Protein 4HES (pdb70)

Sequence (1292 aa):
SNAEKLIVGKSSLEHQLDTVIKELAPAGNISYAVLQFDDEEEPTLIAARGENTVHSSSASLIKVLIEYVFHLARTEQLDINDTVPLSRTPRVEGGGALQELVGKHSSFTYLELCRLVLSDNIATNLLITVLGENINARAEKLGVDEELNRDFNALAEGRDNHIITASLARLYKHIFECRDRRDVYGREWNILGRQQFRDILPFYWGEGIRFHHKTGSLDRVEHDGGVIETFRGHFCFILLSDIDNDRGKELGAQVGRIKEFVEEALPSNAEKLIVGKSSLEHQLDTVVIKELAPAGNISYAVLQFDDEEEPTLIAARGENTVHSSSASLIKVLIEYVFHLARTEQLDINDTVPLSRTPRVEGGGALQELVGKHSFTYLELCRLVLSDNIATNLLITVVLGENINARAEKLGVDEELNRDFNALAEGRDNHITASLARLYKHIFECRDRRDVYGREWNILGRQQFRDIILPFYWGEEGIRFHHKTGSLDRVEHDGGVIETFRGHFCFILLSDIDNDDRGKELGAQVGRIKEFVEEALPIVGKSLEHQLDTVVIKEELAPAGNISYAVLQFDDEEEPTLIAARGENTVHSSSASLIKVLIEYVFHLARTEQLDINDTVPLSRTPRVEGGGALQELVGKHSFTYLELCRLVLSDNIATNLLITVLGENINARAEKLGVDEELNRDFNALAEGRDNHITASLARLYKHIFECRDRDVYGREWNILGRQQFRDILPFYWGEGIRFHHKTGSLDRVEHDGGVIETFRGHFCFILLSDIDNDRGKELGAQVGRIKEFVEEALPIVGKSLEHQLDTVVIKELAPAGNISYAVLQFDDEEEPTLIAARGENTVHSSASLIKVLIEYVFHLARTEQLDINDTVPLSRTPRVEGGGALQELVGKHSSFTYLELCRLVLSDNIATNLLITVLGENINARAEKLGVDEELNRDFNALAEGRDNHITASLARLYKHIFECRDRDVYGREWNILGRQQFRDILPFYWGEEGIRFHHKTGSSLDRVEHDGGVIETFRGHFCFILLSDIDNDRGKELGAQVGRIKEFVEEALPIVGKSLEHQLDTVIKELAPAGNISYAVLQQFDDEEEPTLIAARGENTVHSSSASLIKVLIEYVFHLARTEQLDINDTVPLSRTPRVEGGGALQELVGKHSFTYLELCRLVLSDNIATNLLITVLGENINARAEKLGVDEELNRDFNALAEGRDNHITASLARLYKHIFECRDRRDVYGREWNILGRQQFRDILPFYWGEGIRFHHKTGSSLDRVEHDGGVIETFRGHFCFILLSDIDNDRGKELGAQVGRIKEFVEEALP

CATH classification: 3.40.710.10

Secondary structure (DSSP, 8-state):
----HHHHHHHHHHHHHHHHHHH-TTS---EEEEEE-TTS--EEEEEESTT--EE-GGGGGGT--HHHHHHHTTSS-TT-EEEGGGS----SS-SGGG--S--EEEHHHHHH-----HHHHHHHHHHH--HHHHHHHHTT--------HHHHHTT---EE---HHHHHHHHHHHTTTSHHHH--HHHHT----SSTTTTT-TT---EEEEEEETTEEEEEEEEEETTEEEEEEE---S-HHHHHHHHHHHHH--HIIIII--/----HHHHHHHHHHHHHHHHHHH-TTS---EEEEEE-TTS--EEEEEESTT--EE-GGGGGGT--HHHHHHHTTSS-TT-EEEGGGS----SS-SGGG--S--EEEHHHHHH-----HHHHHHHHHHH--HHHHHHHHHT--------HHHHHTT---EE---HHHHHHHHHHHTTTSHHHH--HHHHT----SSTTTTT-TT---EEEEEEETTEEEEEEEEEETTEEEEEEE---S-HHHHHHHHHHHHH--HIIIII--/-THHHHHHHHHHHHHHH-TTS---EEEEEE-TTSPPEEEEEESTT--EE-GGGGGGT--HHHHHHHTTSS-TT-EEEGGGS----SS-SGGG--S--EEEHHHHHH-----HHHHHHHHHHH--HHHHHHHHHT--------HHHHHTT---EE---HHHHHHHHHHHTTTSHHHH--HHHHT----SSTTTTT-TTS-EEEEEEEETTEEEEEEEEEETTEEEEEEE---S-HHHHHHHHHHHHH--HIIIII--/-THHHHHHHHHHHHHHH-TTS---EEEEEE-TTSPPEEEEEESTT--EE-GGGGGGT--HHHHHHHTTSS-TT-EEEGGGS----SS-SGGG--S--EEEHHHHHH-----HHHHHHHHHHH--HHHHHHHHTT--------HHHHHTT---EE---HHHHHHHHHHHTTTSHHHH--HHHHT----SSTTTTT-TTS-EEEEEEEETTEEEEEEEEEETTEEEEEEE---S-HHHHHHHHHHHHH--HHHHHT--/-THHHHHHHHHHHHHHH-TTS---EEEEEE-TTSPPEEEEEESTT--EE-GGGGGGT--HHHHHHHTTSS-TT-EEEGGGS----SS-SGGG--S--EEEHHHHHH-----HHHHHHHHHHH--HHHHHHHHHT--------HHHHHTT---EE---HHHHHHHHHHHTTTSHHHH--HHHHT----SSTTTTT-TT--EEEEEEEETTEEEEEEEEEETTEEEEEEE---S-HHHHHHHHHHHHH--HIIIII--

Structure (mmCIF, N/CA/C/O backbone):
data_4HES
#
_entry.id   4HES
#
_cell.length_a   117.398
_cell.length_b   163.106
_cell.length_c   113.009
_cell.angle_alpha   90.000
_cell.angle_beta   90.380
_cell.angle_gamma   90.000
#
_symmetry.space_group_name_H-M   'C 1 2 1'
#
loop_
_entity.id
_entity.type
_entity.pdbx_description
1 polymer 'Beta-lactamase class A-like protein'
2 non-polymer GLYCEROL
3 non-polymer 'SODIUM ION'
4 non-polymer 'FORMIC ACID'
5 water water
#
loop_
_atom_site.group_PDB
_atom_site.id
_atom_site.type_symbol
_atom_site.label_atom_id
_atom_site.label_alt_id
_atom_site.label_comp_id
_atom_site.label_asym_id
_atom_site.label_entity_id
_atom_site.label_seq_id
_atom_site.pdbx_PDB_ins_code
_atom_site.Cartn_x
_atom_site.Cartn_y
_atom_site.Cartn_z
_atom_site.occupancy
_atom_site.B_iso_or_equiv
_atom_site.auth_seq_id
_atom_site.auth_comp_id
_atom_site.auth_asym_id
_atom_site.auth_atom_id
_atom_site.pdbx_PDB_model_num
ATOM 1 N N . SER A 1 1 ? 35.359 111.498 34.933 1.00 50.57 -2 SER A N 1
ATOM 2 C CA . SER A 1 1 ? 36.442 112.255 34.218 1.00 50.38 -2 SER A CA 1
ATOM 3 C C . SER A 1 1 ? 35.933 113.523 33.480 1.00 46.65 -2 SER A C 1
ATOM 4 O O . SER A 1 1 ? 36.484 114.592 33.721 1.00 45.05 -2 SER A O 1
ATOM 7 N N . ASN A 1 2 ? 34.899 113.456 32.631 1.00 42.41 -1 ASN A N 1
ATOM 8 C CA . ASN A 1 2 ? 34.345 114.723 32.109 1.00 39.59 -1 ASN A CA 1
ATOM 9 C C . ASN A 1 2 ? 33.331 115.355 33.094 1.00 37.92 -1 ASN A C 1
ATOM 10 O O . ASN A 1 2 ? 32.955 114.726 34.106 1.00 35.01 -1 ASN A O 1
ATOM 15 N N . ALA A 1 3 ? 32.915 116.587 32.795 1.00 34.16 0 ALA A N 1
ATOM 16 C CA . ALA A 1 3 ? 32.056 117.355 33.695 1.00 33.86 0 ALA A CA 1
ATOM 17 C C . ALA A 1 3 ? 30.682 116.719 33.885 1.00 32.37 0 ALA A C 1
ATOM 18 O O . ALA A 1 3 ? 30.083 116.804 34.964 1.00 31.06 0 ALA A O 1
ATOM 28 N N . GLU A 1 5 ? 29.977 113.491 33.688 1.00 30.35 2 GLU A N 1
ATOM 29 C CA . GLU A 1 5 ? 30.166 112.299 34.512 1.00 31.12 2 GLU A CA 1
ATOM 30 C C . GLU A 1 5 ? 30.331 112.642 35.983 1.00 27.97 2 GLU A C 1
ATOM 31 O O . GLU A 1 5 ? 29.734 111.989 36.847 1.00 25.80 2 GLU A O 1
ATOM 37 N N . LYS A 1 6 ? 31.107 113.690 36.255 1.00 26.74 3 LYS A N 1
ATOM 38 C CA . LYS A 1 6 ? 31.284 114.198 37.615 1.00 25.87 3 LYS A CA 1
ATOM 39 C C . LYS A 1 6 ? 29.981 114.686 38.222 1.00 24.76 3 LYS A C 1
ATOM 40 O O . LYS A 1 6 ? 29.714 114.429 39.384 1.00 24.06 3 LYS A O 1
ATOM 46 N N . LEU A 1 7 ? 29.159 115.367 37.427 1.00 23.60 4 LEU A N 1
ATOM 47 C CA . LEU A 1 7 ? 27.881 115.836 37.893 1.00 24.05 4 LEU A CA 1
ATOM 48 C C . LEU A 1 7 ? 26.959 114.656 38.227 1.00 22.10 4 LEU A C 1
ATOM 49 O O . LEU A 1 7 ? 26.202 114.675 39.217 1.00 21.01 4 LEU A O 1
ATOM 54 N N . ILE A 1 8 ? 26.976 113.650 37.373 1.00 20.64 5 ILE A N 1
ATOM 55 C CA . ILE A 1 8 ? 26.084 112.537 37.613 1.00 20.81 5 ILE A CA 1
ATOM 56 C C . ILE A 1 8 ? 26.496 111.818 38.904 1.00 20.08 5 ILE A C 1
ATOM 57 O O . ILE A 1 8 ? 25.645 111.504 39.750 1.00 19.85 5 ILE A O 1
ATOM 62 N N . VAL A 1 9 ? 27.792 111.567 39.059 1.00 19.23 6 VAL A N 1
ATOM 63 C CA . VAL A 1 9 ? 28.282 110.887 40.265 1.00 19.09 6 VAL A CA 1
ATOM 64 C C . VAL A 1 9 ? 27.942 111.764 41.483 1.00 18.39 6 VAL A C 1
ATOM 65 O O . VAL A 1 9 ? 27.510 111.270 42.527 1.00 18.23 6 VAL A O 1
ATOM 69 N N . GLY A 1 10 ? 28.073 113.073 41.298 1.00 17.94 7 GLY A N 1
ATOM 70 C CA . GLY A 1 10 ? 27.758 114.053 42.323 1.00 17.66 7 GLY A CA 1
ATOM 71 C C . GLY A 1 10 ? 26.361 114.004 42.898 1.00 18.57 7 GLY A C 1
ATOM 72 O O . GLY A 1 10 ? 26.162 114.443 44.027 1.00 17.73 7 GLY A O 1
ATOM 73 N N . LYS A 1 11 ? 25.388 113.434 42.160 1.00 20.14 8 LYS A N 1
ATOM 74 C CA . LYS A 1 11 ? 24.038 113.269 42.709 1.00 21.40 8 LYS A CA 1
ATOM 75 C C . LYS A 1 11 ? 24.023 112.436 43.978 1.00 20.85 8 LYS A C 1
ATOM 76 O O . LYS A 1 11 ? 23.156 112.615 44.834 1.00 20.73 8 LYS A O 1
ATOM 82 N N A SER A 1 12 ? 24.966 111.505 44.094 0.50 20.31 9 SER A N 1
ATOM 83 N N B SER A 1 12 ? 24.971 111.515 44.099 0.50 20.64 9 SER A N 1
ATOM 84 C CA A SER A 1 12 ? 25.074 110.686 45.298 0.50 20.20 9 SER A CA 1
ATOM 85 C CA B SER A 1 12 ? 25.056 110.672 45.287 0.50 20.79 9 SER A CA 1
ATOM 86 C C A SER A 1 12 ? 25.434 111.580 46.482 0.50 19.27 9 SER A C 1
ATOM 87 C C B SER A 1 12 ? 25.509 111.504 46.496 0.50 19.61 9 SER A C 1
ATOM 88 O O A SER A 1 12 ? 24.862 111.457 47.580 0.50 19.16 9 SER A O 1
ATOM 89 O O B SER A 1 12 ? 25.070 111.256 47.630 0.50 19.61 9 SER A O 1
ATOM 94 N N . LEU A 1 13 ? 26.379 112.486 46.254 1.00 18.50 10 LEU A N 1
ATOM 95 C CA . LEU A 1 13 ? 26.791 113.421 47.297 1.00 17.91 10 LEU A CA 1
ATOM 96 C C . LEU A 1 13 ? 25.606 114.305 47.712 1.00 18.20 10 LEU A C 1
ATOM 97 O O . LEU A 1 13 ? 25.372 114.471 48.909 1.00 17.95 10 LEU A O 1
ATOM 102 N N . GLU A 1 14 ? 24.841 114.833 46.744 1.00 18.77 11 GLU A N 1
ATOM 103 C CA . GLU A 1 14 ? 23.619 115.587 47.062 1.00 19.81 11 GLU A CA 1
ATOM 104 C C . GLU A 1 14 ? 22.696 114.757 47.931 1.00 20.71 11 GLU A C 1
ATOM 105 O O . GLU A 1 14 ? 22.183 115.237 48.935 1.00 19.43 11 GLU A O 1
ATOM 111 N N . HIS A 1 15 ? 22.474 113.505 47.552 1.00 22.18 12 HIS A N 1
ATOM 112 C CA . HIS A 1 15 ? 21.561 112.683 48.350 1.00 24.74 12 HIS A CA 1
ATOM 113 C C . HIS A 1 15 ? 22.081 112.521 49.801 1.00 22.83 12 HIS A C 1
ATOM 114 O O . HIS A 1 15 ? 21.319 112.589 50.760 1.00 21.84 12 HIS A O 1
ATOM 121 N N . GLN A 1 16 ? 23.379 112.277 49.964 1.00 21.65 13 GLN A N 1
ATOM 122 C CA . GLN A 1 16 ? 23.947 112.092 51.299 1.00 21.99 13 GLN A CA 1
ATOM 123 C C . GLN A 1 16 ? 23.829 113.369 52.134 1.00 21.03 13 GLN A C 1
ATOM 124 O O . GLN A 1 16 ? 23.501 113.307 53.314 1.00 21.20 13 GLN A O 1
ATOM 130 N N . LEU A 1 17 ? 24.094 114.520 51.519 1.00 19.23 14 LEU A N 1
ATOM 131 C CA . LEU A 1 17 ? 24.022 115.792 52.240 1.00 19.08 14 LEU A CA 1
ATOM 132 C C . LEU A 1 17 ? 22.563 116.187 52.529 1.00 19.39 14 LEU A C 1
ATOM 133 O O . LEU A 1 17 ? 22.244 116.623 53.605 1.00 19.29 14 LEU A O 1
ATOM 138 N N . ASP A 1 18 ? 21.669 115.984 51.573 1.00 19.34 15 ASP A N 1
ATOM 139 C CA . ASP A 1 18 ? 20.269 116.290 51.817 1.00 20.66 15 ASP A CA 1
ATOM 140 C C . ASP A 1 18 ? 19.688 115.399 52.921 1.00 21.11 15 ASP A C 1
ATOM 141 O O . ASP A 1 18 ? 18.857 115.846 53.693 1.00 21.29 15 ASP A O 1
ATOM 146 N N . THR A 1 19 ? 20.148 114.155 53.007 1.00 21.63 16 THR A N 1
ATOM 147 C CA . THR A 1 19 ? 19.698 113.236 54.056 1.00 22.70 16 THR A CA 1
ATOM 148 C C . THR A 1 19 ? 20.087 113.749 55.445 1.00 22.38 16 THR A C 1
ATOM 149 O O . THR A 1 19 ? 19.232 113.810 56.360 1.00 22.33 16 THR A O 1
ATOM 153 N N . VAL A 1 20 ? 21.349 114.132 55.608 1.00 21.55 17 VAL A N 1
ATOM 154 C CA . VAL A 1 20 ? 21.791 114.624 56.901 1.00 21.82 17 VAL A CA 1
ATOM 155 C C . VAL A 1 20 ? 21.154 115.972 57.257 1.00 21.14 17 VAL A C 1
ATOM 156 O O . VAL A 1 20 ? 20.778 116.209 58.425 1.00 21.15 17 VAL A O 1
ATOM 160 N N . ILE A 1 21 ? 20.990 116.838 56.263 1.00 19.85 18 ILE A N 1
ATOM 161 C CA . ILE A 1 21 ? 20.286 118.101 56.485 1.00 20.09 18 ILE A CA 1
ATOM 162 C C . ILE A 1 21 ? 18.838 117.860 56.952 1.00 21.31 18 ILE A C 1
ATOM 163 O O . ILE A 1 21 ? 18.381 118.493 57.897 1.00 21.15 18 ILE A O 1
ATOM 168 N N . LYS A 1 22 ? 18.142 116.919 56.325 1.00 22.43 19 LYS A N 1
ATOM 169 C CA . LYS A 1 22 ? 16.772 116.625 56.751 1.00 24.78 19 LYS A CA 1
ATOM 170 C C . LYS A 1 22 ? 16.740 116.084 58.179 1.00 25.39 19 LYS A C 1
ATOM 171 O O . LYS A 1 22 ? 15.848 116.405 58.911 1.00 25.31 19 LYS A O 1
ATOM 177 N N . GLU A 1 23 ? 17.732 115.284 58.568 1.00 25.71 20 GLU A N 1
ATOM 178 C CA . GLU A 1 23 ? 17.780 114.693 59.890 1.00 27.27 20 GLU A CA 1
ATOM 179 C C . GLU A 1 23 ? 18.051 115.784 60.920 1.00 25.79 20 GLU A C 1
ATOM 180 O O . GLU A 1 23 ? 17.357 115.858 61.925 1.00 25.40 20 GLU A O 1
ATOM 186 N N . LEU A 1 24 ? 19.002 116.676 60.646 1.00 23.97 21 LEU A N 1
ATOM 187 C CA . LEU A 1 24 ? 19.500 117.588 61.703 1.00 23.82 21 LEU A CA 1
ATOM 188 C C . LEU A 1 24 ? 18.869 118.973 61.699 1.00 23.66 21 LEU A C 1
ATOM 189 O O . LEU A 1 24 ? 18.868 119.657 62.747 1.00 24.19 21 LEU A O 1
ATOM 194 N N . ALA A 1 25 ? 18.424 119.437 60.530 1.00 23.12 22 ALA A N 1
ATOM 195 C CA . ALA A 1 25 ? 17.845 120.778 60.399 1.00 23.63 22 ALA A CA 1
ATOM 196 C C . ALA A 1 25 ? 16.766 120.861 59.327 1.00 24.09 22 ALA A C 1
ATOM 197 O O . ALA A 1 25 ? 16.922 121.617 58.364 1.00 23.10 22 ALA A O 1
ATOM 199 N N . PRO A 1 26 ? 15.664 120.121 59.506 1.00 25.33 23 PRO A N 1
ATOM 200 C CA . PRO A 1 26 ? 14.600 120.067 58.517 1.00 26.22 23 PRO A CA 1
ATOM 201 C C . PRO A 1 26 ? 13.871 121.386 58.305 1.00 26.94 23 PRO A C 1
ATOM 202 O O . PRO A 1 26 ? 13.254 121.556 57.256 1.00 27.45 23 PRO A O 1
ATOM 206 N N . ALA A 1 27 ? 13.908 122.290 59.284 1.00 26.76 24 ALA A N 1
ATOM 207 C CA . ALA A 1 27 ? 13.290 123.613 59.122 1.00 27.19 24 ALA A CA 1
ATOM 208 C C . ALA A 1 27 ? 14.317 124.700 58.806 1.00 26.29 24 ALA A C 1
ATOM 209 O O . ALA A 1 27 ? 13.972 125.871 58.741 1.00 26.37 24 ALA A O 1
ATOM 211 N N . GLY A 1 28 ? 15.585 124.319 58.629 1.00 25.12 25 GLY A N 1
ATOM 212 C CA . GLY A 1 28 ? 16.646 125.295 58.394 1.00 23.85 25 GLY A CA 1
ATOM 213 C C . GLY A 1 28 ? 16.652 125.741 56.940 1.00 23.78 25 GLY A C 1
ATOM 214 O O . GLY A 1 28 ? 16.005 125.124 56.095 1.00 24.05 25 GLY A O 1
ATOM 215 N N . ASN A 1 29 ? 17.361 126.819 56.649 1.00 21.71 26 ASN A N 1
ATOM 216 C CA . ASN A 1 29 ? 17.543 127.285 55.293 1.00 21.38 26 ASN A CA 1
ATOM 217 C C . ASN A 1 29 ? 19.011 127.053 54.934 1.00 19.73 26 ASN A C 1
ATOM 218 O O . ASN A 1 29 ? 19.882 127.858 55.291 1.00 18.54 26 ASN A O 1
ATOM 223 N N . ILE A 1 30 ? 19.275 125.902 54.315 1.00 18.59 27 ILE A N 1
ATOM 224 C CA . ILE A 1 30 ? 20.629 125.407 54.121 1.00 17.95 27 ILE A CA 1
ATOM 225 C C . ILE A 1 30 ? 20.943 125.364 52.653 1.00 17.32 27 ILE A C 1
ATOM 226 O O . ILE A 1 30 ? 20.186 124.727 51.858 1.00 17.37 27 ILE A O 1
ATOM 231 N N . SER A 1 31 ? 22.030 126.021 52.278 1.00 16.08 28 SER A N 1
ATOM 232 C CA . SER A 1 31 ? 22.563 125.981 50.921 1.00 15.87 28 SER A CA 1
ATOM 233 C C . SER A 1 31 ? 23.974 125.425 50.901 1.00 15.46 28 SER A C 1
ATOM 234 O O . SER A 1 31 ? 24.777 125.632 51.844 1.00 15.23 28 SER A O 1
ATOM 237 N N . TYR A 1 32 ? 24.308 124.751 49.816 1.00 15.37 29 TYR A N 1
ATOM 238 C CA . TYR A 1 32 ? 25.684 124.322 49.614 1.00 14.82 29 TYR A CA 1
ATOM 239 C C . TYR A 1 32 ? 26.050 124.260 48.142 1.00 14.90 29 TYR A C 1
ATOM 240 O O . TYR A 1 32 ? 25.178 124.205 47.236 1.00 15.45 29 TYR A O 1
ATOM 249 N N . ALA A 1 33 ? 27.353 124.260 47.897 1.00 14.45 30 ALA A N 1
ATOM 250 C CA . ALA A 1 33 ? 27.896 123.994 46.583 1.00 14.97 30 ALA A CA 1
ATOM 251 C C . ALA A 1 33 ? 29.232 123.302 46.743 1.00 15.10 30 ALA A C 1
ATOM 252 O O . ALA A 1 33 ? 30.010 123.664 47.628 1.00 15.32 30 ALA A O 1
ATOM 254 N N . VAL A 1 34 ? 29.474 122.295 45.899 1.00 15.45 31 VAL A N 1
ATOM 255 C CA . VAL A 1 34 ? 30.702 121.575 45.849 1.00 15.66 31 VAL A CA 1
ATOM 256 C C . VAL A 1 34 ? 31.158 121.646 44.413 1.00 16.11 31 VAL A C 1
ATOM 257 O O . VAL A 1 34 ? 30.422 121.218 43.499 1.00 16.06 31 VAL A O 1
ATOM 261 N N . LEU A 1 35 ? 32.379 122.142 44.208 1.00 15.76 32 LEU A N 1
ATOM 262 C CA . LEU A 1 35 ? 32.916 122.280 42.874 1.00 16.76 32 LEU A CA 1
ATOM 263 C C . LEU A 1 35 ? 34.352 121.822 42.804 1.00 16.43 32 LEU A C 1
ATOM 264 O O . LEU A 1 35 ? 35.077 121.892 43.777 1.00 16.00 32 LEU A O 1
ATOM 269 N N . GLN A 1 36 ? 34.765 121.372 41.625 1.00 16.54 33 GLN A N 1
ATOM 270 C CA . GLN A 1 36 ? 36.149 121.033 41.374 1.00 16.26 33 GLN A CA 1
ATOM 271 C C . GLN A 1 36 ? 36.820 122.221 40.678 1.00 15.96 33 GLN A C 1
ATOM 272 O O . GLN A 1 36 ? 36.269 122.771 39.703 1.00 15.41 33 GLN A O 1
ATOM 278 N N . PHE A 1 37 ? 37.976 122.646 41.212 1.00 15.17 34 PHE A N 1
ATOM 279 C CA . PHE A 1 37 ? 38.744 123.748 40.629 1.00 15.57 34 PHE A CA 1
ATOM 280 C C . PHE A 1 37 ? 40.028 123.235 39.963 1.00 17.04 34 PHE A C 1
ATOM 281 O O . PHE A 1 37 ? 40.829 122.502 40.583 1.00 17.70 34 PHE A O 1
ATOM 289 N N . ASP A 1 38 ? 40.236 123.690 38.735 1.00 18.25 35 ASP A N 1
ATOM 290 C CA . ASP A 1 38 ? 41.381 123.387 37.899 1.00 19.65 35 ASP A CA 1
ATOM 291 C C . ASP A 1 38 ? 41.876 124.697 37.276 1.00 19.85 35 ASP A C 1
ATOM 292 O O . ASP A 1 38 ? 41.076 125.549 36.828 1.00 18.54 35 ASP A O 1
ATOM 297 N N . ASP A 1 39 ? 43.185 124.837 37.229 1.00 20.19 36 ASP A N 1
ATOM 298 C CA . ASP A 1 39 ? 43.791 126.074 36.705 1.00 22.02 36 ASP A CA 1
ATOM 299 C C . ASP A 1 39 ? 43.287 126.394 35.293 1.00 22.31 36 ASP A C 1
ATOM 300 O O . ASP A 1 39 ? 43.291 125.533 34.427 1.00 22.92 36 ASP A O 1
ATOM 305 N N . GLU A 1 40 ? 42.823 127.622 35.111 1.00 22.98 37 GLU A N 1
ATOM 306 C CA . GLU A 1 40 ? 42.386 128.153 33.841 1.00 24.59 37 GLU A CA 1
ATOM 307 C C . GLU A 1 40 ? 41.154 127.470 33.241 1.00 25.30 37 GLU A C 1
ATOM 308 O O . GLU A 1 40 ? 40.910 127.612 32.074 1.00 26.80 37 GLU A O 1
ATOM 314 N N . GLU A 1 41 ? 40.372 126.757 34.033 1.00 24.82 38 GLU A N 1
ATOM 315 C CA . GLU A 1 41 ? 39.179 126.079 33.512 1.00 26.82 38 GLU A CA 1
ATOM 316 C C . GLU A 1 41 ? 38.015 126.514 34.349 1.00 24.24 38 GLU A C 1
ATOM 317 O O . GLU A 1 41 ? 38.174 126.759 35.526 1.00 21.81 38 GLU A O 1
ATOM 323 N N . GLU A 1 42 ? 36.842 126.559 33.739 1.00 24.92 39 GLU A N 1
ATOM 324 C CA . GLU A 1 42 ? 35.598 126.846 34.451 1.00 25.85 39 GLU A CA 1
ATOM 325 C C . GLU A 1 42 ? 35.380 125.822 35.554 1.00 22.71 39 GLU A C 1
ATOM 326 O O . GLU A 1 42 ? 35.623 124.645 35.363 1.00 21.81 39 GLU A O 1
ATOM 332 N N . PRO A 1 43 ? 34.932 126.278 36.715 1.00 21.00 40 PRO A N 1
ATOM 333 C CA . PRO A 1 43 ? 34.675 125.336 37.792 1.00 21.01 40 PRO A CA 1
ATOM 334 C C . PRO A 1 43 ? 33.698 124.250 37.378 1.00 21.52 40 PRO A C 1
ATOM 335 O O . PRO A 1 43 ? 32.735 124.513 36.656 1.00 21.67 40 PRO A O 1
ATOM 339 N N . THR A 1 44 ? 33.939 123.034 37.841 1.00 20.99 41 THR A N 1
ATOM 340 C CA . THR A 1 44 ? 33.067 121.911 37.530 1.00 20.97 41 THR A CA 1
ATOM 341 C C . THR A 1 44 ? 32.152 121.677 38.732 1.00 20.21 41 THR A C 1
ATOM 342 O O . THR A 1 44 ? 32.623 121.326 39.816 1.00 18.88 41 THR A O 1
ATOM 346 N N . LEU A 1 45 ? 30.858 121.879 38.547 1.00 19.83 42 LEU A N 1
ATOM 347 C CA . LEU A 1 45 ? 29.908 121.651 39.617 1.00 20.58 42 LEU A CA 1
ATOM 348 C C . LEU A 1 45 ? 29.761 120.153 39.914 1.00 20.18 42 LEU A C 1
ATOM 349 O O . LEU A 1 45 ? 29.603 119.319 38.992 1.00 20.20 42 LEU A O 1
ATOM 354 N N . ILE A 1 46 ? 29.807 119.821 41.195 1.00 18.61 43 ILE A N 1
ATOM 355 C CA . ILE A 1 46 ? 29.665 118.448 41.644 1.00 18.57 43 ILE A CA 1
ATOM 356 C C . ILE A 1 46 ? 28.294 118.261 42.293 1.00 18.54 43 ILE A C 1
ATOM 357 O O . ILE A 1 46 ? 27.576 117.279 42.008 1.00 18.76 43 ILE A O 1
ATOM 362 N N . ALA A 1 47 ? 27.926 119.196 43.150 1.00 17.20 44 ALA A N 1
ATOM 363 C CA . ALA A 1 47 ? 26.717 119.060 43.953 1.00 17.22 44 ALA A CA 1
ATOM 364 C C . ALA A 1 47 ? 26.283 120.433 44.401 1.00 17.09 44 ALA A C 1
ATOM 365 O O . ALA A 1 47 ? 27.146 121.287 44.697 1.00 16.60 44 ALA A O 1
ATOM 367 N N . ALA A 1 48 ? 24.979 120.665 44.463 1.00 17.38 45 ALA A N 1
ATOM 368 C CA . ALA A 1 48 ? 24.484 121.971 44.886 1.00 17.57 45 ALA A CA 1
ATOM 369 C C . ALA A 1 48 ? 23.101 121.878 45.479 1.00 18.56 45 ALA A C 1
ATOM 370 O O . ALA A 1 48 ? 22.332 120.975 45.147 1.00 19.56 45 ALA A O 1
ATOM 372 N N . ARG A 1 49 ? 22.793 122.815 46.357 1.00 17.85 46 ARG A N 1
ATOM 373 C CA . ARG A 1 49 ? 21.463 122.938 46.957 1.00 18.59 46 ARG A CA 1
ATOM 374 C C . ARG A 1 49 ? 21.238 124.419 47.218 1.00 18.21 46 ARG A C 1
ATOM 375 O O . ARG A 1 49 ? 22.053 125.055 47.915 1.00 16.74 46 ARG A O 1
ATOM 383 N N . GLY A 1 50 ? 20.182 125.001 46.658 1.00 18.73 47 GLY A N 1
ATOM 384 C CA . GLY A 1 50 ? 19.877 126.414 46.926 1.00 19.30 47 GLY A CA 1
ATOM 385 C C . GLY A 1 50 ? 21.080 127.334 46.748 1.00 18.82 47 GLY A C 1
ATOM 386 O O . GLY A 1 50 ? 21.292 128.288 47.531 1.00 18.34 47 GLY A O 1
ATOM 387 N N . GLU A 1 51 ? 21.842 127.084 45.684 1.00 19.05 48 GLU A N 1
ATOM 388 C CA . GLU A 1 51 ? 23.156 127.690 45.510 1.00 18.83 48 GLU A CA 1
ATOM 389 C C . GLU A 1 51 ? 23.086 129.148 45.064 1.00 19.47 48 GLU A C 1
ATOM 390 O O . GLU A 1 51 ? 24.105 129.863 45.091 1.00 17.94 48 GLU A O 1
ATOM 396 N N . ASN A 1 52 ? 21.891 129.607 44.668 1.00 19.43 49 ASN A N 1
ATOM 397 C CA . ASN A 1 52 ? 21.701 131.027 44.378 1.00 20.31 49 ASN A CA 1
ATOM 398 C C . ASN A 1 52 ? 20.811 131.764 45.382 1.00 20.47 49 ASN A C 1
ATOM 399 O O . ASN A 1 52 ? 20.538 132.929 45.211 1.00 21.10 49 ASN A O 1
ATOM 404 N N . THR A 1 53 ? 20.436 131.111 46.470 1.00 20.36 50 THR A N 1
ATOM 405 C CA . THR A 1 53 ? 19.659 131.738 47.531 1.00 21.55 50 THR A CA 1
ATOM 406 C C . THR A 1 53 ? 20.481 132.780 48.214 1.00 19.81 50 THR A C 1
ATOM 407 O O . THR A 1 53 ? 21.658 132.545 48.493 1.00 17.66 50 THR A O 1
ATOM 411 N N . VAL A 1 54 ? 19.874 133.918 48.505 1.00 19.30 51 VAL A N 1
ATOM 412 C CA . VAL A 1 54 ? 20.578 134.957 49.227 1.00 19.22 51 VAL A CA 1
ATOM 413 C C . VAL A 1 54 ? 20.567 134.670 50.742 1.00 18.67 51 VAL A C 1
ATOM 414 O O . VAL A 1 54 ? 19.518 134.458 51.339 1.00 18.62 51 VAL A O 1
ATOM 418 N N . HIS A 1 55 ? 21.731 134.676 51.378 1.00 17.28 52 HIS A N 1
ATOM 419 C CA . HIS A 1 55 ? 21.845 134.586 52.818 1.00 17.65 52 HIS A CA 1
ATOM 420 C C . HIS A 1 55 ? 22.516 135.841 53.365 1.00 17.82 52 HIS A C 1
ATOM 421 O O . HIS A 1 55 ? 23.254 136.525 52.655 1.00 16.94 52 HIS A O 1
ATOM 428 N N A SER A 1 56 ? 22.272 136.128 54.637 0.50 18.20 53 SER A N 1
ATOM 429 N N B SER A 1 56 ? 22.287 136.109 54.641 0.50 18.38 53 SER A N 1
ATOM 430 C CA A SER A 1 56 ? 23.104 137.076 55.350 0.50 18.33 53 SER A CA 1
ATOM 431 C CA B SER A 1 56 ? 23.084 137.067 55.385 0.50 18.71 53 SER A CA 1
ATOM 432 C C A SER A 1 56 ? 24.547 136.580 55.218 0.50 18.12 53 SER A C 1
ATOM 433 C C B SER A 1 56 ? 24.550 136.607 55.389 0.50 18.42 53 SER A C 1
ATOM 434 O O A SER A 1 56 ? 24.835 135.379 55.206 0.50 17.42 53 SER A O 1
ATOM 435 O O B SER A 1 56 ? 24.856 135.463 55.719 0.50 18.01 53 SER A O 1
ATOM 440 N N . SER A 1 57 ? 25.455 137.508 55.053 1.00 16.26 54 SER A N 1
ATOM 441 C CA . SER A 1 57 ? 26.826 137.126 54.774 1.00 17.03 54 SER A CA 1
ATOM 442 C C . SER A 1 57 ? 27.548 136.712 56.054 1.00 16.72 54 SER A C 1
ATOM 443 O O . SER A 1 57 ? 28.468 135.885 56.032 1.00 15.24 54 SER A O 1
ATOM 446 N N . ALA A 1 58 ? 27.092 137.300 57.137 1.00 17.07 55 ALA A N 1
ATOM 447 C CA . ALA A 1 58 ? 27.795 137.293 58.332 1.00 19.93 55 ALA A CA 1
ATOM 448 C C . ALA A 1 58 ? 29.244 137.664 57.846 1.00 21.26 55 ALA A C 1
ATOM 449 O O . ALA A 1 58 ? 29.484 138.458 56.887 1.00 26.38 55 ALA A O 1
ATOM 451 N N . SER A 1 59 ? 30.217 137.113 58.425 1.00 20.68 56 SER A N 1
ATOM 452 C CA . SER A 1 59 ? 31.554 137.583 58.100 1.00 17.51 56 SER A CA 1
ATOM 453 C C . SER A 1 59 ? 32.155 137.160 56.726 1.00 16.67 56 SER A C 1
ATOM 454 O O . SER A 1 59 ? 33.283 137.495 56.416 1.00 13.91 56 SER A O 1
ATOM 457 N N . LEU A 1 60 ? 31.424 136.415 55.903 1.00 16.06 57 LEU A N 1
ATOM 458 C CA . LEU A 1 60 ? 32.005 135.939 54.650 1.00 16.51 57 LEU A CA 1
ATOM 459 C C . LEU A 1 60 ? 32.336 137.036 53.677 1.00 15.64 57 LEU A C 1
ATOM 460 O O . LEU A 1 60 ? 33.212 136.855 52.837 1.00 13.82 57 LEU A O 1
ATOM 465 N N . ILE A 1 61 ? 31.663 138.182 53.800 1.00 14.99 58 ILE A N 1
ATOM 466 C CA . ILE A 1 61 ? 31.930 139.334 52.953 1.00 15.08 58 ILE A CA 1
ATOM 467 C C 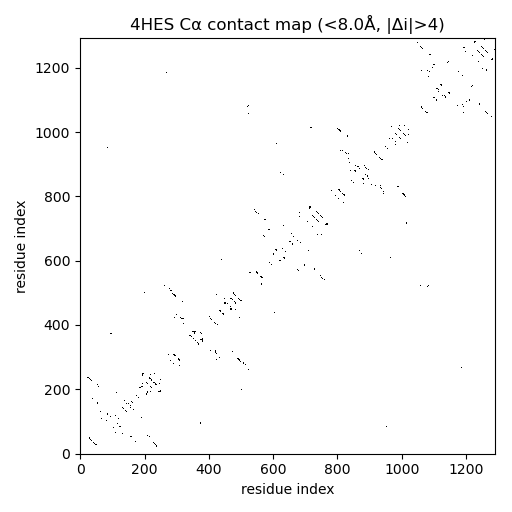. ILE A 1 61 ? 33.369 139.826 53.137 1.00 14.67 58 ILE A C 1
ATOM 468 O O . ILE A 1 61 ? 33.923 140.489 52.264 1.00 13.37 58 ILE A O 1
ATOM 473 N N . LYS A 1 62 ? 33.999 139.455 54.253 1.00 13.71 59 LYS A N 1
ATOM 474 C CA . LYS A 1 62 ? 35.403 139.824 54.481 1.00 13.30 59 LYS A CA 1
ATOM 475 C C . LYS A 1 62 ? 36.355 139.295 53.376 1.00 13.15 59 LYS A C 1
ATOM 476 O O . LYS A 1 62 ? 37.403 139.889 53.119 1.00 13.15 59 LYS A O 1
ATOM 482 N N . VAL A 1 63 ? 35.979 138.183 52.718 1.00 12.60 60 VAL A N 1
ATOM 483 C CA . VAL A 1 63 ? 36.811 137.631 51.643 1.00 12.37 60 VAL A CA 1
ATOM 484 C C . VAL A 1 63 ? 36.927 138.642 50.493 1.00 12.78 60 VAL A C 1
ATOM 485 O O . VAL A 1 63 ? 37.993 138.805 49.870 1.00 12.53 60 VAL A O 1
ATOM 489 N N . LEU A 1 64 ? 35.801 139.275 50.160 1.00 13.21 61 LEU A N 1
ATOM 490 C CA . LEU A 1 64 ? 35.778 140.301 49.089 1.00 14.04 61 LEU A CA 1
ATOM 491 C C . LEU A 1 64 ? 36.635 141.510 49.474 1.00 13.09 61 LEU A C 1
ATOM 492 O O . LEU A 1 64 ? 37.377 142.057 48.658 1.00 12.93 61 LEU A O 1
ATOM 497 N N . ILE A 1 65 ? 36.502 141.922 50.724 1.00 13.30 62 ILE A N 1
ATOM 498 C CA . ILE A 1 65 ? 37.294 143.060 51.242 1.00 13.45 62 ILE A CA 1
ATOM 499 C C . ILE A 1 65 ? 38.790 142.746 51.060 1.00 13.56 62 ILE A C 1
ATOM 500 O O . ILE A 1 65 ? 39.538 143.607 50.607 1.00 13.61 62 ILE A O 1
ATOM 513 N N . GLU A 1 67 ? 40.221 140.622 48.915 1.00 14.00 64 GLU A N 1
ATOM 514 C CA . GLU A 1 67 ? 40.544 140.613 47.503 1.00 14.06 64 GLU A CA 1
ATOM 515 C C . GLU A 1 67 ? 40.756 142.042 46.988 1.00 13.65 64 GLU A C 1
ATOM 516 O O . GLU A 1 67 ? 41.719 142.312 46.233 1.00 13.41 64 GLU A O 1
ATOM 522 N N . TYR A 1 68 ? 39.896 142.956 47.415 1.00 13.33 65 TYR A N 1
ATOM 523 C CA . TYR A 1 68 ? 39.995 144.365 46.961 1.00 13.88 65 TYR A CA 1
ATOM 524 C C . TYR A 1 68 ? 41.302 145.011 47.437 1.00 14.17 65 TYR A C 1
ATOM 525 O O . TYR A 1 68 ? 41.950 145.698 46.658 1.00 14.80 65 TYR A O 1
ATOM 534 N N . VAL A 1 69 ? 41.700 144.735 48.670 1.00 13.60 66 VAL A N 1
ATOM 535 C CA . VAL A 1 69 ? 42.982 145.288 49.205 1.00 14.43 66 VAL A CA 1
ATOM 536 C C . VAL A 1 69 ? 44.141 144.838 48.337 1.00 13.78 66 VAL A C 1
ATOM 537 O O . VAL A 1 69 ? 44.950 145.656 47.919 1.00 13.69 66 VAL A O 1
ATOM 541 N N . PHE A 1 70 ? 44.215 143.532 48.059 1.00 13.56 67 PHE A N 1
ATOM 542 C CA . PHE A 1 70 ? 45.313 142.990 47.278 1.00 14.02 67 PHE A CA 1
ATOM 543 C C . PHE A 1 70 ? 45.257 143.433 45.805 1.00 14.93 67 PHE A C 1
ATOM 544 O O . PHE A 1 70 ? 46.281 143.585 45.134 1.00 16.00 67 PHE A O 1
ATOM 552 N N . HIS A 1 71 ? 44.062 143.676 45.300 1.00 15.12 68 HIS A N 1
ATOM 553 C CA . HIS A 1 71 ? 43.918 144.220 43.975 1.00 15.46 68 HIS A CA 1
ATOM 554 C C . HIS A 1 71 ? 44.538 145.631 43.906 1.00 15.58 68 HIS A C 1
ATOM 555 O O . HIS A 1 71 ? 45.245 145.940 42.956 1.00 15.31 68 HIS A O 1
ATOM 562 N N . LEU A 1 72 ? 44.217 146.476 44.895 1.00 15.46 69 LEU A N 1
ATOM 563 C CA . LEU A 1 72 ? 44.782 147.814 44.999 1.00 15.94 69 LEU A CA 1
ATOM 564 C C . LEU A 1 72 ? 46.290 147.767 45.105 1.00 16.68 69 LEU A C 1
ATOM 565 O O . LEU A 1 72 ? 46.986 148.570 44.471 1.00 16.68 69 LEU A O 1
ATOM 570 N N . ALA A 1 73 ? 46.803 146.799 45.874 1.00 16.20 70 ALA A N 1
ATOM 571 C CA . ALA A 1 73 ? 48.264 146.601 45.977 1.00 17.03 70 ALA A CA 1
ATOM 572 C C . ALA A 1 73 ? 48.910 146.224 44.647 1.00 17.39 70 ALA A C 1
ATOM 573 O O . ALA A 1 73 ? 49.890 146.844 44.200 1.00 18.42 70 ALA A O 1
ATOM 575 N N . ARG A 1 74 ? 48.330 145.236 43.977 1.00 17.77 71 ARG A N 1
ATOM 576 C CA . ARG A 1 74 ? 48.844 144.750 42.732 1.00 19.97 71 ARG A CA 1
ATOM 577 C C . ARG A 1 74 ? 48.842 145.843 41.656 1.00 19.66 71 ARG A C 1
ATOM 578 O O . ARG A 1 74 ? 49.725 145.891 40.800 1.00 18.67 71 ARG A O 1
ATOM 586 N N . THR A 1 75 ? 47.827 146.704 41.671 1.00 18.96 72 THR A N 1
ATOM 587 C CA . THR A 1 75 ? 47.753 147.776 40.667 1.00 19.46 72 THR A CA 1
ATOM 588 C C . THR A 1 75 ? 48.417 149.044 41.161 1.00 20.99 72 THR A C 1
ATOM 589 O O . THR A 1 75 ? 48.233 150.085 40.592 1.00 21.11 72 THR A O 1
ATOM 593 N N . GLU A 1 76 ? 49.160 148.965 42.262 1.00 22.43 73 GLU A N 1
ATOM 594 C CA . GLU A 1 76 ? 49.929 150.075 42.797 1.00 25.00 73 GLU A CA 1
ATOM 595 C C . GLU A 1 76 ? 49.115 151.286 43.183 1.00 25.66 73 GLU A C 1
ATOM 596 O O . GLU A 1 76 ? 49.606 152.403 43.143 1.00 25.76 73 GLU A O 1
ATOM 602 N N . GLN A 1 77 ? 47.883 151.071 43.606 1.00 23.88 74 GLN A N 1
ATOM 603 C CA . GLN A 1 77 ? 47.072 152.124 44.171 1.00 24.15 74 GLN A CA 1
ATOM 604 C C . GLN A 1 77 ? 47.236 152.241 45.686 1.00 24.43 74 GLN A C 1
ATOM 605 O O . GLN A 1 77 ? 46.803 153.203 46.277 1.00 23.46 74 GLN A O 1
ATOM 611 N N . LEU A 1 78 ? 47.835 151.243 46.332 1.00 23.91 75 LEU A N 1
ATOM 612 C CA . LEU A 1 78 ? 48.258 151.368 47.714 1.00 24.65 75 LEU A CA 1
ATOM 613 C C . LEU A 1 78 ? 49.428 150.479 47.936 1.00 22.96 75 LEU A C 1
ATOM 614 O O . LEU A 1 78 ? 49.691 149.568 47.139 1.00 20.91 75 LEU A O 1
ATOM 619 N N . ASP A 1 79 ? 50.158 150.777 49.003 1.00 22.21 76 ASP A N 1
ATOM 620 C CA . ASP A 1 79 ? 51.290 149.979 49.449 1.00 20.94 76 ASP A CA 1
ATOM 621 C C . ASP A 1 79 ? 50.792 149.136 50.623 1.00 19.33 76 ASP A C 1
ATOM 622 O O . ASP A 1 79 ? 50.332 149.679 51.616 1.00 17.71 76 ASP A O 1
ATOM 627 N N . ILE A 1 80 ? 50.859 147.812 50.495 1.00 18.06 77 ILE A N 1
ATOM 628 C CA . ILE A 1 80 ? 50.237 146.903 51.454 1.00 18.59 77 ILE A CA 1
ATOM 629 C C . ILE A 1 80 ? 50.948 147.013 52.815 1.00 17.45 77 ILE A C 1
ATOM 630 O O . ILE A 1 80 ? 50.377 146.650 53.829 1.00 14.76 77 ILE A O 1
ATOM 635 N N . ASN A 1 81 ? 52.146 147.633 52.839 1.00 16.53 78 ASN A N 1
ATOM 636 C CA . ASN A 1 81 ? 52.825 147.845 54.094 1.00 17.46 78 ASN A CA 1
ATOM 637 C C . ASN A 1 81 ? 52.620 149.231 54.704 1.00 17.27 78 ASN A C 1
ATOM 638 O O . ASN A 1 81 ? 53.198 149.534 55.729 1.00 15.58 78 ASN A O 1
ATOM 643 N N . ASP A 1 82 ? 51.809 150.077 54.083 1.00 17.09 79 ASP A N 1
ATOM 644 C CA . ASP A 1 82 ? 51.443 151.348 54.733 1.00 18.47 79 ASP A CA 1
ATOM 645 C C . ASP A 1 82 ? 50.510 151.045 55.899 1.00 17.00 79 ASP A C 1
ATOM 646 O O . ASP A 1 82 ? 49.836 150.013 55.905 1.00 15.44 79 ASP A O 1
ATOM 651 N N . THR A 1 83 ? 50.483 151.936 56.887 1.00 17.73 80 THR A N 1
ATOM 652 C CA . THR A 1 83 ? 49.743 151.669 58.125 1.00 17.68 80 THR A CA 1
ATOM 653 C C . THR A 1 83 ? 48.472 152.485 58.261 1.00 17.64 80 THR A C 1
ATOM 654 O O . THR A 1 83 ? 48.320 153.542 57.666 1.00 17.21 80 THR A O 1
ATOM 658 N N . VAL A 1 84 ? 47.581 151.962 59.085 1.00 16.28 81 VAL A N 1
ATOM 659 C CA . VAL A 1 84 ? 46.318 152.576 59.448 1.00 16.07 81 VAL A CA 1
ATOM 660 C C . VAL A 1 84 ? 46.243 152.573 60.976 1.00 15.54 81 VAL A C 1
ATOM 661 O O . VAL A 1 84 ? 46.441 151.536 61.591 1.00 15.85 81 VAL A O 1
ATOM 665 N N . PRO A 1 85 ? 45.998 153.729 61.591 1.00 16.23 82 PRO A N 1
ATOM 666 C CA . PRO A 1 85 ? 45.881 153.772 63.045 1.00 15.94 82 PRO A CA 1
ATOM 667 C C . PRO A 1 85 ? 44.639 153.003 63.520 1.00 14.45 82 PRO A C 1
ATOM 668 O O . PRO A 1 85 ? 43.575 153.067 62.869 1.00 13.98 82 PRO A O 1
ATOM 672 N N . LEU A 1 86 ? 44.782 152.280 64.634 1.00 13.55 83 LEU A N 1
ATOM 673 C CA . LEU A 1 86 ? 43.658 151.609 65.313 1.00 13.38 83 LEU A CA 1
ATOM 674 C C . LEU A 1 86 ? 42.512 152.571 65.644 1.00 13.60 83 LEU A C 1
ATOM 675 O O . LEU A 1 86 ? 41.330 152.184 65.629 1.00 13.66 83 LEU A O 1
ATOM 680 N N . SER A 1 87 ? 42.868 153.826 65.915 1.00 14.04 84 SER A N 1
ATOM 681 C CA . SER A 1 87 ? 41.910 154.893 66.222 1.00 15.68 84 SER A CA 1
ATOM 682 C C . SER A 1 87 ? 40.917 155.243 65.090 1.00 16.11 84 SER A C 1
ATOM 683 O O . SER A 1 87 ? 39.906 155.899 65.349 1.00 16.36 84 SER A O 1
ATOM 686 N N . ARG A 1 88 ? 41.175 154.770 63.860 1.00 16.57 85 ARG A N 1
ATOM 687 C CA . ARG A 1 88 ? 40.429 155.241 62.695 1.00 17.79 85 ARG A CA 1
ATOM 688 C C . ARG A 1 88 ? 39.010 154.754 62.562 1.00 16.32 85 ARG A C 1
ATOM 689 O O . ARG A 1 88 ? 38.317 155.200 61.641 1.00 15.77 85 ARG A O 1
ATOM 697 N N . THR A 1 89 ? 38.559 153.850 63.435 1.00 14.72 86 THR A N 1
ATOM 698 C CA . THR A 1 89 ? 37.162 153.461 63.439 1.00 14.35 86 THR A CA 1
ATOM 699 C C . THR A 1 89 ? 36.748 153.219 64.904 1.00 13.83 86 THR A C 1
ATOM 700 O O . THR A 1 89 ? 37.612 152.857 65.725 1.00 13.67 86 THR A O 1
ATOM 704 N N . PRO A 1 90 ? 35.443 153.388 65.234 1.00 13.56 87 PRO A N 1
ATOM 705 C CA . PRO A 1 90 ? 35.082 153.110 66.604 1.00 13.83 87 PRO A CA 1
ATOM 706 C C . PRO A 1 90 ? 35.329 151.655 66.980 1.00 13.57 87 PRO A C 1
ATOM 707 O O . PRO A 1 90 ? 35.228 150.751 66.117 1.00 12.52 87 PRO A O 1
ATOM 711 N N . ARG A 1 91 ? 35.719 151.441 68.225 1.00 13.61 88 ARG A N 1
ATOM 712 C CA . ARG A 1 91 ? 35.836 150.074 68.756 1.00 13.89 88 ARG A CA 1
ATOM 713 C C . ARG A 1 91 ? 34.473 149.360 68.648 1.00 13.90 88 ARG A C 1
ATOM 714 O O . ARG A 1 91 ? 33.449 149.944 68.975 1.00 13.91 88 ARG A O 1
ATOM 722 N N . VAL A 1 92 ? 34.478 148.143 68.125 1.00 13.21 89 VAL A N 1
ATOM 723 C CA . VAL A 1 92 ? 33.325 147.233 68.118 1.00 13.89 89 VAL A CA 1
ATOM 724 C C . VAL A 1 92 ? 33.796 145.883 68.649 1.00 13.98 89 VAL A C 1
ATOM 725 O O . VAL A 1 92 ? 34.984 145.576 68.595 1.00 14.14 89 VAL A O 1
ATOM 729 N N . GLU A 1 93 ? 32.870 145.072 69.127 1.00 15.01 90 GLU A N 1
ATOM 730 C CA . GLU A 1 93 ? 33.177 143.771 69.669 1.00 16.26 90 GLU A CA 1
ATOM 731 C C . GLU A 1 93 ? 32.766 142.687 68.652 1.00 16.03 90 GLU A C 1
ATOM 732 O O . GLU A 1 93 ? 32.891 142.904 67.461 1.00 14.99 90 GLU A O 1
ATOM 738 N N . GLY A 1 94 ? 32.287 141.539 69.129 1.00 16.02 91 GLY A N 1
ATOM 739 C CA . GLY A 1 94 ? 31.852 140.439 68.301 1.00 16.53 91 GLY A CA 1
ATOM 740 C C . GLY A 1 94 ? 33.013 139.548 67.828 1.00 17.20 91 GLY A C 1
ATOM 741 O O . GLY A 1 94 ? 32.826 138.674 66.976 1.00 17.65 91 GLY A O 1
ATOM 742 N N . GLY A 1 95 ? 34.208 139.780 68.349 1.00 16.79 92 GLY A N 1
ATOM 743 C CA . GLY A 1 95 ? 35.325 138.903 68.101 1.00 17.23 92 GLY A CA 1
ATOM 744 C C . GLY A 1 95 ? 36.516 139.539 67.423 1.00 16.49 92 GLY A C 1
ATOM 745 O O . GLY A 1 95 ? 36.394 140.469 66.601 1.00 15.50 92 GLY A O 1
ATOM 746 N N . GLY A 1 96 ? 37.668 138.972 67.726 1.00 15.57 93 GLY A N 1
ATOM 747 C CA . GLY A 1 96 ? 38.926 139.494 67.230 1.00 14.66 93 GLY A CA 1
ATOM 748 C C . GLY A 1 96 ? 39.899 139.850 68.354 1.00 14.32 93 GLY A C 1
ATOM 749 O O . GLY A 1 96 ? 39.579 139.767 69.542 1.00 15.55 93 GLY A O 1
ATOM 750 N N . ALA A 1 97 ? 41.077 140.279 67.959 1.00 13.39 94 ALA A N 1
ATOM 751 C CA . ALA A 1 97 ? 42.131 140.701 68.876 1.00 13.03 94 ALA A CA 1
ATOM 752 C C . ALA A 1 97 ? 42.139 142.182 69.125 1.00 12.68 94 ALA A C 1
ATOM 753 O O . ALA A 1 97 ? 42.462 142.613 70.241 1.00 13.12 94 ALA A O 1
ATOM 755 N N . LEU A 1 98 ? 41.829 142.999 68.108 1.00 12.16 95 LEU A N 1
ATOM 756 C CA . LEU A 1 98 ? 41.978 144.450 68.247 1.00 12.66 95 LEU A CA 1
ATOM 757 C C . LEU A 1 98 ? 41.024 145.032 69.316 1.00 12.32 95 LEU A C 1
ATOM 758 O O . LEU A 1 98 ? 41.334 146.004 69.971 1.00 11.66 95 LEU A O 1
ATOM 763 N N . GLN A 1 99 ? 39.909 144.357 69.548 1.00 12.47 96 GLN A N 1
ATOM 764 C CA . GLN A 1 99 ? 38.969 144.794 70.578 1.00 13.13 96 GLN A CA 1
ATOM 765 C C . GLN A 1 99 ? 39.548 144.764 71.996 1.00 13.24 96 GLN A C 1
ATOM 766 O O . GLN A 1 99 ? 39.014 145.443 72.895 1.00 12.80 96 GLN A O 1
ATOM 772 N N . GLU A 1 100 ? 40.613 143.981 72.205 1.00 13.12 97 GLU A N 1
ATOM 773 C CA . GLU A 1 100 ? 41.273 143.905 73.517 1.00 13.92 97 GLU A CA 1
ATOM 774 C C . GLU A 1 100 ? 42.363 144.976 73.715 1.00 13.88 97 GLU A C 1
ATOM 775 O O . GLU A 1 100 ? 42.910 145.107 74.821 1.00 14.05 97 GLU A O 1
ATOM 781 N N . LEU A 1 101 ? 42.723 145.688 72.640 1.00 13.85 98 LEU A N 1
ATOM 782 C CA . LEU A 1 101 ? 43.811 146.639 72.690 1.00 14.12 98 LEU A CA 1
ATOM 783 C C . LEU A 1 101 ? 43.359 147.962 73.206 1.00 15.96 98 LEU A C 1
ATOM 784 O O . LEU A 1 101 ? 42.219 148.374 72.981 1.00 14.35 98 LEU A O 1
ATOM 789 N N . VAL A 1 102 ? 44.258 148.628 73.920 1.00 17.32 99 VAL A N 1
ATOM 790 C CA . VAL A 1 102 ? 43.954 149.927 74.489 1.00 20.30 99 VAL A CA 1
ATOM 791 C C . VAL A 1 102 ? 44.962 151.005 74.134 1.00 21.55 99 VAL A C 1
ATOM 792 O O . VAL A 1 102 ? 44.614 152.173 74.185 1.00 22.76 99 VAL A O 1
ATOM 796 N N . GLY A 1 103 ? 46.195 150.667 73.758 1.00 19.30 100 GLY A N 1
ATOM 797 C CA . GLY A 1 103 ? 47.151 151.711 73.508 1.00 22.48 100 GLY A CA 1
ATOM 798 C C . GLY A 1 103 ? 47.049 152.297 72.111 1.00 23.00 100 GLY A C 1
ATOM 799 O O . GLY A 1 103 ? 46.149 152.003 71.348 1.00 23.41 100 GLY A O 1
ATOM 800 N N . LYS A 1 104 ? 48.010 153.131 71.782 1.00 23.52 101 LYS A N 1
ATOM 801 C CA . LYS A 1 104 ? 48.158 153.672 70.456 1.00 23.60 101 LYS A CA 1
ATOM 802 C C . LYS A 1 104 ? 48.788 152.535 69.642 1.00 20.72 101 LYS A C 1
ATOM 803 O O . LYS A 1 104 ? 49.826 151.999 70.059 1.00 23.41 101 LYS A O 1
ATOM 809 N N . HIS A 1 105 ? 48.121 152.074 68.593 1.00 17.00 102 HIS A N 1
ATOM 810 C CA . HIS A 1 105 ? 48.643 151.064 67.687 1.00 15.84 102 HIS A CA 1
ATOM 811 C C . HIS A 1 105 ? 48.315 151.452 66.262 1.00 16.27 102 HIS A C 1
ATOM 812 O O . HIS A 1 105 ? 47.320 152.164 66.006 1.00 15.36 102 HIS A O 1
ATOM 819 N N A SER A 1 106 ? 49.156 150.973 65.354 0.50 15.58 103 SER A N 1
ATOM 820 N N B SER A 1 106 ? 49.171 151.025 65.339 0.50 16.35 103 SER A N 1
ATOM 821 C CA A SER A 1 106 ? 48.935 151.079 63.933 0.50 15.44 103 SER A CA 1
ATOM 822 C CA B SER A 1 106 ? 48.860 151.082 63.927 0.50 16.68 103 SER A CA 1
ATOM 823 C C A SER A 1 106 ? 49.186 149.714 63.337 0.50 15.21 103 SER A C 1
ATOM 824 C C B SER A 1 106 ? 49.238 149.768 63.284 0.50 15.98 103 SER A C 1
ATOM 825 O O A SER A 1 106 ? 49.971 148.942 63.868 0.50 14.83 103 SER A O 1
ATOM 826 O O B SER A 1 106 ? 50.181 149.108 63.704 0.50 15.78 103 SER A O 1
ATOM 831 N N . PHE A 1 107 ? 48.485 149.420 62.247 1.00 14.84 104 PHE A N 1
ATOM 832 C CA . PHE A 1 107 ? 48.599 148.168 61.546 1.00 14.06 104 PHE A CA 1
ATOM 833 C C . PHE A 1 107 ? 48.700 148.385 60.050 1.00 14.22 104 PHE A C 1
ATOM 834 O O . PHE A 1 107 ? 47.998 149.258 59.469 1.00 14.30 104 PHE A O 1
ATOM 842 N N . THR A 1 108 ? 49.485 147.538 59.389 1.00 13.60 105 THR A N 1
ATOM 843 C CA . THR A 1 108 ? 49.576 147.651 57.947 1.00 13.29 105 THR A CA 1
ATOM 844 C C . THR A 1 108 ? 48.311 147.048 57.320 1.00 12.58 105 THR A C 1
ATOM 845 O O . THR A 1 108 ? 47.576 146.257 57.958 1.00 11.77 105 THR A O 1
ATOM 849 N N . TYR A 1 109 ? 48.031 147.406 56.078 1.00 13.19 106 TYR A N 1
ATOM 850 C CA . TYR A 1 109 ? 46.918 146.762 55.356 1.00 13.98 106 TYR A CA 1
ATOM 851 C C . TYR A 1 109 ? 47.068 145.251 55.362 1.00 13.10 106 TYR A C 1
ATOM 852 O O . TYR A 1 109 ? 46.078 144.531 55.521 1.00 13.66 106 TYR A O 1
ATOM 861 N N . LEU A 1 110 ? 48.293 144.774 55.193 1.00 13.00 107 LEU A N 1
ATOM 862 C CA . LEU A 1 110 ? 48.598 143.351 55.303 1.00 13.72 107 LEU A CA 1
ATOM 863 C C . LEU A 1 110 ? 48.174 142.751 56.644 1.00 12.78 107 LEU A C 1
ATOM 864 O O . LEU A 1 110 ? 47.491 141.742 56.691 1.00 12.26 107 LEU A O 1
ATOM 869 N N . GLU A 1 111 ? 48.581 143.378 57.742 1.00 11.88 108 GLU A N 1
ATOM 870 C CA . GLU A 1 111 ? 48.239 142.888 59.069 1.00 11.41 108 GLU A CA 1
ATOM 871 C C . GLU A 1 111 ? 46.729 142.898 59.290 1.00 11.15 108 GLU A C 1
ATOM 872 O O . GLU A 1 111 ? 46.171 141.982 59.894 1.00 10.11 108 GLU A O 1
ATOM 878 N N . LEU A 1 112 ? 46.052 143.931 58.779 1.00 11.12 109 LEU A N 1
ATOM 879 C CA . LEU A 1 112 ? 44.641 144.057 59.016 1.00 11.72 109 LEU A CA 1
ATOM 880 C C . LEU A 1 112 ? 43.886 142.992 58.212 1.00 11.19 109 LEU A C 1
ATOM 881 O O . LEU A 1 112 ? 42.910 142.434 58.692 1.00 11.78 109 LEU A O 1
ATOM 886 N N . CYS A 1 113 ? 44.315 142.731 56.989 1.00 11.64 110 CYS A N 1
ATOM 887 C CA . CYS A 1 113 ? 43.700 141.654 56.189 1.00 12.23 110 CYS A CA 1
ATOM 888 C C . CYS A 1 113 ? 43.873 140.317 56.873 1.00 11.61 110 CYS A C 1
ATOM 889 O O . CYS A 1 113 ? 42.968 139.471 56.908 1.00 10.54 110 CYS A O 1
ATOM 892 N N . ARG A 1 114 ? 45.080 140.075 57.399 1.00 11.39 111 ARG A N 1
ATOM 893 C CA . ARG A 1 114 ? 45.336 138.838 58.102 1.00 10.83 111 ARG A CA 1
ATOM 894 C C . ARG A 1 114 ? 44.422 138.646 59.303 1.00 11.42 111 ARG A C 1
ATOM 895 O O . ARG A 1 114 ? 43.814 137.581 59.465 1.00 12.18 111 ARG A O 1
ATOM 903 N N . LEU A 1 115 ? 44.314 139.661 60.161 1.00 11.59 112 LEU A N 1
ATOM 904 C CA . LEU A 1 115 ? 43.464 139.595 61.338 1.00 11.78 112 LEU A CA 1
ATOM 905 C C . LEU A 1 115 ? 41.975 139.460 60.991 1.00 11.35 112 LEU A C 1
ATOM 906 O O . LEU A 1 115 ? 41.251 138.661 61.644 1.00 12.10 112 LEU A O 1
ATOM 927 N N . VAL A 1 118 ? 41.834 135.567 59.524 1.00 11.74 115 VAL A N 1
ATOM 928 C CA . VAL A 1 118 ? 42.121 134.370 60.290 1.00 11.90 115 VAL A CA 1
ATOM 929 C C . VAL A 1 118 ? 41.416 134.298 61.638 1.00 12.12 115 VAL A C 1
ATOM 930 O O . VAL A 1 118 ? 41.245 133.229 62.147 1.00 12.76 115 VAL A O 1
ATOM 934 N N . LEU A 1 119 ? 41.048 135.447 62.213 1.00 12.29 116 LEU A N 1
ATOM 935 C CA . LEU A 1 119 ? 40.334 135.519 63.468 1.00 12.99 116 LEU A CA 1
ATOM 936 C C . LEU A 1 119 ? 39.017 136.294 63.344 1.00 12.58 116 LEU A C 1
ATOM 937 O O . LEU A 1 119 ? 38.405 136.645 64.349 1.00 13.33 116 LEU A O 1
ATOM 942 N N . SER A 1 120 ? 38.623 136.603 62.131 1.00 12.33 117 SER A N 1
ATOM 943 C CA . SER A 1 120 ? 37.366 137.317 61.883 1.00 12.54 117 SER A CA 1
ATOM 944 C C . SER A 1 120 ? 37.301 138.617 62.677 1.00 12.92 117 SER A C 1
ATOM 945 O O . SER A 1 120 ? 36.247 138.984 63.218 1.00 15.26 117 SER A O 1
ATOM 948 N N . ASP A 1 121 ? 38.409 139.343 62.710 1.00 12.03 118 ASP A N 1
ATOM 949 C CA . ASP A 1 121 ? 38.509 140.555 63.558 1.00 12.24 118 ASP A CA 1
ATOM 950 C C . ASP A 1 121 ? 37.627 141.659 62.987 1.00 11.93 118 ASP A C 1
ATOM 951 O O . ASP A 1 121 ? 37.850 142.164 61.867 1.00 11.95 118 ASP A O 1
ATOM 956 N N . ASN A 1 122 ? 36.618 142.054 63.765 1.00 11.39 119 ASN A N 1
ATOM 957 C CA . ASN A 1 122 ? 35.627 143.052 63.289 1.00 11.36 119 ASN A CA 1
ATOM 958 C C . ASN A 1 122 ? 36.172 144.464 63.209 1.00 11.30 119 ASN A C 1
ATOM 959 O O . ASN A 1 122 ? 35.813 145.222 62.319 1.00 11.35 119 ASN A O 1
ATOM 964 N N . ILE A 1 123 ? 37.089 144.832 64.101 1.00 11.26 120 ILE A N 1
ATOM 965 C CA . ILE A 1 123 ? 37.661 146.166 64.012 1.00 11.45 120 ILE A CA 1
ATOM 966 C C . ILE A 1 123 ? 38.606 146.248 62.804 1.00 11.41 120 ILE A C 1
ATOM 967 O O . ILE A 1 123 ? 38.624 147.227 62.069 1.00 11.58 120 ILE A O 1
ATOM 972 N N . ALA A 1 124 ? 39.389 145.207 62.588 1.00 11.66 121 ALA A N 1
ATOM 973 C CA . ALA A 1 124 ? 40.260 145.175 61.397 1.00 12.02 121 ALA A CA 1
ATOM 974 C C . ALA A 1 124 ? 39.432 145.358 60.112 1.00 11.95 121 ALA A C 1
ATOM 975 O O . ALA A 1 124 ? 39.761 146.155 59.209 1.00 11.91 121 ALA A O 1
ATOM 977 N N . THR A 1 125 ? 38.336 144.659 60.072 1.00 11.79 122 THR A N 1
ATOM 978 C CA . THR A 1 125 ? 37.373 144.804 58.958 1.00 12.05 122 THR A CA 1
ATOM 979 C C . THR A 1 125 ? 36.869 146.231 58.797 1.00 12.32 122 THR A C 1
ATOM 980 O O . THR A 1 125 ? 36.918 146.799 57.713 1.00 12.53 122 THR A O 1
ATOM 984 N N . ASN A 1 126 ? 36.403 146.836 59.888 1.00 12.48 123 ASN A N 1
ATOM 985 C CA . ASN A 1 126 ? 35.890 148.199 59.829 1.00 12.82 123 ASN A CA 1
ATOM 986 C C . ASN A 1 126 ? 36.923 149.266 59.527 1.00 12.70 123 ASN A C 1
ATOM 987 O O . ASN A 1 126 ? 36.630 150.237 58.861 1.00 11.70 123 ASN A O 1
ATOM 992 N N . LEU A 1 127 ? 38.146 149.031 59.953 1.00 12.67 124 LEU A N 1
ATOM 993 C CA . LEU A 1 127 ? 39.250 149.900 59.559 1.00 13.05 124 LEU A CA 1
ATOM 994 C C . LEU A 1 127 ? 39.446 149.880 58.052 1.00 13.25 124 LEU A C 1
ATOM 995 O O . LEU A 1 127 ? 39.542 150.938 57.423 1.00 13.72 124 LEU A O 1
ATOM 1000 N N . LEU A 1 128 ? 39.476 148.675 57.464 1.00 13.82 125 LEU A N 1
ATOM 1001 C CA . LEU A 1 128 ? 39.625 148.539 56.020 1.00 13.73 125 LEU A CA 1
ATOM 1002 C C . LEU A 1 128 ? 38.435 149.181 55.286 1.00 14.25 125 LEU A C 1
ATOM 1003 O O . LEU A 1 128 ? 38.632 149.910 54.320 1.00 15.04 125 LEU A O 1
ATOM 1008 N N . ILE A 1 129 ? 37.223 148.953 55.756 1.00 14.83 126 ILE A N 1
ATOM 1009 C CA . ILE A 1 129 ? 36.045 149.531 55.082 1.00 14.98 126 ILE A CA 1
ATOM 1010 C C . ILE A 1 129 ? 36.092 151.056 55.123 1.00 16.30 126 ILE A C 1
ATOM 1011 O O . ILE A 1 129 ? 35.853 151.740 54.100 1.00 15.70 126 ILE A O 1
ATOM 1016 N N . THR A 1 130 ? 36.485 151.582 56.280 1.00 16.38 127 THR A N 1
ATOM 1017 C CA . THR A 1 130 ? 36.584 153.037 56.490 1.00 18.09 127 THR A CA 1
ATOM 1018 C C . THR A 1 130 ? 37.545 153.657 55.495 1.00 18.09 127 THR A C 1
ATOM 1019 O O . THR A 1 130 ? 37.232 154.678 54.880 1.00 16.59 127 THR A O 1
ATOM 1023 N N . VAL A 1 131 ? 38.721 153.070 55.355 1.00 17.21 128 VAL A N 1
ATOM 1024 C CA . VAL A 1 131 ? 39.726 153.626 54.481 1.00 19.12 128 VAL A CA 1
ATOM 1025 C C . VAL A 1 131 ? 39.535 153.326 53.006 1.00 20.23 128 VAL A C 1
ATOM 1026 O O . VAL A 1 131 ? 39.888 154.131 52.202 1.00 22.45 128 VAL A O 1
ATOM 1030 N N . LEU A 1 132 ? 38.930 152.216 52.638 1.00 18.83 129 LEU A N 1
ATOM 1031 C CA . LEU A 1 132 ? 38.794 151.852 51.239 1.00 20.57 129 LEU A CA 1
ATOM 1032 C C . LEU A 1 132 ? 37.505 152.360 50.621 1.00 19.60 129 LEU A C 1
ATOM 1033 O O . LEU A 1 132 ? 37.460 152.652 49.434 1.00 20.62 129 LEU A O 1
ATOM 1038 N N . GLY A 1 133 ? 36.440 152.379 51.406 1.00 18.89 130 GLY A N 1
ATOM 1039 C CA . GLY A 1 133 ? 35.154 152.857 50.964 1.00 18.68 130 GLY A CA 1
ATOM 1040 C C . GLY A 1 133 ? 34.233 151.702 50.554 1.00 18.69 130 GLY A C 1
ATOM 1041 O O . GLY A 1 133 ? 34.568 150.858 49.717 1.00 17.45 130 GLY A O 1
ATOM 1050 N N . GLU A 1 135 ? 31.389 151.743 48.800 1.00 21.73 132 GLU A N 1
ATOM 1051 C CA . GLU A 1 135 ? 31.009 151.788 47.408 1.00 24.19 132 GLU A CA 1
ATOM 1052 C C . GLU A 1 135 ? 32.109 151.226 46.518 1.00 21.46 132 GLU A C 1
ATOM 1053 O O . GLU A 1 135 ? 31.822 150.493 45.592 1.00 18.89 132 GLU A O 1
ATOM 1059 N N . ASN A 1 136 ? 33.359 151.502 46.847 1.00 19.51 133 ASN A N 1
ATOM 1060 C CA . ASN A 1 136 ? 34.466 150.954 46.062 1.00 19.06 133 ASN A CA 1
ATOM 1061 C C . ASN A 1 136 ? 34.563 149.433 46.149 1.00 17.76 133 ASN A C 1
ATOM 1062 O O . ASN A 1 136 ? 34.889 148.763 45.191 1.00 17.69 133 ASN A O 1
ATOM 1067 N N . ILE A 1 137 ? 34.274 148.897 47.315 1.00 17.70 134 ILE A N 1
ATOM 1068 C CA . ILE A 1 137 ? 34.331 147.454 47.530 1.00 17.30 134 ILE A CA 1
ATOM 1069 C C . ILE A 1 137 ? 33.223 146.745 46.757 1.00 17.62 134 ILE A C 1
ATOM 1070 O O . ILE A 1 137 ? 33.498 145.737 46.141 1.00 15.92 134 ILE A O 1
ATOM 1075 N N . ASN A 1 138 ? 32.010 147.311 46.729 1.00 18.37 135 ASN A N 1
ATOM 1076 C CA . ASN A 1 138 ? 30.951 146.794 45.892 1.00 19.02 135 ASN A CA 1
ATOM 1077 C C . ASN A 1 138 ? 31.221 146.922 44.403 1.00 19.82 135 ASN A C 1
ATOM 1078 O O . ASN A 1 138 ? 30.860 146.029 43.617 1.00 20.03 135 ASN A O 1
ATOM 1083 N N . ALA A 1 139 ? 31.833 148.020 43.982 1.00 18.93 136 ALA A N 1
ATOM 1084 C CA . ALA A 1 139 ? 32.220 148.127 42.599 1.00 19.21 136 ALA A CA 1
ATOM 1085 C C . ALA A 1 139 ? 33.216 147.011 42.211 1.00 18.40 136 ALA A C 1
ATOM 1086 O O . ALA A 1 139 ? 33.165 146.479 41.081 1.00 17.19 136 ALA A O 1
ATOM 1088 N N . ARG A 1 140 ? 34.140 146.643 43.131 1.00 17.28 137 ARG A N 1
ATOM 1089 C CA . ARG A 1 140 ? 34.994 145.502 42.865 1.00 17.06 137 ARG A CA 1
ATOM 1090 C C . ARG A 1 140 ? 34.217 144.202 42.658 1.00 17.17 137 ARG A C 1
ATOM 1091 O O . ARG A 1 140 ? 34.525 143.396 41.756 1.00 17.56 137 ARG A O 1
ATOM 1099 N N . ALA A 1 141 ? 33.227 143.977 43.487 1.00 17.08 138 ALA A N 1
ATOM 1100 C CA . ALA A 1 141 ? 32.370 142.791 43.313 1.00 17.80 138 ALA A CA 1
ATOM 1101 C C . ALA A 1 141 ? 31.718 142.739 41.936 1.00 19.39 138 ALA A C 1
ATOM 1102 O O . ALA A 1 141 ? 31.667 141.667 41.304 1.00 19.14 138 ALA A O 1
ATOM 1104 N N . GLU A 1 142 ? 31.252 143.886 41.451 1.00 20.61 139 GLU A N 1
ATOM 1105 C CA . GLU A 1 142 ? 30.612 143.933 40.121 1.00 23.58 139 GLU A CA 1
ATOM 1106 C C . GLU A 1 142 ? 31.624 143.611 39.031 1.00 22.94 139 GLU A C 1
ATOM 1107 O O . GLU A 1 142 ? 31.375 142.823 38.115 1.00 21.20 139 GLU A O 1
ATOM 1113 N N . LYS A 1 143 ? 32.806 144.187 39.146 1.00 21.84 140 LYS A N 1
ATOM 1114 C CA . LYS A 1 143 ? 33.862 143.919 38.193 1.00 22.86 140 LYS A CA 1
ATOM 1115 C C . LYS A 1 143 ? 34.240 142.438 38.146 1.00 21.85 140 LYS A C 1
ATOM 1116 O O . LYS A 1 143 ? 34.555 141.918 37.072 1.00 20.53 140 LYS A O 1
ATOM 1122 N N . LEU A 1 144 ? 34.241 141.763 39.307 1.00 20.60 141 LEU A N 1
ATOM 1123 C CA . LEU A 1 144 ? 34.600 140.363 39.383 1.00 20.01 141 LEU A CA 1
ATOM 1124 C C . LEU A 1 144 ? 33.415 139.452 38.999 1.00 20.31 141 LEU A C 1
ATOM 1125 O O . LEU A 1 144 ? 33.569 138.265 38.965 1.00 19.84 141 LEU A O 1
ATOM 1130 N N . GLY A 1 145 ? 32.222 139.997 38.796 1.00 21.10 142 GLY A N 1
ATOM 1131 C CA . GLY A 1 145 ? 31.058 139.174 38.453 1.00 21.17 142 GLY A CA 1
ATOM 1132 C C . GLY A 1 145 ? 30.467 138.430 39.652 1.00 21.02 142 GLY A C 1
ATOM 1133 O O . GLY A 1 145 ? 29.853 137.368 39.481 1.00 19.86 142 GLY A O 1
ATOM 1134 N N . VAL A 1 146 ? 30.666 138.978 40.853 1.00 19.56 143 VAL A N 1
ATOM 1135 C CA . VAL A 1 146 ? 30.179 138.351 42.067 1.00 19.35 143 VAL A CA 1
ATOM 1136 C C . VAL A 1 146 ? 29.333 139.338 42.847 1.00 20.06 143 VAL A C 1
ATOM 1137 O O . VAL A 1 146 ? 29.257 139.272 44.042 1.00 19.28 143 VAL A O 1
ATOM 1141 N N . ASP A 1 147 ? 28.594 140.191 42.149 1.00 21.38 144 ASP A N 1
ATOM 1142 C CA . ASP A 1 147 ? 27.901 141.239 42.860 1.00 24.14 144 ASP A CA 1
ATOM 1143 C C . ASP A 1 147 ? 26.570 140.809 43.472 1.00 23.27 144 ASP A C 1
ATOM 1144 O O . ASP A 1 147 ? 25.872 141.630 44.052 1.00 22.14 144 ASP A O 1
ATOM 1149 N N . GLU A 1 148 ? 26.273 139.515 43.457 1.00 23.56 145 GLU A N 1
ATOM 1150 C CA . GLU A 1 148 ? 25.261 138.995 44.380 1.00 25.65 145 GLU A CA 1
ATOM 1151 C C . GLU A 1 148 ? 25.707 139.141 45.814 1.00 24.82 145 GLU A C 1
ATOM 1152 O O . GLU A 1 148 ? 24.865 139.132 46.712 1.00 27.22 145 GLU A O 1
ATOM 1174 N N . GLU A 1 150 ? 27.075 141.556 48.621 1.00 20.69 147 GLU A N 1
ATOM 1175 C CA . GLU A 1 150 ? 26.940 142.987 48.822 1.00 21.12 147 GLU A CA 1
ATOM 1176 C C . GLU A 1 150 ? 27.403 143.379 50.183 1.00 20.35 147 GLU A C 1
ATOM 1177 O O . GLU A 1 150 ? 27.024 142.742 51.181 1.00 19.67 147 GLU A O 1
ATOM 1183 N N . LEU A 1 151 ? 28.182 144.462 50.224 1.00 19.21 148 LEU A N 1
ATOM 1184 C CA . LEU A 1 151 ? 28.563 145.093 51.456 1.00 18.60 148 LEU A CA 1
ATOM 1185 C C . LEU A 1 151 ? 27.710 146.341 51.659 1.00 19.17 148 LEU A C 1
ATOM 1186 O O . LEU A 1 151 ? 27.914 147.354 50.996 1.00 19.61 148 LEU A O 1
ATOM 1191 N N . ASN A 1 152 ? 26.750 146.276 52.579 1.00 18.81 149 ASN A N 1
ATOM 1192 C CA . ASN A 1 152 ? 25.857 147.430 52.873 1.00 19.61 149 ASN A CA 1
ATOM 1193 C C . ASN A 1 152 ? 26.023 148.018 54.282 1.00 19.54 149 ASN A C 1
ATOM 1194 O O . ASN A 1 152 ? 25.438 149.037 54.590 1.00 19.28 149 ASN A O 1
ATOM 1199 N N . ARG A 1 153 ? 26.757 147.339 55.169 1.00 18.19 150 ARG A N 1
ATOM 1200 C CA . ARG A 1 153 ? 26.908 147.824 56.531 1.00 18.61 150 ARG A CA 1
ATOM 1201 C C . ARG A 1 153 ? 28.262 147.400 57.083 1.00 17.69 150 ARG A C 1
ATOM 1202 O O . ARG A 1 153 ? 28.819 146.352 56.699 1.00 16.84 150 ARG A O 1
ATOM 1234 N N . ASP A 1 157 ? 27.080 146.855 63.149 1.00 20.45 154 ASP A N 1
ATOM 1235 C CA . ASP A 1 157 ? 26.165 148.004 63.035 1.00 22.67 154 ASP A CA 1
ATOM 1236 C C . ASP A 1 157 ? 24.730 147.480 63.249 1.00 25.75 154 ASP A C 1
ATOM 1237 O O . ASP A 1 157 ? 24.091 146.945 62.330 1.00 28.49 154 ASP A O 1
ATOM 1242 N N . PHE A 1 158 ? 24.297 147.598 64.486 1.00 32.62 155 PHE A N 1
ATOM 1243 C CA . PHE A 1 158 ? 23.004 147.121 64.991 1.00 38.45 155 PHE A CA 1
ATOM 1244 C C . PHE A 1 158 ? 21.862 147.846 64.285 1.00 38.83 155 PHE A C 1
ATOM 1245 O O . PHE A 1 158 ? 20.940 147.208 63.779 1.00 41.73 155 PHE A O 1
ATOM 1247 N N . ASN A 1 159 ? 21.966 149.173 64.250 1.00 40.81 156 ASN A N 1
ATOM 1248 C CA . ASN A 1 159 ? 21.002 150.018 63.566 1.00 42.62 156 ASN A CA 1
ATOM 1249 C C . ASN A 1 159 ? 20.757 149.608 62.145 1.00 42.88 156 ASN A C 1
ATOM 1250 O O . ASN A 1 159 ? 19.615 149.599 61.705 1.00 38.49 156 ASN A O 1
ATOM 1255 N N . ALA A 1 160 ? 21.837 149.306 61.415 1.00 42.10 157 ALA A N 1
ATOM 1256 C CA . ALA A 1 160 ? 21.724 149.020 59.987 1.00 41.55 157 ALA A CA 1
ATOM 1257 C C . ALA A 1 160 ? 20.884 147.797 59.796 1.00 45.50 157 ALA A C 1
ATOM 1258 O O . ALA A 1 160 ? 20.013 147.765 58.943 1.00 46.93 157 ALA A O 1
ATOM 1260 N N . LEU A 1 161 ? 21.161 146.787 60.601 1.00 52.36 158 LEU A N 1
ATOM 1261 C CA . LEU A 1 161 ? 20.451 145.529 60.527 1.00 59.48 158 LEU A CA 1
ATOM 1262 C C . LEU A 1 161 ? 18.959 145.785 60.723 1.00 63.09 158 LEU A C 1
ATOM 1263 O O . LEU A 1 161 ? 18.141 145.252 59.992 1.00 68.44 158 LEU A O 1
ATOM 1268 N N . ALA A 1 162 ? 18.619 146.626 61.694 1.00 64.92 159 ALA A N 1
ATOM 1269 C CA . ALA A 1 162 ? 17.231 147.044 61.903 1.00 64.68 159 ALA A CA 1
ATOM 1270 C C . ALA A 1 162 ? 16.680 147.799 60.694 1.00 63.70 159 ALA A C 1
ATOM 1271 O O . ALA A 1 162 ? 15.603 147.497 60.224 1.00 73.39 159 ALA A O 1
ATOM 1273 N N . GLU A 1 163 ? 17.428 148.763 60.172 1.00 59.30 160 GLU A N 1
ATOM 1274 C CA . GLU A 1 163 ? 16.963 149.576 59.040 1.00 56.24 160 GLU A CA 1
ATOM 1275 C C . GLU A 1 163 ? 17.001 148.848 57.678 1.00 53.64 160 GLU A C 1
ATOM 1276 O O . GLU A 1 163 ? 17.051 149.491 56.627 1.00 55.55 160 GLU A O 1
ATOM 1282 N N . GLY A 1 164 ? 16.975 147.518 57.689 1.00 51.23 161 GLY A N 1
ATOM 1283 C CA . GLY A 1 164 ? 17.048 146.722 56.461 1.00 50.04 161 GLY A CA 1
ATOM 1284 C C . GLY A 1 164 ? 18.353 146.658 55.653 1.00 46.56 161 GLY A C 1
ATOM 1285 O O . GLY A 1 164 ? 18.329 146.155 54.517 1.00 47.01 161 GLY A O 1
ATOM 1286 N N . ARG A 1 165 ? 19.478 147.137 56.206 1.00 38.91 162 ARG A N 1
ATOM 1287 C CA . ARG A 1 165 ? 20.770 147.133 55.500 1.00 36.70 162 ARG A CA 1
ATOM 1288 C C . ARG A 1 165 ? 21.571 145.968 56.071 1.00 35.59 162 ARG A C 1
ATOM 1289 O O . ARG A 1 165 ? 21.941 146.009 57.256 1.00 35.42 162 ARG A O 1
ATOM 1297 N N . ASP A 1 166 ? 21.755 144.918 55.291 1.00 30.45 163 ASP A N 1
ATOM 1298 C CA . ASP A 1 166 ? 22.571 143.802 55.715 1.00 28.22 163 ASP A CA 1
ATOM 1299 C C . ASP A 1 166 ? 23.518 143.442 54.573 1.00 23.81 163 ASP A C 1
ATOM 1300 O O . ASP A 1 166 ? 23.286 143.790 53.426 1.00 24.19 163 ASP A O 1
ATOM 1305 N N . ASN A 1 167 ? 24.589 142.775 54.926 1.00 20.91 164 ASN A N 1
ATOM 1306 C CA . ASN A 1 167 ? 25.535 142.202 53.971 1.00 18.50 164 ASN A CA 1
ATOM 1307 C C . ASN A 1 167 ? 24.975 140.837 53.528 1.00 18.24 164 ASN A C 1
ATOM 1308 O O . ASN A 1 167 ? 24.396 140.106 54.350 1.00 16.95 164 ASN A O 1
ATOM 1313 N N . HIS A 1 168 ? 25.093 140.557 52.241 1.00 18.27 165 HIS A N 1
ATOM 1314 C CA . HIS A 1 168 ? 24.468 139.374 51.608 1.00 19.03 165 HIS A CA 1
ATOM 1315 C C . HIS A 1 168 ? 25.477 138.606 50.811 1.00 17.59 165 HIS A C 1
ATOM 1316 O O . HIS A 1 168 ? 26.457 139.189 50.334 1.00 16.48 165 HIS A O 1
ATOM 1323 N N A ILE A 1 169 ? 25.197 137.321 50.615 0.50 16.50 166 ILE A N 1
ATOM 1324 N N B ILE A 1 169 ? 25.261 137.297 50.678 0.50 16.94 166 ILE A N 1
ATOM 1325 C CA A ILE A 1 169 ? 26.050 136.453 49.837 0.50 15.56 166 ILE A CA 1
ATOM 1326 C CA B ILE A 1 169 ? 26.067 136.449 49.812 0.50 16.27 166 ILE A CA 1
ATOM 1327 C C A ILE A 1 169 ? 25.170 135.339 49.262 0.50 15.61 166 ILE A C 1
ATOM 1328 C C B ILE A 1 169 ? 25.152 135.376 49.226 0.50 16.02 166 ILE A C 1
ATOM 1329 O O A ILE A 1 169 ? 24.043 135.127 49.727 0.50 15.50 166 ILE A O 1
ATOM 1330 O O B ILE A 1 169 ? 24.007 135.214 49.663 0.50 15.87 166 ILE A O 1
ATOM 1339 N N . THR A 1 170 ? 25.674 134.665 48.230 1.00 15.63 167 THR A N 1
ATOM 1340 C CA . THR A 1 170 ? 25.089 133.416 47.733 1.00 15.90 167 THR A CA 1
ATOM 1341 C C . THR A 1 170 ? 26.221 132.407 47.657 1.00 15.32 167 THR A C 1
ATOM 1342 O O . THR A 1 170 ? 27.424 132.795 47.639 1.00 16.25 167 THR A O 1
ATOM 1346 N N . ALA A 1 171 ? 25.879 131.133 47.633 1.00 15.31 168 ALA A N 1
ATOM 1347 C CA . ALA A 1 171 ? 26.916 130.090 47.538 1.00 15.36 168 ALA A CA 1
ATOM 1348 C C . ALA A 1 171 ? 27.717 130.225 46.226 1.00 15.80 168 ALA A C 1
ATOM 1349 O O . ALA A 1 171 ? 28.931 130.142 46.258 1.00 15.12 168 ALA A O 1
ATOM 1359 N N . SER A 1 173 ? 28.164 132.858 44.228 1.00 16.85 170 SER A N 1
ATOM 1360 C CA . SER A 1 173 ? 28.958 134.067 44.119 1.00 16.99 170 SER A CA 1
ATOM 1361 C C . SER A 1 173 ? 30.232 133.907 44.926 1.00 16.09 170 SER A C 1
ATOM 1362 O O . SER A 1 173 ? 31.297 134.328 44.478 1.00 16.08 170 SER A O 1
ATOM 1365 N N . LEU A 1 174 ? 30.127 133.305 46.102 1.00 15.34 171 LEU A N 1
ATOM 1366 C CA . LEU A 1 174 ? 31.319 133.073 46.931 1.00 15.27 171 LEU A CA 1
ATOM 1367 C C . LEU A 1 174 ? 32.248 132.069 46.234 1.00 14.83 171 LEU A C 1
ATOM 1368 O O . LEU A 1 174 ? 33.472 132.225 46.247 1.00 13.97 171 LEU A O 1
ATOM 1373 N N . ALA A 1 175 ? 31.654 131.026 45.638 1.00 15.40 172 ALA A N 1
ATOM 1374 C CA . ALA A 1 175 ? 32.437 130.069 44.868 1.00 15.16 172 ALA A CA 1
ATOM 1375 C C . ALA A 1 175 ? 33.202 130.738 43.734 1.00 15.07 172 ALA A C 1
ATOM 1376 O O . ALA A 1 175 ? 34.366 130.415 43.511 1.00 14.74 172 ALA A O 1
ATOM 1378 N N . ARG A 1 176 ? 32.567 131.664 43.031 1.00 15.45 173 ARG A N 1
ATOM 1379 C CA . ARG A 1 176 ? 33.253 132.370 41.940 1.00 16.23 173 ARG A CA 1
ATOM 1380 C C . ARG A 1 176 ? 34.374 133.296 42.461 1.00 14.64 173 ARG A C 1
ATOM 1381 O O . ARG A 1 176 ? 35.427 133.423 41.838 1.00 13.91 173 ARG A O 1
ATOM 1389 N N . LEU A 1 177 ? 34.160 133.911 43.607 1.00 14.40 174 LEU A N 1
ATOM 1390 C CA . LEU A 1 177 ? 35.222 134.697 44.232 1.00 14.33 174 LEU A CA 1
ATOM 1391 C C . LEU A 1 177 ? 36.411 133.817 44.631 1.00 14.10 174 LEU A C 1
ATOM 1392 O O . LEU A 1 177 ? 37.565 134.168 44.391 1.00 13.80 174 LEU A O 1
ATOM 1397 N N . TYR A 1 178 ? 36.143 132.649 45.231 1.00 13.78 175 TYR A N 1
ATOM 1398 C CA . TYR A 1 178 ? 37.207 131.715 45.518 1.00 13.84 175 TYR A CA 1
ATOM 1399 C C . TYR A 1 178 ? 37.905 131.216 44.277 1.00 13.96 175 TYR A C 1
ATOM 1400 O O . TYR A 1 178 ? 39.103 131.047 44.305 1.00 14.22 175 TYR A O 1
ATOM 1409 N N . LYS A 1 179 ? 37.179 131.030 43.159 1.00 14.55 176 LYS A N 1
ATOM 1410 C CA . LYS A 1 179 ? 37.847 130.618 41.920 1.00 14.80 176 LYS A CA 1
ATOM 1411 C C . LYS A 1 179 ? 38.798 131.708 41.453 1.00 14.86 176 LYS A C 1
ATOM 1412 O O . LYS A 1 179 ? 39.920 131.427 41.012 1.00 15.08 176 LYS A O 1
ATOM 1418 N N . HIS A 1 180 ? 38.364 132.948 41.527 1.00 15.22 177 HIS A N 1
ATOM 1419 C CA . HIS A 1 180 ? 39.241 134.055 41.174 1.00 16.06 177 HIS A CA 1
ATOM 1420 C C . HIS A 1 180 ? 40.527 134.067 42.040 1.00 15.34 177 HIS A C 1
ATOM 1421 O O . HIS A 1 180 ? 41.658 134.190 41.533 1.00 14.66 177 HIS A O 1
ATOM 1428 N N . ILE A 1 181 ? 40.347 133.928 43.351 1.00 14.99 178 ILE A N 1
ATOM 1429 C CA . ILE A 1 181 ? 41.500 133.864 44.260 1.00 15.38 178 ILE A CA 1
ATOM 1430 C C . ILE A 1 181 ? 42.423 132.701 43.955 1.00 14.53 178 ILE A C 1
ATOM 1431 O O . ILE A 1 181 ? 43.664 132.831 43.911 1.00 13.64 178 ILE A O 1
ATOM 1436 N N . PHE A 1 182 ? 41.814 131.547 43.715 1.00 14.04 179 PHE A N 1
ATOM 1437 C CA . PHE A 1 182 ? 42.534 130.344 43.291 1.00 13.96 179 PHE A CA 1
ATOM 1438 C C . PHE A 1 182 ? 43.387 130.622 42.043 1.00 14.22 179 PHE A C 1
ATOM 1439 O O . PHE A 1 182 ? 44.558 130.222 41.985 1.00 13.82 179 PHE A O 1
ATOM 1447 N N . GLU A 1 183 ? 42.796 131.293 41.046 1.00 14.48 180 GLU A N 1
ATOM 1448 C CA . GLU A 1 183 ? 43.525 131.604 39.822 1.00 15.27 180 GLU A CA 1
ATOM 1449 C C . GLU A 1 183 ? 44.731 132.538 40.079 1.00 15.65 180 GLU A C 1
ATOM 1450 O O . GLU A 1 183 ? 45.670 132.491 39.311 1.00 15.98 180 GLU A O 1
ATOM 1456 N N . CYS A 1 184 ? 44.685 133.373 41.118 1.00 15.65 181 CYS A N 1
ATOM 1457 C CA . CYS A 1 184 ? 45.781 134.313 41.459 1.00 16.71 181 CYS A CA 1
ATOM 1458 C C . CYS A 1 184 ? 46.895 133.697 42.351 1.00 15.48 181 CYS A C 1
ATOM 1459 O O . CYS A 1 184 ? 47.923 134.340 42.560 1.00 14.50 181 CYS A O 1
ATOM 1462 N N . ARG A 1 185 ? 46.668 132.516 42.897 1.00 14.17 182 ARG A N 1
ATOM 1463 C CA . ARG A 1 185 ? 47.485 131.975 43.980 1.00 13.79 182 ARG A CA 1
ATOM 1464 C C . ARG A 1 185 ? 48.960 131.813 43.665 1.00 14.09 182 ARG A C 1
ATOM 1465 O O . ARG A 1 185 ? 49.804 131.919 44.583 1.00 13.44 182 ARG A O 1
ATOM 1473 N N . ASP A 1 186 ? 49.269 131.551 42.393 1.00 14.69 183 ASP A N 1
ATOM 1474 C CA . ASP A 1 186 ? 50.638 131.369 41.926 1.00 15.51 183 ASP A CA 1
ATOM 1475 C C . ASP A 1 186 ? 51.133 132.487 41.005 1.00 15.90 183 ASP A C 1
ATOM 1476 O O . ASP A 1 186 ? 52.235 132.381 40.459 1.00 16.21 183 ASP A O 1
ATOM 1481 N N A ARG A 1 187 ? 50.337 133.551 40.850 0.50 15.46 184 ARG A N 1
ATOM 1482 N N B ARG A 1 187 ? 50.349 133.549 40.832 0.50 15.76 184 ARG A N 1
ATOM 1483 C CA A ARG A 1 187 ? 50.634 134.620 39.882 0.50 16.36 184 ARG A CA 1
ATOM 1484 C CA B ARG A 1 187 ? 50.683 134.580 39.844 0.50 16.75 184 ARG A CA 1
ATOM 1485 C C A ARG A 1 187 ? 51.702 135.588 40.391 0.50 15.73 184 ARG A C 1
ATOM 1486 C C B ARG A 1 187 ? 51.699 135.604 40.380 0.50 15.93 184 ARG A C 1
ATOM 1487 O O A ARG A 1 187 ? 52.611 135.959 39.652 0.50 15.42 184 ARG A O 1
ATOM 1488 O O B ARG A 1 187 ? 52.585 136.028 39.640 0.50 15.57 184 ARG A O 1
ATOM 1503 N N . ASP A 1 188 ? 51.570 135.984 41.656 1.00 14.78 185 ASP A N 1
ATOM 1504 C CA . ASP A 1 188 ? 52.413 137.018 42.223 1.00 15.00 185 ASP A CA 1
ATOM 1505 C C . ASP A 1 188 ? 52.372 136.971 43.725 1.00 13.89 185 ASP A C 1
ATOM 1506 O O . ASP A 1 188 ? 51.691 136.107 44.293 1.00 12.85 185 ASP A O 1
ATOM 1511 N N . VAL A 1 189 ? 53.119 137.845 44.403 1.00 13.70 186 VAL A N 1
ATOM 1512 C CA . VAL A 1 189 ? 53.192 137.719 45.864 1.00 13.55 186 VAL A CA 1
ATOM 1513 C C . VAL A 1 189 ? 51.861 138.042 46.538 1.00 13.09 186 VAL A C 1
ATOM 1514 O O . VAL A 1 189 ? 51.603 137.571 47.638 1.00 12.92 186 VAL A O 1
ATOM 1518 N N . TYR A 1 190 ? 51.037 138.864 45.895 1.00 13.19 187 TYR A N 1
ATOM 1519 C CA . TYR A 1 190 ? 49.739 139.261 46.445 1.00 13.06 187 TYR A CA 1
ATOM 1520 C C . TYR A 1 190 ? 48.721 138.104 46.389 1.00 12.61 187 TYR A C 1
ATOM 1521 O O . TYR A 1 190 ? 48.061 137.785 47.393 1.00 11.63 187 TYR A O 1
ATOM 1530 N N . GLY A 1 191 ? 48.592 137.479 45.208 1.00 12.71 188 GLY A N 1
ATOM 1531 C CA . GLY A 1 191 ? 47.791 136.267 45.062 1.00 12.34 188 GLY A CA 1
ATOM 1532 C C . GLY A 1 191 ? 48.227 135.157 46.033 1.00 12.39 188 GLY A C 1
ATOM 1533 O O . GLY A 1 191 ? 47.406 134.506 46.709 1.00 12.27 188 GLY A O 1
ATOM 1534 N N . ARG A 1 192 ? 49.523 134.966 46.153 1.00 12.50 189 ARG A N 1
ATOM 1535 C CA . ARG A 1 192 ? 50.048 133.915 47.019 1.00 12.76 189 ARG A CA 1
ATOM 1536 C C . ARG A 1 192 ? 49.693 134.211 48.478 1.00 12.94 189 ARG A C 1
ATOM 1537 O O . ARG A 1 192 ? 49.274 133.312 49.206 1.00 12.75 189 ARG A O 1
ATOM 1545 N N . GLU A 1 193 ? 49.859 135.467 48.905 1.00 13.52 190 GLU A N 1
ATOM 1546 C CA . GLU A 1 193 ? 49.540 135.820 50.282 1.00 13.76 190 GLU A CA 1
ATOM 1547 C C . GLU A 1 193 ? 48.058 135.636 50.592 1.00 13.29 190 GLU A C 1
ATOM 1548 O O . GLU A 1 193 ? 47.708 135.125 51.654 1.00 12.51 190 GLU A O 1
ATOM 1562 N N . TRP A 1 195 ? 46.111 133.428 49.297 1.00 12.75 192 TRP A N 1
ATOM 1563 C CA . TRP A 1 195 ? 45.912 131.998 49.384 1.00 12.76 192 TRP A CA 1
ATOM 1564 C C . TRP A 1 195 ? 46.440 131.515 50.733 1.00 12.52 192 TRP A C 1
ATOM 1565 O O . TRP A 1 195 ? 45.798 130.708 51.423 1.00 12.29 192 TRP A O 1
ATOM 1576 N N . ASN A 1 196 ? 47.598 132.026 51.127 1.00 12.56 193 ASN A N 1
ATOM 1577 C CA . ASN A 1 196 ? 48.206 131.598 52.382 1.00 12.58 193 ASN A CA 1
ATOM 1578 C C . ASN A 1 196 ? 47.342 132.041 53.587 1.00 11.94 193 ASN A C 1
ATOM 1579 O O . ASN A 1 196 ? 47.156 131.276 54.514 1.00 11.61 193 ASN A O 1
ATOM 1584 N N . ILE A 1 197 ? 46.826 133.277 53.558 1.00 12.18 194 ILE A N 1
ATOM 1585 C CA . ILE A 1 197 ? 45.921 133.798 54.608 1.00 12.11 194 ILE A CA 1
ATOM 1586 C C . ILE A 1 197 ? 44.696 132.891 54.726 1.00 11.67 194 ILE A C 1
ATOM 1587 O O . ILE A 1 197 ? 44.316 132.502 55.844 1.00 11.56 194 ILE A O 1
ATOM 1592 N N . LEU A 1 198 ? 44.077 132.545 53.594 1.00 11.84 195 LEU A N 1
ATOM 1593 C CA . LEU A 1 198 ? 42.905 131.659 53.646 1.00 11.70 195 LEU A CA 1
ATOM 1594 C C . LEU A 1 198 ? 43.245 130.356 54.377 1.00 11.46 195 LEU A C 1
ATOM 1595 O O . LEU A 1 198 ? 42.464 129.835 55.193 1.00 11.09 195 LEU A O 1
ATOM 1600 N N . GLY A 1 199 ? 44.428 129.843 54.100 1.00 11.60 196 GLY A N 1
ATOM 1601 C CA . GLY A 1 199 ? 44.881 128.610 54.705 1.00 11.79 196 GLY A CA 1
ATOM 1602 C C . GLY A 1 199 ? 45.310 128.652 56.147 1.00 12.14 196 GLY A C 1
ATOM 1603 O O . GLY A 1 199 ? 45.530 127.577 56.737 1.00 11.91 196 GLY A O 1
ATOM 1604 N N . ARG A 1 200 ? 45.445 129.864 56.727 1.00 11.70 197 ARG A N 1
ATOM 1605 C CA . ARG A 1 200 ? 45.803 129.995 58.130 1.00 12.12 197 ARG A CA 1
ATOM 1606 C C . ARG A 1 200 ? 44.552 130.336 58.971 1.00 12.08 197 ARG A C 1
ATOM 1607 O O . ARG A 1 200 ? 44.670 130.763 60.103 1.00 12.23 197 ARG A O 1
ATOM 1615 N N . GLN A 1 201 ? 43.364 130.112 58.420 1.00 11.97 198 GLN A N 1
ATOM 1616 C CA . GLN A 1 201 ? 42.107 130.278 59.179 1.00 12.28 198 GLN A CA 1
ATOM 1617 C C . GLN A 1 201 ? 42.185 129.550 60.516 1.00 12.88 198 GLN A C 1
ATOM 1618 O O . GLN A 1 201 ? 42.535 128.373 60.535 1.00 12.79 198 GLN A O 1
ATOM 1624 N N . GLN A 1 202 ? 41.836 130.235 61.620 1.00 13.05 199 GLN A N 1
ATOM 1625 C CA . GLN A 1 202 ? 41.929 129.650 62.943 1.00 13.55 199 GLN A CA 1
ATOM 1626 C C . GLN A 1 202 ? 40.651 128.969 63.406 1.00 14.58 199 GLN A C 1
ATOM 1627 O O . GLN A 1 202 ? 40.731 128.135 64.291 1.00 14.84 199 GLN A O 1
ATOM 1633 N N . PHE A 1 203 ? 39.496 129.283 62.811 1.00 14.25 200 PHE A N 1
ATOM 1634 C CA . PHE A 1 203 ? 38.235 128.704 63.280 1.00 15.16 200 PHE A CA 1
ATOM 1635 C C . PHE A 1 203 ? 37.875 127.463 62.468 1.00 14.55 200 PHE A C 1
ATOM 1636 O O . PHE A 1 203 ? 37.486 127.564 61.297 1.00 14.02 200 PHE A O 1
ATOM 1644 N N . ARG A 1 204 ? 38.040 126.297 63.113 1.00 13.78 201 ARG A N 1
ATOM 1645 C CA . ARG A 1 204 ? 37.886 125.016 62.495 1.00 14.16 201 ARG A CA 1
ATOM 1646 C C . ARG A 1 204 ? 36.735 124.227 63.108 1.00 14.81 201 ARG A C 1
ATOM 1647 O O . ARG A 1 204 ? 36.763 122.986 63.108 1.00 15.51 201 ARG A O 1
ATOM 1655 N N . ASP A 1 205 ? 35.684 124.928 63.510 1.00 14.27 202 ASP A N 1
ATOM 1656 C CA . ASP A 1 205 ? 34.594 124.333 64.197 1.00 15.37 202 ASP A CA 1
ATOM 1657 C C . ASP A 1 205 ? 33.461 123.879 63.250 1.00 16.07 202 ASP A C 1
ATOM 1658 O O . ASP A 1 205 ? 32.510 123.253 63.734 1.00 16.88 202 ASP A O 1
ATOM 1663 N N . ILE A 1 206 ? 33.579 124.150 61.950 1.00 14.56 203 ILE A N 1
ATOM 1664 C CA . ILE A 1 206 ? 32.515 123.781 61.009 1.00 14.88 203 ILE A CA 1
ATOM 1665 C C . ILE A 1 206 ? 32.999 122.669 60.083 1.00 13.83 203 ILE A C 1
ATOM 1666 O O . ILE A 1 206 ? 33.195 121.533 60.539 1.00 13.96 203 ILE A O 1
ATOM 1671 N N . LEU A 1 207 ? 33.291 122.985 58.821 1.00 13.28 204 LEU A N 1
ATOM 1672 C CA . LEU A 1 207 ? 33.606 121.966 57.839 1.00 12.99 204 LEU A CA 1
ATOM 1673 C C . LEU A 1 207 ? 34.798 121.091 58.184 1.00 12.94 204 LEU A C 1
ATOM 1674 O O . LEU A 1 207 ? 34.740 119.907 57.957 1.00 13.50 204 LEU A O 1
ATOM 1679 N N . PRO A 1 208 ? 35.878 121.647 58.750 1.00 12.80 205 PRO A N 1
ATOM 1680 C CA . PRO A 1 208 ? 37.023 120.738 59.037 1.00 12.89 205 PRO A CA 1
ATOM 1681 C C . PRO A 1 208 ? 37.045 120.097 60.404 1.00 12.94 205 PRO A C 1
ATOM 1682 O O . PRO A 1 208 ? 38.093 119.510 60.808 1.00 12.83 205 PRO A O 1
ATOM 1686 N N . PHE A 1 209 ? 35.928 120.164 61.138 1.00 12.84 206 PHE A N 1
ATOM 1687 C CA . PHE A 1 209 ? 35.875 119.641 62.490 1.00 13.57 206 PHE A CA 1
ATOM 1688 C C . PHE A 1 209 ? 36.457 118.233 62.643 1.00 14.03 206 PHE A C 1
ATOM 1689 O O . PHE A 1 209 ? 37.213 117.967 63.597 1.00 13.93 206 PHE A O 1
ATOM 1697 N N . TYR A 1 210 ? 36.074 117.328 61.729 1.00 14.32 207 TYR A N 1
ATOM 1698 C CA . TYR A 1 210 ? 36.545 115.944 61.798 1.00 14.82 207 TYR A CA 1
ATOM 1699 C C . TYR A 1 210 ? 37.829 115.674 61.010 1.00 15.21 207 TYR A C 1
ATOM 1700 O O . TYR A 1 210 ? 38.333 114.536 60.996 1.00 15.32 207 TYR A O 1
ATOM 1709 N N . TRP A 1 211 ? 38.388 116.665 60.345 1.00 15.24 208 TRP A N 1
ATOM 1710 C CA . TRP A 1 211 ? 39.460 116.375 59.388 1.00 15.56 208 TRP A CA 1
ATOM 1711 C C . TRP A 1 211 ? 40.820 116.113 60.072 1.00 17.25 208 TRP A C 1
ATOM 1712 O O . TRP A 1 211 ? 41.673 115.433 59.523 1.00 17.36 208 TRP A O 1
ATOM 1723 N N . GLY A 1 212 ? 41.018 116.689 61.226 1.00 18.30 209 GLY A N 1
ATOM 1724 C CA . GLY A 1 212 ? 42.331 116.628 61.869 1.00 20.85 209 GLY A CA 1
ATOM 1725 C C . GLY A 1 212 ? 43.133 117.886 61.576 1.00 21.25 209 GLY A C 1
ATOM 1726 O O . GLY A 1 212 ? 43.006 118.514 60.520 1.00 19.91 209 GLY A O 1
ATOM 1727 N N . GLU A 1 213 ? 43.970 118.243 62.531 1.00 23.71 210 GLU A N 1
ATOM 1728 C CA . GLU A 1 213 ? 44.744 119.463 62.457 1.00 28.48 210 GLU A CA 1
ATOM 1729 C C . GLU A 1 213 ? 45.717 119.511 61.279 1.00 24.73 210 GLU A C 1
ATOM 1730 O O . GLU A 1 213 ? 46.019 120.568 60.771 1.00 26.88 210 GLU A O 1
ATOM 1736 N N . GLY A 1 214 ? 46.174 118.382 60.812 1.00 24.48 211 GLY A N 1
ATOM 1737 C CA . GLY A 1 214 ? 47.087 118.387 59.653 1.00 25.70 211 GLY A CA 1
ATOM 1738 C C . GLY A 1 214 ? 46.488 118.723 58.291 1.00 24.93 211 GLY A C 1
ATOM 1739 O O . GLY A 1 214 ? 47.204 118.788 57.289 1.00 25.30 211 GLY A O 1
ATOM 1740 N N . ILE A 1 215 ? 45.171 118.899 58.207 1.00 20.76 212 ILE A N 1
ATOM 1741 C CA . ILE A 1 215 ? 44.573 119.071 56.911 1.00 18.66 212 ILE A CA 1
ATOM 1742 C C . ILE A 1 215 ? 44.300 120.537 56.703 1.00 17.17 212 ILE A C 1
ATOM 1743 O O . ILE A 1 215 ? 43.387 121.101 57.315 1.00 15.77 212 ILE A O 1
ATOM 1748 N N . ARG A 1 216 ? 45.066 121.150 55.821 1.00 16.13 213 ARG A N 1
ATOM 1749 C CA . ARG A 1 216 ? 44.915 122.595 55.579 1.00 16.15 213 ARG A CA 1
ATOM 1750 C C . ARG A 1 216 ? 43.645 122.835 54.756 1.00 14.77 213 ARG A C 1
ATOM 1751 O O . ARG A 1 216 ? 43.305 122.071 53.842 1.00 14.08 213 ARG A O 1
ATOM 1759 N N . PHE A 1 217 ? 42.936 123.900 55.079 1.00 13.91 214 PHE A N 1
ATOM 1760 C CA . PHE A 1 217 ? 41.743 124.280 54.304 1.00 13.10 214 PHE A CA 1
ATOM 1761 C C . PHE A 1 217 ? 41.904 125.807 54.116 1.00 12.45 214 PHE A C 1
ATOM 1762 O O . PHE A 1 217 ? 42.315 126.543 55.050 1.00 11.43 214 PHE A O 1
ATOM 1770 N N . HIS A 1 218 ? 41.580 126.263 52.927 1.00 12.34 215 HIS A N 1
ATOM 1771 C CA . HIS A 1 218 ? 41.693 127.677 52.543 1.00 12.08 215 HIS A CA 1
ATOM 1772 C C . HIS A 1 218 ? 40.326 128.292 52.610 1.00 11.86 215 HIS A C 1
ATOM 1773 O O . HIS A 1 218 ? 39.531 128.161 51.645 1.00 12.40 215 HIS A O 1
ATOM 1780 N N . HIS A 1 219 ? 39.990 128.883 53.770 1.00 11.31 216 HIS A N 1
ATOM 1781 C CA . HIS A 1 219 ? 38.585 129.138 54.060 1.00 11.48 216 HIS A CA 1
ATOM 1782 C C . HIS A 1 219 ? 38.344 130.266 55.010 1.00 11.56 216 HIS A C 1
ATOM 1783 O O . HIS A 1 219 ? 39.286 130.814 55.608 1.00 11.63 216 HIS A O 1
ATOM 1790 N N . LYS A 1 220 ? 37.059 130.541 55.190 1.00 11.94 217 LYS A N 1
ATOM 1791 C CA . LYS A 1 220 ? 36.559 131.587 56.056 1.00 12.37 217 LYS A CA 1
ATOM 1792 C C . LYS A 1 220 ? 35.213 131.170 56.589 1.00 12.94 217 LYS A C 1
ATOM 1793 O O . LYS A 1 220 ? 34.385 130.641 55.835 1.00 12.56 217 LYS A O 1
ATOM 1799 N N . THR A 1 221 ? 35.003 131.391 57.879 1.00 13.08 218 THR A N 1
ATOM 1800 C CA . THR A 1 221 ? 33.733 131.075 58.498 1.00 14.02 218 THR A CA 1
ATOM 1801 C C . THR A 1 221 ? 32.939 132.357 58.768 1.00 14.63 218 THR A C 1
ATOM 1802 O O . THR A 1 221 ? 33.467 133.487 58.744 1.00 14.32 218 THR A O 1
ATOM 1806 N N . GLY A 1 222 ? 31.658 132.174 59.054 1.00 15.19 219 GLY A N 1
ATOM 1807 C CA . GLY A 1 222 ? 30.839 133.284 59.467 1.00 16.21 219 GLY A CA 1
ATOM 1808 C C . GLY A 1 222 ? 29.776 132.841 60.440 1.00 17.58 219 GLY A C 1
ATOM 1809 O O . GLY A 1 222 ? 29.296 131.718 60.353 1.00 18.60 219 GLY A O 1
ATOM 1810 N N . SER A 1 223 ? 29.434 133.716 61.371 1.00 17.56 220 SER A N 1
ATOM 1811 C CA . SER A 1 223 ? 28.460 133.378 62.368 1.00 19.68 220 SER A CA 1
ATOM 1812 C C . SER A 1 223 ? 27.728 134.643 62.779 1.00 20.27 220 SER A C 1
ATOM 1813 O O . SER A 1 223 ? 28.357 135.713 62.953 1.00 19.68 220 SER A O 1
ATOM 1816 N N . LEU A 1 224 ? 26.415 134.543 62.916 1.00 18.88 221 LEU A N 1
ATOM 1817 C CA . LEU A 1 224 ? 25.597 135.560 63.572 1.00 19.85 221 LEU A CA 1
ATOM 1818 C C . LEU A 1 224 ? 24.500 134.790 64.295 1.00 18.91 221 LEU A C 1
ATOM 1819 O O . LEU A 1 224 ? 24.430 133.575 64.177 1.00 18.30 221 LEU A O 1
ATOM 1824 N N . ASP A 1 225 ? 23.636 135.473 65.027 1.00 19.15 222 ASP A N 1
ATOM 1825 C CA . ASP A 1 225 ? 22.498 134.772 65.632 1.00 20.06 222 ASP A CA 1
ATOM 1826 C C . ASP A 1 225 ? 21.747 133.954 64.579 1.00 19.81 222 ASP A C 1
ATOM 1827 O O . ASP A 1 225 ? 21.261 134.509 63.572 1.00 19.48 222 ASP A O 1
ATOM 1832 N N . ARG A 1 226 ? 21.700 132.635 64.790 1.00 19.46 223 ARG A N 1
ATOM 1833 C CA . ARG A 1 226 ? 21.002 131.697 63.892 1.00 19.71 223 ARG A CA 1
ATOM 1834 C C . ARG A 1 226 ? 21.538 131.596 62.451 1.00 18.76 223 ARG A C 1
ATOM 1835 O O . ARG A 1 226 ? 20.822 131.177 61.519 1.00 19.57 223 ARG A O 1
ATOM 1843 N N . VAL A 1 227 ? 22.819 131.913 62.281 1.00 17.48 224 VAL A N 1
ATOM 1844 C CA . VAL A 1 227 ? 23.489 131.802 61.011 1.00 16.85 224 VAL A CA 1
ATOM 1845 C C . VAL A 1 227 ? 24.896 131.237 61.245 1.00 16.15 224 VAL A C 1
ATOM 1846 O O . VAL A 1 227 ? 25.652 131.776 62.077 1.00 15.38 224 VAL A O 1
ATOM 1850 N N . GLU A 1 228 ? 25.244 130.170 60.539 1.00 15.16 225 GLU A N 1
ATOM 1851 C CA . GLU A 1 228 ? 26.581 129.590 60.592 1.00 14.82 225 GLU A CA 1
ATOM 1852 C C . GLU A 1 228 ? 26.984 129.198 59.173 1.00 14.34 225 GLU A C 1
ATOM 1853 O O . GLU A 1 228 ? 26.253 128.430 58.495 1.00 15.20 225 GLU A O 1
ATOM 1859 N N . HIS A 1 229 ? 28.108 129.713 58.712 1.00 13.51 226 HIS A N 1
ATOM 1860 C CA . HIS A 1 229 ? 28.585 129.448 57.371 1.00 13.06 226 HIS A CA 1
ATOM 1861 C C . HIS A 1 229 ? 30.046 129.025 57.412 1.00 12.65 226 HIS A C 1
ATOM 1862 O O . HIS A 1 229 ? 30.825 129.473 58.296 1.00 11.50 226 HIS A O 1
ATOM 1869 N N . ASP A 1 230 ? 30.452 128.296 56.380 1.00 12.25 227 ASP A N 1
ATOM 1870 C CA . ASP A 1 230 ? 31.871 128.011 56.147 1.00 12.41 227 ASP A CA 1
ATOM 1871 C C . ASP A 1 230 ? 32.045 127.753 54.667 1.00 12.78 227 ASP A C 1
ATOM 1872 O O . ASP A 1 230 ? 31.240 127.054 54.039 1.00 12.85 227 ASP A O 1
ATOM 1877 N N . GLY A 1 231 ? 33.108 128.302 54.091 1.00 12.54 228 GLY A N 1
ATOM 1878 C CA . GLY A 1 231 ? 33.381 128.034 52.707 1.00 13.23 228 GLY A CA 1
ATOM 1879 C C . GLY A 1 231 ? 34.828 128.234 52.366 1.00 12.90 228 GLY A C 1
ATOM 1880 O O . GLY A 1 231 ? 35.512 129.100 52.942 1.00 12.19 228 GLY A O 1
ATOM 1881 N N . GLY A 1 232 ? 35.315 127.379 51.487 1.00 13.68 229 GLY A N 1
ATOM 1882 C CA . GLY A 1 232 ? 36.707 127.465 51.066 1.00 13.58 229 GLY A CA 1
ATOM 1883 C C . GLY A 1 232 ? 37.124 126.356 50.177 1.00 13.90 229 GLY A C 1
ATOM 1884 O O . GLY A 1 232 ? 36.277 125.665 49.590 1.00 14.53 229 GLY A O 1
ATOM 1885 N N . VAL A 1 233 ? 38.420 126.243 49.998 1.00 13.52 230 VAL A N 1
ATOM 1886 C CA . VAL A 1 233 ? 39.002 125.317 49.026 1.00 13.72 230 VAL A CA 1
ATOM 1887 C C . VAL A 1 233 ? 39.943 124.369 49.727 1.00 13.47 230 VAL A C 1
ATOM 1888 O O . VAL A 1 233 ? 40.831 124.780 50.516 1.00 13.10 230 VAL A O 1
ATOM 1892 N N . ILE A 1 234 ? 39.773 123.084 49.444 1.00 13.53 231 ILE A N 1
ATOM 1893 C CA . ILE A 1 234 ? 40.679 122.064 49.952 1.00 13.71 231 ILE A CA 1
ATOM 1894 C C . ILE A 1 234 ? 41.554 121.505 48.812 1.00 14.81 231 ILE A C 1
ATOM 1895 O O . ILE A 1 234 ? 41.086 121.234 47.701 1.00 14.13 231 ILE A O 1
ATOM 1900 N N . GLU A 1 235 ? 42.829 121.354 49.076 1.00 15.41 232 GLU A N 1
ATOM 1901 C CA . GLU A 1 235 ? 43.750 120.672 48.156 1.00 17.86 232 GLU A CA 1
ATOM 1902 C C . GLU A 1 235 ? 43.883 119.180 48.549 1.00 19.06 232 GLU A C 1
ATOM 1903 O O . GLU A 1 235 ? 44.273 118.864 49.659 1.00 18.82 232 GLU A O 1
ATOM 1909 N N . THR A 1 236 ? 43.535 118.275 47.639 1.00 19.40 233 THR A N 1
ATOM 1910 C CA . THR A 1 236 ? 43.517 116.843 47.903 1.00 21.30 233 THR A CA 1
ATOM 1911 C C . THR A 1 236 ? 44.382 116.171 46.833 1.00 22.70 233 THR A C 1
ATOM 1912 O O . THR A 1 236 ? 44.697 116.786 45.797 1.00 21.32 233 THR A O 1
ATOM 1916 N N . PHE A 1 237 ? 44.665 114.887 47.021 1.00 23.33 234 PHE A N 1
ATOM 1917 C CA . PHE A 1 237 ? 45.367 114.122 46.001 1.00 26.49 234 PHE A CA 1
ATOM 1918 C C . PHE A 1 237 ? 44.626 114.082 44.641 1.00 25.66 234 PHE A C 1
ATOM 1919 O O . PHE A 1 237 ? 45.242 113.965 43.593 1.00 25.76 234 PHE A O 1
ATOM 1927 N N . ARG A 1 238 ? 43.307 114.175 44.644 1.00 22.09 235 ARG A N 1
ATOM 1928 C CA . ARG A 1 238 ? 42.540 114.170 43.401 1.00 22.25 235 ARG A CA 1
ATOM 1929 C C . ARG A 1 238 ? 42.261 115.560 42.836 1.00 21.03 235 ARG A C 1
ATOM 1930 O O . ARG A 1 238 ? 41.504 115.706 41.860 1.00 21.42 235 ARG A O 1
ATOM 1938 N N . GLY A 1 239 ? 42.810 116.598 43.462 1.00 19.45 236 GLY A N 1
ATOM 1939 C CA . GLY A 1 239 ? 42.599 117.941 42.946 1.00 18.73 236 GLY A CA 1
ATOM 1940 C C . GLY A 1 239 ? 42.154 118.916 44.006 1.00 17.41 236 GLY A C 1
ATOM 1941 O O . GLY A 1 239 ? 42.075 118.562 45.184 1.00 17.42 236 GLY A O 1
ATOM 1942 N N . HIS A 1 240 ? 41.846 120.130 43.570 1.00 15.51 237 HIS A N 1
ATOM 1943 C CA . HIS A 1 240 ? 41.301 121.137 44.455 1.00 15.26 237 HIS A CA 1
ATOM 1944 C C . HIS A 1 240 ? 39.801 121.122 44.378 1.00 14.87 237 HIS A C 1
ATOM 1945 O O . HIS A 1 240 ? 39.271 121.070 43.288 1.00 15.34 237 HIS A O 1
ATOM 1952 N N . PHE A 1 241 ? 39.138 121.235 45.520 1.00 14.46 238 PHE A N 1
ATOM 1953 C CA . PHE A 1 241 ? 37.689 121.316 45.577 1.00 14.45 238 PHE A CA 1
ATOM 1954 C C . PHE A 1 241 ? 37.244 122.460 46.446 1.00 14.25 238 PHE A C 1
ATOM 1955 O O . PHE A 1 241 ? 37.866 122.740 47.479 1.00 15.08 238 PHE A O 1
ATOM 1963 N N . CYS A 1 242 ? 36.210 123.147 45.980 1.00 14.25 239 CYS A N 1
ATOM 1964 C CA . CYS A 1 242 ? 35.583 124.239 46.713 1.00 14.27 239 CYS A CA 1
ATOM 1965 C C . CYS A 1 242 ? 34.347 123.719 47.418 1.00 14.13 239 CYS A C 1
ATOM 1966 O O . CYS A 1 242 ? 33.488 123.075 46.775 1.00 14.09 239 CYS A O 1
ATOM 1969 N N . PHE A 1 243 ? 34.271 123.951 48.714 1.00 13.39 240 PHE A N 1
ATOM 1970 C CA . PHE A 1 243 ? 33.165 123.496 49.575 1.00 13.21 240 PHE A CA 1
ATOM 1971 C C . PHE A 1 243 ? 32.551 124.757 50.168 1.00 13.56 240 PHE A C 1
ATOM 1972 O O . PHE A 1 243 ? 33.253 125.526 50.898 1.00 12.56 240 PHE A O 1
ATOM 1980 N N . ILE A 1 244 ? 31.278 124.999 49.892 1.00 13.63 241 ILE A N 1
ATOM 1981 C CA . ILE A 1 244 ? 30.568 126.139 50.482 1.00 13.97 241 ILE A CA 1
ATOM 1982 C C . ILE A 1 244 ? 29.345 125.596 51.194 1.00 14.18 241 ILE A C 1
ATOM 1983 O O . ILE A 1 244 ? 28.606 124.842 50.598 1.00 14.38 241 ILE A O 1
ATOM 1988 N N . LEU A 1 245 ? 29.150 125.993 52.445 1.00 13.72 242 LEU A N 1
ATOM 1989 C CA . LEU A 1 245 ? 28.001 125.629 53.250 1.00 13.50 242 LEU A CA 1
ATOM 1990 C C . LEU A 1 245 ? 27.468 126.882 53.941 1.00 13.72 242 LEU A C 1
ATOM 1991 O O . LEU A 1 245 ? 28.188 127.508 54.766 1.00 13.52 242 LEU A O 1
ATOM 1996 N N . LEU A 1 246 ? 26.251 127.280 53.546 1.00 14.08 243 LEU A N 1
ATOM 1997 C CA . LEU A 1 246 ? 25.539 128.412 54.113 1.00 14.08 243 LEU A CA 1
ATOM 1998 C C . LEU A 1 246 ? 24.323 127.934 54.892 1.00 15.00 243 LEU A C 1
ATOM 1999 O O . LEU A 1 246 ? 23.441 127.242 54.318 1.00 16.50 243 LEU A O 1
ATOM 2012 N N . SER A 1 248 ? 21.242 129.202 57.405 1.00 16.38 245 SER A N 1
ATOM 2013 C CA . SER A 1 248 ? 20.433 130.240 58.053 1.00 17.40 245 SER A CA 1
ATOM 2014 C C . SER A 1 248 ? 19.213 129.608 58.724 1.00 18.70 245 SER A C 1
ATOM 2015 O O . SER A 1 248 ? 18.838 128.449 58.414 1.00 19.07 245 SER A O 1
ATOM 2018 N N . ASP A 1 249 ? 18.610 130.361 59.641 1.00 20.11 246 ASP A N 1
ATOM 2019 C CA . ASP A 1 249 ? 17.423 129.954 60.391 1.00 22.75 246 ASP A CA 1
ATOM 2020 C C . ASP A 1 249 ? 17.669 128.598 61.053 1.00 22.46 246 ASP A C 1
ATOM 2021 O O . ASP A 1 249 ? 16.911 127.655 60.895 1.00 21.69 246 ASP A O 1
ATOM 2026 N N . ILE A 1 250 ? 18.795 128.523 61.763 1.00 20.63 247 ILE A N 1
ATOM 2027 C CA . ILE A 1 250 ? 19.193 127.329 62.455 1.00 21.49 247 ILE A CA 1
ATOM 2028 C C . ILE A 1 250 ? 19.748 127.699 63.830 1.00 21.54 247 ILE A C 1
ATOM 2029 O O . ILE A 1 250 ? 20.390 128.729 63.979 1.00 20.95 247 ILE A O 1
ATOM 2034 N N . ASP A 1 251 ? 19.505 126.886 64.844 1.00 21.89 248 ASP A N 1
ATOM 2035 C CA . ASP A 1 251 ? 20.173 127.131 66.124 1.00 21.68 248 ASP A CA 1
ATOM 2036 C C . ASP A 1 251 ? 21.669 127.065 65.892 1.00 19.63 248 ASP A C 1
ATOM 2037 O O . ASP A 1 251 ? 22.129 126.190 65.175 1.00 18.83 248 ASP A O 1
ATOM 2042 N N . ASN A 1 252 ? 22.440 127.954 66.498 1.00 18.00 249 ASN A N 1
ATOM 2043 C CA . ASN A 1 252 ? 23.866 128.012 66.173 1.00 17.16 249 ASN A CA 1
ATOM 2044 C C . ASN A 1 252 ? 24.597 126.722 66.480 1.00 16.70 249 ASN A C 1
ATOM 2045 O O . ASN A 1 252 ? 25.472 126.310 65.701 1.00 15.67 249 ASN A O 1
ATOM 2050 N N . ASP A 1 253 ? 24.301 126.139 67.633 1.00 17.20 250 ASP A N 1
ATOM 2051 C CA . ASP A 1 253 ? 24.991 124.889 68.018 1.00 18.04 250 ASP A CA 1
ATOM 2052 C C . ASP A 1 253 ? 24.696 123.749 67.035 1.00 17.74 250 ASP A C 1
ATOM 2053 O O . ASP A 1 253 ? 25.597 123.046 66.601 1.00 17.12 250 ASP A O 1
ATOM 2058 N N . ARG A 1 254 ? 23.436 123.627 66.661 1.00 18.02 251 ARG A N 1
ATOM 2059 C CA . ARG A 1 254 ? 23.014 122.631 65.665 1.00 18.97 251 ARG A CA 1
ATOM 2060 C C . ARG A 1 254 ? 23.677 122.872 64.309 1.00 18.15 251 ARG A C 1
ATOM 2061 O O . ARG A 1 254 ? 24.089 121.937 63.641 1.00 17.98 251 ARG A O 1
ATOM 2069 N N . GLY A 1 255 ? 23.777 124.126 63.897 1.00 17.73 252 GLY A N 1
ATOM 2070 C CA . GLY A 1 255 ? 24.504 124.480 62.681 1.00 17.47 252 GLY A CA 1
ATOM 2071 C C . GLY A 1 255 ? 25.965 124.043 62.685 1.00 16.73 252 GLY A C 1
ATOM 2072 O O . GLY A 1 255 ? 26.466 123.489 61.697 1.00 16.65 252 GLY A O 1
ATOM 2073 N N . LYS A 1 256 ? 26.664 124.268 63.790 1.00 16.87 253 LYS A N 1
ATOM 2074 C CA . LYS A 1 256 ? 28.038 123.797 63.860 1.00 15.99 253 LYS A CA 1
ATOM 2075 C C . LYS A 1 256 ? 28.114 122.268 63.750 1.00 15.81 253 LYS A C 1
ATOM 2076 O O . LYS A 1 256 ? 28.974 121.729 63.047 1.00 14.85 253 LYS A O 1
ATOM 2082 N N . GLU A 1 257 ? 27.184 121.580 64.412 1.00 16.08 254 GLU A N 1
ATOM 2083 C CA . GLU A 1 257 ? 27.140 120.132 64.350 1.00 16.39 254 GLU A CA 1
ATOM 2084 C C . GLU A 1 257 ? 26.843 119.626 62.940 1.00 15.99 254 GLU A C 1
ATOM 2085 O O . GLU A 1 257 ? 27.526 118.699 62.457 1.00 15.17 254 GLU A O 1
ATOM 2091 N N . LEU A 1 258 ? 25.873 120.253 62.268 1.00 15.63 255 LEU A N 1
ATOM 2092 C CA . LEU A 1 258 ? 25.519 119.877 60.889 1.00 15.44 255 LEU A CA 1
ATOM 2093 C C . LEU A 1 258 ? 26.720 120.112 59.956 1.00 14.97 255 LEU A C 1
ATOM 2094 O O . LEU A 1 258 ? 27.093 119.262 59.124 1.00 14.61 255 LEU A O 1
ATOM 2099 N N . GLY A 1 259 ? 27.387 121.241 60.151 1.00 14.22 256 GLY A N 1
ATOM 2100 C CA . GLY A 1 259 ? 28.511 121.591 59.297 1.00 13.62 256 GLY A CA 1
ATOM 2101 C C . GLY A 1 259 ? 29.651 120.617 59.459 1.00 13.35 256 GLY A C 1
ATOM 2102 O O . GLY A 1 259 ? 30.315 120.281 58.489 1.00 13.26 256 GLY A O 1
ATOM 2103 N N . ALA A 1 260 ? 29.890 120.166 60.682 1.00 13.98 257 ALA A N 1
ATOM 2104 C CA . ALA A 1 260 ? 30.932 119.154 60.932 1.00 14.05 257 ALA A CA 1
ATOM 2105 C C . ALA A 1 260 ? 30.583 117.856 60.141 1.00 14.84 257 ALA A C 1
ATOM 2106 O O . ALA A 1 260 ? 31.455 117.240 59.470 1.00 14.41 257 ALA A O 1
ATOM 2108 N N . GLN A 1 261 ? 29.312 117.449 60.193 1.00 15.57 258 GLN A N 1
ATOM 2109 C CA . GLN A 1 261 ? 28.901 116.234 59.453 1.00 16.09 258 GLN A CA 1
ATOM 2110 C C . GLN A 1 261 ? 29.084 116.464 57.946 1.00 15.62 258 GLN A C 1
ATOM 2111 O O . GLN A 1 261 ? 29.623 115.616 57.238 1.00 15.17 258 GLN A O 1
ATOM 2117 N N . VAL A 1 262 ? 28.647 117.622 57.462 1.00 14.98 259 VAL A N 1
ATOM 2118 C CA . VAL A 1 262 ? 28.705 117.913 56.034 1.00 14.89 259 VAL A CA 1
ATOM 2119 C C . VAL A 1 262 ? 30.149 117.927 55.531 1.00 14.53 259 VAL A C 1
ATOM 2120 O O . VAL A 1 262 ? 30.471 117.342 54.491 1.00 14.32 259 VAL A O 1
ATOM 2124 N N . GLY A 1 263 ? 31.051 118.598 56.264 1.00 13.90 260 GLY A N 1
ATOM 2125 C CA . GLY A 1 263 ? 32.416 118.690 55.773 1.00 13.88 260 GLY A CA 1
ATOM 2126 C C . GLY A 1 263 ? 33.081 117.326 55.707 1.00 14.19 260 GLY A C 1
ATOM 2127 O O . GLY A 1 263 ? 33.921 117.079 54.828 1.00 14.14 260 GLY A O 1
ATOM 2128 N N . ARG A 1 264 ? 32.717 116.437 56.622 1.00 14.56 261 ARG A N 1
ATOM 2129 C CA . ARG A 1 264 ? 33.273 115.084 56.602 1.00 15.64 261 ARG A CA 1
ATOM 2130 C C . ARG A 1 264 ? 32.755 114.335 55.369 1.00 15.36 261 ARG A C 1
ATOM 2131 O O . ARG A 1 264 ? 33.525 113.683 54.674 1.00 15.14 261 ARG A O 1
ATOM 2139 N N . ILE A 1 265 ? 31.471 114.457 55.092 1.00 15.38 262 ILE A N 1
ATOM 2140 C CA . ILE A 1 265 ? 30.877 113.778 53.914 1.00 16.25 262 ILE A CA 1
ATOM 2141 C C . ILE A 1 265 ? 31.498 114.316 52.602 1.00 15.59 262 ILE A C 1
ATOM 2142 O O . ILE A 1 265 ? 31.859 113.539 51.715 1.00 14.98 262 ILE A O 1
ATOM 2155 N N . LYS A 1 267 ? 34.442 115.846 52.097 1.00 15.54 264 LYS A N 1
ATOM 2156 C CA . LYS A 1 267 ? 35.839 115.495 51.957 1.00 15.72 264 LYS A CA 1
ATOM 2157 C C . LYS A 1 267 ? 36.032 114.036 51.552 1.00 16.01 264 LYS A C 1
ATOM 2158 O O . LYS A 1 267 ? 36.790 113.731 50.628 1.00 15.03 264 LYS A O 1
ATOM 2164 N N . GLU A 1 268 ? 35.345 113.129 52.222 1.00 16.98 265 GLU A N 1
ATOM 2165 C CA . GLU A 1 268 ? 35.437 111.729 51.873 1.00 18.51 265 GLU A CA 1
ATOM 2166 C C . GLU A 1 268 ? 34.964 111.491 50.448 1.00 17.65 265 GLU A C 1
ATOM 2167 O O . GLU A 1 268 ? 35.577 110.708 49.701 1.00 17.12 265 GLU A O 1
ATOM 2173 N N . PHE A 1 269 ? 33.891 112.165 50.052 1.00 16.78 266 PHE A N 1
ATOM 2174 C CA . PHE A 1 269 ? 33.359 111.949 48.707 1.00 16.64 266 PHE A CA 1
ATOM 2175 C C . PHE A 1 269 ? 34.358 112.336 47.602 1.00 16.87 266 PHE A C 1
ATOM 2176 O O . PHE A 1 269 ? 34.635 111.566 46.665 1.00 16.41 266 PHE A O 1
ATOM 2184 N N . VAL A 1 270 ? 34.903 113.554 47.697 1.00 16.45 267 VAL A N 1
ATOM 2185 C CA . VAL A 1 270 ? 35.802 114.025 46.644 1.00 16.95 267 VAL A CA 1
ATOM 2186 C C . VAL A 1 270 ? 37.133 113.262 46.657 1.00 18.03 267 VAL A C 1
ATOM 2187 O O . VAL A 1 270 ? 37.782 113.131 45.607 1.00 19.88 267 VAL A O 1
ATOM 2191 N N . GLU A 1 271 ? 37.534 112.760 47.819 1.00 18.04 268 GLU A N 1
ATOM 2192 C CA . GLU A 1 271 ? 38.789 112.020 47.946 1.00 19.24 268 GLU A CA 1
ATOM 2193 C C . GLU A 1 271 ? 38.684 110.552 47.564 1.00 20.15 268 GLU A C 1
ATOM 2194 O O . GLU A 1 271 ? 39.676 109.990 47.110 1.00 19.32 268 GLU A O 1
ATOM 2200 N N . GLU A 1 272 ? 37.513 109.944 47.736 1.00 19.90 269 GLU A N 1
ATOM 2201 C CA . GLU A 1 272 ? 37.399 108.495 47.564 1.00 21.37 269 GLU A CA 1
ATOM 2202 C C . GLU A 1 272 ? 36.438 108.057 46.475 1.00 20.48 269 GLU A C 1
ATOM 2203 O O . GLU A 1 272 ? 36.685 107.039 45.818 1.00 20.18 269 GLU A O 1
ATOM 2209 N N . ALA A 1 273 ? 35.348 108.798 46.304 1.00 18.86 270 ALA A N 1
ATOM 2210 C CA . ALA A 1 273 ? 34.266 108.389 45.404 1.00 19.73 270 ALA A CA 1
ATOM 2211 C C . ALA A 1 273 ? 34.314 109.031 44.032 1.00 19.55 270 ALA A C 1
ATOM 2212 O O . ALA A 1 273 ? 34.079 108.395 43.015 1.00 18.61 270 ALA A O 1
ATOM 2214 N N . LEU A 1 274 ? 34.606 110.318 44.002 1.00 20.07 271 LEU A N 1
ATOM 2215 C CA . LEU A 1 274 ? 34.497 111.066 42.775 1.00 21.32 271 LEU A CA 1
ATOM 2216 C C . LEU A 1 274 ? 35.685 110.716 41.878 1.00 23.19 271 LEU A C 1
ATOM 2217 O O . LEU A 1 274 ? 36.840 110.801 42.317 1.00 21.31 271 LEU A O 1
ATOM 2222 N N . PRO A 1 275 ? 35.387 110.280 40.629 1.00 26.32 272 PRO A N 1
ATOM 2223 C CA . PRO A 1 275 ? 36.444 110.005 39.678 1.00 30.58 272 PRO A CA 1
ATOM 2224 C C . PRO A 1 275 ? 37.060 111.335 39.286 1.00 38.24 272 PRO A C 1
ATOM 2225 O O . PRO A 1 275 ? 36.336 112.335 39.059 1.00 41.02 272 PRO A O 1
ATOM 2230 N N . SER B 1 1 ? 21.300 123.587 102.000 1.00 50.22 -2 SER B N 1
ATOM 2231 C CA . SER B 1 1 ? 21.947 122.292 102.314 1.00 47.34 -2 SER B CA 1
ATOM 2232 C C . SER B 1 1 ? 23.369 122.508 102.768 1.00 45.49 -2 SER B C 1
ATOM 2233 O O . SER B 1 1 ? 24.070 123.390 102.269 1.00 45.78 -2 SER B O 1
ATOM 2236 N N . ASN B 1 2 ? 23.815 121.681 103.698 1.00 42.23 -1 ASN B N 1
ATOM 2237 C CA . ASN B 1 2 ? 25.208 121.705 104.060 1.00 40.39 -1 ASN B CA 1
ATOM 2238 C C . ASN B 1 2 ? 26.017 120.995 102.967 1.00 36.84 -1 ASN B C 1
ATOM 2239 O O . ASN B 1 2 ? 25.451 120.481 101.987 1.00 35.49 -1 ASN B O 1
ATOM 2244 N N . ALA B 1 3 ? 27.328 120.966 103.156 1.00 35.78 0 ALA B N 1
ATOM 2245 C CA . ALA B 1 3 ? 28.262 120.378 102.208 1.00 35.80 0 ALA B CA 1
ATOM 2246 C C . ALA B 1 3 ? 28.014 118.886 101.985 1.00 35.19 0 ALA B C 1
ATOM 2247 O O . ALA B 1 3 ? 28.224 118.385 100.882 1.00 31.36 0 ALA B O 1
ATOM 2257 N N . GLU B 1 5 ? 25.162 117.122 102.272 1.00 31.18 2 GLU B N 1
ATOM 2258 C CA . GLU B 1 5 ? 23.979 116.903 101.439 1.00 31.22 2 GLU B CA 1
ATOM 2259 C C . GLU B 1 5 ? 24.224 117.178 99.971 1.00 27.10 2 GLU B C 1
ATOM 2260 O O . GLU B 1 5 ? 23.707 116.443 99.126 1.00 25.36 2 GLU B O 1
ATOM 2266 N N . LYS B 1 6 ? 24.946 118.269 99.686 1.00 24.61 3 LYS B N 1
ATOM 2267 C CA . LYS B 1 6 ? 25.376 118.598 98.332 1.00 24.74 3 LYS B CA 1
ATOM 2268 C C . LYS B 1 6 ? 26.277 117.515 97.738 1.00 23.50 3 LYS B C 1
ATOM 2269 O O . LYS B 1 6 ? 26.090 117.131 96.593 1.00 22.42 3 LYS B O 1
ATOM 2275 N N . LEU B 1 7 ? 27.234 117.016 98.513 1.00 22.92 4 LEU B N 1
ATOM 2276 C CA . LEU B 1 7 ? 28.058 115.910 98.055 1.00 24.14 4 LEU B CA 1
ATOM 2277 C C . LEU B 1 7 ? 27.196 114.662 97.745 1.00 22.25 4 LEU B C 1
ATOM 2278 O O . LEU B 1 7 ? 27.420 113.948 96.747 1.00 22.94 4 LEU B O 1
ATOM 2283 N N . ILE B 1 8 ? 26.212 114.381 98.599 1.00 21.04 5 ILE B N 1
ATOM 2284 C CA . ILE B 1 8 ? 25.423 113.178 98.379 1.00 20.76 5 ILE B CA 1
ATOM 2285 C C . ILE B 1 8 ? 24.621 113.339 97.086 1.00 19.29 5 ILE B C 1
ATOM 2286 O O . ILE B 1 8 ? 24.579 112.434 96.211 1.00 19.17 5 ILE B O 1
ATOM 2291 N N . VAL B 1 9 ? 23.957 114.489 96.952 1.00 18.53 6 VAL B N 1
ATOM 2292 C CA . VAL B 1 9 ? 23.193 114.736 95.734 1.00 18.56 6 VAL B CA 1
ATOM 2293 C C . VAL B 1 9 ? 24.081 114.711 94.484 1.00 17.58 6 VAL B C 1
ATOM 2294 O O . VAL B 1 9 ? 23.669 114.241 93.438 1.00 17.99 6 VAL B O 1
ATOM 2298 N N . GLY B 1 10 ? 25.301 115.210 94.625 1.00 17.21 7 GLY B N 1
ATOM 2299 C CA . GLY B 1 10 ? 26.300 115.223 93.540 1.00 17.20 7 GLY B CA 1
ATOM 2300 C C . GLY B 1 10 ? 26.680 113.874 92.961 1.00 17.98 7 GLY B C 1
ATOM 2301 O O . GLY B 1 10 ? 27.188 113.779 91.843 1.00 17.34 7 GLY B O 1
ATOM 2302 N N . LYS B 1 11 ? 26.454 112.800 93.728 1.00 19.25 8 LYS B N 1
ATOM 2303 C CA . LYS B 1 11 ? 26.723 111.462 93.221 1.00 20.98 8 LYS B CA 1
ATOM 2304 C C . LYS B 1 11 ? 25.922 111.181 91.964 1.00 19.30 8 LYS B C 1
ATOM 2305 O O . LYS B 1 11 ? 26.396 110.476 91.110 1.00 19.30 8 LYS B O 1
ATOM 2311 N N A SER B 1 12 ? 24.703 111.715 91.887 0.50 18.76 9 SER B N 1
ATOM 2312 N N B SER B 1 12 ? 24.694 111.705 91.869 0.50 18.40 9 SER B N 1
ATOM 2313 C CA A SER B 1 12 ? 23.876 111.595 90.685 0.50 19.60 9 SER B CA 1
ATOM 2314 C CA B SER B 1 12 ? 23.908 111.580 90.627 0.50 18.97 9 SER B CA 1
ATOM 2315 C C A SER B 1 12 ? 24.524 112.290 89.460 0.50 18.89 9 SER B C 1
ATOM 2316 C C B SER B 1 12 ? 24.589 112.259 89.441 0.50 18.56 9 SER B C 1
ATOM 2317 O O A SER B 1 12 ? 24.416 111.806 88.321 0.50 19.80 9 SER B O 1
ATOM 2318 O O B SER B 1 12 ? 24.535 111.763 88.301 0.50 19.40 9 SER B O 1
ATOM 2323 N N . LEU B 1 13 ? 25.210 113.407 89.694 1.00 19.79 10 LEU B N 1
ATOM 2324 C CA . LEU B 1 13 ? 25.973 114.073 88.642 1.00 18.78 10 LEU B CA 1
ATOM 2325 C C . LEU B 1 13 ? 27.163 113.240 88.186 1.00 18.87 10 LEU B C 1
ATOM 2326 O O . LEU B 1 13 ? 27.419 113.136 86.996 1.00 18.09 10 LEU B O 1
ATOM 2331 N N . GLU B 1 14 ? 27.891 112.660 89.138 1.00 19.58 11 GLU B N 1
ATOM 2332 C CA . GLU B 1 14 ? 29.015 111.781 88.836 1.00 19.65 11 GLU B CA 1
ATOM 2333 C C . GLU B 1 14 ? 28.538 110.636 87.968 1.00 20.65 11 GLU B C 1
ATOM 2334 O O . GLU B 1 14 ? 29.179 110.303 86.980 1.00 20.01 11 GLU B O 1
ATOM 2340 N N . HIS B 1 15 ? 27.413 110.031 88.330 1.00 20.98 12 HIS B N 1
ATOM 2341 C CA . HIS B 1 15 ? 26.873 108.952 87.540 1.00 23.06 12 HIS B CA 1
ATOM 2342 C C . HIS B 1 15 ? 26.531 109.356 86.118 1.00 21.72 12 HIS B C 1
ATOM 2343 O O . HIS B 1 15 ? 26.877 108.649 85.165 1.00 21.64 12 HIS B O 1
ATOM 2350 N N . GLN B 1 16 ? 25.861 110.497 85.957 1.00 21.31 13 GLN B N 1
ATOM 2351 C CA . GLN B 1 16 ? 25.543 110.996 84.634 1.00 21.32 13 GLN B CA 1
ATOM 2352 C C . GLN B 1 16 ? 26.782 111.296 83.799 1.00 20.02 13 GLN B C 1
ATOM 2353 O O . GLN B 1 16 ? 26.812 110.981 82.625 1.00 19.62 13 GLN B O 1
ATOM 2359 N N . LEU B 1 17 ? 27.780 111.930 84.385 1.00 19.17 14 LEU B N 1
ATOM 2360 C CA . LEU B 1 17 ? 29.018 112.244 83.649 1.00 18.43 14 LEU B CA 1
ATOM 2361 C C . LEU B 1 17 ? 29.814 110.979 83.310 1.00 19.06 14 LEU B C 1
ATOM 2362 O O . LEU B 1 17 ? 30.306 110.841 82.182 1.00 18.90 14 LEU B O 1
ATOM 2367 N N . ASP B 1 18 ? 29.929 110.055 84.267 1.00 19.35 15 ASP B N 1
ATOM 2368 C CA . ASP B 1 18 ? 30.683 108.813 84.041 1.00 20.39 15 ASP B CA 1
ATOM 2369 C C . ASP B 1 18 ? 30.018 107.945 82.970 1.00 20.41 15 ASP B C 1
ATOM 2370 O O . ASP B 1 18 ? 30.699 107.309 82.184 1.00 20.82 15 ASP B O 1
ATOM 2375 N N . THR B 1 19 ? 28.696 108.000 82.901 1.00 20.71 16 THR B N 1
ATOM 2376 C CA . THR B 1 19 ? 27.943 107.293 81.875 1.00 21.46 16 THR B CA 1
ATOM 2377 C C . THR B 1 19 ? 28.315 107.821 80.492 1.00 21.04 16 THR B C 1
ATOM 2378 O O . THR B 1 19 ? 28.657 107.042 79.580 1.00 20.41 16 THR B O 1
ATOM 2382 N N A VAL B 1 20 ? 28.289 109.143 80.332 0.50 20.12 17 VAL B N 1
ATOM 2383 N N B VAL B 1 20 ? 28.284 109.135 80.314 0.50 20.64 17 VAL B N 1
ATOM 2384 C CA A VAL B 1 20 ? 28.548 109.728 79.023 0.50 19.80 17 VAL B CA 1
ATOM 2385 C CA B VAL B 1 20 ? 28.574 109.690 79.003 0.50 20.66 17 VAL B CA 1
ATOM 2386 C C A VAL B 1 20 ? 30.029 109.593 78.636 0.50 19.76 17 VAL B C 1
ATOM 2387 C C B VAL B 1 20 ? 30.039 109.500 78.640 0.50 20.30 17 VAL B C 1
ATOM 2388 O O A VAL B 1 20 ? 30.351 109.421 77.462 0.50 19.70 17 VAL B O 1
ATOM 2389 O O B VAL B 1 20 ? 30.365 109.195 77.492 0.50 20.29 17 VAL B O 1
ATOM 2396 N N . ILE B 1 21 ? 30.925 109.662 79.623 1.00 19.48 18 ILE B N 1
ATOM 2397 C CA . ILE B 1 21 ? 32.343 109.399 79.383 1.00 20.11 18 ILE B CA 1
ATOM 2398 C C . ILE B 1 21 ? 32.568 107.972 78.879 1.00 21.39 18 ILE B C 1
ATOM 2399 O O . ILE B 1 21 ? 33.319 107.721 77.927 1.00 21.04 18 ILE B O 1
ATOM 2404 N N . LYS B 1 22 ? 31.898 107.014 79.495 1.00 22.87 19 LYS B N 1
ATOM 2405 C CA . LYS B 1 22 ? 32.064 105.641 79.067 1.00 24.58 19 LYS B CA 1
ATOM 2406 C C . LYS B 1 22 ? 31.516 105.406 77.639 1.00 25.00 19 LYS B C 1
ATOM 2407 O O . LYS B 1 22 ? 32.117 104.665 76.872 1.00 23.60 19 LYS B O 1
ATOM 2413 N N . GLU B 1 23 ? 30.400 106.049 77.301 1.00 24.94 20 GLU B N 1
ATOM 2414 C CA . GLU B 1 23 ? 29.828 105.947 75.968 1.00 27.42 20 GLU B CA 1
ATOM 2415 C C . GLU B 1 23 ? 30.783 106.557 74.939 1.00 25.60 20 GLU B C 1
ATOM 2416 O O . GLU B 1 23 ? 30.992 105.985 73.879 1.00 25.60 20 GLU B O 1
ATOM 2422 N N . LEU B 1 24 ? 31.371 107.708 75.238 1.00 23.38 21 LEU B N 1
ATOM 2423 C CA . LEU B 1 24 ? 32.073 108.475 74.196 1.00 23.16 21 LEU B CA 1
ATOM 2424 C C . LEU B 1 24 ? 33.578 108.353 74.188 1.00 22.78 21 LEU B C 1
ATOM 2425 O O . LEU B 1 24 ? 34.203 108.584 73.143 1.00 22.85 21 LEU B O 1
ATOM 2430 N N . ALA B 1 25 ? 34.176 108.037 75.326 1.00 22.62 22 ALA B N 1
ATOM 2431 C CA . ALA B 1 25 ? 35.638 107.955 75.417 1.00 22.99 22 ALA B CA 1
ATOM 2432 C C . ALA B 1 25 ? 36.054 106.929 76.461 1.00 23.27 22 ALA B C 1
ATOM 2433 O O . ALA B 1 25 ? 36.749 107.285 77.416 1.00 22.36 22 ALA B O 1
ATOM 2435 N N . PRO B 1 26 ? 35.664 105.657 76.267 1.00 23.89 23 PRO B N 1
ATOM 2436 C CA . PRO B 1 26 ? 35.958 104.610 77.248 1.00 24.45 23 PRO B CA 1
ATOM 2437 C C . PRO B 1 26 ? 37.440 104.361 77.476 1.00 25.59 23 PRO B C 1
ATOM 2438 O O . PRO B 1 26 ? 37.797 103.818 78.537 1.00 25.83 23 PRO B O 1
ATOM 2442 N N . ALA B 1 27 ? 38.302 104.723 76.526 1.00 25.07 24 ALA B N 1
ATOM 2443 C CA . ALA B 1 27 ? 39.756 104.542 76.732 1.00 25.71 24 ALA B CA 1
ATOM 2444 C C . ALA B 1 27 ? 40.481 105.851 77.003 1.00 24.55 24 ALA B C 1
ATOM 2445 O O . ALA B 1 27 ? 41.691 105.858 77.101 1.00 25.22 24 ALA B O 1
ATOM 2447 N N . GLY B 1 28 ? 39.745 106.954 77.141 1.00 23.19 25 GLY B N 1
ATOM 2448 C CA . GLY B 1 28 ? 40.354 108.256 77.447 1.00 23.09 25 GLY B CA 1
ATOM 2449 C C . GLY B 1 28 ? 40.765 108.370 78.908 1.00 22.44 25 GLY B C 1
ATOM 2450 O O . GLY B 1 28 ? 40.357 107.588 79.767 1.00 22.84 25 GLY B O 1
ATOM 2451 N N . ASN B 1 29 ? 41.561 109.374 79.194 1.00 21.22 26 ASN B N 1
ATOM 2452 C CA . ASN B 1 29 ? 41.933 109.697 80.540 1.00 21.03 26 ASN B CA 1
ATOM 2453 C C . ASN B 1 29 ? 41.259 111.012 80.871 1.00 19.69 26 ASN B C 1
ATOM 2454 O O . ASN B 1 29 ? 41.755 112.100 80.493 1.00 18.43 26 ASN B O 1
ATOM 2459 N N . ILE B 1 30 ? 40.097 110.898 81.513 1.00 18.67 27 ILE B N 1
ATOM 2460 C CA . ILE B 1 30 ? 39.201 112.028 81.711 1.00 18.01 27 ILE B CA 1
ATOM 2461 C C . ILE B 1 30 ? 39.041 112.337 83.191 1.00 17.26 27 ILE B C 1
ATOM 2462 O O . ILE B 1 30 ? 38.706 111.435 83.980 1.00 17.29 27 ILE B O 1
ATOM 2467 N N . SER B 1 31 ? 39.305 113.593 83.563 1.00 15.99 28 SER B N 1
ATOM 2468 C CA . SER B 1 31 ? 39.164 114.070 84.910 1.00 15.57 28 SER B CA 1
ATOM 2469 C C . SER B 1 31 ? 38.198 115.246 84.913 1.00 15.07 28 SER B C 1
ATOM 2470 O O . SER B 1 31 ? 38.126 116.024 83.954 1.00 14.82 28 SER B O 1
ATOM 2473 N N . TYR B 1 32 ? 37.438 115.368 85.995 1.00 15.20 29 TYR B N 1
ATOM 2474 C CA . TYR B 1 32 ? 36.587 116.526 86.176 1.00 14.82 29 TYR B CA 1
ATOM 2475 C C . TYR B 1 32 ? 36.441 116.864 87.656 1.00 15.06 29 TYR B C 1
ATOM 2476 O O . TYR B 1 32 ? 36.662 116.030 88.565 1.00 15.44 29 TYR B O 1
ATOM 2485 N N . ALA B 1 33 ? 36.082 118.112 87.891 1.00 14.79 30 ALA B N 1
ATOM 2486 C CA . ALA B 1 33 ? 35.607 118.551 89.193 1.00 15.12 30 ALA B CA 1
ATOM 2487 C C . ALA B 1 33 ? 34.520 119.608 89.028 1.00 14.89 30 ALA B C 1
ATOM 2488 O O . ALA B 1 33 ? 34.599 120.462 88.143 1.00 15.07 30 ALA B O 1
ATOM 2490 N N . VAL B 1 34 ? 33.511 119.531 89.889 1.00 15.13 31 VAL B N 1
ATOM 2491 C CA . VAL B 1 34 ? 32.419 120.456 89.978 1.00 15.64 31 VAL B CA 1
ATOM 2492 C C . VAL B 1 34 ? 32.356 120.900 91.428 1.00 16.49 31 VAL B C 1
ATOM 2493 O O . VAL B 1 34 ? 32.180 120.064 92.337 1.00 17.13 31 VAL B O 1
ATOM 2497 N N . LEU B 1 35 ? 32.501 122.197 91.650 1.00 15.94 32 LEU B N 1
ATOM 2498 C CA . LEU B 1 35 ? 32.449 122.779 92.968 1.00 16.35 32 LEU B CA 1
ATOM 2499 C C . LEU B 1 35 ? 31.526 123.984 93.042 1.00 16.22 32 LEU B C 1
ATOM 2500 O O . LEU B 1 35 ? 31.350 124.703 92.048 1.00 16.67 32 LEU B O 1
ATOM 2505 N N . GLN B 1 36 ? 30.965 124.225 94.220 1.00 15.91 33 GLN B N 1
ATOM 2506 C CA . GLN B 1 36 ? 30.242 125.448 94.479 1.00 15.93 33 GLN B CA 1
ATOM 2507 C C . GLN B 1 36 ? 31.169 126.445 95.174 1.00 15.92 33 GLN B C 1
ATOM 2508 O O . GLN B 1 36 ? 31.889 126.090 96.101 1.00 17.03 33 GLN B O 1
ATOM 2514 N N . PHE B 1 37 ? 31.185 127.673 94.663 1.00 16.06 34 PHE B N 1
ATOM 2515 C CA . PHE B 1 37 ? 31.988 128.772 95.177 1.00 15.71 34 PHE B CA 1
ATOM 2516 C C . PHE B 1 37 ? 31.104 129.798 95.850 1.00 17.02 34 PHE B C 1
ATOM 2517 O O . PHE B 1 37 ? 30.127 130.305 95.248 1.00 18.29 34 PHE B O 1
ATOM 2525 N N . ASP B 1 38 ? 31.471 130.143 97.075 1.00 18.02 35 ASP B N 1
ATOM 2526 C CA . ASP B 1 38 ? 30.820 131.184 97.855 1.00 19.64 35 ASP B CA 1
ATOM 2527 C C . ASP B 1 38 ? 31.897 132.094 98.463 1.00 20.02 35 ASP B C 1
ATOM 2528 O O . ASP B 1 38 ? 32.914 131.611 98.923 1.00 19.07 35 ASP B O 1
ATOM 2533 N N . ASP B 1 39 ? 31.632 133.393 98.507 1.00 20.68 36 ASP B N 1
ATOM 2534 C CA . ASP B 1 39 ? 32.626 134.343 99.040 1.00 22.96 36 ASP B CA 1
ATOM 2535 C C . ASP B 1 39 ? 33.117 133.982 100.453 1.00 23.13 36 ASP B C 1
ATOM 2536 O O . ASP B 1 39 ? 32.322 133.743 101.345 1.00 22.64 36 ASP B O 1
ATOM 2541 N N . GLU B 1 40 ? 34.433 133.923 100.600 1.00 23.55 37 GLU B N 1
ATOM 2542 C CA . GLU B 1 40 ? 35.105 133.665 101.877 1.00 26.55 37 GLU B CA 1
ATOM 2543 C C . GLU B 1 40 ? 34.826 132.295 102.478 1.00 27.27 37 GLU B C 1
ATOM 2544 O O . GLU B 1 40 ? 35.156 132.078 103.620 1.00 29.26 37 GLU B O 1
ATOM 2550 N N . GLU B 1 41 ? 34.288 131.358 101.715 1.00 26.25 38 GLU B N 1
ATOM 2551 C CA . GLU B 1 41 ? 34.083 129.991 102.217 1.00 27.96 38 GLU B CA 1
ATOM 2552 C C . GLU B 1 41 ? 34.894 129.022 101.395 1.00 25.13 38 GLU B C 1
ATOM 2553 O O . GLU B 1 41 ? 35.099 129.244 100.202 1.00 20.80 38 GLU B O 1
ATOM 2559 N N . GLU B 1 42 ? 35.327 127.927 102.026 1.00 24.14 39 GLU B N 1
ATOM 2560 C CA . GLU B 1 42 ? 36.004 126.840 101.312 1.00 25.37 39 GLU B CA 1
ATOM 2561 C C . GLU B 1 42 ? 35.081 126.306 100.217 1.00 23.06 39 GLU B C 1
ATOM 2562 O O . GLU B 1 42 ? 33.894 126.165 100.449 1.00 22.39 39 GLU B O 1
ATOM 2568 N N . PRO B 1 43 ? 35.622 126.017 99.027 1.00 21.80 40 PRO B N 1
ATOM 2569 C CA . PRO B 1 43 ? 34.777 125.473 97.968 1.00 21.51 40 PRO B CA 1
ATOM 2570 C C . PRO B 1 43 ? 34.069 124.214 98.412 1.00 22.14 40 PRO B C 1
ATOM 2571 O O . PRO B 1 43 ? 34.663 123.379 99.099 1.00 21.75 40 PRO B O 1
ATOM 2575 N N . THR B 1 44 ? 32.837 124.029 97.961 1.00 21.95 41 THR B N 1
ATOM 2576 C CA . THR B 1 44 ? 32.093 122.839 98.267 1.00 22.72 41 THR B CA 1
ATOM 2577 C C . THR B 1 44 ? 32.154 121.893 97.078 1.00 21.84 41 THR B C 1
ATOM 2578 O O . THR B 1 44 ? 31.654 122.210 95.976 1.00 18.80 41 THR B O 1
ATOM 2582 N N . LEU B 1 45 ? 32.770 120.738 97.285 1.00 20.76 42 LEU B N 1
ATOM 2583 C CA . LEU B 1 45 ? 32.855 119.747 96.223 1.00 20.79 42 LEU B CA 1
ATOM 2584 C C . LEU B 1 45 ? 31.474 119.106 95.941 1.00 20.64 42 LEU B C 1
ATOM 2585 O O . LEU B 1 45 ? 30.757 118.676 96.850 1.00 21.96 42 LEU B O 1
ATOM 2590 N N . ILE B 1 46 ? 31.104 119.058 94.675 1.00 19.04 43 ILE B N 1
ATOM 2591 C CA . ILE B 1 46 ? 29.817 118.492 94.259 1.00 18.49 43 ILE B CA 1
ATOM 2592 C C . ILE B 1 46 ? 30.058 117.133 93.578 1.00 18.17 43 ILE B C 1
ATOM 2593 O O . ILE B 1 46 ? 29.389 116.150 93.871 1.00 17.96 43 ILE B O 1
ATOM 2598 N N . ALA B 1 47 ? 31.015 117.095 92.658 1.00 17.12 44 ALA B N 1
ATOM 2599 C CA . ALA B 1 47 ? 31.303 115.899 91.909 1.00 18.09 44 ALA B CA 1
ATOM 2600 C C . ALA B 1 47 ? 32.758 115.908 91.436 1.00 18.10 44 ALA B C 1
ATOM 2601 O O . ALA B 1 47 ? 33.303 116.959 91.152 1.00 17.50 44 ALA B O 1
ATOM 2603 N N . ALA B 1 48 ? 33.373 114.732 91.358 1.00 17.66 45 ALA B N 1
ATOM 2604 C CA . ALA B 1 48 ? 34.747 114.658 90.939 1.00 18.17 45 ALA B CA 1
ATOM 2605 C C . ALA B 1 48 ? 35.094 113.302 90.358 1.00 18.37 45 ALA B C 1
ATOM 2606 O O . ALA B 1 48 ? 34.460 112.288 90.695 1.00 20.51 45 ALA B O 1
ATOM 2608 N N . ARG B 1 49 ? 36.106 113.310 89.492 1.00 17.12 46 ARG B N 1
ATOM 2609 C CA . ARG B 1 49 ? 36.653 112.111 88.884 1.00 17.44 46 ARG B CA 1
ATOM 2610 C C . ARG B 1 49 ? 38.110 112.363 88.571 1.00 16.95 46 ARG B C 1
ATOM 2611 O O . ARG B 1 49 ? 38.428 113.276 87.845 1.00 16.06 46 ARG B O 1
ATOM 2619 N N . GLY B 1 50 ? 39.009 111.580 89.134 1.00 17.10 47 GLY B N 1
ATOM 2620 C CA . GLY B 1 50 ? 40.406 111.745 88.801 1.00 18.21 47 GLY B CA 1
ATOM 2621 C C . GLY B 1 50 ? 40.929 113.167 89.040 1.00 17.80 47 GLY B C 1
ATOM 2622 O O . GLY B 1 50 ? 41.773 113.670 88.288 1.00 17.39 47 GLY B O 1
ATOM 2623 N N . GLU B 1 51 ? 40.432 113.796 90.101 1.00 18.30 48 GLU B N 1
ATOM 2624 C CA . GLU B 1 51 ? 40.587 115.210 90.281 1.00 18.45 48 GLU B CA 1
ATOM 2625 C C . GLU B 1 51 ? 42.006 115.619 90.702 1.00 18.35 48 GLU B C 1
ATOM 2626 O O . GLU B 1 51 ? 42.350 116.807 90.656 1.00 17.99 48 GLU B O 1
ATOM 2632 N N . ASN B 1 52 ? 42.823 114.650 91.099 1.00 18.86 49 ASN B N 1
ATOM 2633 C CA . ASN B 1 52 ? 44.248 114.904 91.388 1.00 19.89 49 ASN B CA 1
ATOM 2634 C C . ASN B 1 52 ? 45.250 114.314 90.395 1.00 20.07 49 ASN B C 1
ATOM 2635 O O . ASN B 1 52 ? 46.450 114.445 90.608 1.00 20.82 49 ASN B O 1
ATOM 2640 N N . THR B 1 53 ? 44.762 113.679 89.328 1.00 20.01 50 THR B N 1
ATOM 2641 C CA . THR B 1 53 ? 45.578 113.139 88.216 1.00 21.41 50 THR B CA 1
ATOM 2642 C C . THR B 1 53 ? 46.283 114.296 87.535 1.00 19.38 50 THR B C 1
ATOM 2643 O O . THR B 1 53 ? 45.667 115.340 87.277 1.00 18.00 50 THR B O 1
ATOM 2647 N N . VAL B 1 54 ? 47.544 114.094 87.215 1.00 19.00 51 VAL B N 1
ATOM 2648 C CA . VAL B 1 54 ? 48.341 115.087 86.486 1.00 19.00 51 VAL B CA 1
ATOM 2649 C C . VAL B 1 54 ? 48.068 114.944 84.982 1.00 18.71 51 VAL B C 1
ATOM 2650 O O . VAL B 1 54 ? 48.172 113.855 84.416 1.00 18.51 51 VAL B O 1
ATOM 2654 N N . HIS B 1 55 ? 47.678 116.036 84.346 1.00 16.80 52 HIS B N 1
ATOM 2655 C CA . HIS B 1 55 ? 47.559 116.108 82.901 1.00 16.40 52 HIS B CA 1
ATOM 2656 C C . HIS B 1 55 ? 48.501 117.153 82.347 1.00 16.38 52 HIS B C 1
ATOM 2657 O O . HIS B 1 55 ? 48.883 118.088 83.049 1.00 15.72 52 HIS B O 1
ATOM 2664 N N A SER B 1 56 ? 48.855 116.989 81.083 0.50 16.94 53 SER B N 1
ATOM 2665 N N B SER B 1 56 ? 48.865 117.011 81.081 0.50 16.88 53 SER B N 1
ATOM 2666 C CA A SER B 1 56 ? 49.427 118.066 80.301 0.50 17.34 53 SER B CA 1
ATOM 2667 C CA B SER B 1 56 ? 49.540 118.085 80.358 0.50 17.24 53 SER B CA 1
ATOM 2668 C C A SER B 1 56 ? 48.547 119.294 80.556 0.50 16.68 53 SER B C 1
ATOM 2669 C C B SER B 1 56 ? 48.624 119.297 80.370 0.50 16.77 53 SER B C 1
ATOM 2670 O O A SER B 1 56 ? 47.328 119.200 80.639 0.50 15.64 53 SER B O 1
ATOM 2671 O O B SER B 1 56 ? 47.465 119.198 80.006 0.50 16.32 53 SER B O 1
ATOM 2676 N N . SER B 1 57 ? 49.154 120.440 80.779 1.00 16.87 54 SER B N 1
ATOM 2677 C CA . SER B 1 57 ? 48.321 121.611 80.999 1.00 17.00 54 SER B CA 1
ATOM 2678 C C . SER B 1 57 ? 47.718 122.137 79.692 1.00 16.97 54 SER B C 1
ATOM 2679 O O . SER B 1 57 ? 46.621 122.716 79.664 1.00 14.97 54 SER B O 1
ATOM 2682 N N . ALA B 1 58 ? 48.473 121.939 78.625 1.00 18.44 55 ALA B N 1
ATOM 2683 C CA . ALA B 1 58 ? 48.256 122.627 77.449 1.00 20.75 55 ALA B CA 1
ATOM 2684 C C . ALA B 1 58 ? 48.143 124.133 77.908 1.00 21.82 55 ALA B C 1
ATOM 2685 O O . ALA B 1 58 ? 48.759 124.609 78.891 1.00 27.17 55 ALA B O 1
ATOM 2687 N N . SER B 1 59 ? 47.306 124.865 77.300 1.00 20.63 56 SER B N 1
ATOM 2688 C CA . SER B 1 59 ? 47.237 126.279 77.621 1.00 17.92 56 SER B CA 1
ATOM 2689 C C . SER B 1 59 ? 46.672 126.683 78.975 1.00 16.82 56 SER B C 1
ATOM 2690 O O . SER B 1 59 ? 46.625 127.874 79.263 1.00 14.96 56 SER B O 1
ATOM 2693 N N . LEU B 1 60 ? 46.210 125.745 79.818 1.00 15.99 57 LEU B N 1
ATOM 2694 C CA . LEU B 1 60 ? 45.555 126.166 81.049 1.00 16.09 57 LEU B CA 1
ATOM 2695 C C . LEU B 1 60 ? 46.522 126.837 82.005 1.00 15.34 57 LEU B C 1
ATOM 2696 O O . LEU B 1 60 ? 46.114 127.591 82.846 1.00 14.42 57 LEU B O 1
ATOM 2701 N N . ILE B 1 61 ? 47.811 126.585 81.862 1.00 15.03 58 ILE B N 1
ATOM 2702 C CA . ILE B 1 61 ? 48.830 127.217 82.699 1.00 15.49 58 ILE B CA 1
ATOM 2703 C C . ILE B 1 61 ? 48.838 128.743 82.506 1.00 14.26 58 ILE B C 1
ATOM 2704 O O . ILE B 1 61 ? 49.348 129.492 83.344 1.00 13.70 58 ILE B O 1
ATOM 2709 N N . LYS B 1 62 ? 48.290 129.214 81.390 1.00 13.69 59 LYS B N 1
ATOM 2710 C CA . LYS B 1 62 ? 48.181 130.645 81.157 1.00 12.69 59 LYS B CA 1
ATOM 2711 C C . LYS B 1 62 ? 47.383 131.367 82.266 1.00 13.17 59 LYS B C 1
ATOM 2712 O O . LYS B 1 62 ? 47.617 132.539 82.527 1.00 12.83 59 LYS B O 1
ATOM 2718 N N . VAL B 1 63 ? 46.483 130.661 82.944 1.00 12.22 60 VAL B N 1
ATOM 2719 C CA . VAL B 1 63 ? 45.679 131.269 84.015 1.00 12.46 60 VAL B CA 1
ATOM 2720 C C . VAL B 1 63 ? 46.598 131.697 85.160 1.00 12.82 60 VAL B C 1
ATOM 2721 O O . VAL B 1 63 ? 46.400 132.755 85.731 1.00 13.36 60 VAL B O 1
ATOM 2725 N N . LEU B 1 64 ? 47.593 130.863 85.474 1.00 13.22 61 LEU B N 1
ATOM 2726 C CA . LEU B 1 64 ? 48.559 131.138 86.539 1.00 14.18 61 LEU B CA 1
ATOM 2727 C C . LEU B 1 64 ? 49.415 132.349 86.172 1.00 13.52 61 LEU B C 1
ATOM 2728 O O . LEU B 1 64 ? 49.721 133.213 87.014 1.00 13.57 61 LEU B O 1
ATOM 2733 N N . ILE B 1 65 ? 49.846 132.372 84.919 1.00 13.14 62 ILE B N 1
ATOM 2734 C CA . ILE B 1 65 ? 50.645 133.484 84.403 1.00 13.21 62 ILE B CA 1
ATOM 2735 C C . ILE B 1 65 ? 49.891 134.833 84.561 1.00 13.69 62 ILE B C 1
ATOM 2736 O O . ILE B 1 65 ? 50.445 135.846 85.037 1.00 13.53 62 ILE B O 1
ATOM 2749 N N . GLU B 1 67 ? 47.495 135.456 86.693 1.00 13.61 64 GLU B N 1
ATOM 2750 C CA . GLU B 1 67 ? 47.355 135.768 88.112 1.00 14.05 64 GLU B CA 1
ATOM 2751 C C . GLU B 1 67 ? 48.640 136.448 88.615 1.00 14.06 64 GLU B C 1
ATOM 2752 O O . GLU B 1 67 ? 48.621 137.447 89.336 1.00 13.91 64 GLU B O 1
ATOM 2758 N N . TYR B 1 68 ? 49.762 135.922 88.172 1.00 14.15 65 TYR B N 1
ATOM 2759 C CA . TYR B 1 68 ? 51.030 136.427 88.627 1.00 14.52 65 TYR B CA 1
ATOM 2760 C C . TYR B 1 68 ? 51.241 137.891 88.175 1.00 14.24 65 TYR B C 1
ATOM 2761 O O . TYR B 1 68 ? 51.708 138.748 88.966 1.00 13.99 65 TYR B O 1
ATOM 2770 N N . VAL B 1 69 ? 50.908 138.178 86.925 1.00 14.07 66 VAL B N 1
ATOM 2771 C CA . VAL B 1 69 ? 51.023 139.563 86.397 1.00 14.22 66 VAL B CA 1
ATOM 2772 C C . VAL B 1 69 ? 50.207 140.515 87.258 1.00 13.45 66 VAL B C 1
ATOM 2773 O O . VAL B 1 69 ? 50.682 141.554 87.675 1.00 12.92 66 VAL B O 1
ATOM 2777 N N . PHE B 1 70 ? 48.957 140.159 87.513 1.00 13.69 67 PHE B N 1
ATOM 2778 C CA . PHE B 1 70 ? 48.082 141.032 88.313 1.00 13.87 67 PHE B CA 1
ATOM 2779 C C . PHE B 1 70 ? 48.508 141.133 89.779 1.00 14.44 67 PHE B C 1
ATOM 2780 O O . PHE B 1 70 ? 48.312 142.167 90.418 1.00 15.33 67 PHE B O 1
ATOM 2788 N N . HIS B 1 71 ? 49.119 140.085 90.317 1.00 14.64 68 HIS B N 1
ATOM 2789 C CA . HIS B 1 71 ? 49.731 140.147 91.648 1.00 15.14 68 HIS B CA 1
ATOM 2790 C C . HIS B 1 71 ? 50.872 141.179 91.687 1.00 15.79 68 HIS B C 1
ATOM 2791 O O . HIS B 1 71 ? 50.967 141.959 92.635 1.00 16.60 68 HIS B O 1
ATOM 2798 N N . LEU B 1 72 ? 51.753 141.145 90.683 1.00 15.21 69 LEU B N 1
ATOM 2799 C CA . LEU B 1 72 ? 52.838 142.085 90.619 1.00 16.09 69 LEU B CA 1
ATOM 2800 C C . LEU B 1 72 ? 52.307 143.526 90.499 1.00 16.65 69 LEU B C 1
ATOM 2801 O O . LEU B 1 72 ? 52.879 144.467 91.085 1.00 16.54 69 LEU B O 1
ATOM 2806 N N . ALA B 1 73 ? 51.213 143.691 89.752 1.00 15.87 70 ALA B N 1
ATOM 2807 C CA . ALA B 1 73 ? 50.612 145.008 89.592 1.00 16.77 70 ALA B CA 1
ATOM 2808 C C . ALA B 1 73 ? 50.019 145.464 90.912 1.00 17.73 70 ALA B C 1
ATOM 2809 O O . ALA B 1 73 ? 50.270 146.579 91.351 1.00 18.46 70 ALA B O 1
ATOM 2811 N N . ARG B 1 74 ? 49.277 144.594 91.580 1.00 17.64 71 ARG B N 1
ATOM 2812 C CA . ARG B 1 74 ? 48.661 144.960 92.827 1.00 19.39 71 ARG B CA 1
ATOM 2813 C C . ARG B 1 74 ? 49.710 145.334 93.885 1.00 19.80 71 ARG B C 1
ATOM 2814 O O . ARG B 1 74 ? 49.481 146.217 94.721 1.00 19.39 71 ARG B O 1
ATOM 2822 N N . THR B 1 75 ? 50.827 144.610 93.896 1.00 19.44 72 THR B N 1
ATOM 2823 C CA . THR B 1 75 ? 51.862 144.874 94.878 1.00 20.36 72 THR B CA 1
ATOM 2824 C C . THR B 1 75 ? 52.851 145.934 94.390 1.00 22.34 72 THR B C 1
ATOM 2825 O O . THR B 1 75 ? 53.836 146.147 95.018 1.00 22.49 72 THR B O 1
ATOM 2829 N N . GLU B 1 76 ? 52.551 146.610 93.281 1.00 24.79 73 GLU B N 1
ATOM 2830 C CA . GLU B 1 76 ? 53.337 147.728 92.748 1.00 27.17 73 GLU B CA 1
ATOM 2831 C C . GLU B 1 76 ? 54.743 147.333 92.340 1.00 26.61 73 GLU B C 1
ATOM 2832 O O . GLU B 1 76 ? 55.664 148.140 92.384 1.00 26.86 73 GLU B O 1
ATOM 2838 N N . GLN B 1 77 ? 54.901 146.092 91.944 1.00 24.24 74 GLN B N 1
ATOM 2839 C CA . GLN B 1 77 ? 56.160 145.603 91.408 1.00 24.97 74 GLN B CA 1
ATOM 2840 C C . GLN B 1 77 ? 56.250 145.785 89.905 1.00 25.76 74 GLN B C 1
ATOM 2841 O O . GLN B 1 77 ? 57.328 145.663 89.333 1.00 27.00 74 GLN B O 1
ATOM 2847 N N . LEU B 1 78 ? 55.124 146.057 89.254 1.00 24.94 75 LEU B N 1
ATOM 2848 C CA . LEU B 1 78 ? 55.117 146.500 87.862 1.00 24.42 75 LEU B CA 1
ATOM 2849 C C . LEU B 1 78 ? 53.895 147.353 87.646 1.00 22.56 75 LEU B C 1
ATOM 2850 O O . LEU B 1 78 ? 52.921 147.292 88.418 1.00 21.30 75 LEU B O 1
ATOM 2855 N N . ASP B 1 79 ? 53.976 148.174 86.614 1.00 21.11 76 ASP B N 1
ATOM 2856 C CA . ASP B 1 79 ? 52.850 148.945 86.121 1.00 21.37 76 ASP B CA 1
ATOM 2857 C C . ASP B 1 79 ? 52.256 148.179 84.948 1.00 19.84 76 ASP B C 1
ATOM 2858 O O . ASP B 1 79 ? 52.940 147.912 83.972 1.00 18.62 76 ASP B O 1
ATOM 2863 N N . ILE B 1 80 ? 50.975 147.836 85.056 1.00 18.70 77 ILE B N 1
ATOM 2864 C CA . ILE B 1 80 ? 50.305 146.957 84.081 1.00 19.38 77 ILE B CA 1
ATOM 2865 C C . ILE B 1 80 ? 50.202 147.638 82.715 1.00 18.35 77 ILE B C 1
ATOM 2866 O O . ILE B 1 80 ? 50.000 146.978 81.690 1.00 17.40 77 ILE B O 1
ATOM 2871 N N . ASN B 1 81 ? 50.428 148.945 82.696 1.00 17.63 78 ASN B N 1
ATOM 2872 C CA . ASN B 1 81 ? 50.416 149.694 81.439 1.00 18.76 78 ASN B CA 1
ATOM 2873 C C . ASN B 1 81 ? 51.785 149.933 80.854 1.00 17.70 78 ASN B C 1
ATOM 2874 O O . ASN B 1 81 ? 51.896 150.573 79.826 1.00 16.58 78 ASN B O 1
ATOM 2879 N N . ASP B 1 82 ? 52.829 149.415 81.482 1.00 18.06 79 ASP B N 1
ATOM 2880 C CA . ASP B 1 82 ? 54.147 149.402 80.828 1.00 18.97 79 ASP B CA 1
ATOM 2881 C C . ASP B 1 82 ? 54.131 148.391 79.679 1.00 16.86 79 ASP B C 1
ATOM 2882 O O . ASP B 1 82 ? 53.348 147.434 79.701 1.00 15.29 79 ASP B O 1
ATOM 2887 N N . THR B 1 83 ? 54.943 148.669 78.669 1.00 16.65 80 THR B N 1
ATOM 2888 C CA . THR B 1 83 ? 54.920 147.931 77.413 1.00 17.16 80 THR B CA 1
ATOM 2889 C C . THR B 1 83 ? 56.075 146.947 77.296 1.00 17.41 80 THR B C 1
ATOM 2890 O O . THR B 1 83 ? 57.145 147.145 77.874 1.00 15.88 80 THR B O 1
ATOM 2894 N N . VAL B 1 84 ? 55.850 145.921 76.488 1.00 16.02 81 VAL B N 1
ATOM 2895 C CA . VAL B 1 84 ? 56.864 144.946 76.100 1.00 15.87 81 VAL B CA 1
ATOM 2896 C C . VAL B 1 84 ? 56.878 144.864 74.557 1.00 14.85 81 VAL B C 1
ATOM 2897 O O . VAL B 1 84 ? 55.829 144.690 73.957 1.00 14.18 81 VAL B O 1
ATOM 2901 N N . PRO B 1 85 ? 58.055 144.935 73.921 1.00 15.37 82 PRO B N 1
ATOM 2902 C CA . PRO B 1 85 ? 58.115 144.866 72.459 1.00 15.13 82 PRO B CA 1
ATOM 2903 C C . PRO B 1 85 ? 57.782 143.464 71.995 1.00 14.44 82 PRO B C 1
ATOM 2904 O O . PRO B 1 85 ? 58.196 142.475 72.637 1.00 13.51 82 PRO B O 1
ATOM 2908 N N . LEU B 1 86 ? 57.034 143.352 70.898 1.00 13.81 83 LEU B N 1
ATOM 2909 C CA . LEU B 1 86 ? 56.790 142.065 70.274 1.00 13.43 83 LEU B CA 1
ATOM 2910 C C . LEU B 1 86 ? 58.089 141.281 69.948 1.00 13.48 83 LEU B C 1
ATOM 2911 O O . LEU B 1 86 ? 58.112 140.069 69.917 1.00 13.73 83 LEU B O 1
ATOM 2916 N N . SER B 1 87 ? 59.160 142.004 69.659 1.00 14.12 84 SER B N 1
ATOM 2917 C CA . SER B 1 87 ? 60.449 141.431 69.333 1.00 14.53 84 SER B CA 1
ATOM 2918 C C . SER B 1 87 ? 61.101 140.601 70.474 1.00 14.99 84 SER B C 1
ATOM 2919 O O . SER B 1 87 ? 62.103 139.901 70.227 1.00 14.76 84 SER B O 1
ATOM 2922 N N . ARG B 1 88 ? 60.559 140.663 71.705 1.00 15.02 85 ARG B N 1
ATOM 2923 C CA . ARG B 1 88 ? 61.267 140.099 72.881 1.00 15.74 85 ARG B CA 1
ATOM 2924 C C . ARG B 1 88 ? 61.238 138.589 72.998 1.00 14.02 85 ARG B C 1
ATOM 2925 O O . ARG B 1 88 ? 61.869 138.037 73.904 1.00 12.72 85 ARG B O 1
ATOM 2933 N N . THR B 1 89 ? 60.510 137.908 72.126 1.00 12.51 86 THR B N 1
ATOM 2934 C CA . THR B 1 89 ? 60.562 136.433 72.078 1.00 12.55 86 THR B CA 1
ATOM 2935 C C . THR B 1 89 ? 60.430 136.011 70.633 1.00 11.91 86 THR B C 1
ATOM 2936 O O . THR B 1 89 ? 59.845 136.737 69.839 1.00 11.49 86 THR B O 1
ATOM 2940 N N . PRO B 1 90 ? 60.987 134.843 70.270 1.00 12.44 87 PRO B N 1
ATOM 2941 C CA . PRO B 1 90 ? 60.814 134.399 68.895 1.00 12.49 87 PRO B CA 1
ATOM 2942 C C . PRO B 1 90 ? 59.358 134.174 68.530 1.00 12.66 87 PRO B C 1
ATOM 2943 O O . PRO B 1 90 ? 58.510 133.749 69.368 1.00 13.22 87 PRO B O 1
ATOM 2947 N N . ARG B 1 91 ? 59.040 134.457 67.281 1.00 12.77 88 ARG B N 1
ATOM 2948 C CA . ARG B 1 91 ? 57.691 134.162 66.793 1.00 13.14 88 ARG B CA 1
ATOM 2949 C C . ARG B 1 91 ? 57.449 132.650 66.907 1.00 13.22 88 ARG B C 1
ATOM 2950 O O . ARG B 1 91 ? 58.318 131.840 66.563 1.00 13.37 88 ARG B O 1
ATOM 2958 N N . VAL B 1 92 ? 56.277 132.286 67.429 1.00 12.97 89 VAL B N 1
ATOM 2959 C CA . VAL B 1 92 ? 55.792 130.911 67.443 1.00 13.71 89 VAL B CA 1
ATOM 2960 C C . VAL B 1 92 ? 54.332 130.947 66.956 1.00 14.18 89 VAL B C 1
ATOM 2961 O O . VAL B 1 92 ? 53.663 131.988 67.051 1.00 13.75 89 VAL B O 1
ATOM 2965 N N . GLU B 1 93 ? 53.852 129.811 66.483 1.00 15.01 90 GLU B N 1
ATOM 2966 C CA . GLU B 1 93 ? 52.515 129.694 65.911 1.00 16.40 90 GLU B CA 1
ATOM 2967 C C . GLU B 1 93 ? 51.616 128.987 66.946 1.00 15.49 90 GLU B C 1
ATOM 2968 O O . GLU B 1 93 ? 51.810 129.135 68.148 1.00 15.49 90 GLU B O 1
ATOM 2974 N N . GLY B 1 94 ? 50.677 128.189 66.486 1.00 15.06 91 GLY B N 1
ATOM 2975 C CA . GLY B 1 94 ? 49.783 127.482 67.359 1.00 15.31 91 GLY B CA 1
ATOM 2976 C C . GLY B 1 94 ? 48.593 128.290 67.820 1.00 15.93 91 GLY B C 1
ATOM 2977 O O . GLY B 1 94 ? 47.820 127.830 68.657 1.00 18.49 91 GLY B O 1
ATOM 2978 N N . GLY B 1 95 ? 48.409 129.486 67.282 1.00 15.56 92 GLY B N 1
ATOM 2979 C CA . GLY B 1 95 ? 47.236 130.261 67.594 1.00 15.61 92 GLY B CA 1
ATOM 2980 C C . GLY B 1 95 ? 47.514 131.590 68.240 1.00 15.41 92 GLY B C 1
ATOM 2981 O O . GLY B 1 95 ? 48.451 131.717 69.042 1.00 14.46 92 GLY B O 1
ATOM 2982 N N . GLY B 1 96 ? 46.640 132.550 67.936 1.00 15.00 93 GLY B N 1
ATOM 2983 C CA . GLY B 1 96 ? 46.749 133.896 68.409 1.00 14.86 93 GLY B CA 1
ATOM 2984 C C . GLY B 1 96 ? 46.758 134.927 67.287 1.00 14.32 93 GLY B C 1
ATOM 2985 O O . GLY B 1 96 ? 46.715 134.581 66.100 1.00 14.72 93 GLY B O 1
ATOM 2986 N N . ALA B 1 97 ? 46.830 136.180 67.680 1.00 13.74 94 ALA B N 1
ATOM 2987 C CA . ALA B 1 97 ? 46.901 137.299 66.769 1.00 13.66 94 ALA B CA 1
ATOM 2988 C C . ALA B 1 97 ? 48.316 137.719 66.491 1.00 13.14 94 ALA B C 1
ATOM 2989 O O . ALA B 1 97 ? 48.610 138.169 65.375 1.00 13.24 94 ALA B O 1
ATOM 2991 N N . LEU B 1 98 ? 49.182 137.682 67.500 1.00 11.88 95 LEU B N 1
ATOM 2992 C CA . LEU B 1 98 ? 50.493 138.277 67.336 1.00 12.33 95 LEU B CA 1
ATOM 2993 C C . LEU B 1 98 ? 51.337 137.546 66.292 1.00 11.99 95 LEU B C 1
ATOM 2994 O O . LEU B 1 98 ? 52.206 138.161 65.640 1.00 11.79 95 LEU B O 1
ATOM 2999 N N . GLN B 1 99 ? 51.061 136.257 66.085 1.00 11.70 96 GLN B N 1
ATOM 3000 C CA . GLN B 1 99 ? 51.739 135.504 65.014 1.00 12.40 96 GLN B CA 1
ATOM 3001 C C . GLN B 1 99 ? 51.527 136.061 63.603 1.00 12.79 96 GLN B C 1
ATOM 3002 O O . GLN B 1 99 ? 52.316 135.769 62.679 1.00 12.86 96 GLN B O 1
ATOM 3008 N N . GLU B 1 100 ? 50.471 136.847 63.409 1.00 12.49 97 GLU B N 1
ATOM 3009 C CA . GLU B 1 100 ? 50.171 137.423 62.093 1.00 13.31 97 GLU B CA 1
ATOM 3010 C C . GLU B 1 100 ? 50.823 138.805 61.889 1.00 13.04 97 GLU B C 1
ATOM 3011 O O . GLU B 1 100 ? 50.784 139.368 60.781 1.00 12.36 97 GLU B O 1
ATOM 3017 N N . LEU B 1 101 ? 51.425 139.347 62.949 1.00 12.95 98 LEU B N 1
ATOM 3018 C CA . LEU B 1 101 ? 51.975 140.709 62.901 1.00 13.82 98 LEU B CA 1
ATOM 3019 C C . LEU B 1 101 ? 53.392 140.692 62.387 1.00 15.29 98 LEU B C 1
ATOM 3020 O O . LEU B 1 101 ? 54.141 139.747 62.620 1.00 13.99 98 LEU B O 1
ATOM 3025 N N . VAL B 1 102 ? 53.763 141.756 61.700 1.00 17.14 99 VAL B N 1
ATOM 3026 C CA . VAL B 1 102 ? 55.091 141.857 61.103 1.00 19.63 99 VAL B CA 1
ATOM 3027 C C . VAL B 1 102 ? 55.815 143.136 61.484 1.00 21.78 99 VAL B C 1
ATOM 3028 O O . VAL B 1 102 ? 57.033 143.172 61.400 1.00 22.86 99 VAL B O 1
ATOM 3032 N N . GLY B 1 103 ? 55.105 144.187 61.871 1.00 20.46 100 GLY B N 1
ATOM 3033 C CA . GLY B 1 103 ? 55.766 145.442 62.102 1.00 23.96 100 GLY B CA 1
ATOM 3034 C C . GLY B 1 103 ? 56.384 145.535 63.486 1.00 23.49 100 GLY B C 1
ATOM 3035 O O . GLY B 1 103 ? 56.432 144.560 64.253 1.00 22.08 100 GLY B O 1
ATOM 3036 N N . LYS B 1 104 ? 56.856 146.734 63.797 1.00 22.72 101 LYS B N 1
ATOM 3037 C CA . LYS B 1 104 ? 57.342 147.057 65.126 1.00 22.88 101 LYS B CA 1
ATOM 3038 C C . LYS B 1 104 ? 56.073 147.260 65.924 1.00 20.07 101 LYS B C 1
ATOM 3039 O O . LYS B 1 104 ? 55.233 148.044 65.499 1.00 23.49 101 LYS B O 1
ATOM 3045 N N . HIS B 1 105 ? 55.872 146.505 66.994 1.00 16.88 102 HIS B N 1
ATOM 3046 C CA . HIS B 1 105 ? 54.735 146.671 67.898 1.00 15.62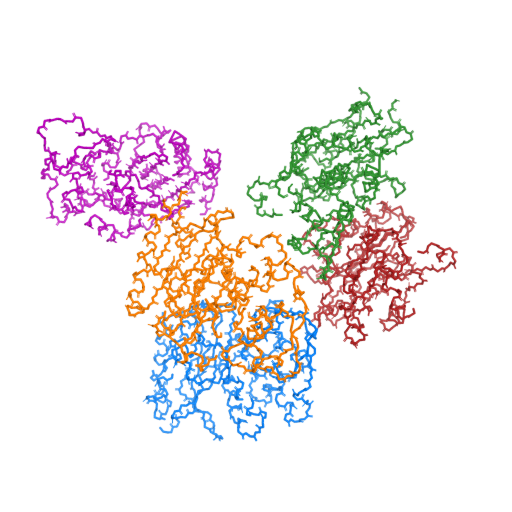 102 HIS B CA 1
ATOM 3047 C C . HIS B 1 105 ? 55.216 146.525 69.334 1.00 15.85 102 HIS B C 1
ATOM 3048 O O . HIS B 1 105 ? 56.151 145.756 69.610 1.00 14.72 102 HIS B O 1
ATOM 3055 N N . SER B 1 106 ? 54.496 147.175 70.238 1.00 15.88 103 SER B N 1
ATOM 3056 C CA . SER B 1 106 ? 54.680 146.981 71.668 1.00 16.79 103 SER B CA 1
ATOM 3057 C C . SER B 1 106 ? 53.307 146.808 72.271 1.00 15.26 103 SER B C 1
ATOM 3058 O O . SER B 1 106 ? 52.348 147.428 71.805 1.00 14.74 103 SER B O 1
ATOM 3061 N N . PHE B 1 107 ? 53.226 145.981 73.300 1.00 13.61 104 PHE B N 1
ATOM 3062 C CA . PHE B 1 107 ? 51.993 145.742 74.033 1.00 12.96 104 PHE B CA 1
ATOM 3063 C C . PHE B 1 107 ? 52.171 145.926 75.519 1.00 13.27 104 PHE B C 1
ATOM 3064 O O . PHE B 1 107 ? 53.191 145.519 76.096 1.00 13.61 104 PHE B O 1
ATOM 3072 N N . THR B 1 108 ? 51.143 146.455 76.178 1.00 13.29 105 THR B N 1
ATOM 3073 C CA . THR B 1 108 ? 51.165 146.501 77.616 1.00 13.39 105 THR B CA 1
ATOM 3074 C C . THR B 1 108 ? 51.019 145.120 78.244 1.00 12.70 105 THR B C 1
ATOM 3075 O O . THR B 1 108 ? 50.523 144.158 77.626 1.00 11.67 105 THR B O 1
ATOM 3079 N N . TYR B 1 109 ? 51.426 144.993 79.496 1.00 12.71 106 TYR B N 1
ATOM 3080 C CA . TYR B 1 109 ? 51.160 143.768 80.235 1.00 13.25 106 TYR B CA 1
ATOM 3081 C C . TYR B 1 109 ? 49.675 143.407 80.224 1.00 12.71 106 TYR B C 1
ATOM 3082 O O . TYR B 1 109 ? 49.331 142.224 80.119 1.00 11.51 106 TYR B O 1
ATOM 3091 N N . LEU B 1 110 ? 48.818 144.422 80.366 1.00 12.84 107 LEU B N 1
ATOM 3092 C CA . LEU B 1 110 ? 47.357 144.231 80.278 1.00 13.76 107 LEU B CA 1
ATOM 3093 C C . LEU B 1 110 ? 46.937 143.625 78.946 1.00 13.44 107 LEU B C 1
ATOM 3094 O O . LEU B 1 110 ? 46.226 142.632 78.895 1.00 13.04 107 LEU B O 1
ATOM 3099 N N . GLU B 1 111 ? 47.345 144.268 77.851 1.00 12.99 108 GLU B N 1
ATOM 3100 C CA . GLU B 1 111 ? 47.062 143.782 76.504 1.00 12.46 108 GLU B CA 1
ATOM 3101 C C . GLU B 1 111 ? 47.568 142.337 76.303 1.00 12.05 108 GLU B C 1
ATOM 3102 O O . GLU B 1 111 ? 46.853 141.496 75.742 1.00 11.43 108 GLU B O 1
ATOM 3108 N N . LEU B 1 112 ? 48.786 142.046 76.774 1.00 12.06 109 LEU B N 1
ATOM 3109 C CA . LEU B 1 112 ? 49.357 140.703 76.647 1.00 12.51 109 LEU B CA 1
ATOM 3110 C C . LEU B 1 112 ? 48.569 139.671 77.438 1.00 12.64 109 LEU B C 1
ATOM 3111 O O . LEU B 1 112 ? 48.267 138.612 76.928 1.00 12.86 109 LEU B O 1
ATOM 3116 N N . CYS B 1 113 ? 48.187 139.997 78.658 1.00 12.73 110 CYS B N 1
ATOM 3117 C CA . CYS B 1 113 ? 47.336 139.081 79.435 1.00 12.74 110 CYS B CA 1
ATOM 3118 C C . CYS B 1 113 ? 46.004 138.845 78.752 1.00 12.46 110 CYS B C 1
ATOM 3119 O O . CYS B 1 113 ? 45.502 137.713 78.691 1.00 11.99 110 CYS B O 1
ATOM 3122 N N . ARG B 1 114 ? 45.398 139.921 78.255 1.00 12.01 111 ARG B N 1
ATOM 3123 C CA . ARG B 1 114 ? 44.157 139.780 77.514 1.00 11.51 111 ARG B CA 1
ATOM 3124 C C . ARG B 1 114 ? 44.266 138.817 76.331 1.00 11.41 111 ARG B C 1
ATOM 3125 O O . ARG B 1 114 ? 43.402 137.925 76.141 1.00 11.50 111 ARG B O 1
ATOM 3133 N N . LEU B 1 115 ? 45.272 138.996 75.491 1.00 10.96 112 LEU B N 1
ATOM 3134 C CA . LEU B 1 115 ? 45.398 138.188 74.282 1.00 11.29 112 LEU B CA 1
ATOM 3135 C C . LEU B 1 115 ? 45.795 136.756 74.617 1.00 10.76 112 LEU B C 1
ATOM 3136 O O . LEU B 1 115 ? 45.279 135.798 73.994 1.00 10.66 112 LEU B O 1
ATOM 3157 N N . VAL B 1 118 ? 42.127 135.359 76.140 1.00 11.55 115 VAL B N 1
ATOM 3158 C CA . VAL B 1 118 ? 40.886 135.241 75.368 1.00 12.52 115 VAL B CA 1
ATOM 3159 C C . VAL B 1 118 ? 41.026 134.554 74.030 1.00 12.61 115 VAL B C 1
ATOM 3160 O O . VAL B 1 118 ? 40.037 134.079 73.497 1.00 13.07 115 VAL B O 1
ATOM 3164 N N . LEU B 1 119 ? 42.228 134.606 73.452 1.00 13.23 116 LEU B N 1
ATOM 3165 C CA . LEU B 1 119 ? 42.531 133.941 72.200 1.00 14.15 116 LEU B CA 1
ATOM 3166 C C . LEU B 1 119 ? 43.691 132.934 72.340 1.00 14.03 116 LEU B C 1
ATOM 3167 O O . LEU B 1 119 ? 44.223 132.463 71.332 1.00 14.60 116 LEU B O 1
ATOM 3172 N N . SER B 1 120 ? 44.077 132.614 73.559 1.00 13.40 117 SER B N 1
ATOM 3173 C CA . SER B 1 120 ? 45.159 131.674 73.795 1.00 13.41 117 SER B CA 1
ATOM 3174 C C . SER B 1 120 ? 46.401 132.016 72.946 1.00 13.46 117 SER B C 1
ATOM 3175 O O . SER B 1 120 ? 47.069 131.139 72.401 1.00 14.55 117 SER B O 1
ATOM 3178 N N . ASP B 1 121 ? 46.757 133.290 72.901 1.00 12.74 118 ASP B N 1
ATOM 3179 C CA . ASP B 1 121 ? 47.862 133.753 72.050 1.00 12.63 118 ASP B CA 1
ATOM 3180 C C . ASP B 1 121 ? 49.190 133.264 72.616 1.00 11.43 118 ASP B C 1
ATOM 3181 O O . ASP B 1 121 ? 49.599 133.641 73.716 1.00 10.77 118 ASP B O 1
ATOM 3186 N N . ASN B 1 122 ? 49.892 132.455 71.839 1.00 11.39 119 ASN B N 1
ATOM 3187 C CA . ASN B 1 122 ? 51.125 131.833 72.324 1.00 11.49 119 ASN B CA 1
ATOM 3188 C C . ASN B 1 122 ? 52.317 132.792 72.420 1.00 11.71 119 ASN B C 1
ATOM 3189 O O . ASN B 1 122 ? 53.135 132.672 73.358 1.00 11.81 119 ASN B O 1
ATOM 3194 N N . ILE B 1 123 ? 52.409 133.742 71.496 1.00 11.39 120 ILE B N 1
ATOM 3195 C CA . ILE B 1 123 ? 53.464 134.736 71.556 1.00 11.81 120 ILE B CA 1
ATOM 3196 C C . ILE B 1 123 ? 53.253 135.653 72.755 1.00 11.47 120 ILE B C 1
ATOM 3197 O O . ILE B 1 123 ? 54.216 135.963 73.467 1.00 12.51 120 ILE B O 1
ATOM 3202 N N . ALA B 1 124 ? 52.022 136.098 72.985 1.00 11.33 121 ALA B N 1
ATOM 3203 C CA . ALA B 1 124 ? 51.717 136.891 74.178 1.00 11.25 121 ALA B CA 1
ATOM 3204 C C . ALA B 1 124 ? 52.167 136.183 75.458 1.00 11.49 121 ALA B C 1
ATOM 3205 O O . ALA B 1 124 ? 52.769 136.794 76.354 1.00 12.11 121 ALA B O 1
ATOM 3207 N N . THR B 1 125 ? 51.899 134.903 75.525 1.00 11.28 122 THR B N 1
ATOM 3208 C CA . THR B 1 125 ? 52.307 134.056 76.641 1.00 11.98 122 THR B CA 1
ATOM 3209 C C . THR B 1 125 ? 53.812 133.999 76.791 1.00 11.71 122 THR B C 1
ATOM 3210 O O . THR B 1 125 ? 54.373 134.250 77.880 1.00 11.74 122 THR B O 1
ATOM 3214 N N . ASN B 1 126 ? 54.503 133.745 75.693 1.00 11.77 123 ASN B N 1
ATOM 3215 C CA . ASN B 1 126 ? 55.968 133.668 75.755 1.00 12.41 123 ASN B CA 1
ATOM 3216 C C . ASN B 1 126 ? 56.642 134.991 76.061 1.00 12.27 123 ASN B C 1
ATOM 3217 O O . ASN B 1 126 ? 57.635 135.034 76.745 1.00 12.64 123 ASN B O 1
ATOM 3222 N N . LEU B 1 127 ? 56.077 136.075 75.578 1.00 12.54 124 LEU B N 1
ATOM 3223 C CA . LEU B 1 127 ? 56.560 137.407 75.999 1.00 12.70 124 LEU B CA 1
ATOM 3224 C C . LEU B 1 127 ? 56.493 137.613 77.498 1.00 12.89 124 LEU B C 1
ATOM 3225 O O . LEU B 1 127 ? 57.501 138.045 78.128 1.00 13.73 124 LEU B O 1
ATOM 3230 N N . LEU B 1 128 ? 55.349 137.230 78.095 1.00 12.86 125 LEU B N 1
ATOM 3231 C CA . LEU B 1 128 ? 55.172 137.321 79.522 1.00 12.64 125 LEU B CA 1
ATOM 3232 C C . LEU B 1 128 ? 56.118 136.404 80.292 1.00 13.49 125 LEU B C 1
ATOM 3233 O O . LEU B 1 128 ? 56.759 136.843 81.274 1.00 13.39 125 LEU B O 1
ATOM 3238 N N . ILE B 1 129 ? 56.255 135.166 79.841 1.00 14.39 126 ILE B N 1
ATOM 3239 C CA . ILE B 1 129 ? 57.204 134.249 80.502 1.00 14.68 126 ILE B CA 1
ATOM 3240 C C . ILE B 1 129 ? 58.640 134.801 80.468 1.00 15.69 126 ILE B C 1
ATOM 3241 O O . ILE B 1 129 ? 59.393 134.768 81.473 1.00 16.61 126 ILE B O 1
ATOM 3246 N N . THR B 1 130 ? 59.022 135.295 79.302 1.00 15.96 127 THR B N 1
ATOM 3247 C CA . THR B 1 130 ? 60.332 135.893 79.063 1.00 17.32 127 THR B CA 1
ATOM 3248 C C . THR B 1 130 ? 60.629 137.007 80.033 1.00 17.42 127 THR B C 1
ATOM 3249 O O . THR B 1 130 ? 61.695 137.002 80.658 1.00 15.89 127 THR B O 1
ATOM 3253 N N A VAL B 1 131 ? 59.680 137.916 80.203 0.50 17.18 128 VAL B N 1
ATOM 3254 N N B VAL B 1 131 ? 59.715 137.952 80.191 0.50 16.78 128 VAL B N 1
ATOM 3255 C CA A VAL B 1 131 ? 59.868 139.081 81.049 0.50 18.18 128 VAL B CA 1
ATOM 3256 C CA B VAL B 1 131 ? 59.992 139.062 81.083 0.50 17.52 128 VAL B CA 1
ATOM 3257 C C A VAL B 1 131 ? 59.676 138.842 82.540 0.50 19.02 128 VAL B C 1
ATOM 3258 C C B VAL B 1 131 ? 59.835 138.707 82.561 0.50 18.51 128 VAL B C 1
ATOM 3259 O O A VAL B 1 131 ? 60.237 139.584 83.359 0.50 19.62 128 VAL B O 1
ATOM 3260 O O B VAL B 1 131 ? 60.658 139.153 83.378 0.50 18.62 128 VAL B O 1
ATOM 3267 N N . LEU B 1 132 ? 58.873 137.844 82.907 1.00 18.06 129 LEU B N 1
ATOM 3268 C CA . LEU B 1 132 ? 58.529 137.597 84.328 1.00 19.35 129 LEU B CA 1
ATOM 3269 C C . LEU B 1 132 ? 59.410 136.545 84.958 1.00 19.19 129 LEU B C 1
ATOM 3270 O O . LEU B 1 132 ? 59.705 136.636 86.133 1.00 20.45 129 LEU B O 1
ATOM 3275 N N . GLY B 1 133 ? 59.771 135.523 84.184 1.00 18.19 130 GLY B N 1
ATOM 3276 C CA . GLY B 1 133 ? 60.641 134.437 84.645 1.00 18.15 130 GLY B CA 1
ATOM 3277 C C . GLY B 1 133 ? 59.843 133.219 85.050 1.00 18.47 130 GLY B C 1
ATOM 3278 O O . GLY B 1 133 ? 58.931 133.274 85.877 1.00 16.36 130 GLY B O 1
ATOM 3287 N N . GLU B 1 135 ? 60.826 130.587 86.825 1.00 22.41 132 GLU B N 1
ATOM 3288 C CA . GLU B 1 135 ? 60.976 130.281 88.242 1.00 24.07 132 GLU B CA 1
ATOM 3289 C C . GLU B 1 135 ? 60.083 131.136 89.102 1.00 21.45 132 GLU B C 1
ATOM 3290 O O . GLU B 1 135 ? 59.511 130.654 90.065 1.00 20.49 132 GLU B O 1
ATOM 3296 N N . ASN B 1 136 ? 59.957 132.416 88.768 1.00 19.46 133 ASN B N 1
ATOM 3297 C CA . ASN B 1 136 ? 59.094 133.300 89.522 1.00 18.40 133 ASN B CA 1
ATOM 3298 C C . ASN B 1 136 ? 57.609 132.895 89.408 1.00 17.46 133 ASN B C 1
ATOM 3299 O O . ASN B 1 136 ? 56.841 133.033 90.349 1.00 16.87 133 ASN B O 1
ATOM 3304 N N . ILE B 1 137 ? 57.200 132.438 88.236 1.00 17.03 134 ILE B N 1
ATOM 3305 C CA . ILE B 1 137 ? 55.789 132.025 88.049 1.00 17.00 134 ILE B CA 1
ATOM 3306 C C . ILE B 1 137 ? 55.485 130.791 88.899 1.00 16.92 134 ILE B C 1
ATOM 3307 O O . ILE B 1 137 ? 54.490 130.739 89.601 1.00 16.86 134 ILE B O 1
ATOM 3312 N N . ASN B 1 138 ? 56.373 129.812 88.878 1.00 18.03 135 ASN B N 1
ATOM 3313 C CA . ASN B 1 138 ? 56.237 128.634 89.748 1.00 18.10 135 ASN B CA 1
ATOM 3314 C C . ASN B 1 138 ? 56.266 128.946 91.219 1.00 18.67 135 ASN B C 1
ATOM 3315 O O . ASN B 1 138 ? 55.507 128.341 91.993 1.00 20.17 135 ASN B O 1
ATOM 3320 N N . ALA B 1 139 ? 57.147 129.866 91.646 1.00 18.17 136 ALA B N 1
ATOM 3321 C CA . ALA B 1 139 ? 57.134 130.314 93.018 1.00 18.54 136 ALA B CA 1
ATOM 3322 C C . ALA B 1 139 ? 55.773 130.880 93.401 1.00 17.66 136 ALA B C 1
ATOM 3323 O O . ALA B 1 139 ? 55.296 130.680 94.520 1.00 17.01 136 ALA B O 1
ATOM 3325 N N . ARG B 1 140 ? 55.122 131.608 92.495 1.00 17.18 137 ARG B N 1
ATOM 3326 C CA . ARG B 1 140 ? 53.784 132.099 92.791 1.00 16.47 137 ARG B CA 1
ATOM 3327 C C . ARG B 1 140 ? 52.777 130.946 92.975 1.00 16.99 137 ARG B C 1
ATOM 3328 O O . ARG B 1 140 ? 51.868 131.011 93.835 1.00 18.01 137 ARG B O 1
ATOM 3336 N N . ALA B 1 141 ? 52.878 129.911 92.145 1.00 16.87 138 ALA B N 1
ATOM 3337 C CA . ALA B 1 141 ? 51.992 128.724 92.333 1.00 17.10 138 ALA B CA 1
ATOM 3338 C C . ALA B 1 141 ? 52.199 128.129 93.726 1.00 18.22 138 ALA B C 1
ATOM 3339 O O . ALA B 1 141 ? 51.218 127.744 94.406 1.00 17.84 138 ALA B O 1
ATOM 3341 N N . GLU B 1 142 ? 53.458 128.071 94.181 1.00 19.57 139 GLU B N 1
ATOM 3342 C CA . GLU B 1 142 ? 53.723 127.512 95.509 1.00 23.67 139 GLU B CA 1
ATOM 3343 C C . GLU B 1 142 ? 53.058 128.374 96.584 1.00 22.46 139 GLU B C 1
ATOM 3344 O O . GLU B 1 142 ? 52.375 127.880 97.470 1.00 20.83 139 GLU B O 1
ATOM 3350 N N . LYS B 1 143 ? 53.202 129.685 96.461 1.00 22.93 140 LYS B N 1
ATOM 3351 C CA . LYS B 1 143 ? 52.643 130.610 97.428 1.00 23.93 140 LYS B CA 1
ATOM 3352 C C . LYS B 1 143 ? 51.138 130.480 97.479 1.00 23.21 140 LYS B C 1
ATOM 3353 O O . LYS B 1 143 ? 50.557 130.565 98.539 1.00 24.09 140 LYS B O 1
ATOM 3359 N N . LEU B 1 144 ? 50.493 130.265 96.338 1.00 21.24 141 LEU B N 1
ATOM 3360 C CA . LEU B 1 144 ? 49.066 130.114 96.296 1.00 20.69 141 LEU B CA 1
ATOM 3361 C C . LEU B 1 144 ? 48.574 128.725 96.717 1.00 20.71 141 LEU B C 1
ATOM 3362 O O . LEU B 1 144 ? 47.360 128.536 96.847 1.00 20.07 141 LEU B O 1
ATOM 3367 N N . GLY B 1 145 ? 49.482 127.756 96.915 1.00 20.53 142 GLY B N 1
ATOM 3368 C CA . GLY B 1 145 ? 49.082 126.378 97.236 1.00 20.94 142 GLY B CA 1
ATOM 3369 C C . GLY B 1 145 ? 48.490 125.614 96.036 1.00 20.23 142 GLY B C 1
ATOM 3370 O O . GLY B 1 145 ? 47.666 124.731 96.209 1.00 19.90 142 GLY B O 1
ATOM 3371 N N . VAL B 1 146 ? 48.961 125.913 94.833 1.00 19.10 143 VAL B N 1
ATOM 3372 C CA . VAL B 1 146 ? 48.483 125.221 93.610 1.00 18.71 143 VAL B CA 1
ATOM 3373 C C . VAL B 1 146 ? 49.692 124.736 92.844 1.00 19.93 143 VAL B C 1
ATOM 3374 O O . VAL B 1 146 ? 49.658 124.629 91.631 1.00 18.25 143 VAL B O 1
ATOM 3378 N N . ASP B 1 147 ? 50.753 124.322 93.551 1.00 22.12 144 ASP B N 1
ATOM 3379 C CA . ASP B 1 147 ? 51.950 123.971 92.823 1.00 24.09 144 ASP B CA 1
ATOM 3380 C C . ASP B 1 147 ? 51.942 122.596 92.210 1.00 23.54 144 ASP B C 1
ATOM 3381 O O . ASP B 1 147 ? 52.966 122.178 91.679 1.00 21.37 144 ASP B O 1
ATOM 3386 N N . GLU B 1 148 ? 50.790 121.912 92.189 1.00 23.54 145 GLU B N 1
ATOM 3387 C CA . GLU B 1 148 ? 50.637 120.789 91.245 1.00 25.56 145 GLU B CA 1
ATOM 3388 C C . GLU B 1 148 ? 50.625 121.280 89.818 1.00 25.05 145 GLU B C 1
ATOM 3389 O O . GLU B 1 148 ? 50.924 120.520 88.909 1.00 28.96 145 GLU B O 1
ATOM 3411 N N . GLU B 1 150 ? 52.499 123.305 87.051 1.00 20.73 147 GLU B N 1
ATOM 3412 C CA . GLU B 1 150 ? 53.908 123.652 86.859 1.00 20.67 147 GLU B CA 1
ATOM 3413 C C . GLU B 1 150 ? 54.121 124.179 85.486 1.00 19.60 147 GLU B C 1
ATOM 3414 O O . GLU B 1 150 ? 53.595 123.614 84.516 1.00 17.74 147 GLU B O 1
ATOM 3420 N N . LEU B 1 151 ? 54.928 125.228 85.395 1.00 17.69 148 LEU B N 1
ATOM 3421 C CA . LEU B 1 151 ? 55.369 125.764 84.132 1.00 17.35 148 LEU B CA 1
ATOM 3422 C C . LEU B 1 151 ? 56.813 125.336 83.956 1.00 17.81 148 LEU B C 1
ATOM 3423 O O . LEU B 1 151 ? 57.701 125.836 84.656 1.00 18.32 148 LEU B O 1
ATOM 3428 N N . ASN B 1 152 ? 57.052 124.421 83.036 1.00 17.47 149 ASN B N 1
ATOM 3429 C CA . ASN B 1 152 ? 58.421 123.935 82.737 1.00 19.23 149 ASN B CA 1
ATOM 3430 C C . ASN B 1 152 ? 58.894 124.275 81.317 1.00 18.88 149 ASN B C 1
ATOM 3431 O O . ASN B 1 152 ? 60.070 124.100 80.993 1.00 18.16 149 ASN B O 1
ATOM 3436 N N . ARG B 1 153 ? 57.992 124.746 80.440 1.00 18.14 150 ARG B N 1
ATOM 3437 C CA . ARG B 1 153 ? 58.408 125.061 79.075 1.00 17.84 150 ARG B CA 1
ATOM 3438 C C . ARG B 1 153 ? 57.582 126.203 78.503 1.00 17.29 150 ARG B C 1
ATOM 3439 O O . ARG B 1 153 ? 56.426 126.429 78.886 1.00 16.61 150 ARG B O 1
ATOM 3471 N N . ASP B 1 157 ? 57.342 124.890 72.511 1.00 20.57 154 ASP B N 1
ATOM 3472 C CA . ASP B 1 157 ? 58.707 124.357 72.584 1.00 22.69 154 ASP B CA 1
ATOM 3473 C C . ASP B 1 157 ? 58.646 122.833 72.415 1.00 25.73 154 ASP B C 1
ATOM 3474 O O . ASP B 1 157 ? 58.487 122.098 73.398 1.00 27.86 154 ASP B O 1
ATOM 3479 N N . PHE B 1 158 ? 58.754 122.403 71.170 1.00 30.88 155 PHE B N 1
ATOM 3480 C CA . PHE B 1 158 ? 58.702 120.980 70.758 1.00 36.91 155 PHE B CA 1
ATOM 3481 C C . PHE B 1 158 ? 59.846 120.182 71.371 1.00 37.77 155 PHE B C 1
ATOM 3482 O O . PHE B 1 158 ? 59.616 119.113 71.908 1.00 42.12 155 PHE B O 1
ATOM 3484 N N . ASN B 1 159 ? 61.065 120.718 71.316 1.00 39.82 156 ASN B N 1
ATOM 3485 C CA . ASN B 1 159 ? 62.215 120.074 71.951 1.00 41.00 156 ASN B CA 1
ATOM 3486 C C . ASN B 1 159 ? 62.022 119.773 73.430 1.00 41.57 156 ASN B C 1
ATOM 3487 O O . ASN B 1 159 ? 62.384 118.691 73.892 1.00 38.71 156 ASN B O 1
ATOM 3492 N N . ALA B 1 160 ? 61.513 120.756 74.177 1.00 38.87 157 ALA B N 1
ATOM 3493 C CA . ALA B 1 160 ? 61.355 120.618 75.623 1.00 39.83 157 ALA B CA 1
ATOM 3494 C C . ALA B 1 160 ? 60.412 119.485 75.910 1.00 42.63 157 ALA B C 1
ATOM 3495 O O . ALA B 1 160 ? 60.701 118.633 76.752 1.00 41.52 157 ALA B O 1
ATOM 3497 N N . LEU B 1 161 ? 59.301 119.457 75.194 1.00 45.05 158 LEU B N 1
ATOM 3498 C CA . LEU B 1 161 ? 58.362 118.356 75.299 1.00 51.10 158 LEU B CA 1
ATOM 3499 C C . LEU B 1 161 ? 59.042 117.002 75.102 1.00 54.94 158 LEU B C 1
ATOM 3500 O O . LEU B 1 161 ? 58.848 116.078 75.897 1.00 59.47 158 LEU B O 1
ATOM 3505 N N . ALA B 1 162 ? 59.853 116.899 74.052 1.00 56.64 159 ALA B N 1
ATOM 3506 C CA . ALA B 1 162 ? 60.585 115.667 73.758 1.00 56.86 159 ALA B CA 1
ATOM 3507 C C . ALA B 1 162 ? 61.607 115.308 74.856 1.00 58.17 159 ALA B C 1
ATOM 3508 O O . ALA B 1 162 ? 61.781 114.151 75.192 1.00 64.11 159 ALA B O 1
ATOM 3510 N N . GLU B 1 163 ? 62.285 116.303 75.410 1.00 54.92 160 GLU B N 1
ATOM 3511 C CA . GLU B 1 163 ? 63.234 116.088 76.490 1.00 50.52 160 GLU B CA 1
ATOM 3512 C C . GLU B 1 163 ? 62.561 115.904 77.859 1.00 51.08 160 GLU B C 1
ATOM 3513 O O . GLU B 1 163 ? 63.199 116.075 78.896 1.00 51.54 160 GLU B O 1
ATOM 3519 N N . GLY B 1 164 ? 61.277 115.561 77.863 1.00 49.83 161 GLY B N 1
ATOM 3520 C CA . GLY B 1 164 ? 60.519 115.411 79.095 1.00 48.64 161 GLY B CA 1
ATOM 3521 C C . GLY B 1 164 ? 60.132 116.626 79.935 1.00 45.85 161 GLY B C 1
ATOM 3522 O O . GLY B 1 164 ? 59.673 116.435 81.056 1.00 45.27 161 GLY B O 1
ATOM 3523 N N . ARG B 1 165 ? 60.292 117.861 79.452 1.00 40.11 162 ARG B N 1
ATOM 3524 C CA . ARG B 1 165 ? 59.794 119.019 80.209 1.00 37.02 162 ARG B CA 1
ATOM 3525 C C . ARG B 1 165 ? 58.410 119.403 79.649 1.00 33.88 162 ARG B C 1
ATOM 3526 O O . ARG B 1 165 ? 58.295 119.801 78.488 1.00 36.91 162 ARG B O 1
ATOM 3534 N N . ASP B 1 166 ? 57.358 119.218 80.418 1.00 27.35 163 ASP B N 1
ATOM 3535 C CA . ASP B 1 166 ? 56.063 119.643 79.975 1.00 25.24 163 ASP B CA 1
ATOM 3536 C C . ASP B 1 166 ? 55.412 120.469 81.080 1.00 20.97 163 ASP B C 1
ATOM 3537 O O . ASP B 1 166 ? 55.829 120.406 82.223 1.00 21.25 163 ASP B O 1
ATOM 3542 N N . ASN B 1 167 ? 54.439 121.288 80.710 1.00 18.44 164 ASN B N 1
ATOM 3543 C CA . ASN B 1 167 ? 53.599 122.009 81.653 1.00 16.82 164 ASN B CA 1
ATOM 3544 C C . ASN B 1 167 ? 52.485 121.068 82.148 1.00 17.72 164 ASN B C 1
ATOM 3545 O O . ASN B 1 167 ? 51.957 120.273 81.354 1.00 16.46 164 ASN B O 1
ATOM 3550 N N . HIS B 1 168 ? 52.160 121.146 83.436 1.00 17.76 165 HIS B N 1
ATOM 3551 C CA . HIS B 1 168 ? 51.273 120.186 84.085 1.00 19.67 165 HIS B CA 1
ATOM 3552 C C . HIS B 1 168 ? 50.230 120.898 84.888 1.00 18.16 165 HIS B C 1
ATOM 3553 O O . HIS B 1 168 ? 50.508 121.980 85.425 1.00 16.01 165 HIS B O 1
ATOM 3560 N N . ILE B 1 169 ? 49.086 120.239 85.037 1.00 17.50 166 ILE B N 1
ATOM 3561 C CA . ILE B 1 169 ? 48.001 120.715 85.893 1.00 17.66 166 ILE B CA 1
ATOM 3562 C C . ILE B 1 169 ? 47.235 119.525 86.488 1.00 16.12 166 ILE B C 1
ATOM 3563 O O . ILE B 1 169 ? 47.362 118.398 86.019 1.00 15.28 166 ILE B O 1
ATOM 3568 N N . THR B 1 170 ? 46.430 119.799 87.510 1.00 15.61 167 THR B N 1
ATOM 3569 C CA . THR B 1 170 ? 45.446 118.853 87.998 1.00 16.11 167 THR B CA 1
ATOM 3570 C C . THR B 1 170 ? 44.121 119.586 88.108 1.00 16.71 167 THR B C 1
ATOM 3571 O O . THR B 1 170 ? 44.104 120.815 88.229 1.00 15.74 167 THR B O 1
ATOM 3575 N N . ALA B 1 171 ? 43.023 118.847 88.158 1.00 16.10 168 ALA B N 1
ATOM 3576 C CA . ALA B 1 171 ? 41.726 119.520 88.225 1.00 16.19 168 ALA B CA 1
ATOM 3577 C C . ALA B 1 171 ? 41.562 120.321 89.521 1.00 16.84 168 ALA B C 1
ATOM 3578 O O . ALA B 1 171 ? 41.061 121.441 89.483 1.00 14.76 168 ALA B O 1
ATOM 3588 N N . SER B 1 173 ? 43.972 121.642 91.528 1.00 16.18 170 SER B N 1
ATOM 3589 C CA . SER B 1 173 ? 44.851 122.801 91.623 1.00 16.36 170 SER B CA 1
ATOM 3590 C C . SER B 1 173 ? 44.270 123.945 90.788 1.00 16.05 170 SER B C 1
ATOM 3591 O O . SER B 1 173 ? 44.275 125.092 91.206 1.00 15.98 170 SER B O 1
ATOM 3594 N N . LEU B 1 174 ? 43.748 123.622 89.618 1.00 15.13 171 LEU B N 1
ATOM 3595 C CA . LEU B 1 174 ? 43.137 124.663 88.797 1.00 15.13 171 LEU B CA 1
ATOM 3596 C C . LEU B 1 174 ? 41.882 125.213 89.509 1.00 14.87 171 LEU B C 1
ATOM 3597 O O . LEU B 1 174 ? 41.626 126.418 89.483 1.00 13.93 171 LEU B O 1
ATOM 3602 N N . ALA B 1 175 ? 41.090 124.327 90.113 1.00 15.11 172 ALA B N 1
ATOM 3603 C CA . ALA B 1 175 ? 39.907 124.780 90.878 1.00 15.61 172 ALA B CA 1
ATOM 3604 C C . ALA B 1 175 ? 40.315 125.740 92.006 1.00 16.49 172 ALA B C 1
ATOM 3605 O O . ALA B 1 175 ? 39.660 126.797 92.191 1.00 15.79 172 ALA B O 1
ATOM 3607 N N . ARG B 1 176 ? 41.380 125.414 92.743 1.00 16.45 173 ARG B N 1
ATOM 3608 C CA . ARG B 1 176 ? 41.870 126.317 93.791 1.00 17.42 173 ARG B CA 1
ATOM 3609 C C . ARG B 1 176 ? 42.383 127.645 93.245 1.00 15.78 173 ARG B C 1
ATOM 3610 O O . ARG B 1 176 ? 42.198 128.677 93.879 1.00 15.08 173 ARG B O 1
ATOM 3618 N N . LEU B 1 177 ? 43.019 127.627 92.086 1.00 15.18 174 LEU B N 1
ATOM 3619 C CA . LEU B 1 177 ? 43.446 128.871 91.456 1.00 15.00 174 LEU B CA 1
ATOM 3620 C C . LEU B 1 177 ? 42.228 129.731 91.082 1.00 15.23 174 LEU B C 1
ATOM 3621 O O . LEU B 1 177 ? 42.184 130.924 91.341 1.00 14.93 174 LEU B O 1
ATOM 3626 N N . TYR B 1 178 ? 41.231 129.107 90.484 1.00 14.67 175 TYR B N 1
ATOM 3627 C CA . TYR B 1 178 ? 40.001 129.811 90.184 1.00 14.57 175 TYR B CA 1
ATOM 3628 C C . TYR B 1 178 ? 39.317 130.338 91.435 1.00 14.97 175 TYR B C 1
ATOM 3629 O O . TYR B 1 178 ? 38.709 131.399 91.395 1.00 14.39 175 TYR B O 1
ATOM 3638 N N . LYS B 1 179 ? 39.410 129.631 92.553 1.00 14.61 176 LYS B N 1
ATOM 3639 C CA . LYS B 1 179 ? 38.780 130.118 93.771 1.00 14.83 176 LYS B CA 1
ATOM 3640 C C . LYS B 1 179 ? 39.502 131.392 94.266 1.00 15.06 176 LYS B C 1
ATOM 3641 O O . LYS B 1 179 ? 38.846 132.342 94.687 1.00 14.83 176 LYS B O 1
ATOM 3647 N N . HIS B 1 180 ? 40.818 131.411 94.162 1.00 15.05 177 HIS B N 1
ATOM 3648 C CA . HIS B 1 180 ? 41.611 132.572 94.536 1.00 16.62 177 HIS B CA 1
ATOM 3649 C C . HIS B 1 180 ? 41.209 133.781 93.654 1.00 16.40 177 HIS B C 1
ATOM 3650 O O . HIS B 1 180 ? 40.976 134.881 94.148 1.00 16.05 177 HIS B O 1
ATOM 3657 N N . ILE B 1 181 ? 41.093 133.553 92.355 1.00 15.80 178 ILE B N 1
ATOM 3658 C CA . ILE B 1 181 ? 40.689 134.614 91.432 1.00 16.41 178 ILE B CA 1
ATOM 3659 C C . ILE B 1 181 ? 39.260 135.084 91.738 1.00 15.50 178 ILE B C 1
ATOM 3660 O O . ILE B 1 181 ? 38.986 136.295 91.809 1.00 15.29 178 ILE B O 1
ATOM 3665 N N . PHE B 1 182 ? 38.355 134.124 91.943 1.00 14.12 179 PHE B N 1
ATOM 3666 C CA . PHE B 1 182 ? 36.980 134.430 92.384 1.00 14.10 179 PHE B CA 1
ATOM 3667 C C . PHE B 1 182 ? 36.993 135.357 93.612 1.00 13.98 179 PHE B C 1
ATOM 3668 O O . PHE B 1 182 ? 36.295 136.374 93.662 1.00 13.60 179 PHE B O 1
ATOM 3676 N N . GLU B 1 183 ? 37.801 135.022 94.605 1.00 14.61 180 GLU B N 1
ATOM 3677 C CA . GLU B 1 183 ? 37.879 135.859 95.794 1.00 15.72 180 GLU B CA 1
ATOM 3678 C C . GLU B 1 183 ? 38.360 137.281 95.526 1.00 16.63 180 GLU B C 1
ATOM 3679 O O . GLU B 1 183 ? 38.071 138.149 96.331 1.00 17.32 180 GLU B O 1
ATOM 3685 N N . CYS B 1 184 ? 39.146 137.508 94.466 1.00 16.55 181 CYS B N 1
ATOM 3686 C CA . CYS B 1 184 ? 39.686 138.838 94.157 1.00 18.80 181 CYS B CA 1
ATOM 3687 C C . CYS B 1 184 ? 38.751 139.687 93.273 1.00 16.91 181 CYS B C 1
ATOM 3688 O O . CYS B 1 184 ? 39.035 140.868 93.044 1.00 16.52 181 CYS B O 1
ATOM 3691 N N . ARG B 1 185 ? 37.713 139.073 92.712 1.00 15.24 182 ARG B N 1
ATOM 3692 C CA . ARG B 1 185 ? 36.933 139.655 91.614 1.00 14.75 182 ARG B CA 1
ATOM 3693 C C . ARG B 1 185 ? 36.274 140.998 91.911 1.00 15.38 182 ARG B C 1
ATOM 3694 O O . ARG B 1 185 ? 36.093 141.801 90.994 1.00 14.58 182 ARG B O 1
ATOM 3702 N N . ASP B 1 186 ? 35.924 141.230 93.176 1.00 15.73 183 ASP B N 1
ATOM 3703 C CA . ASP B 1 186 ? 35.349 142.490 93.599 1.00 16.77 183 ASP B CA 1
ATOM 3704 C C . ASP B 1 186 ? 36.243 143.294 94.540 1.00 17.07 183 ASP B C 1
ATOM 3705 O O . ASP B 1 186 ? 35.791 144.292 95.105 1.00 16.55 183 ASP B O 1
ATOM 3710 N N A ARG B 1 187 ? 37.492 142.864 94.713 0.50 17.20 184 ARG B N 1
ATOM 3711 N N B ARG B 1 187 ? 37.491 142.877 94.738 0.50 17.42 184 ARG B N 1
ATOM 3712 C CA A ARG B 1 187 ? 38.388 143.483 95.693 0.50 18.82 184 ARG B CA 1
ATOM 3713 C CA B ARG B 1 187 ? 38.333 143.545 95.735 0.50 19.01 184 ARG B CA 1
ATOM 3714 C C A ARG B 1 187 ? 38.948 144.813 95.176 0.50 17.18 184 ARG B C 1
ATOM 3715 C C B ARG B 1 187 ? 38.960 144.833 95.184 0.50 17.26 184 ARG B C 1
ATOM 3716 O O A ARG B 1 187 ? 38.975 145.816 95.886 0.50 17.38 184 ARG B O 1
ATOM 3717 O O B ARG B 1 187 ? 39.039 145.839 95.886 0.50 17.40 184 ARG B O 1
ATOM 3732 N N . ASP B 1 188 ? 39.422 144.791 93.944 1.00 16.14 185 ASP B N 1
ATOM 3733 C CA . ASP B 1 188 ? 40.173 145.915 93.362 1.00 15.87 185 ASP B CA 1
ATOM 3734 C C . ASP B 1 188 ? 40.108 145.873 91.841 1.00 15.07 185 ASP B C 1
ATOM 3735 O O . ASP B 1 188 ? 39.494 144.944 91.263 1.00 13.60 185 ASP B O 1
ATOM 3740 N N . VAL B 1 189 ? 40.747 146.830 91.164 1.00 14.51 186 VAL B N 1
ATOM 3741 C CA . VAL B 1 189 ? 40.593 146.860 89.710 1.00 14.78 186 VAL B CA 1
ATOM 3742 C C . VAL B 1 189 ? 41.305 145.685 89.044 1.00 14.18 186 VAL B C 1
ATOM 3743 O O . VAL B 1 189 ? 40.951 145.285 87.944 1.00 13.49 186 VAL B O 1
ATOM 3747 N N . TYR B 1 190 ? 42.317 145.151 89.715 1.00 14.25 187 TYR B N 1
ATOM 3748 C CA . TYR B 1 190 ? 43.122 144.074 89.150 1.00 14.41 187 TYR B CA 1
ATOM 3749 C C . TYR B 1 190 ? 42.355 142.758 89.178 1.00 13.81 187 TYR B C 1
ATOM 3750 O O . TYR B 1 190 ? 42.244 142.058 88.166 1.00 13.23 187 TYR B O 1
ATOM 3759 N N . GLY B 1 191 ? 41.765 142.459 90.334 1.00 14.08 188 GLY B N 1
ATOM 3760 C CA . GLY B 1 191 ? 40.895 141.316 90.497 1.00 13.59 188 GLY B CA 1
ATOM 3761 C C . GLY B 1 191 ? 39.712 141.360 89.552 1.00 13.22 188 GLY B C 1
ATOM 3762 O O . GLY B 1 191 ? 39.362 140.350 88.925 1.00 12.44 188 GLY B O 1
ATOM 3763 N N . ARG B 1 192 ? 39.113 142.534 89.424 1.00 13.12 189 ARG B N 1
ATOM 3764 C CA . ARG B 1 192 ? 38.002 142.715 88.511 1.00 13.57 189 ARG B CA 1
ATOM 3765 C C . ARG B 1 192 ? 38.375 142.452 87.057 1.00 13.48 189 ARG B C 1
ATOM 3766 O O . ARG B 1 192 ? 37.639 141.769 86.337 1.00 13.46 189 ARG B O 1
ATOM 3774 N N . GLU B 1 193 ? 39.499 142.992 86.626 1.00 14.03 190 GLU B N 1
ATOM 3775 C CA . GLU B 1 193 ? 39.951 142.794 85.276 1.00 13.71 190 GLU B CA 1
ATOM 3776 C C . GLU B 1 193 ? 40.229 141.309 84.991 1.00 13.63 190 GLU B C 1
ATOM 3777 O O . GLU B 1 193 ? 39.849 140.829 83.921 1.00 12.63 190 GLU B O 1
ATOM 3791 N N . TRP B 1 195 ? 38.759 138.764 86.357 1.00 13.44 192 TRP B N 1
ATOM 3792 C CA . TRP B 1 195 ? 37.449 138.159 86.241 1.00 13.34 192 TRP B CA 1
ATOM 3793 C C . TRP B 1 195 ? 36.812 138.489 84.896 1.00 13.07 192 TRP B C 1
ATOM 3794 O O . TRP B 1 195 ? 36.249 137.607 84.234 1.00 12.11 192 TRP B O 1
ATOM 3805 N N . ASN B 1 196 ? 36.931 139.742 84.469 1.00 12.88 193 ASN B N 1
ATOM 3806 C CA . ASN B 1 196 ? 36.329 140.179 83.190 1.00 13.00 193 ASN B CA 1
ATOM 3807 C C . ASN B 1 196 ? 37.015 139.517 81.989 1.00 12.93 193 ASN B C 1
ATOM 3808 O O . ASN B 1 196 ? 36.335 139.066 81.031 1.00 12.02 193 ASN B O 1
ATOM 3813 N N . ILE B 1 197 ? 38.337 139.391 82.070 1.00 12.61 194 ILE B N 1
ATOM 3814 C CA . ILE B 1 197 ? 39.117 138.698 81.036 1.00 12.99 194 ILE B CA 1
ATOM 3815 C C . ILE B 1 197 ? 38.692 137.258 80.890 1.00 12.77 194 ILE B C 1
ATOM 3816 O O . ILE B 1 197 ? 38.437 136.766 79.780 1.00 12.39 194 ILE B O 1
ATOM 3821 N N . LEU B 1 198 ? 38.556 136.579 82.013 1.00 13.36 195 LEU B N 1
ATOM 3822 C CA . LEU B 1 198 ? 38.058 135.200 81.979 1.00 13.46 195 LEU B CA 1
ATOM 3823 C C . LEU B 1 198 ? 36.717 135.100 81.258 1.00 12.92 195 LEU B C 1
ATOM 3824 O O . LEU B 1 198 ? 36.459 134.153 80.476 1.00 12.01 195 LEU B O 1
ATOM 3829 N N . GLY B 1 199 ? 35.856 136.055 81.558 1.00 12.71 196 GLY B N 1
ATOM 3830 C CA . GLY B 1 199 ? 34.531 136.118 80.975 1.00 12.35 196 GLY B CA 1
ATOM 3831 C C . GLY B 1 199 ? 34.446 136.505 79.529 1.00 12.67 196 GLY B C 1
ATOM 3832 O O . GLY B 1 199 ? 33.389 136.336 78.914 1.00 12.24 196 GLY B O 1
ATOM 3833 N N . ARG B 1 200 ? 35.547 136.983 78.956 1.00 12.67 197 ARG B N 1
ATOM 3834 C CA . ARG B 1 200 ? 35.595 137.358 77.529 1.00 13.16 197 ARG B CA 1
ATOM 3835 C C . ARG B 1 200 ? 36.269 136.298 76.671 1.00 12.81 197 ARG B C 1
ATOM 3836 O O . ARG B 1 200 ? 36.561 136.553 75.526 1.00 12.93 197 ARG B O 1
ATOM 3844 N N . GLN B 1 201 ? 36.512 135.122 77.242 1.00 12.85 198 GLN B N 1
ATOM 3845 C CA . GLN B 1 201 ? 37.027 133.943 76.493 1.00 12.87 198 GLN B CA 1
ATOM 3846 C C . GLN B 1 201 ? 36.310 133.779 75.183 1.00 13.01 198 GLN B C 1
ATOM 3847 O O . GLN B 1 201 ? 35.075 133.732 75.144 1.00 12.61 198 GLN B O 1
ATOM 3853 N N . GLN B 1 202 ? 37.071 133.682 74.100 1.00 12.83 199 GLN B N 1
ATOM 3854 C CA . GLN B 1 202 ? 36.436 133.588 72.761 1.00 13.86 199 GLN B CA 1
ATOM 3855 C C . GLN B 1 202 ? 36.202 132.160 72.303 1.00 14.11 199 GLN B C 1
ATOM 3856 O O . GLN B 1 202 ? 35.376 131.940 71.419 1.00 13.59 199 GLN B O 1
ATOM 3862 N N . PHE B 1 203 ? 36.883 131.163 72.902 1.00 13.18 200 PHE B N 1
ATOM 3863 C CA . PHE B 1 203 ? 36.664 129.800 72.418 1.00 14.65 200 PHE B CA 1
ATOM 3864 C C . PHE B 1 203 ? 35.598 129.096 73.257 1.00 14.51 200 PHE B C 1
ATOM 3865 O O . PHE B 1 203 ? 35.841 128.753 74.437 1.00 14.08 200 PHE B O 1
ATOM 3873 N N . ARG B 1 204 ? 34.453 128.843 72.639 1.00 14.34 201 ARG B N 1
ATOM 3874 C CA . ARG B 1 204 ? 33.305 128.270 73.335 1.00 14.75 201 ARG B CA 1
ATOM 3875 C C . ARG B 1 204 ? 32.910 126.928 72.718 1.00 15.16 201 ARG B C 1
ATOM 3876 O O . ARG B 1 204 ? 31.725 126.560 72.669 1.00 15.37 201 ARG B O 1
ATOM 3884 N N . ASP B 1 205 ? 33.913 126.194 72.271 1.00 14.96 202 ASP B N 1
ATOM 3885 C CA . ASP B 1 205 ? 33.693 124.933 71.615 1.00 15.69 202 ASP B CA 1
ATOM 3886 C C . ASP B 1 205 ? 33.617 123.712 72.556 1.00 15.63 202 ASP B C 1
ATOM 3887 O O . ASP B 1 205 ? 33.325 122.582 72.084 1.00 16.94 202 ASP B O 1
ATOM 3892 N N A ILE B 1 206 ? 33.869 123.909 73.848 0.50 14.44 203 ILE B N 1
ATOM 3893 N N B ILE B 1 206 ? 33.856 123.900 73.852 0.50 14.57 203 ILE B N 1
ATOM 3894 C CA A ILE B 1 206 ? 33.860 122.803 74.794 0.50 14.35 203 ILE B CA 1
ATOM 3895 C CA B ILE B 1 206 ? 33.838 122.780 74.788 0.50 14.59 203 ILE B CA 1
ATOM 3896 C C A ILE B 1 206 ? 32.661 122.924 75.759 0.50 14.01 203 ILE B C 1
ATOM 3897 C C B ILE B 1 206 ? 32.653 122.909 75.767 0.50 14.14 203 ILE B C 1
ATOM 3898 O O A ILE B 1 206 ? 31.527 122.702 75.337 0.50 14.23 203 ILE B O 1
ATOM 3899 O O B ILE B 1 206 ? 31.516 122.678 75.357 0.50 14.37 203 ILE B O 1
ATOM 3908 N N . LEU B 1 207 ? 32.887 123.300 77.021 1.00 13.34 204 LEU B N 1
ATOM 3909 C CA . LEU B 1 207 ? 31.827 123.266 78.030 1.00 13.61 204 LEU B CA 1
ATOM 3910 C C . LEU B 1 207 ? 30.603 124.102 77.695 1.00 14.47 204 LEU B C 1
ATOM 3911 O O . LEU B 1 207 ? 29.487 123.650 77.934 1.00 15.67 204 LEU B O 1
ATOM 3916 N N . PRO B 1 208 ? 30.783 125.295 77.094 1.00 14.41 205 PRO B N 1
ATOM 3917 C CA . PRO B 1 208 ? 29.599 126.128 76.844 1.00 14.26 205 PRO B CA 1
ATOM 3918 C C . PRO B 1 208 ? 28.952 125.938 75.467 1.00 14.48 205 PRO B C 1
ATOM 3919 O O . PRO B 1 208 ? 28.073 126.722 75.062 1.00 14.19 205 PRO B O 1
ATOM 3923 N N . PHE B 1 209 ? 29.329 124.879 74.759 1.00 13.87 206 PHE B N 1
ATOM 3924 C CA . PHE B 1 209 ? 28.863 124.694 73.387 1.00 14.47 206 PHE B CA 1
ATOM 3925 C C . PHE B 1 209 ? 27.352 124.798 73.239 1.00 15.02 206 PHE B C 1
ATOM 3926 O O . PHE B 1 209 ? 26.887 125.423 72.299 1.00 15.09 206 PHE B O 1
ATOM 3934 N N . TYR B 1 210 ? 26.604 124.166 74.138 1.00 15.32 207 TYR B N 1
ATOM 3935 C CA . TYR B 1 210 ? 25.162 124.175 74.051 1.00 16.12 207 TYR B CA 1
ATOM 3936 C C . TYR B 1 210 ? 24.484 125.286 74.858 1.00 16.69 207 TYR B C 1
ATOM 3937 O O . TYR B 1 210 ? 23.259 125.339 74.896 1.00 16.99 207 TYR B O 1
ATOM 3946 N N . TRP B 1 211 ? 25.239 126.139 75.534 1.00 15.77 208 TRP B N 1
ATOM 3947 C CA . TRP B 1 211 ? 24.633 127.041 76.493 1.00 16.60 208 TRP B CA 1
ATOM 3948 C C . TRP B 1 211 ? 23.952 128.250 75.842 1.00 18.33 208 TRP B C 1
ATOM 3949 O O . TRP B 1 211 ? 23.037 128.813 76.427 1.00 19.58 208 TRP B O 1
ATOM 3960 N N . GLY B 1 212 ? 24.445 128.647 74.691 1.00 18.53 209 GLY B N 1
ATOM 3961 C CA . GLY B 1 212 ? 23.952 129.824 73.991 1.00 23.02 209 GLY B CA 1
ATOM 3962 C C . GLY B 1 212 ? 24.878 131.013 74.251 1.00 24.03 209 GLY B C 1
ATOM 3963 O O . GLY B 1 212 ? 25.486 131.119 75.334 1.00 21.03 209 GLY B O 1
ATOM 3964 N N A GLU B 1 213 ? 24.906 131.922 73.276 0.50 25.34 210 GLU B N 1
ATOM 3965 N N B GLU B 1 213 ? 24.938 131.918 73.270 0.50 25.48 210 GLU B N 1
ATOM 3966 C CA A GLU B 1 213 ? 25.761 133.113 73.278 0.50 27.17 210 GLU B CA 1
ATOM 3967 C CA B GLU B 1 213 ? 25.771 133.135 73.307 0.50 27.67 210 GLU B CA 1
ATOM 3968 C C A GLU B 1 213 ? 25.547 134.020 74.508 0.50 25.98 210 GLU B C 1
ATOM 3969 C C B GLU B 1 213 ? 25.571 133.967 74.569 0.50 26.17 210 GLU B C 1
ATOM 3970 O O A GLU B 1 213 ? 26.468 134.675 74.965 0.50 28.99 210 GLU B O 1
ATOM 3971 O O B GLU B 1 213 ? 26.518 134.513 75.110 0.50 28.90 210 GLU B O 1
ATOM 3982 N N . GLY B 1 214 ? 24.347 134.028 75.057 1.00 25.68 211 GLY B N 1
ATOM 3983 C CA . GLY B 1 214 ? 24.019 134.860 76.208 1.00 26.69 211 GLY B CA 1
ATOM 3984 C C . GLY B 1 214 ? 24.609 134.458 77.555 1.00 26.24 211 GLY B C 1
ATOM 3985 O O . GLY B 1 214 ? 24.504 135.215 78.494 1.00 26.34 211 GLY B O 1
ATOM 3986 N N . ILE B 1 215 ? 25.196 133.262 77.675 1.00 21.90 212 ILE B N 1
ATOM 3987 C CA . ILE B 1 215 ? 25.592 132.752 78.967 1.00 19.54 212 ILE B CA 1
ATOM 3988 C C . ILE B 1 215 ? 27.096 133.001 79.099 1.00 18.45 212 ILE B C 1
ATOM 3989 O O . ILE B 1 215 ? 27.914 132.335 78.455 1.00 16.48 212 ILE B O 1
ATOM 3994 N N . ARG B 1 216 ? 27.447 133.924 79.968 1.00 16.68 213 ARG B N 1
ATOM 3995 C CA . ARG B 1 216 ? 28.840 134.217 80.205 1.00 17.26 213 ARG B CA 1
ATOM 3996 C C . ARG B 1 216 ? 29.470 133.061 81.018 1.00 15.82 213 ARG B C 1
ATOM 3997 O O . ARG B 1 216 ? 28.841 132.491 81.914 1.00 16.72 213 ARG B O 1
ATOM 4005 N N . PHE B 1 217 ? 30.717 132.728 80.690 1.00 14.77 214 PHE B N 1
ATOM 4006 C CA . PHE B 1 217 ? 31.473 131.713 81.438 1.00 13.59 214 PHE B CA 1
ATOM 4007 C C . PHE B 1 217 ? 32.840 132.330 81.619 1.00 13.20 214 PHE B C 1
ATOM 4008 O O . PHE B 1 217 ? 33.352 132.951 80.693 1.00 13.52 214 PHE B O 1
ATOM 4016 N N . HIS B 1 218 ? 33.411 132.173 82.794 1.00 13.24 215 HIS B N 1
ATOM 4017 C CA . HIS B 1 218 ? 34.668 132.755 83.137 1.00 12.27 215 HIS B CA 1
ATOM 4018 C C . HIS B 1 218 ? 35.687 131.647 83.083 1.00 12.22 215 HIS B C 1
ATOM 4019 O O . HIS B 1 218 ? 35.881 130.900 84.058 1.00 12.71 215 HIS B O 1
ATOM 4026 N N . HIS B 1 219 ? 36.358 131.528 81.939 1.00 11.99 216 HIS B N 1
ATOM 4027 C CA . HIS B 1 219 ? 37.049 130.287 81.648 1.00 12.02 216 HIS B CA 1
ATOM 4028 C C . HIS B 1 219 ? 38.209 130.395 80.708 1.00 11.83 216 HIS B C 1
ATOM 4029 O O . HIS B 1 219 ? 38.457 131.438 80.113 1.00 11.92 216 HIS B O 1
ATOM 4036 N N . LYS B 1 220 ? 38.907 129.273 80.569 1.00 11.67 217 LYS B N 1
ATOM 4037 C CA . LYS B 1 220 ? 40.041 129.160 79.646 1.00 12.17 217 LYS B CA 1
ATOM 4038 C C . LYS B 1 220 ? 40.056 127.727 79.099 1.00 12.59 217 LYS B C 1
ATOM 4039 O O . LYS B 1 220 ? 39.833 126.777 79.867 1.00 12.52 217 LYS B O 1
ATOM 4045 N N . THR B 1 221 ? 40.272 127.571 77.804 1.00 12.74 218 THR B N 1
ATOM 4046 C CA . THR B 1 221 ? 40.405 126.237 77.209 1.00 13.48 218 THR B CA 1
ATOM 4047 C C . THR B 1 221 ? 41.880 125.888 76.985 1.00 14.13 218 THR B C 1
ATOM 4048 O O . THR B 1 221 ? 42.789 126.749 77.085 1.00 14.67 218 THR B O 1
ATOM 4052 N N . GLY B 1 222 ? 42.122 124.620 76.710 1.00 15.10 219 GLY B N 1
ATOM 4053 C CA . GLY B 1 222 ? 43.465 124.188 76.316 1.00 16.01 219 GLY B CA 1
ATOM 4054 C C . GLY B 1 222 ? 43.355 123.069 75.293 1.00 16.79 219 GLY B C 1
ATOM 4055 O O . GLY B 1 222 ? 42.412 122.309 75.316 1.00 17.37 219 GLY B O 1
ATOM 4056 N N . SER B 1 223 ? 44.278 123.003 74.362 1.00 15.93 220 SER B N 1
ATOM 4057 C CA . SER B 1 223 ? 44.263 121.959 73.377 1.00 18.29 220 SER B CA 1
ATOM 4058 C C . SER B 1 223 ? 45.692 121.667 72.948 1.00 18.34 220 SER B C 1
ATOM 4059 O O . SER B 1 223 ? 46.496 122.599 72.802 1.00 17.12 220 SER B O 1
ATOM 4062 N N . LEU B 1 224 ? 46.029 120.392 72.840 1.00 17.31 221 LEU B N 1
ATOM 4063 C CA . LEU B 1 224 ? 47.240 119.914 72.181 1.00 18.72 221 LEU B CA 1
ATOM 4064 C C . LEU B 1 224 ? 46.831 118.652 71.435 1.00 18.42 221 LEU B C 1
ATOM 4065 O O . LEU B 1 224 ? 45.691 118.224 71.548 1.00 16.73 221 LEU B O 1
ATOM 4070 N N . ASP B 1 225 ? 47.758 118.019 70.740 1.00 18.56 222 ASP B N 1
ATOM 4071 C CA . ASP B 1 225 ? 47.413 116.731 70.098 1.00 20.40 222 ASP B CA 1
ATOM 4072 C C . ASP B 1 225 ? 46.873 115.745 71.155 1.00 19.39 222 ASP B C 1
ATOM 4073 O O . ASP B 1 225 ? 47.529 115.486 72.167 1.00 18.65 222 ASP B O 1
ATOM 4078 N N . ARG B 1 226 ? 45.639 115.284 70.963 1.00 18.48 223 ARG B N 1
ATOM 4079 C CA . ARG B 1 226 ? 44.988 114.341 71.862 1.00 19.04 223 ARG B CA 1
ATOM 4080 C C . ARG B 1 226 ? 44.721 114.835 73.304 1.00 18.06 223 ARG B C 1
ATOM 4081 O O . ARG B 1 226 ? 44.578 114.010 74.209 1.00 18.14 223 ARG B O 1
ATOM 4089 N N . VAL B 1 227 ? 44.671 116.165 73.500 1.00 16.82 224 VAL B N 1
ATOM 4090 C CA . VAL B 1 227 ? 44.351 116.809 74.773 1.00 16.07 224 VAL B CA 1
ATOM 4091 C C . VAL B 1 227 ? 43.332 117.928 74.506 1.00 15.58 224 VAL B C 1
ATOM 4092 O O . VAL B 1 227 ? 43.581 118.784 73.658 1.00 15.18 224 VAL B O 1
ATOM 4096 N N . GLU B 1 228 ? 42.193 117.892 75.200 1.00 14.90 225 GLU B N 1
ATOM 4097 C CA . GLU B 1 228 ? 41.179 118.978 75.169 1.00 14.80 225 GLU B CA 1
ATOM 4098 C C . GLU B 1 228 ? 40.721 119.259 76.592 1.00 14.34 225 GLU B C 1
ATOM 4099 O O . GLU B 1 228 ? 40.278 118.359 77.302 1.00 14.75 225 GLU B O 1
ATOM 4105 N N . HIS B 1 229 ? 40.879 120.501 77.040 1.00 14.00 226 HIS B N 1
ATOM 4106 C CA . HIS B 1 229 ? 40.495 120.883 78.395 1.00 13.26 226 HIS B CA 1
ATOM 4107 C C . HIS B 1 229 ? 39.614 122.136 78.346 1.00 12.87 226 HIS B C 1
ATOM 4108 O O . HIS B 1 229 ? 39.770 122.988 77.455 1.00 12.74 226 HIS B O 1
ATOM 4115 N N . ASP B 1 230 ? 38.803 122.317 79.374 1.00 13.02 227 ASP B N 1
ATOM 4116 C CA . ASP B 1 230 ? 38.090 123.565 79.599 1.00 13.13 227 ASP B CA 1
ATOM 4117 C C . ASP B 1 230 ? 37.791 123.629 81.073 1.00 13.13 227 ASP B C 1
ATOM 4118 O O . ASP B 1 230 ? 37.458 122.629 81.696 1.00 13.32 227 ASP B O 1
ATOM 4123 N N . GLY B 1 231 ? 37.980 124.801 81.664 1.00 13.08 228 GLY B N 1
ATOM 4124 C CA . GLY B 1 231 ? 37.693 124.988 83.076 1.00 13.00 228 GLY B CA 1
ATOM 4125 C C . GLY B 1 231 ? 37.392 126.442 83.384 1.00 12.63 228 GLY B C 1
ATOM 4126 O O . GLY B 1 231 ? 38.004 127.339 82.806 1.00 11.65 228 GLY B O 1
ATOM 4127 N N . GLY B 1 232 ? 36.443 126.662 84.288 1.00 12.98 229 GLY B N 1
ATOM 4128 C CA . GLY B 1 232 ? 36.085 128.006 84.686 1.00 12.93 229 GLY B CA 1
ATOM 4129 C C . GLY B 1 232 ? 34.888 128.064 85.620 1.00 14.02 229 GLY B C 1
ATOM 4130 O O . GLY B 1 232 ? 34.496 127.053 86.234 1.00 15.37 229 GLY B O 1
ATOM 4131 N N . VAL B 1 233 ? 34.341 129.259 85.758 1.00 13.24 230 VAL B N 1
ATOM 4132 C CA . VAL B 1 233 ? 33.297 129.532 86.734 1.00 13.41 230 VAL B CA 1
ATOM 4133 C C . VAL B 1 233 ? 32.079 130.117 86.023 1.00 13.60 230 VAL B C 1
ATOM 4134 O O . VAL B 1 233 ? 32.202 131.071 85.225 1.00 13.77 230 VAL B O 1
ATOM 4138 N N . ILE B 1 234 ? 30.910 129.563 86.337 1.00 14.08 231 ILE B N 1
ATOM 4139 C CA . ILE B 1 234 ? 29.674 130.085 85.839 1.00 14.58 231 ILE B CA 1
ATOM 4140 C C . ILE B 1 234 ? 28.903 130.708 86.973 1.00 15.56 231 ILE B C 1
ATOM 4141 O O . ILE B 1 234 ? 28.869 130.159 88.062 1.00 14.17 231 ILE B O 1
ATOM 4146 N N . GLU B 1 235 ? 28.266 131.840 86.708 1.00 16.57 232 GLU B N 1
ATOM 4147 C CA . GLU B 1 235 ? 27.360 132.484 87.687 1.00 19.07 232 GLU B CA 1
ATOM 4148 C C . GLU B 1 235 ? 25.956 132.100 87.314 1.00 19.48 232 GLU B C 1
ATOM 4149 O O . GLU B 1 235 ? 25.556 132.280 86.182 1.00 19.19 232 GLU B O 1
ATOM 4155 N N . THR B 1 236 ? 25.196 131.534 88.239 1.00 21.36 233 THR B N 1
ATOM 4156 C CA . THR B 1 236 ? 23.818 131.082 87.956 1.00 22.13 233 THR B CA 1
ATOM 4157 C C . THR B 1 236 ? 22.895 131.704 89.027 1.00 23.53 233 THR B C 1
ATOM 4158 O O . THR B 1 236 ? 23.368 132.264 90.019 1.00 22.24 233 THR B O 1
ATOM 4162 N N . PHE B 1 237 ? 21.594 131.514 88.891 1.00 25.23 234 PHE B N 1
ATOM 4163 C CA . PHE B 1 237 ? 20.638 131.944 89.931 1.00 28.67 234 PHE B CA 1
ATOM 4164 C C . PHE B 1 237 ? 20.869 131.246 91.263 1.00 27.57 234 PHE B C 1
ATOM 4165 O O . PHE B 1 237 ? 20.586 131.809 92.308 1.00 30.23 234 PHE B O 1
ATOM 4173 N N . ARG B 1 238 ? 21.442 130.053 91.265 1.00 24.90 235 ARG B N 1
ATOM 4174 C CA . ARG B 1 238 ? 21.714 129.352 92.511 1.00 24.76 235 ARG B CA 1
ATOM 4175 C C . ARG B 1 238 ? 23.133 129.520 93.046 1.00 24.86 235 ARG B C 1
ATOM 4176 O O . ARG B 1 238 ? 23.502 128.860 94.032 1.00 25.22 235 ARG B O 1
ATOM 4184 N N . GLY B 1 239 ? 23.927 130.368 92.389 1.00 21.97 236 GLY B N 1
ATOM 4185 C CA . GLY B 1 239 ? 25.243 130.703 92.874 1.00 21.88 236 GLY B CA 1
ATOM 4186 C C . GLY B 1 239 ? 26.293 130.468 91.802 1.00 19.43 236 GLY B C 1
ATOM 4187 O O . GLY B 1 239 ? 25.967 130.230 90.656 1.00 19.98 236 GLY B O 1
ATOM 4188 N N . HIS B 1 240 ? 27.536 130.593 92.189 1.00 17.45 237 HIS B N 1
ATOM 4189 C CA . HIS B 1 240 ? 28.647 130.340 91.299 1.00 16.47 237 HIS B CA 1
ATOM 4190 C C . HIS B 1 240 ? 29.105 128.900 91.437 1.00 16.17 237 HIS B C 1
ATOM 4191 O O . HIS B 1 240 ? 29.235 128.393 92.552 1.00 16.51 237 HIS B O 1
ATOM 4198 N N . PHE B 1 241 ? 29.488 128.311 90.310 1.00 15.18 238 PHE B N 1
ATOM 4199 C CA . PHE B 1 241 ? 29.985 126.972 90.271 1.00 14.80 238 PHE B CA 1
ATOM 4200 C C . PHE B 1 241 ? 31.206 126.933 89.399 1.00 14.25 238 PHE B C 1
ATOM 4201 O O . PHE B 1 241 ? 31.260 127.594 88.361 1.00 14.13 238 PHE B O 1
ATOM 4209 N N . CYS B 1 242 ? 32.186 126.157 89.842 1.00 14.21 239 CYS B N 1
ATOM 4210 C CA . CYS B 1 242 ? 33.370 125.885 89.084 1.00 13.78 239 CYS B CA 1
ATOM 4211 C C . CYS B 1 242 ? 33.265 124.533 88.407 1.00 13.79 239 CYS B C 1
ATOM 4212 O O . CYS B 1 242 ? 33.001 123.499 89.077 1.00 14.10 239 CYS B O 1
ATOM 4215 N N . PHE B 1 243 ? 33.506 124.526 87.104 1.00 13.13 240 PHE B N 1
ATOM 4216 C CA . PHE B 1 243 ? 33.454 123.329 86.252 1.00 13.16 240 PHE B CA 1
ATOM 4217 C C . PHE B 1 243 ? 34.845 123.144 85.649 1.00 13.25 240 PHE B C 1
ATOM 4218 O O . PHE B 1 243 ? 35.324 124.028 84.932 1.00 13.13 240 PHE B O 1
ATOM 4226 N N . ILE B 1 244 ? 35.490 122.021 85.903 1.00 13.84 241 ILE B N 1
ATOM 4227 C CA . ILE B 1 244 ? 36.818 121.728 85.348 1.00 14.07 241 ILE B CA 1
ATOM 4228 C C . ILE B 1 244 ? 36.686 120.401 84.626 1.00 13.63 241 ILE B C 1
ATOM 4229 O O . ILE B 1 244 ? 36.228 119.446 85.231 1.00 13.88 241 ILE B O 1
ATOM 4234 N N . LEU B 1 245 ? 37.134 120.333 83.372 1.00 13.05 242 LEU B N 1
ATOM 4235 C CA . LEU B 1 245 ? 37.140 119.120 82.586 1.00 13.34 242 LEU B CA 1
ATOM 4236 C C . LEU B 1 245 ? 38.484 118.997 81.844 1.00 13.37 242 LEU B C 1
ATOM 4237 O O . LEU B 1 245 ? 38.823 119.824 81.001 1.00 13.66 242 LEU B O 1
ATOM 4242 N N . LEU B 1 246 ? 39.247 117.984 82.220 1.00 13.44 243 LEU B N 1
ATOM 4243 C CA . LEU B 1 246 ? 40.528 117.675 81.628 1.00 13.51 243 LEU B CA 1
ATOM 4244 C C . LEU B 1 246 ? 40.405 116.356 80.863 1.00 13.91 243 LEU B C 1
ATOM 4245 O O . LEU B 1 246 ? 40.012 115.328 81.446 1.00 15.66 243 LEU B O 1
ATOM 4258 N N . SER B 1 248 ? 42.590 113.814 78.367 1.00 16.65 245 SER B N 1
ATOM 4259 C CA . SER B 1 248 ? 43.824 113.384 77.732 1.00 17.48 245 SER B CA 1
ATOM 4260 C C . SER B 1 248 ? 43.618 112.011 77.082 1.00 17.89 245 SER B C 1
ATOM 4261 O O . SER B 1 248 ? 42.668 111.285 77.418 1.00 17.34 245 SER B O 1
ATOM 4264 N N . ASP B 1 249 ? 44.493 111.682 76.140 1.00 19.11 246 ASP B N 1
ATOM 4265 C CA . ASP B 1 249 ? 44.417 110.447 75.352 1.00 21.75 246 ASP B CA 1
ATOM 4266 C C . ASP B 1 249 ? 43.057 110.229 74.686 1.00 21.53 246 ASP B C 1
ATOM 4267 O O . ASP B 1 249 ? 42.416 109.181 74.817 1.00 20.02 246 ASP B O 1
ATOM 4272 N N . ILE B 1 250 ? 42.627 111.267 73.981 1.00 21.04 247 ILE B N 1
ATOM 4273 C CA . ILE B 1 250 ? 41.352 111.259 73.315 1.00 21.19 247 ILE B CA 1
ATOM 4274 C C . ILE B 1 250 ? 41.521 111.889 71.944 1.00 20.76 247 ILE B C 1
ATOM 4275 O O . ILE B 1 250 ? 42.298 112.840 71.789 1.00 20.40 247 ILE B O 1
ATOM 4280 N N . ASP B 1 251 ? 40.824 111.385 70.926 1.00 19.90 248 ASP B N 1
ATOM 4281 C CA . ASP B 1 251 ? 40.817 112.100 69.645 1.00 20.11 248 ASP B CA 1
ATOM 4282 C C . ASP B 1 251 ? 40.336 113.532 69.912 1.00 17.89 248 ASP B C 1
ATOM 4283 O O . ASP B 1 251 ? 39.391 113.730 70.665 1.00 16.49 248 ASP B O 1
ATOM 4288 N N . ASN B 1 252 ? 40.971 114.539 69.311 1.00 16.67 249 ASN B N 1
ATOM 4289 C CA . ASN B 1 252 ? 40.569 115.913 69.605 1.00 16.81 249 ASN B CA 1
ATOM 4290 C C . ASN B 1 252 ? 39.094 116.223 69.310 1.00 16.16 249 ASN B C 1
ATOM 4291 O O . ASN B 1 252 ? 38.430 116.852 70.113 1.00 15.90 249 ASN B O 1
ATOM 4296 N N A ASP B 1 253 ? 38.602 115.755 68.171 0.50 16.95 250 ASP B N 1
ATOM 4297 N N B ASP B 1 253 ? 38.595 115.759 68.176 0.50 16.59 250 ASP B N 1
ATOM 4298 C CA A ASP B 1 253 ? 37.204 115.983 67.783 0.50 17.50 250 ASP B CA 1
ATOM 4299 C CA B ASP B 1 253 ? 37.200 116.015 67.813 0.50 16.87 250 ASP B CA 1
ATOM 4300 C C A ASP B 1 253 ? 36.252 115.365 68.801 0.50 17.03 250 ASP B C 1
ATOM 4301 C C B ASP B 1 253 ? 36.239 115.362 68.800 0.50 16.70 250 ASP B C 1
ATOM 4302 O O A ASP B 1 253 ? 35.286 116.000 69.234 0.50 16.73 250 ASP B O 1
ATOM 4303 O O B ASP B 1 253 ? 35.245 115.971 69.207 0.50 16.46 250 ASP B O 1
ATOM 4312 N N . ARG B 1 254 ? 36.564 114.145 69.223 1.00 16.99 251 ARG B N 1
ATOM 4313 C CA . ARG B 1 254 ? 35.759 113.445 70.204 1.00 17.80 251 ARG B CA 1
ATOM 4314 C C . ARG B 1 254 ? 35.792 114.143 71.559 1.00 16.73 251 ARG B C 1
ATOM 4315 O O . ARG B 1 254 ? 34.775 114.229 72.261 1.00 15.96 251 ARG B O 1
ATOM 4323 N N . GLY B 1 255 ? 36.961 114.657 71.942 1.00 16.21 252 GLY B N 1
ATOM 4324 C CA . GLY B 1 255 ? 37.060 115.416 73.182 1.00 15.65 252 GLY B CA 1
ATOM 4325 C C . GLY B 1 255 ? 36.175 116.644 73.182 1.00 15.07 252 GLY B C 1
ATOM 4326 O O . GLY B 1 255 ? 35.464 116.913 74.142 1.00 15.11 252 GLY B O 1
ATOM 4327 N N . LYS B 1 256 ? 36.169 117.381 72.084 1.00 14.93 253 LYS B N 1
ATOM 4328 C CA . LYS B 1 256 ? 35.293 118.538 71.993 1.00 15.32 253 LYS B CA 1
ATOM 4329 C C . LYS B 1 256 ? 33.827 118.105 72.121 1.00 15.09 253 LYS B C 1
ATOM 4330 O O . LYS B 1 256 ? 33.050 118.746 72.837 1.00 14.38 253 LYS B O 1
ATOM 4336 N N . GLU B 1 257 ? 33.440 117.039 71.420 1.00 15.77 254 GLU B N 1
ATOM 4337 C CA . GLU B 1 257 ? 32.076 116.564 71.518 1.00 16.06 254 GLU B CA 1
ATOM 4338 C C . GLU B 1 257 ? 31.702 116.118 72.933 1.00 16.14 254 GLU B C 1
ATOM 4339 O O . GLU B 1 257 ? 30.604 116.445 73.427 1.00 15.78 254 GLU B O 1
ATOM 4345 N N . LEU B 1 258 ? 32.608 115.376 73.586 1.00 15.62 255 LEU B N 1
ATOM 4346 C CA . LEU B 1 258 ? 32.365 114.935 74.937 1.00 15.42 255 LEU B CA 1
ATOM 4347 C C . LEU B 1 258 ? 32.223 116.154 75.859 1.00 14.87 255 LEU B C 1
ATOM 4348 O O . LEU B 1 258 ? 31.325 116.215 76.721 1.00 14.22 255 LEU B O 1
ATOM 4353 N N . GLY B 1 259 ? 33.100 117.124 75.689 1.00 14.56 256 GLY B N 1
ATOM 4354 C CA . GLY B 1 259 ? 33.077 118.302 76.562 1.00 14.54 256 GLY B CA 1
ATOM 4355 C C . GLY B 1 259 ? 31.781 119.086 76.389 1.00 14.23 256 GLY B C 1
ATOM 4356 O O . GLY B 1 259 ? 31.212 119.563 77.352 1.00 15.10 256 GLY B O 1
ATOM 4357 N N . ALA B 1 260 ? 31.278 119.182 75.167 1.00 14.62 257 ALA B N 1
ATOM 4358 C CA . ALA B 1 260 ? 29.950 119.773 74.944 1.00 14.51 257 ALA B CA 1
ATOM 4359 C C . ALA B 1 260 ? 28.844 119.081 75.723 1.00 15.18 257 ALA B C 1
ATOM 4360 O O . ALA B 1 260 ? 28.022 119.724 76.380 1.00 14.95 257 ALA B O 1
ATOM 4362 N N . GLN B 1 261 ? 28.823 117.761 75.678 1.00 16.04 258 GLN B N 1
ATOM 4363 C CA . GLN B 1 261 ? 27.838 117.020 76.456 1.00 16.71 258 GLN B CA 1
ATOM 4364 C C . GLN B 1 261 ? 27.984 117.250 77.950 1.00 15.83 258 GLN B C 1
ATOM 4365 O O . GLN B 1 261 ? 26.985 117.467 78.663 1.00 15.82 258 GLN B O 1
ATOM 4371 N N . VAL B 1 262 ? 29.214 117.159 78.428 1.00 15.90 259 VAL B N 1
ATOM 4372 C CA . VAL B 1 262 ? 29.512 117.291 79.845 1.00 15.55 259 VAL B CA 1
ATOM 4373 C C . VAL B 1 262 ? 29.104 118.695 80.357 1.00 15.81 259 VAL B C 1
ATOM 4374 O O . VAL B 1 262 ? 28.464 118.830 81.414 1.00 15.17 259 VAL B O 1
ATOM 4378 N N . GLY B 1 263 ? 29.433 119.742 79.593 1.00 15.67 260 GLY B N 1
ATOM 4379 C CA . GLY B 1 263 ? 29.062 121.090 80.035 1.00 15.71 260 GLY B CA 1
ATOM 4380 C C . GLY B 1 263 ? 27.578 121.299 80.137 1.00 15.10 260 GLY B C 1
ATOM 4381 O O . GLY B 1 263 ? 27.112 122.015 81.003 1.00 16.19 260 GLY B O 1
ATOM 4382 N N . ARG B 1 264 ? 26.814 120.674 79.259 1.00 15.15 261 ARG B N 1
ATOM 4383 C CA . ARG B 1 264 ? 25.364 120.771 79.315 1.00 15.75 261 ARG B CA 1
ATOM 4384 C C . ARG B 1 264 ? 24.800 120.083 80.561 1.00 15.68 261 ARG B C 1
ATOM 4385 O O . ARG B 1 264 ? 23.931 120.616 81.240 1.00 15.66 261 ARG B O 1
ATOM 4393 N N . ILE B 1 265 ? 25.322 118.905 80.858 1.00 15.95 262 ILE B N 1
ATOM 4394 C CA . ILE B 1 265 ? 24.911 118.117 82.011 1.00 16.23 262 ILE B CA 1
ATOM 4395 C C . ILE B 1 265 ? 25.261 118.861 83.305 1.00 15.59 262 ILE B C 1
ATOM 4396 O O . ILE B 1 265 ? 24.435 118.965 84.213 1.00 15.51 262 ILE B O 1
ATOM 4409 N N . LYS B 1 267 ? 25.765 122.121 83.776 1.00 15.05 264 LYS B N 1
ATOM 4410 C CA . LYS B 1 267 ? 25.005 123.348 83.942 1.00 15.85 264 LYS B CA 1
ATOM 4411 C C . LYS B 1 267 ? 23.558 123.056 84.375 1.00 16.02 264 LYS B C 1
ATOM 4412 O O . LYS B 1 267 ? 23.075 123.672 85.335 1.00 14.99 264 LYS B O 1
ATOM 4418 N N . GLU B 1 268 ? 22.875 122.140 83.676 1.00 16.99 265 GLU B N 1
ATOM 4419 C CA . GLU B 1 268 ? 21.533 121.772 84.068 1.00 18.73 265 GLU B CA 1
ATOM 4420 C C . GLU B 1 268 ? 21.495 121.278 85.510 1.00 17.78 265 GLU B C 1
ATOM 4421 O O . GLU B 1 268 ? 20.545 121.567 86.251 1.00 17.10 265 GLU B O 1
ATOM 4427 N N . PHE B 1 269 ? 22.498 120.490 85.895 1.00 16.33 266 PHE B N 1
ATOM 4428 C CA . PHE B 1 269 ? 22.462 119.904 87.212 1.00 16.39 266 PHE B CA 1
ATOM 4429 C C . PHE B 1 269 ? 22.513 120.947 88.303 1.00 16.05 266 PHE B C 1
ATOM 4430 O O . PHE B 1 269 ? 21.685 120.951 89.211 1.00 15.43 266 PHE B O 1
ATOM 4438 N N . VAL B 1 270 ? 23.508 121.830 88.235 1.00 15.63 267 VAL B N 1
ATOM 4439 C CA . VAL B 1 270 ? 23.665 122.834 89.286 1.00 16.69 267 VAL B CA 1
ATOM 4440 C C . VAL B 1 270 ? 22.536 123.859 89.278 1.00 17.67 267 VAL B C 1
ATOM 4441 O O . VAL B 1 270 ? 22.217 124.423 90.322 1.00 18.90 267 VAL B O 1
ATOM 4445 N N . GLU B 1 271 ? 21.910 124.082 88.125 1.00 17.67 268 GLU B N 1
ATOM 4446 C CA . GLU B 1 271 ? 20.830 125.054 88.063 1.00 18.70 268 GLU B CA 1
ATOM 4447 C C . GLU B 1 271 ? 19.481 124.499 88.456 1.00 20.01 268 GLU B C 1
ATOM 4448 O O . GLU B 1 271 ? 18.641 125.256 88.909 1.00 20.42 268 GLU B O 1
ATOM 4454 N N . GLU B 1 272 ? 19.241 123.212 88.226 1.00 19.49 269 GLU B N 1
ATOM 4455 C CA . GLU B 1 272 ? 17.910 122.633 88.438 1.00 20.81 269 GLU B CA 1
ATOM 4456 C C . GLU B 1 272 ? 17.829 121.606 89.551 1.00 18.94 269 GLU B C 1
ATOM 4457 O O . GLU B 1 272 ? 16.819 121.557 90.243 1.00 18.97 269 GLU B O 1
ATOM 4463 N N . ALA B 1 273 ? 18.865 120.779 89.707 1.00 17.54 270 ALA B N 1
ATOM 4464 C CA . ALA B 1 273 ? 18.821 119.612 90.633 1.00 18.51 270 ALA B CA 1
ATOM 4465 C C . ALA B 1 273 ? 19.423 119.851 92.012 1.00 19.34 270 ALA B C 1
ATOM 4466 O O . ALA B 1 273 ? 18.904 119.401 93.047 1.00 18.28 270 ALA B O 1
ATOM 4468 N N . LEU B 1 274 ? 20.552 120.527 92.028 1.00 19.79 271 LEU B N 1
ATOM 4469 C CA . LEU B 1 274 ? 21.317 120.675 93.270 1.00 21.49 271 LEU B CA 1
ATOM 4470 C C . LEU B 1 274 ? 20.611 121.691 94.149 1.00 23.17 271 LEU B C 1
ATOM 4471 O O . LEU B 1 274 ? 20.315 122.797 93.677 1.00 22.48 271 LEU B O 1
ATOM 4476 N N . PRO B 1 275 ? 20.315 121.309 95.405 1.00 27.24 272 PRO B N 1
ATOM 4477 C CA . PRO B 1 275 ? 19.763 122.218 96.397 1.00 31.36 272 PRO B CA 1
ATOM 4478 C C . PRO B 1 275 ? 20.862 123.131 96.949 1.00 37.52 272 PRO B C 1
ATOM 4479 O O . PRO B 1 275 ? 22.067 122.752 97.007 1.00 39.40 272 PRO B O 1
ATOM 4484 N N . ILE C 1 8 ? 5.756 175.159 120.619 1.00 72.63 5 ILE C N 1
ATOM 4485 C CA . ILE C 1 8 ? 4.372 175.464 120.111 1.00 75.49 5 ILE C CA 1
ATOM 4486 C C . ILE C 1 8 ? 4.386 176.306 118.826 1.00 73.15 5 ILE C C 1
ATOM 4487 O O . ILE C 1 8 ? 3.568 176.085 117.920 1.00 72.73 5 ILE C O 1
ATOM 4492 N N . VAL C 1 9 ? 5.293 177.281 118.759 1.00 68.72 6 VAL C N 1
ATOM 4493 C CA . VAL C 1 9 ? 5.471 178.089 117.541 1.00 66.45 6 VAL C CA 1
ATOM 4494 C C . VAL C 1 9 ? 5.853 177.210 116.319 1.00 58.75 6 VAL C C 1
ATOM 4495 O O . VAL C 1 9 ? 5.457 177.486 115.180 1.00 56.62 6 VAL C O 1
ATOM 4499 N N . GLY C 1 10 ? 6.569 176.121 116.575 1.00 52.27 7 GLY C N 1
ATOM 4500 C CA . GLY C 1 10 ? 7.015 175.237 115.518 1.00 47.02 7 GLY C CA 1
ATOM 4501 C C . GLY C 1 10 ? 5.936 174.453 114.789 1.00 45.21 7 GLY C C 1
ATOM 4502 O O . GLY C 1 10 ? 6.185 173.988 113.672 1.00 41.52 7 GLY C O 1
ATOM 4503 N N . LYS C 1 11 ? 4.745 174.297 115.391 1.00 42.49 8 LYS C N 1
ATOM 4504 C CA . LYS C 1 11 ? 3.650 173.539 114.741 1.00 40.22 8 LYS C CA 1
ATOM 4505 C C . LYS C 1 11 ? 3.197 174.274 113.478 1.00 39.22 8 LYS C C 1
ATOM 4506 O O . LYS C 1 11 ? 2.683 173.671 112.535 1.00 39.10 8 LYS C O 1
ATOM 4508 N N . SER C 1 12 ? 3.343 175.591 113.477 1.00 37.88 9 SER C N 1
ATOM 4509 C CA . SER C 1 12 ? 2.971 176.384 112.314 1.00 37.48 9 SER C CA 1
ATOM 4510 C C . SER C 1 12 ? 3.890 176.035 111.116 1.00 33.51 9 SER C C 1
ATOM 4511 O O . SER C 1 12 ? 3.448 175.937 109.977 1.00 31.94 9 SER C O 1
ATOM 4514 N N . LEU C 1 13 ? 5.155 175.789 111.393 1.00 30.94 10 LEU C N 1
ATOM 4515 C CA . LEU C 1 13 ? 6.054 175.327 110.339 1.00 29.77 10 LEU C CA 1
ATOM 4516 C C . LEU C 1 13 ? 5.650 173.945 109.822 1.00 28.88 10 LEU C C 1
ATOM 4517 O O . LEU C 1 13 ? 5.656 173.697 108.598 1.00 27.55 10 LEU C O 1
ATOM 4522 N N . GLU C 1 14 ? 5.298 173.039 110.742 1.00 29.60 11 GLU C N 1
ATOM 4523 C CA . GLU C 1 14 ? 4.846 171.700 110.353 1.00 29.08 11 GLU C CA 1
ATOM 4524 C C . GLU C 1 14 ? 3.633 171.845 109.462 1.00 30.95 11 GLU C C 1
ATOM 4525 O O . GLU C 1 14 ? 3.497 171.141 108.472 1.00 30.09 11 GLU C O 1
ATOM 4531 N N . HIS C 1 15 ? 2.726 172.748 109.808 1.00 32.67 12 HIS C N 1
ATOM 4532 C CA . HIS C 1 15 ? 1.538 172.845 109.003 1.00 35.69 12 HIS C CA 1
ATOM 4533 C C . HIS C 1 15 ? 1.855 173.313 107.571 1.00 33.66 12 HIS C C 1
ATOM 4534 O O . HIS C 1 15 ? 1.278 172.813 106.596 1.00 32.71 12 HIS C O 1
ATOM 4541 N N . GLN C 1 16 ? 2.749 174.287 107.473 1.00 32.14 13 GLN C N 1
ATOM 4542 C CA . GLN C 1 16 ? 3.194 174.802 106.183 1.00 32.76 13 GLN C CA 1
ATOM 4543 C C . GLN C 1 16 ? 3.857 173.722 105.361 1.00 30.31 13 GLN C C 1
ATOM 4544 O O . GLN C 1 16 ? 3.546 173.559 104.191 1.00 31.16 13 GLN C O 1
ATOM 4550 N N . LEU C 1 17 ? 4.732 172.962 105.986 1.00 28.26 14 LEU C N 1
ATOM 4551 C CA . LEU C 1 17 ? 5.436 171.887 105.290 1.00 27.36 14 LEU C CA 1
ATOM 4552 C C . LEU C 1 17 ? 4.483 170.752 104.903 1.00 27.51 14 LEU C C 1
ATOM 4553 O O . LEU C 1 17 ? 4.543 170.239 103.775 1.00 25.95 14 LEU C O 1
ATOM 4558 N N . ASP C 1 18 ? 3.609 170.370 105.835 1.00 28.31 15 ASP C N 1
ATOM 4559 C CA . ASP C 1 18 ? 2.660 169.300 105.550 1.00 29.11 15 ASP C CA 1
ATOM 4560 C C . ASP C 1 18 ? 1.701 169.688 104.439 1.00 29.98 15 ASP C C 1
ATOM 4561 O O . ASP C 1 18 ? 1.318 168.847 103.633 1.00 30.86 15 ASP C O 1
ATOM 4566 N N . THR C 1 19 ? 1.336 170.959 104.376 1.00 30.50 16 THR C N 1
ATOM 4567 C CA . THR C 1 19 ? 0.439 171.434 103.313 1.00 31.00 16 THR C CA 1
ATOM 4568 C C . THR C 1 19 ? 1.082 171.249 101.932 1.00 30.20 16 THR C C 1
ATOM 4569 O O . THR C 1 19 ? 0.446 170.682 101.041 1.00 29.83 16 THR C O 1
ATOM 4573 N N A VAL C 1 20 ? 2.326 171.690 101.752 0.50 28.99 17 VAL C N 1
ATOM 4574 N N B VAL C 1 20 ? 2.333 171.698 101.747 0.50 29.27 17 VAL C N 1
ATOM 4575 C CA A VAL C 1 20 ? 2.966 171.550 100.436 0.50 28.27 17 VAL C CA 1
ATOM 4576 C CA B VAL C 1 20 ? 2.996 171.545 100.426 0.50 28.73 17 VAL C CA 1
ATOM 4577 C C A VAL C 1 20 ? 3.308 170.080 100.100 0.50 27.84 17 VAL C C 1
ATOM 4578 C C B VAL C 1 20 ? 3.299 170.071 100.098 0.50 28.11 17 VAL C C 1
ATOM 4579 O O A VAL C 1 20 ? 3.262 169.670 98.922 0.50 28.07 17 VAL C O 1
ATOM 4580 O O B VAL C 1 20 ? 3.224 169.651 98.925 0.50 28.32 17 VAL C O 1
ATOM 4587 N N . ILE C 1 21 ? 3.622 169.283 101.122 1.00 27.25 18 ILE C N 1
ATOM 4588 C CA . ILE C 1 21 ? 3.843 167.842 100.936 1.00 27.16 18 ILE C CA 1
ATOM 4589 C C . ILE C 1 21 ? 2.562 167.190 100.406 1.00 28.82 18 ILE C C 1
ATOM 4590 O O . ILE C 1 21 ? 2.602 166.413 99.456 1.00 28.09 18 ILE C O 1
ATOM 4595 N N . LYS C 1 22 ? 1.431 167.565 100.975 1.00 31.12 19 LYS C N 1
ATOM 4596 C CA . LYS C 1 22 ? 0.158 167.017 100.522 1.00 34.12 19 LYS C CA 1
ATOM 4597 C C . LYS C 1 22 ? -0.181 167.420 99.076 1.00 34.62 19 LYS C C 1
ATOM 4598 O O . LYS C 1 22 ? -0.629 166.572 98.311 1.00 35.26 19 LYS C O 1
ATOM 4604 N N A GLU C 1 23 ? 0.032 168.699 98.734 0.50 35.05 20 GLU C N 1
ATOM 4605 N N B GLU C 1 23 ? 0.040 168.687 98.710 0.50 34.59 20 GLU C N 1
ATOM 4606 C CA A GLU C 1 23 ? -0.135 169.207 97.365 0.50 35.52 20 GLU C CA 1
ATOM 4607 C CA B GLU C 1 23 ? -0.186 169.152 97.334 0.50 34.89 20 GLU C CA 1
ATOM 4608 C C A GLU C 1 23 ? 0.706 168.404 96.368 0.50 34.39 20 GLU C C 1
ATOM 4609 C C B GLU C 1 23 ? 0.718 168.431 96.331 0.50 34.01 20 GLU C C 1
ATOM 4610 O O A GLU C 1 23 ? 0.204 167.915 95.356 0.50 34.30 20 GLU C O 1
ATOM 4611 O O B GLU C 1 23 ? 0.261 168.016 95.265 0.50 33.95 20 GLU C O 1
ATOM 4622 N N . LEU C 1 24 ? 1.993 168.268 96.673 1.00 32.64 21 LEU C N 1
ATOM 4623 C CA . LEU C 1 24 ? 2.990 167.803 95.704 1.00 31.83 21 LEU C CA 1
ATOM 4624 C C . LEU C 1 24 ? 3.313 166.315 95.723 1.00 31.09 21 LEU C C 1
ATOM 4625 O O . LEU C 1 24 ? 3.712 165.766 94.699 1.00 30.66 21 LEU C O 1
ATOM 4630 N N . ALA C 1 25 ? 3.195 165.679 96.878 1.00 30.73 22 ALA C N 1
ATOM 4631 C CA . ALA C 1 25 ? 3.561 164.278 97.015 1.00 31.71 22 ALA C CA 1
ATOM 4632 C C . ALA C 1 25 ? 2.705 163.568 98.063 1.00 32.06 22 ALA C C 1
ATOM 4633 O O . ALA C 1 25 ? 3.237 163.043 99.051 1.00 29.92 22 ALA C O 1
ATOM 4635 N N . PRO C 1 26 ? 1.374 163.546 97.840 1.00 33.43 23 PRO C N 1
ATOM 4636 C CA . PRO C 1 26 ? 0.453 162.969 98.814 1.00 34.66 23 PRO C CA 1
ATOM 4637 C C . PRO C 1 26 ? 0.645 161.461 99.047 1.00 35.29 23 PRO C C 1
ATOM 4638 O O . PRO C 1 26 ? 0.221 160.963 100.081 1.00 35.89 23 PRO C O 1
ATOM 4642 N N . ALA C 1 27 ? 1.259 160.745 98.108 1.00 34.11 24 ALA C N 1
ATOM 4643 C CA . ALA C 1 27 ? 1.531 159.320 98.294 1.00 34.13 24 ALA C CA 1
ATOM 4644 C C . ALA C 1 27 ? 3.006 159.071 98.669 1.00 32.33 24 ALA C C 1
ATOM 4645 O O . ALA C 1 27 ? 3.442 157.946 98.744 1.00 32.33 24 ALA C O 1
ATOM 4647 N N . GLY C 1 28 ? 3.772 160.133 98.885 1.00 30.98 25 GLY C N 1
ATOM 4648 C CA . GLY C 1 28 ? 5.175 160.008 99.235 1.00 28.92 25 GLY C CA 1
ATOM 4649 C C . GLY C 1 28 ? 5.381 159.551 100.664 1.00 28.51 25 GLY C C 1
ATOM 4650 O O . GLY C 1 28 ? 4.483 159.609 101.490 1.00 27.54 25 GLY C O 1
ATOM 4651 N N . ASN C 1 29 ? 6.590 159.087 100.950 1.00 27.33 26 ASN C N 1
ATOM 4652 C CA . ASN C 1 29 ? 7.019 158.837 102.302 1.00 26.72 26 ASN C CA 1
ATOM 4653 C C . ASN C 1 29 ? 8.093 159.897 102.642 1.00 25.12 26 ASN C C 1
ATOM 4654 O O . ASN C 1 29 ? 9.272 159.741 102.334 1.00 23.44 26 ASN C O 1
ATOM 4659 N N . ILE C 1 30 ? 7.633 160.967 103.275 1.00 24.47 27 ILE C N 1
ATOM 4660 C CA . ILE C 1 30 ? 8.379 162.160 103.455 1.00 24.40 27 ILE C CA 1
ATOM 4661 C C . ILE C 1 30 ? 8.588 162.343 104.960 1.00 23.96 27 ILE C C 1
ATOM 4662 O O . ILE C 1 30 ? 7.618 162.389 105.723 1.00 24.79 27 ILE C O 1
ATOM 4667 N N . SER C 1 31 ? 9.836 162.483 105.365 1.00 22.47 28 SER C N 1
ATOM 4668 C CA . SER C 1 31 ? 10.211 162.807 106.719 1.00 21.92 28 SER C CA 1
ATOM 4669 C C . SER C 1 31 ? 11.010 164.093 106.752 1.00 20.96 28 SER C C 1
ATOM 4670 O O . SER C 1 31 ? 11.765 164.414 105.811 1.00 20.66 28 SER C O 1
ATOM 4673 N N . TYR C 1 32 ? 10.904 164.833 107.851 1.00 21.06 29 TYR C N 1
ATOM 4674 C CA . TYR C 1 32 ? 11.763 166.017 108.028 1.00 20.42 29 TYR C CA 1
ATOM 4675 C C . TYR C 1 32 ? 12.003 166.291 109.488 1.00 20.19 29 TYR C C 1
ATOM 4676 O O . TYR C 1 32 ? 11.259 165.820 110.354 1.00 20.88 29 TYR C O 1
ATOM 4685 N N . ALA C 1 33 ? 13.011 167.109 109.742 1.00 19.04 30 ALA C N 1
ATOM 4686 C CA . ALA C 1 33 ? 13.286 167.650 111.073 1.00 19.57 30 ALA C CA 1
ATOM 4687 C C . ALA C 1 33 ? 13.951 169.008 110.933 1.00 19.60 30 ALA C C 1
ATOM 4688 O O . ALA C 1 33 ? 14.825 169.180 110.060 1.00 19.24 30 ALA C O 1
ATOM 4690 N N . VAL C 1 34 ? 13.549 169.953 111.783 1.00 19.81 31 VAL C N 1
ATOM 4691 C CA . VAL C 1 34 ? 14.124 171.280 111.818 1.00 19.78 31 VAL C CA 1
ATOM 4692 C C . VAL C 1 34 ? 14.496 171.501 113.265 1.00 20.28 31 VAL C C 1
ATOM 4693 O O . VAL C 1 34 ? 13.638 171.407 114.153 1.00 21.79 31 VAL C O 1
ATOM 4697 N N . LEU C 1 35 ? 15.760 171.791 113.506 1.00 20.11 32 LEU C N 1
ATOM 4698 C CA . LEU C 1 35 ? 16.286 171.984 114.832 1.00 20.63 32 LEU C CA 1
ATOM 4699 C C . LEU C 1 35 ? 17.099 173.244 114.925 1.00 20.85 32 LEU C C 1
ATOM 4700 O O . LEU C 1 35 ? 17.688 173.667 113.945 1.00 20.12 32 LEU C O 1
ATOM 4705 N N . GLN C 1 36 ? 17.119 173.839 116.105 1.00 22.39 33 GLN C N 1
ATOM 4706 C CA . GLN C 1 36 ? 18.045 174.942 116.405 1.00 23.90 33 GLN C CA 1
ATOM 4707 C C . GLN C 1 36 ? 19.272 174.357 117.090 1.00 23.06 33 GLN C C 1
ATOM 4708 O O . GLN C 1 36 ? 19.133 173.553 118.008 1.00 22.83 33 GLN C O 1
ATOM 4714 N N . PHE C 1 37 ? 20.459 174.739 116.612 1.00 22.92 34 PHE C N 1
ATOM 4715 C CA . PHE C 1 37 ? 21.740 174.269 117.140 1.00 22.15 34 PHE C CA 1
ATOM 4716 C C . PHE C 1 37 ? 22.473 175.417 117.810 1.00 24.12 34 PHE C C 1
ATOM 4717 O O . PHE C 1 37 ? 22.708 176.467 117.183 1.00 24.18 34 PHE C O 1
ATOM 4725 N N . ASP C 1 38 ? 22.885 175.188 119.052 1.00 25.47 35 ASP C N 1
ATOM 4726 C CA . ASP C 1 38 ? 23.669 176.134 119.830 1.00 27.83 35 ASP C CA 1
ATOM 4727 C C . ASP C 1 38 ? 24.817 175.383 120.497 1.00 26.96 35 ASP C C 1
ATOM 4728 O O . ASP C 1 38 ? 24.661 174.233 120.912 1.00 25.42 35 ASP C O 1
ATOM 4733 N N . ASP C 1 39 ? 25.938 176.077 120.657 1.00 27.94 36 ASP C N 1
ATOM 4734 C CA . ASP C 1 39 ? 27.149 175.444 121.112 1.00 28.58 36 ASP C CA 1
ATOM 4735 C C . ASP C 1 39 ? 26.955 174.895 122.509 1.00 30.30 36 ASP C C 1
ATOM 4736 O O . ASP C 1 39 ? 26.471 175.592 123.417 1.00 31.66 36 ASP C O 1
ATOM 4741 N N . GLU C 1 40 ? 27.328 173.635 122.664 1.00 30.99 37 GLU C N 1
ATOM 4742 C CA . GLU C 1 40 ? 27.273 172.924 123.925 1.00 33.20 37 GLU C CA 1
ATOM 4743 C C . GLU C 1 40 ? 25.882 172.841 124.538 1.00 33.78 37 GLU C C 1
ATOM 4744 O O . GLU C 1 40 ? 25.781 172.610 125.695 1.00 35.18 37 GLU C O 1
ATOM 4750 N N . GLU C 1 41 ? 24.818 173.013 123.765 1.00 34.04 38 GLU C N 1
ATOM 4751 C CA . GLU C 1 41 ? 23.457 172.828 124.281 1.00 35.67 38 GLU C CA 1
ATOM 4752 C C . GLU C 1 41 ? 22.773 171.731 123.482 1.00 33.28 38 GLU C C 1
ATOM 4753 O O . GLU C 1 41 ? 23.064 171.547 122.300 1.00 28.48 38 GLU C O 1
ATOM 4759 N N . GLU C 1 42 ? 21.842 171.031 124.116 1.00 33.35 39 GLU C N 1
ATOM 4760 C CA . GLU C 1 42 ? 21.007 170.066 123.390 1.00 33.94 39 GLU C CA 1
ATOM 4761 C C . GLU C 1 42 ? 20.217 170.748 122.288 1.00 31.75 39 GLU C C 1
ATOM 4762 O O . GLU C 1 42 ? 19.728 171.846 122.485 1.00 30.70 39 GLU C O 1
ATOM 4768 N N . PRO C 1 43 ? 20.112 170.109 121.120 1.00 30.44 40 PRO C N 1
ATOM 4769 C CA . PRO C 1 43 ? 19.341 170.734 120.049 1.00 31.18 40 PRO C CA 1
ATOM 4770 C C . PRO C 1 43 ? 17.867 170.895 120.434 1.00 31.84 40 PRO C C 1
ATOM 4771 O O . PRO C 1 43 ? 17.325 170.069 121.147 1.00 32.57 40 PRO C O 1
ATOM 4775 N N . THR C 1 44 ? 17.247 171.974 119.980 1.00 31.88 41 THR C N 1
ATOM 4776 C CA . THR C 1 44 ? 15.836 172.177 120.149 1.00 32.84 41 THR C CA 1
ATOM 4777 C C . THR C 1 44 ? 15.126 171.762 118.860 1.00 31.17 41 THR C C 1
ATOM 4778 O O . THR C 1 44 ? 15.374 172.345 117.808 1.00 27.64 41 THR C O 1
ATOM 4782 N N . LEU C 1 45 ? 14.259 170.759 118.965 1.00 30.12 42 LEU C N 1
ATOM 4783 C CA . LEU C 1 45 ? 13.435 170.327 117.852 1.00 30.16 42 LEU C CA 1
ATOM 4784 C C . LEU C 1 45 ? 12.268 171.305 117.646 1.00 29.64 42 LEU C C 1
ATOM 4785 O O . LEU C 1 45 ? 11.406 171.411 118.489 1.00 30.19 42 LEU C O 1
ATOM 4790 N N . ILE C 1 46 ? 12.246 171.982 116.503 1.00 28.00 43 ILE C N 1
ATOM 4791 C CA . ILE C 1 46 ? 11.246 172.972 116.162 1.00 28.94 43 ILE C CA 1
ATOM 4792 C C . ILE C 1 46 ? 10.071 172.349 115.407 1.00 28.90 43 ILE C C 1
ATOM 4793 O O . ILE C 1 46 ? 8.939 172.639 115.703 1.00 29.51 43 ILE C O 1
ATOM 4798 N N . ALA C 1 47 ? 10.357 171.502 114.433 1.00 26.52 44 ALA C N 1
ATOM 4799 C CA . ALA C 1 47 ? 9.341 170.868 113.625 1.00 27.36 44 ALA C CA 1
ATOM 4800 C C . ALA C 1 47 ? 9.838 169.488 113.206 1.00 26.07 44 ALA C C 1
ATOM 4801 O O . ALA C 1 47 ? 11.043 169.294 112.979 1.00 24.94 44 ALA C O 1
ATOM 4803 N N . ALA C 1 48 ? 8.914 168.546 113.072 1.00 26.36 45 ALA C N 1
ATOM 4804 C CA . ALA C 1 48 ? 9.270 167.191 112.700 1.00 25.57 45 ALA C CA 1
ATOM 4805 C C . ALA C 1 48 ? 8.114 166.443 112.077 1.00 26.26 45 ALA C C 1
ATOM 4806 O O . ALA C 1 48 ? 6.948 166.735 112.351 1.00 25.96 45 ALA C O 1
ATOM 4808 N N . ARG C 1 49 ? 8.453 165.489 111.221 1.00 24.68 46 ARG C N 1
ATOM 4809 C CA . ARG C 1 49 ? 7.469 164.604 110.628 1.00 25.75 46 ARG C CA 1
ATOM 4810 C C . ARG C 1 49 ? 8.177 163.302 110.351 1.00 24.77 46 ARG C C 1
ATOM 4811 O O . ARG C 1 49 ? 9.219 163.314 109.680 1.00 22.45 46 ARG C O 1
ATOM 4819 N N . GLY C 1 50 ? 7.644 162.202 110.875 1.00 24.67 47 GLY C N 1
ATOM 4820 C CA . GLY C 1 50 ? 8.237 160.892 110.648 1.00 24.82 47 GLY C CA 1
ATOM 4821 C C . GLY C 1 50 ? 9.733 160.871 110.890 1.00 24.04 47 GLY C C 1
ATOM 4822 O O . GLY C 1 50 ? 10.496 160.243 110.146 1.00 24.05 47 GLY C O 1
ATOM 4823 N N . GLU C 1 51 ? 10.167 161.552 111.947 1.00 24.23 48 GLU C N 1
ATOM 4824 C CA . GLU C 1 51 ? 11.595 161.787 112.169 1.00 23.94 48 GLU C CA 1
ATOM 4825 C C . GLU C 1 51 ? 12.405 160.557 112.579 1.00 23.68 48 GLU C C 1
ATOM 4826 O O . GLU C 1 51 ? 13.639 160.593 112.553 1.00 23.08 48 GLU C O 1
ATOM 4832 N N . ASN C 1 52 ? 11.739 159.462 112.916 1.00 24.40 49 ASN C N 1
ATOM 4833 C CA . ASN C 1 52 ? 12.442 158.214 113.237 1.00 24.99 49 ASN C CA 1
ATOM 4834 C C . ASN C 1 52 ? 12.172 157.097 112.240 1.00 24.79 49 ASN C C 1
ATOM 4835 O O . ASN C 1 52 ? 12.621 155.976 112.451 1.00 24.83 49 ASN C O 1
ATOM 4840 N N . THR C 1 53 ? 11.446 157.405 111.163 1.00 24.72 50 THR C N 1
ATOM 4841 C CA . THR C 1 53 ? 11.202 156.460 110.069 1.00 25.44 50 THR C CA 1
ATOM 4842 C C . THR C 1 53 ? 12.529 156.108 109.405 1.00 24.04 50 THR C C 1
ATOM 4843 O O . THR C 1 53 ? 13.346 156.994 109.128 1.00 23.56 50 THR C O 1
ATOM 4847 N N . VAL C 1 54 ? 12.735 154.841 109.102 1.00 24.03 51 VAL C N 1
ATOM 4848 C CA . VAL C 1 54 ? 13.969 154.430 108.427 1.00 23.78 51 VAL C CA 1
ATOM 4849 C C . VAL C 1 54 ? 13.809 154.633 106.937 1.00 23.26 51 VAL C C 1
ATOM 4850 O O . VAL C 1 54 ? 12.861 154.169 106.358 1.00 23.67 51 VAL C O 1
ATOM 4854 N N . HIS C 1 55 ? 14.744 155.334 106.309 1.00 21.47 52 HIS C N 1
ATOM 4855 C CA . HIS C 1 55 ? 14.771 155.443 104.871 1.00 21.11 52 HIS C CA 1
ATOM 4856 C C . HIS C 1 55 ? 16.066 154.838 104.337 1.00 20.64 52 HIS C C 1
ATOM 4857 O O . HIS C 1 55 ? 17.047 154.725 105.049 1.00 20.20 52 HIS C O 1
ATOM 4864 N N A SER C 1 56 ? 16.053 154.493 103.055 0.50 21.14 53 SER C N 1
ATOM 4865 N N B SER C 1 56 ? 16.056 154.478 103.059 0.50 21.15 53 SER C N 1
ATOM 4866 C CA A SER C 1 56 ? 17.269 154.214 102.298 0.50 21.15 53 SER C CA 1
ATOM 4867 C CA B SER C 1 56 ? 17.293 154.216 102.342 0.50 21.11 53 SER C CA 1
ATOM 4868 C C A SER C 1 56 ? 18.181 155.442 102.397 0.50 20.20 53 SER C C 1
ATOM 4869 C C B SER C 1 56 ? 18.159 155.454 102.536 0.50 20.12 53 SER C C 1
ATOM 4870 O O A SER C 1 56 ? 17.745 156.557 102.123 0.50 19.65 53 SER C O 1
ATOM 4871 O O B SER C 1 56 ? 17.662 156.579 102.529 0.50 19.36 53 SER C O 1
ATOM 4876 N N . SER C 1 57 ? 19.440 155.261 102.783 1.00 20.18 54 SER C N 1
ATOM 4877 C CA . SER C 1 57 ? 20.271 156.416 103.051 1.00 19.97 54 SER C CA 1
ATOM 4878 C C . SER C 1 57 ? 20.641 157.139 101.747 1.00 19.79 54 SER C C 1
ATOM 4879 O O . SER C 1 57 ? 20.903 158.356 101.727 1.00 18.87 54 SER C O 1
ATOM 4882 N N . ALA C 1 58 ? 20.696 156.368 100.697 1.00 21.20 55 ALA C N 1
ATOM 4883 C CA . ALA C 1 58 ? 21.299 156.779 99.493 1.00 24.10 55 ALA C CA 1
ATOM 4884 C C . ALA C 1 58 ? 22.665 157.346 100.019 1.00 25.59 55 ALA C C 1
ATOM 4885 O O . ALA C 1 58 ? 23.274 156.879 101.034 1.00 31.89 55 ALA C O 1
ATOM 4887 N N . SER C 1 59 ? 23.140 158.348 99.402 1.00 21.21 56 SER C N 1
ATOM 4888 C CA . SER C 1 59 ? 24.476 158.841 99.761 1.00 18.83 56 SER C CA 1
ATOM 4889 C C . SER C 1 59 ? 24.663 159.491 101.122 1.00 18.11 56 SER C C 1
ATOM 4890 O O . SER C 1 59 ? 25.788 159.903 101.433 1.00 17.21 56 SER C O 1
ATOM 4893 N N . LEU C 1 60 ? 23.607 159.648 101.930 1.00 17.20 57 LEU C N 1
ATOM 4894 C CA . LEU C 1 60 ? 23.753 160.398 103.173 1.00 16.93 57 LEU C CA 1
ATOM 4895 C C . LEU C 1 60 ? 24.681 159.692 104.166 1.00 16.24 57 LEU C C 1
ATOM 4896 O O . LEU C 1 60 ? 25.242 160.340 105.039 1.00 15.42 57 LEU C O 1
ATOM 4901 N N . ILE C 1 61 ? 24.848 158.380 104.037 1.00 15.96 58 ILE C N 1
ATOM 4902 C CA . ILE C 1 61 ? 25.730 157.620 104.914 1.00 16.39 58 ILE C CA 1
ATOM 4903 C C . ILE C 1 61 ? 27.174 158.061 104.738 1.00 15.75 58 ILE C C 1
ATOM 4904 O O . ILE C 1 61 ? 28.031 157.792 105.610 1.00 15.32 58 ILE C O 1
ATOM 4909 N N . LYS C 1 62 ? 27.463 158.751 103.632 1.00 13.98 59 LYS C N 1
ATOM 4910 C CA . LYS C 1 62 ? 28.808 159.280 103.441 1.00 14.15 59 LYS C CA 1
ATOM 4911 C C . LYS C 1 62 ? 29.260 160.253 104.559 1.00 14.30 59 LYS C C 1
ATOM 4912 O O . LYS C 1 62 ? 30.452 160.339 104.859 1.00 13.37 59 LYS C O 1
ATOM 4918 N N . VAL C 1 63 ? 28.297 160.945 105.181 1.00 14.28 60 VAL C N 1
ATOM 4919 C CA . VAL C 1 63 ? 28.613 161.859 106.282 1.00 14.91 60 VAL C CA 1
ATOM 4920 C C . VAL C 1 63 ? 29.275 161.108 107.431 1.00 14.86 60 VAL C C 1
ATOM 4921 O O . VAL C 1 63 ? 30.239 161.590 108.061 1.00 15.03 60 VAL C O 1
ATOM 4925 N N . LEU C 1 64 ? 28.762 159.927 107.726 1.00 15.21 61 LEU C N 1
ATOM 4926 C CA . LEU C 1 64 ? 29.346 159.105 108.831 1.00 15.36 61 LEU C CA 1
ATOM 4927 C C . LEU C 1 64 ? 30.768 158.616 108.504 1.00 14.71 61 LEU C C 1
ATOM 4928 O O . LEU C 1 64 ? 31.636 158.531 109.376 1.00 14.51 61 LEU C O 1
ATOM 4933 N N . ILE C 1 65 ? 30.959 158.233 107.245 1.00 14.93 62 ILE C N 1
ATOM 4934 C CA . ILE C 1 65 ? 32.260 157.790 106.761 1.00 14.05 62 ILE C CA 1
ATOM 4935 C C . ILE C 1 65 ? 33.276 158.914 106.938 1.00 14.26 62 ILE C C 1
ATOM 4936 O O . ILE C 1 65 ? 34.397 158.698 107.459 1.00 13.69 62 ILE C O 1
ATOM 4949 N N . GLU C 1 67 ? 33.137 161.429 109.058 1.00 14.36 64 GLU C N 1
ATOM 4950 C CA . GLU C 1 67 ? 33.363 161.627 110.455 1.00 14.96 64 GLU C CA 1
ATOM 4951 C C . GLU C 1 67 ? 34.376 160.612 110.966 1.00 15.03 64 GLU C C 1
ATOM 4952 O O . GLU C 1 67 ? 35.301 160.956 111.738 1.00 15.84 64 GLU C O 1
ATOM 4958 N N . TYR C 1 68 ? 34.222 159.364 110.559 1.00 14.71 65 TYR C N 1
ATOM 4959 C CA . TYR C 1 68 ? 35.133 158.311 111.034 1.00 14.98 65 TYR C CA 1
ATOM 4960 C C . TYR C 1 68 ? 36.570 158.529 110.585 1.00 15.11 65 TYR C C 1
ATOM 4961 O O . TYR C 1 68 ? 37.472 158.349 111.376 1.00 15.43 65 TYR C O 1
ATOM 4970 N N . VAL C 1 69 ? 36.774 158.952 109.338 1.00 14.87 66 VAL C N 1
ATOM 4971 C CA . VAL C 1 69 ? 38.131 159.229 108.846 1.00 14.97 66 VAL C CA 1
ATOM 4972 C C . VAL C 1 69 ? 38.752 160.311 109.740 1.00 14.88 66 VAL C C 1
ATOM 4973 O O . VAL C 1 69 ? 39.875 160.162 110.192 1.00 14.89 66 VAL C O 1
ATOM 4977 N N . PHE C 1 70 ? 38.012 161.392 109.993 1.00 14.46 67 PHE C N 1
ATOM 4978 C CA . PHE C 1 70 ? 38.565 162.494 110.807 1.00 15.17 67 PHE C CA 1
ATOM 4979 C C . PHE C 1 70 ? 38.752 162.129 112.269 1.00 15.84 67 PHE C C 1
ATOM 4980 O O . PHE C 1 70 ? 39.663 162.657 112.936 1.00 15.81 67 PHE C O 1
ATOM 4988 N N . HIS C 1 71 ? 37.901 161.231 112.784 1.00 15.77 68 HIS C N 1
ATOM 4989 C CA . HIS C 1 71 ? 38.124 160.664 114.107 1.00 16.72 68 HIS C CA 1
ATOM 4990 C C . HIS C 1 71 ? 39.462 159.902 114.207 1.00 16.67 68 HIS C C 1
ATOM 4991 O O . HIS C 1 71 ? 40.217 160.074 115.165 1.00 17.08 68 HIS C O 1
ATOM 4998 N N . LEU C 1 72 ? 39.731 159.061 113.214 1.00 16.14 69 LEU C N 1
ATOM 4999 C CA . LEU C 1 72 ? 40.980 158.325 113.146 1.00 16.89 69 LEU C CA 1
ATOM 5000 C C . LEU C 1 72 ? 42.173 159.264 113.016 1.00 17.02 69 LEU C C 1
ATOM 5001 O O . LEU C 1 72 ? 43.210 159.019 113.643 1.00 16.97 69 LEU C O 1
ATOM 5006 N N . ALA C 1 73 ? 42.009 160.364 112.261 1.00 15.85 70 ALA C N 1
ATOM 5007 C CA . ALA C 1 73 ? 43.059 161.364 112.129 1.00 16.81 70 ALA C CA 1
ATOM 5008 C C . ALA C 1 73 ? 43.336 162.046 113.470 1.00 18.01 70 ALA C C 1
ATOM 5009 O O . ALA C 1 73 ? 44.475 162.130 113.890 1.00 19.55 70 ALA C O 1
ATOM 5011 N N . ARG C 1 74 ? 42.285 162.490 114.144 1.00 18.51 71 ARG C N 1
ATOM 5012 C CA . ARG C 1 74 ? 42.399 163.195 115.400 1.00 19.79 71 ARG C CA 1
ATOM 5013 C C . ARG C 1 74 ? 43.023 162.314 116.476 1.00 20.23 71 ARG C C 1
ATOM 5014 O O . ARG C 1 74 ? 43.779 162.804 117.306 1.00 19.01 71 ARG C O 1
ATOM 5022 N N . THR C 1 75 ? 42.678 161.035 116.483 1.00 19.92 72 THR C N 1
ATOM 5023 C CA . THR C 1 75 ? 43.238 160.120 117.470 1.00 21.59 72 THR C CA 1
ATOM 5024 C C . THR C 1 75 ? 44.558 159.482 117.038 1.00 23.15 72 THR C C 1
ATOM 5025 O O . THR C 1 75 ? 45.039 158.578 117.692 1.00 23.34 72 THR C O 1
ATOM 5029 N N . GLU C 1 76 ? 45.140 159.972 115.946 1.00 25.25 73 GLU C N 1
ATOM 5030 C CA . GLU C 1 76 ? 46.435 159.548 115.433 1.00 27.22 73 GLU C CA 1
ATOM 5031 C C . GLU C 1 76 ? 46.516 158.081 115.037 1.00 27.82 73 GLU C C 1
ATOM 5032 O O . GLU C 1 76 ? 47.571 157.475 115.120 1.00 27.69 73 GLU C O 1
ATOM 5038 N N . GLN C 1 77 ? 45.413 157.525 114.563 1.00 26.09 74 GLN C N 1
ATOM 5039 C CA . GLN C 1 77 ? 45.396 156.172 114.030 1.00 25.57 74 GLN C CA 1
ATOM 5040 C C . GLN C 1 77 ? 45.568 156.154 112.531 1.00 27.18 74 GLN C C 1
ATOM 5041 O O . GLN C 1 77 ? 45.715 155.093 111.927 1.00 28.14 74 GLN C O 1
ATOM 5047 N N . LEU C 1 78 ? 45.514 157.323 111.907 1.00 26.14 75 LEU C N 1
ATOM 5048 C CA . LEU C 1 78 ? 45.903 157.468 110.512 1.00 26.81 75 LEU C CA 1
ATOM 5049 C C . LEU C 1 78 ? 46.335 158.891 110.262 1.00 24.09 75 LEU C C 1
ATOM 5050 O O . LEU C 1 78 ? 45.981 159.804 111.010 1.00 22.37 75 LEU C O 1
ATOM 5055 N N . ASP C 1 79 ? 47.144 159.047 109.222 1.00 22.90 76 ASP C N 1
ATOM 5056 C CA . ASP C 1 79 ? 47.594 160.331 108.775 1.00 21.31 76 ASP C CA 1
ATOM 5057 C C . ASP C 1 79 ? 46.715 160.708 107.585 1.00 20.98 76 ASP C C 1
ATOM 5058 O O . ASP C 1 79 ? 46.659 159.962 106.587 1.00 19.70 76 ASP C O 1
ATOM 5063 N N . ILE C 1 80 ? 46.033 161.843 107.696 1.00 19.09 77 ILE C N 1
ATOM 5064 C CA . ILE C 1 80 ? 44.978 162.227 106.729 1.00 20.79 77 ILE C CA 1
ATOM 5065 C C . ILE C 1 80 ? 45.605 162.491 105.346 1.00 18.79 77 ILE C C 1
ATOM 5066 O O . ILE C 1 80 ? 44.908 162.447 104.314 1.00 16.98 77 ILE C O 1
ATOM 5071 N N . ASN C 1 81 ? 46.921 162.708 105.334 1.00 18.01 78 ASN C N 1
ATOM 5072 C CA . ASN C 1 81 ? 47.665 162.917 104.078 1.00 18.51 78 ASN C CA 1
ATOM 5073 C C . ASN C 1 81 ? 48.335 161.683 103.482 1.00 17.70 78 ASN C C 1
ATOM 5074 O O . ASN C 1 81 ? 49.028 161.779 102.488 1.00 16.15 78 ASN C O 1
ATOM 5079 N N . ASP C 1 82 ? 48.125 160.519 104.065 1.00 18.00 79 ASP C N 1
ATOM 5080 C CA . ASP C 1 82 ? 48.608 159.305 103.426 1.00 19.18 79 ASP C CA 1
ATOM 5081 C C . ASP C 1 82 ? 47.656 158.999 102.273 1.00 16.76 79 ASP C C 1
ATOM 5082 O O . ASP C 1 82 ? 46.477 159.399 102.297 1.00 14.72 79 ASP C O 1
ATOM 5087 N N . THR C 1 83 ? 48.171 158.272 101.294 1.00 16.89 80 THR C N 1
ATOM 5088 C CA . THR C 1 83 ? 47.453 158.057 100.045 1.00 16.36 80 THR C CA 1
ATOM 5089 C C . THR C 1 83 ? 46.897 156.669 99.926 1.00 16.30 80 THR C C 1
ATOM 5090 O O . THR C 1 83 ? 47.393 155.718 100.531 1.00 15.80 80 THR C O 1
ATOM 5094 N N . VAL C 1 84 ? 45.876 156.570 99.085 1.00 15.32 81 VAL C N 1
ATOM 5095 C CA . VAL C 1 84 ? 45.239 155.329 98.697 1.00 15.44 81 VAL C CA 1
ATOM 5096 C C . VAL C 1 84 ? 45.191 155.292 97.166 1.00 15.45 81 VAL C C 1
ATOM 5097 O O . VAL C 1 84 ? 44.724 156.236 96.548 1.00 14.26 81 VAL C O 1
ATOM 5101 N N . PRO C 1 85 ? 45.670 154.206 96.548 1.00 16.36 82 PRO C N 1
ATOM 5102 C CA . PRO C 1 85 ? 45.610 154.126 95.091 1.00 16.44 82 PRO C CA 1
ATOM 5103 C C . PRO C 1 85 ? 44.177 154.030 94.570 1.00 14.63 82 PRO C C 1
ATOM 5104 O O . PRO C 1 85 ? 43.365 153.371 95.188 1.00 13.67 82 PRO C O 1
ATOM 5108 N N . LEU C 1 86 ? 43.896 154.669 93.435 1.00 14.00 83 LEU C N 1
ATOM 5109 C CA . LEU C 1 86 ? 42.615 154.547 92.779 1.00 13.82 83 LEU C CA 1
ATOM 5110 C C . LEU C 1 86 ? 42.261 153.066 92.456 1.00 14.27 83 LEU C C 1
ATOM 5111 O O . LEU C 1 86 ? 41.094 152.674 92.446 1.00 14.28 83 LEU C O 1
ATOM 5116 N N . SER C 1 87 ? 43.302 152.254 92.224 1.00 14.34 84 SER C N 1
ATOM 5117 C CA . SER C 1 87 ? 43.152 150.858 91.887 1.00 15.48 84 SER C CA 1
ATOM 5118 C C . SER C 1 87 ? 42.512 149.975 92.995 1.00 15.34 84 SER C C 1
ATOM 5119 O O . SER C 1 87 ? 42.073 148.837 92.710 1.00 15.51 84 SER C O 1
ATOM 5122 N N . ARG C 1 88 ? 42.438 150.498 94.222 1.00 15.61 85 ARG C N 1
ATOM 5123 C CA . ARG C 1 88 ? 42.056 149.693 95.398 1.00 16.54 85 ARG C CA 1
ATOM 5124 C C . ARG C 1 88 ? 40.607 149.269 95.517 1.00 14.76 85 ARG C C 1
ATOM 5125 O O . ARG C 1 88 ? 40.285 148.493 96.408 1.00 14.20 85 ARG C O 1
ATOM 5133 N N . THR C 1 89 ? 39.746 149.731 94.624 1.00 13.32 86 THR C N 1
ATOM 5134 C CA . THR C 1 89 ? 38.375 149.237 94.585 1.00 13.62 86 THR C CA 1
ATOM 5135 C C . THR C 1 89 ? 37.939 149.207 93.134 1.00 13.18 86 THR C C 1
ATOM 5136 O O . THR C 1 89 ? 38.464 149.979 92.347 1.00 13.07 86 THR C O 1
ATOM 5140 N N . PRO C 1 90 ? 37.029 148.296 92.758 1.00 13.58 87 PRO C N 1
ATOM 5141 C CA . PRO C 1 90 ? 36.579 148.296 91.364 1.00 13.81 87 PRO C CA 1
ATOM 5142 C C . PRO C 1 90 ? 35.922 149.627 90.988 1.00 13.71 87 PRO C C 1
ATOM 5143 O O . PRO C 1 90 ? 35.267 150.297 91.842 1.00 14.26 87 PRO C O 1
ATOM 5147 N N . ARG C 1 91 ? 36.114 150.045 89.741 1.00 13.62 88 ARG C N 1
ATOM 5148 C CA . ARG C 1 91 ? 35.397 151.192 89.234 1.00 13.59 88 ARG C CA 1
ATOM 5149 C C . ARG C 1 91 ? 33.865 150.968 89.318 1.00 13.96 88 ARG C C 1
ATOM 5150 O O . ARG C 1 91 ? 33.366 149.886 88.989 1.00 13.57 88 ARG C O 1
ATOM 5158 N N . VAL C 1 92 ? 33.151 151.967 89.836 1.00 13.58 89 VAL C N 1
ATOM 5159 C CA . VAL C 1 92 ? 31.687 152.001 89.836 1.00 14.82 89 VAL C CA 1
ATOM 5160 C C . VAL C 1 92 ? 31.282 153.375 89.314 1.00 15.21 89 VAL C C 1
ATOM 5161 O O . VAL C 1 92 ? 32.055 154.332 89.424 1.00 13.65 89 VAL C O 1
ATOM 5165 N N . GLU C 1 93 ? 30.067 153.478 88.788 1.00 16.43 90 GLU C N 1
ATOM 5166 C CA . GLU C 1 93 ? 29.544 154.724 88.242 1.00 17.16 90 GLU C CA 1
ATOM 5167 C C . GLU C 1 93 ? 28.592 155.376 89.280 1.00 17.08 90 GLU C C 1
ATOM 5168 O O . GLU C 1 93 ? 28.841 155.310 90.484 1.00 16.08 90 GLU C O 1
ATOM 5174 N N . GLY C 1 94 ? 27.563 156.062 88.790 1.00 17.17 91 GLY C N 1
ATOM 5175 C CA . GLY C 1 94 ? 26.544 156.670 89.599 1.00 17.63 91 GLY C CA 1
ATOM 5176 C C . GLY C 1 94 ? 26.939 158.062 90.072 1.00 18.02 91 GLY C C 1
ATOM 5177 O O . GLY C 1 94 ? 26.271 158.640 90.931 1.00 18.69 91 GLY C O 1
ATOM 5178 N N . GLY C 1 95 ? 28.048 158.579 89.585 1.00 17.01 92 GLY C N 1
ATOM 5179 C CA . GLY C 1 95 ? 28.419 159.932 89.904 1.00 17.37 92 GLY C CA 1
ATOM 5180 C C . GLY C 1 95 ? 29.768 160.087 90.584 1.00 17.00 92 GLY C C 1
ATOM 5181 O O . GLY C 1 95 ? 30.194 159.259 91.419 1.00 15.72 92 GLY C O 1
ATOM 5182 N N . GLY C 1 96 ? 30.393 161.195 90.233 1.00 16.90 93 GLY C N 1
ATOM 5183 C CA . GLY C 1 96 ? 31.682 161.564 90.751 1.00 16.54 93 GLY C CA 1
ATOM 5184 C C . GLY C 1 96 ? 32.662 161.818 89.616 1.00 15.68 93 GLY C C 1
ATOM 5185 O O . GLY C 1 96 ? 32.318 161.763 88.443 1.00 16.92 93 GLY C O 1
ATOM 5186 N N . ALA C 1 97 ? 33.881 162.144 90.012 1.00 14.68 94 ALA C N 1
ATOM 5187 C CA . ALA C 1 97 ? 34.952 162.461 89.106 1.00 14.42 94 ALA C CA 1
ATOM 5188 C C . ALA C 1 97 ? 35.848 161.248 88.894 1.00 14.12 94 ALA C C 1
ATOM 5189 O O . ALA C 1 97 ? 36.402 161.086 87.799 1.00 14.26 94 ALA C O 1
ATOM 5191 N N . LEU C 1 98 ? 36.077 160.449 89.933 1.00 12.69 95 LEU C N 1
ATOM 5192 C CA . LEU C 1 98 ? 37.045 159.344 89.777 1.00 13.69 95 LEU C CA 1
ATOM 5193 C C . LEU C 1 98 ? 36.648 158.329 88.704 1.00 12.80 95 LEU C C 1
ATOM 5194 O O . LEU C 1 98 ? 37.545 157.701 88.102 1.00 12.94 95 LEU C O 1
ATOM 5199 N N . GLN C 1 99 ? 35.334 158.172 88.469 1.00 12.63 96 GLN C N 1
ATOM 5200 C CA . GLN C 1 99 ? 34.855 157.283 87.402 1.00 13.56 96 GLN C CA 1
ATOM 5201 C C . GLN C 1 99 ? 35.324 157.685 85.987 1.00 13.86 96 GLN C C 1
ATOM 5202 O O . GLN C 1 99 ? 35.364 156.847 85.075 1.00 13.83 96 GLN C O 1
ATOM 5208 N N . GLU C 1 100 ? 35.698 158.966 85.802 1.00 13.68 97 GLU C N 1
ATOM 5209 C CA . GLU C 1 100 ? 36.219 159.427 84.513 1.00 14.70 97 GLU C CA 1
ATOM 5210 C C . GLU C 1 100 ? 37.726 159.187 84.349 1.00 14.53 97 GLU C C 1
ATOM 5211 O O . GLU C 1 100 ? 38.262 159.345 83.234 1.00 14.52 97 GLU C O 1
ATOM 5217 N N . LEU C 1 101 ? 38.419 158.777 85.428 1.00 14.87 98 LEU C N 1
ATOM 5218 C CA . LEU C 1 101 ? 39.862 158.676 85.378 1.00 14.44 98 LEU C CA 1
ATOM 5219 C C . LEU C 1 101 ? 40.283 157.331 84.843 1.00 15.93 98 LEU C C 1
ATOM 5220 O O . LEU C 1 101 ? 39.583 156.349 84.996 1.00 15.34 98 LEU C O 1
ATOM 5225 N N . VAL C 1 102 ? 41.436 157.300 84.185 1.00 17.67 99 VAL C N 1
ATOM 5226 C CA . VAL C 1 102 ? 41.936 156.070 83.615 1.00 20.60 99 VAL C CA 1
ATOM 5227 C C . VAL C 1 102 ? 43.373 155.766 84.002 1.00 21.31 99 VAL C C 1
ATOM 5228 O O . VAL C 1 102 ? 43.760 154.606 83.995 1.00 22.55 99 VAL C O 1
ATOM 5232 N N . GLY C 1 103 ? 44.157 156.761 84.350 1.00 20.79 100 GLY C N 1
ATOM 5233 C CA . GLY C 1 103 ? 45.568 156.505 84.616 1.00 23.00 100 GLY C CA 1
ATOM 5234 C C . GLY C 1 103 ? 45.814 155.979 86.033 1.00 23.94 100 GLY C C 1
ATOM 5235 O O . GLY C 1 103 ? 44.874 155.682 86.800 1.00 23.36 100 GLY C O 1
ATOM 5236 N N . LYS C 1 104 ? 47.092 155.888 86.382 1.00 23.27 101 LYS C N 1
ATOM 5237 C CA . LYS C 1 104 ? 47.521 155.556 87.721 1.00 24.42 101 LYS C CA 1
ATOM 5238 C C . LYS C 1 104 ? 47.348 156.850 88.525 1.00 21.63 101 LYS C C 1
ATOM 5239 O O . LYS C 1 104 ? 47.847 157.910 88.114 1.00 23.03 101 LYS C O 1
ATOM 5245 N N . HIS C 1 105 ? 46.550 156.797 89.577 1.00 17.37 102 HIS C N 1
ATOM 5246 C CA . HIS C 1 105 ? 46.325 157.905 90.480 1.00 15.93 102 HIS C CA 1
ATOM 5247 C C . HIS C 1 105 ? 46.311 157.398 91.911 1.00 16.88 102 HIS C C 1
ATOM 5248 O O . HIS C 1 105 ? 45.931 156.258 92.162 1.00 15.69 102 HIS C O 1
ATOM 5255 N N . SER C 1 106 ? 46.726 158.269 92.821 1.00 16.16 103 SER C N 1
ATOM 5256 C CA . SER C 1 106 ? 46.568 158.085 94.247 1.00 17.74 103 SER C CA 1
ATOM 5257 C C . SER C 1 106 ? 46.016 159.365 94.856 1.00 16.74 103 SER C C 1
ATOM 5258 O O . SER C 1 106 ? 46.306 160.442 94.378 1.00 17.00 103 SER C O 1
ATOM 5261 N N . PHE C 1 107 ? 45.184 159.204 95.878 1.00 15.24 104 PHE C N 1
ATOM 5262 C CA . PHE C 1 107 ? 44.513 160.261 96.585 1.00 13.81 104 PHE C CA 1
ATOM 5263 C C . PHE C 1 107 ? 44.694 160.111 98.080 1.00 13.36 104 PHE C C 1
ATOM 5264 O O . PHE C 1 107 ? 44.609 158.994 98.616 1.00 13.38 104 PHE C O 1
ATOM 5272 N N . THR C 1 108 ? 44.849 161.240 98.771 1.00 13.82 105 THR C N 1
ATOM 5273 C CA . THR C 1 108 ? 44.975 161.212 100.224 1.00 13.47 105 THR C CA 1
ATOM 5274 C C . THR C 1 108 ? 43.586 160.956 100.814 1.00 13.40 105 THR C C 1
ATOM 5275 O O . THR C 1 108 ? 42.532 161.149 100.151 1.00 12.57 105 THR C O 1
ATOM 5279 N N . TYR C 1 109 ? 43.560 160.481 102.051 1.00 13.20 106 TYR C N 1
ATOM 5280 C CA . TYR C 1 109 ? 42.287 160.379 102.778 1.00 14.06 106 TYR C CA 1
ATOM 5281 C C . TYR C 1 109 ? 41.520 161.693 102.765 1.00 13.30 106 TYR C C 1
ATOM 5282 O O . TYR C 1 109 ? 40.303 161.705 102.595 1.00 13.06 106 TYR C O 1
ATOM 5291 N N . LEU C 1 110 ? 42.227 162.812 102.911 1.00 13.21 107 LEU C N 1
ATOM 5292 C CA . LEU C 1 110 ? 41.573 164.136 102.820 1.00 13.61 107 LEU C CA 1
ATOM 5293 C C . LEU C 1 110 ? 40.896 164.355 101.467 1.00 13.15 107 LEU C C 1
ATOM 5294 O O . LEU C 1 110 ? 39.728 164.762 101.394 1.00 12.75 107 LEU C O 1
ATOM 5299 N N . GLU C 1 111 ? 41.633 164.101 100.386 1.00 12.83 108 GLU C N 1
ATOM 5300 C CA . GLU C 1 111 ? 41.124 164.293 99.042 1.00 12.49 108 GLU C CA 1
ATOM 5301 C C . GLU C 1 111 ? 39.919 163.387 98.802 1.00 12.41 108 GLU C C 1
ATOM 5302 O O . GLU C 1 111 ? 38.918 163.815 98.192 1.00 11.90 108 GLU C O 1
ATOM 5308 N N . LEU C 1 112 ? 39.999 162.146 99.291 1.00 12.37 109 LEU C N 1
ATOM 5309 C CA . LEU C 1 112 ? 38.911 161.204 99.097 1.00 12.91 109 LEU C CA 1
ATOM 5310 C C . LEU C 1 112 ? 37.654 161.659 99.873 1.00 12.85 109 LEU C C 1
ATOM 5311 O O . LEU C 1 112 ? 36.534 161.581 99.328 1.00 12.80 109 LEU C O 1
ATOM 5316 N N . CYS C 1 113 ? 37.833 162.131 101.106 1.00 11.93 110 CYS C N 1
ATOM 5317 C CA . CYS C 1 113 ? 36.663 162.638 101.849 1.00 12.95 110 CYS C CA 1
ATOM 5318 C C . CYS C 1 113 ? 36.033 163.797 101.132 1.00 12.06 110 CYS C C 1
ATOM 5319 O O . CYS C 1 113 ? 34.805 163.909 101.104 1.00 11.76 110 CYS C O 1
ATOM 5322 N N . ARG C 1 114 ? 36.862 164.710 100.597 1.00 12.07 111 ARG C N 1
ATOM 5323 C CA . ARG C 1 114 ? 36.339 165.884 99.897 1.00 11.68 111 ARG C CA 1
ATOM 5324 C C . ARG C 1 114 ? 35.502 165.469 98.711 1.00 11.82 111 ARG C C 1
ATOM 5325 O O . ARG C 1 114 ? 34.384 165.986 98.513 1.00 12.27 111 ARG C O 1
ATOM 5333 N N . LEU C 1 115 ? 36.053 164.602 97.875 1.00 11.51 112 LEU C N 1
ATOM 5334 C CA . LEU C 1 115 ? 35.336 164.167 96.667 1.00 12.32 112 LEU C CA 1
ATOM 5335 C C . LEU C 1 115 ? 34.065 163.365 96.998 1.00 11.49 112 LEU C C 1
ATOM 5336 O O . LEU C 1 115 ? 33.050 163.544 96.346 1.00 12.36 112 LEU C O 1
ATOM 5357 N N . VAL C 1 118 ? 31.618 166.432 98.417 1.00 12.22 115 VAL C N 1
ATOM 5358 C CA . VAL C 1 118 ? 31.128 167.613 97.658 1.00 13.24 115 VAL C CA 1
ATOM 5359 C C . VAL C 1 118 ? 30.528 167.280 96.295 1.00 13.16 115 VAL C C 1
ATOM 5360 O O . VAL C 1 118 ? 29.776 168.080 95.749 1.00 14.04 115 VAL C O 1
ATOM 5364 N N . LEU C 1 119 ? 30.910 166.117 95.760 1.00 13.66 116 LEU C N 1
ATOM 5365 C CA . LEU C 1 119 ? 30.452 165.618 94.483 1.00 14.53 116 LEU C CA 1
ATOM 5366 C C . LEU C 1 119 ? 29.828 164.232 94.575 1.00 14.66 116 LEU C C 1
ATOM 5367 O O . LEU C 1 119 ? 29.538 163.609 93.549 1.00 15.38 116 LEU C O 1
ATOM 5372 N N . SER C 1 120 ? 29.605 163.763 95.787 1.00 13.70 117 SER C N 1
ATOM 5373 C CA . SER C 1 120 ? 29.044 162.444 96.045 1.00 14.28 117 SER C CA 1
ATOM 5374 C C . SER C 1 120 ? 29.765 161.334 95.273 1.00 15.15 117 SER C C 1
ATOM 5375 O O . SER C 1 120 ? 29.124 160.434 94.724 1.00 15.75 117 SER C O 1
ATOM 5378 N N . ASP C 1 121 ? 31.097 161.365 95.287 1.00 13.38 118 ASP C N 1
ATOM 5379 C CA . ASP C 1 121 ? 31.880 160.478 94.421 1.00 13.72 118 ASP C CA 1
ATOM 5380 C C . ASP C 1 121 ? 31.833 159.019 94.949 1.00 12.82 118 ASP C C 1
ATOM 5381 O O . ASP C 1 121 ? 32.302 158.739 96.035 1.00 11.21 118 ASP C O 1
ATOM 5386 N N . ASN C 1 122 ? 31.263 158.111 94.162 1.00 12.72 119 ASN C N 1
ATOM 5387 C CA . ASN C 1 122 ? 31.038 156.756 94.636 1.00 12.74 119 ASN C CA 1
ATOM 5388 C C . ASN C 1 122 ? 32.302 155.930 94.759 1.00 12.33 119 ASN C C 1
ATOM 5389 O O . ASN C 1 122 ? 32.414 155.094 95.662 1.00 11.75 119 ASN C O 1
ATOM 5394 N N . ILE C 1 123 ? 33.268 156.139 93.860 1.00 12.27 120 ILE C N 1
ATOM 5395 C CA . ILE C 1 123 ? 34.545 155.455 93.984 1.00 12.30 120 ILE C CA 1
ATOM 5396 C C . ILE C 1 123 ? 35.332 155.942 95.204 1.00 12.44 120 ILE C C 1
ATOM 5397 O O . ILE C 1 123 ? 35.920 155.149 95.935 1.00 11.91 120 ILE C O 1
ATOM 5402 N N . ALA C 1 124 ? 35.352 157.248 95.423 1.00 12.40 121 ALA C N 1
ATOM 5403 C CA . ALA C 1 124 ? 36.040 157.761 96.627 1.00 12.61 121 ALA C CA 1
ATOM 5404 C C . ALA C 1 124 ? 35.485 157.111 97.890 1.00 12.80 121 ALA C C 1
ATOM 5405 O O . ALA C 1 124 ? 36.220 156.724 98.802 1.00 12.83 121 ALA C O 1
ATOM 5407 N N . THR C 1 125 ? 34.170 157.009 97.926 1.00 12.63 122 THR C N 1
ATOM 5408 C CA . THR C 1 125 ? 33.467 156.346 99.042 1.00 13.42 122 THR C CA 1
ATOM 5409 C C . THR C 1 125 ? 33.900 154.892 99.210 1.00 13.16 122 THR C C 1
ATOM 5410 O O . THR C 1 125 ? 34.237 154.465 100.298 1.00 12.86 122 THR C O 1
ATOM 5414 N N . ASN C 1 126 ? 33.845 154.121 98.121 1.00 13.32 123 ASN C N 1
ATOM 5415 C CA . ASN C 1 126 ? 34.220 152.725 98.168 1.00 13.25 123 ASN C CA 1
ATOM 5416 C C . ASN C 1 126 ? 35.687 152.485 98.507 1.00 12.95 123 ASN C C 1
ATOM 5417 O O . ASN C 1 126 ? 35.996 151.525 99.176 1.00 13.36 123 ASN C O 1
ATOM 5422 N N . LEU C 1 127 ? 36.557 153.376 98.067 1.00 12.60 124 LEU C N 1
ATOM 5423 C CA . LEU C 1 127 ? 37.959 153.337 98.481 1.00 12.78 124 LEU C CA 1
ATOM 5424 C C . LEU C 1 127 ? 38.081 153.477 99.984 1.00 12.59 124 LEU C C 1
ATOM 5425 O O . LEU C 1 127 ? 38.791 152.683 100.627 1.00 13.72 124 LEU C O 1
ATOM 5430 N N . LEU C 1 128 ? 37.364 154.441 100.566 1.00 12.70 125 LEU C N 1
ATOM 5431 C CA . LEU C 1 128 ? 37.413 154.632 102.027 1.00 13.16 125 LEU C CA 1
ATOM 5432 C C . LEU C 1 128 ? 36.820 153.436 102.780 1.00 13.68 125 LEU C C 1
ATOM 5433 O O . LEU C 1 128 ? 37.408 152.938 103.748 1.00 14.98 125 LEU C O 1
ATOM 5438 N N . ILE C 1 129 ? 35.699 152.913 102.311 1.00 14.20 126 ILE C N 1
ATOM 5439 C CA . ILE C 1 129 ? 35.087 151.748 102.971 1.00 14.66 126 ILE C CA 1
ATOM 5440 C C . ILE C 1 129 ? 36.061 150.556 102.920 1.00 15.95 126 ILE C C 1
ATOM 5441 O O . ILE C 1 129 ? 36.262 149.861 103.909 1.00 16.33 126 ILE C O 1
ATOM 5446 N N . THR C 1 130 ? 36.681 150.360 101.764 1.00 16.26 127 THR C N 1
ATOM 5447 C CA . THR C 1 130 ? 37.638 149.264 101.544 1.00 17.99 127 THR C CA 1
ATOM 5448 C C . THR C 1 130 ? 38.750 149.316 102.526 1.00 17.53 127 THR C C 1
ATOM 5449 O O . THR C 1 130 ? 39.020 148.319 103.148 1.00 16.41 127 THR C O 1
ATOM 5453 N N . VAL C 1 131 ? 39.370 150.478 102.691 1.00 18.75 128 VAL C N 1
ATOM 5454 C CA . VAL C 1 131 ? 40.482 150.585 103.604 1.00 20.46 128 VAL C CA 1
ATOM 5455 C C . VAL C 1 131 ? 40.074 150.721 105.066 1.00 21.28 128 VAL C C 1
ATOM 5456 O O . VAL C 1 131 ? 40.813 150.291 105.922 1.00 22.29 128 VAL C O 1
ATOM 5460 N N . LEU C 1 132 ? 38.925 151.300 105.386 1.00 21.17 129 LEU C N 1
ATOM 5461 C CA . LEU C 1 132 ? 38.586 151.524 106.794 1.00 22.54 129 LEU C CA 1
ATOM 5462 C C . LEU C 1 132 ? 37.846 150.344 107.421 1.00 22.81 129 LEU C C 1
ATOM 5463 O O . LEU C 1 132 ? 37.958 150.134 108.614 1.00 22.23 129 LEU C O 1
ATOM 5468 N N . GLY C 1 133 ? 37.039 149.641 106.625 1.00 21.00 130 GLY C N 1
ATOM 5469 C CA . GLY C 1 133 ? 36.215 148.521 107.079 1.00 21.34 130 GLY C CA 1
ATOM 5470 C C . GLY C 1 133 ? 34.786 148.926 107.442 1.00 21.24 130 GLY C C 1
ATOM 5471 O O . GLY C 1 133 ? 34.562 149.826 108.272 1.00 19.96 130 GLY C O 1
ATOM 5480 N N . GLU C 1 135 ? 32.505 147.260 109.189 1.00 23.20 132 GLU C N 1
ATOM 5481 C CA . GLU C 1 135 ? 32.235 147.004 110.600 1.00 24.55 132 GLU C CA 1
ATOM 5482 C C . GLU C 1 135 ? 32.736 148.123 111.471 1.00 22.00 132 GLU C C 1
ATOM 5483 O O . GLU C 1 135 ? 32.063 148.499 112.407 1.00 21.06 132 GLU C O 1
ATOM 5489 N N . ASN C 1 136 ? 33.927 148.640 111.173 1.00 20.41 133 ASN C N 1
ATOM 5490 C CA . ASN C 1 136 ? 34.505 149.737 111.951 1.00 19.82 133 ASN C CA 1
ATOM 5491 C C . ASN C 1 136 ? 33.688 151.028 111.833 1.00 19.11 133 ASN C C 1
ATOM 5492 O O . ASN C 1 136 ? 33.535 151.799 112.796 1.00 19.43 133 ASN C O 1
ATOM 5497 N N . ILE C 1 137 ? 33.180 151.271 110.647 1.00 18.37 134 ILE C N 1
ATOM 5498 C CA . ILE C 1 137 ? 32.355 152.452 110.418 1.00 18.11 134 ILE C CA 1
ATOM 5499 C C . ILE C 1 137 ? 31.057 152.346 111.215 1.00 18.43 134 ILE C C 1
ATOM 5500 O O . ILE C 1 137 ? 30.669 153.327 111.859 1.00 18.10 134 ILE C O 1
ATOM 5505 N N . ASN C 1 138 ? 30.397 151.181 111.197 1.00 18.89 135 ASN C N 1
ATOM 5506 C CA . ASN C 1 138 ? 29.205 150.999 112.031 1.00 19.93 135 ASN C CA 1
ATOM 5507 C C . ASN C 1 138 ? 29.475 151.070 113.531 1.00 20.31 135 ASN C C 1
ATOM 5508 O O . ASN C 1 138 ? 28.646 151.598 114.299 1.00 20.81 135 ASN C O 1
ATOM 5513 N N . ALA C 1 139 ? 30.626 150.555 113.977 1.00 20.84 136 ALA C N 1
ATOM 5514 C CA . ALA C 1 139 ? 31.008 150.681 115.377 1.00 21.91 136 ALA C CA 1
ATOM 5515 C C . ALA C 1 139 ? 31.141 152.153 115.775 1.00 21.09 136 ALA C C 1
ATOM 5516 O O . ALA C 1 139 ? 30.830 152.539 116.914 1.00 20.67 136 ALA C O 1
ATOM 5518 N N . ARG C 1 140 ? 31.620 152.986 114.855 1.00 20.04 137 ARG C N 1
ATOM 5519 C CA . ARG C 1 140 ? 31.675 154.421 115.120 1.00 19.08 137 ARG C CA 1
ATOM 5520 C C . ARG C 1 140 ? 30.273 155.041 115.288 1.00 18.72 137 ARG C C 1
ATOM 5521 O O . ARG C 1 140 ? 30.046 155.854 116.212 1.00 17.82 137 ARG C O 1
ATOM 5529 N N . ALA C 1 141 ? 29.332 154.631 114.445 1.00 19.91 138 ALA C N 1
ATOM 5530 C CA . ALA C 1 141 ? 27.928 155.075 114.593 1.00 20.86 138 ALA C CA 1
ATOM 5531 C C . ALA C 1 141 ? 27.391 154.712 115.977 1.00 22.44 138 ALA C C 1
ATOM 5532 O O . ALA C 1 141 ? 26.717 155.509 116.614 1.00 22.47 138 ALA C O 1
ATOM 5534 N N . GLU C 1 142 ? 27.712 153.511 116.441 1.00 24.24 139 GLU C N 1
ATOM 5535 C CA . GLU C 1 142 ? 27.255 153.070 117.758 1.00 26.68 139 GLU C CA 1
ATOM 5536 C C . GLU C 1 142 ? 27.859 153.949 118.852 1.00 26.14 139 GLU C C 1
ATOM 5537 O O . GLU C 1 142 ? 27.169 154.394 119.765 1.00 24.42 139 GLU C O 1
ATOM 5543 N N . LYS C 1 143 ? 29.153 154.195 118.773 1.00 25.34 140 LYS C N 1
ATOM 5544 C CA . LYS C 1 143 ? 29.837 155.063 119.734 1.00 27.12 140 LYS C CA 1
ATOM 5545 C C . LYS C 1 143 ? 29.221 156.454 119.790 1.00 25.62 140 LYS C C 1
ATOM 5546 O O . LYS C 1 143 ? 29.121 157.049 120.859 1.00 24.37 140 LYS C O 1
ATOM 5552 N N . LEU C 1 144 ? 28.860 157.000 118.627 1.00 23.14 141 LEU C N 1
ATOM 5553 C CA . LEU C 1 144 ? 28.280 158.305 118.551 1.00 22.36 141 LEU C CA 1
ATOM 5554 C C . LEU C 1 144 ? 26.784 158.340 118.903 1.00 22.73 141 LEU C C 1
ATOM 5555 O O . LEU C 1 144 ? 26.231 159.404 118.986 1.00 22.26 141 LEU C O 1
ATOM 5560 N N . GLY C 1 145 ? 26.132 157.200 119.063 1.00 22.55 142 GLY C N 1
ATOM 5561 C CA . GLY C 1 145 ? 24.720 157.162 119.361 1.00 23.99 142 GLY C CA 1
ATOM 5562 C C . GLY C 1 145 ? 23.832 157.453 118.148 1.00 24.26 142 GLY C C 1
ATOM 5563 O O . GLY C 1 145 ? 22.721 157.963 118.310 1.00 24.11 142 GLY C O 1
ATOM 5564 N N . VAL C 1 146 ? 24.306 157.104 116.953 1.00 22.35 143 VAL C N 1
ATOM 5565 C CA . VAL C 1 146 ? 23.539 157.358 115.721 1.00 22.73 143 VAL C CA 1
ATOM 5566 C C . VAL C 1 146 ? 23.434 156.079 114.925 1.00 23.68 143 VAL C C 1
ATOM 5567 O O . VAL C 1 146 ? 23.341 156.090 113.708 1.00 22.60 143 VAL C O 1
ATOM 5571 N N . ASP C 1 147 ? 23.353 154.962 115.633 1.00 25.94 144 ASP C N 1
ATOM 5572 C CA . ASP C 1 147 ? 23.425 153.688 114.957 1.00 28.01 144 ASP C CA 1
ATOM 5573 C C . ASP C 1 147 ? 22.111 153.241 114.324 1.00 27.16 144 ASP C C 1
ATOM 5574 O O . ASP C 1 147 ? 22.067 152.159 113.795 1.00 26.13 144 ASP C O 1
ATOM 5579 N N . GLU C 1 148 ? 21.101 154.108 114.260 1.00 28.23 145 GLU C N 1
ATOM 5580 C CA . GLU C 1 148 ? 19.992 153.905 113.319 1.00 30.61 145 GLU C CA 1
ATOM 5581 C C . GLU C 1 148 ? 20.472 154.107 111.888 1.00 30.47 145 GLU C C 1
ATOM 5582 O O . GLU C 1 148 ? 19.818 153.683 110.945 1.00 32.96 145 GLU C O 1
ATOM 5596 N N . GLU C 1 150 ? 23.053 152.990 109.184 1.00 22.78 147 GLU C N 1
ATOM 5597 C CA . GLU C 1 150 ? 23.768 151.730 109.001 1.00 23.23 147 GLU C CA 1
ATOM 5598 C C . GLU C 1 150 ? 24.404 151.676 107.663 1.00 21.16 147 GLU C C 1
ATOM 5599 O O . GLU C 1 150 ? 23.757 152.015 106.669 1.00 18.87 147 GLU C O 1
ATOM 5605 N N . LEU C 1 151 ? 25.642 151.206 107.640 1.00 19.94 148 LEU C N 1
ATOM 5606 C CA . LEU C 1 151 ? 26.362 150.939 106.408 1.00 19.74 148 LEU C CA 1
ATOM 5607 C C . LEU C 1 151 ? 26.433 149.425 106.195 1.00 21.44 148 LEU C C 1
ATOM 5608 O O . LEU C 1 151 ? 27.200 148.713 106.862 1.00 20.34 148 LEU C O 1
ATOM 5613 N N . ASN C 1 152 ? 25.600 148.935 105.271 1.00 21.05 149 ASN C N 1
ATOM 5614 C CA . ASN C 1 152 ? 25.525 147.512 104.967 1.00 22.24 149 ASN C CA 1
ATOM 5615 C C . ASN C 1 152 ? 26.049 147.126 103.578 1.00 21.65 149 ASN C C 1
ATOM 5616 O O . ASN C 1 152 ? 26.192 145.939 103.301 1.00 20.40 149 ASN C O 1
ATOM 5621 N N . ARG C 1 153 ? 26.295 148.110 102.710 1.00 19.90 150 ARG C N 1
ATOM 5622 C CA . ARG C 1 153 ? 26.671 147.816 101.335 1.00 20.47 150 ARG C CA 1
ATOM 5623 C C . ARG C 1 153 ? 27.521 148.951 100.779 1.00 19.92 150 ARG C C 1
ATOM 5624 O O . ARG C 1 153 ? 27.397 150.117 101.186 1.00 19.47 150 ARG C O 1
ATOM 5656 N N . ASP C 1 157 ? 26.372 148.689 94.754 1.00 21.89 154 ASP C N 1
ATOM 5657 C CA . ASP C 1 157 ? 26.296 147.232 94.848 1.00 25.12 154 ASP C CA 1
ATOM 5658 C C . ASP C 1 157 ? 24.846 146.791 94.642 1.00 28.02 154 ASP C C 1
ATOM 5659 O O . ASP C 1 157 ? 24.068 146.733 95.588 1.00 31.75 154 ASP C O 1
ATOM 5664 N N . PHE C 1 158 ? 24.534 146.513 93.395 1.00 30.88 155 PHE C N 1
ATOM 5665 C CA . PHE C 1 158 ? 23.192 146.163 92.914 1.00 36.01 155 PHE C CA 1
ATOM 5666 C C . PHE C 1 158 ? 22.723 144.852 93.524 1.00 37.30 155 PHE C C 1
ATOM 5667 O O . PHE C 1 158 ? 21.633 144.784 94.056 1.00 40.52 155 PHE C O 1
ATOM 5669 N N . ASN C 1 159 ? 23.563 143.825 93.473 1.00 39.26 156 ASN C N 1
ATOM 5670 C CA . ASN C 1 159 ? 23.270 142.562 94.187 1.00 43.15 156 ASN C CA 1
ATOM 5671 C C . ASN C 1 159 ? 22.865 142.716 95.653 1.00 43.60 156 ASN C C 1
ATOM 5672 O O . ASN C 1 159 ? 21.952 142.036 96.135 1.00 38.70 156 ASN C O 1
ATOM 5677 N N . ALA C 1 160 ? 23.590 143.570 96.377 1.00 44.79 157 ALA C N 1
ATOM 5678 C CA . ALA C 1 160 ? 23.347 143.766 97.797 1.00 44.98 157 ALA C CA 1
ATOM 5679 C C . ALA C 1 160 ? 21.941 144.255 97.997 1.00 48.28 157 ALA C C 1
ATOM 5680 O O . ALA C 1 160 ? 21.202 143.712 98.815 1.00 49.23 157 ALA C O 1
ATOM 5682 N N . LEU C 1 161 ? 21.546 145.265 97.243 1.00 51.94 158 LEU C N 1
ATOM 5683 C CA . LEU C 1 161 ? 20.201 145.786 97.399 1.00 59.29 158 LEU C CA 1
ATOM 5684 C C . LEU C 1 161 ? 19.156 144.715 97.078 1.00 60.49 158 LEU C C 1
ATOM 5685 O O . LEU C 1 161 ? 18.132 144.639 97.743 1.00 65.85 158 LEU C O 1
ATOM 5690 N N . ALA C 1 162 ? 19.437 143.873 96.086 1.00 63.62 159 ALA C N 1
ATOM 5691 C CA . ALA C 1 162 ? 18.563 142.738 95.750 1.00 61.70 159 ALA C CA 1
ATOM 5692 C C . ALA C 1 162 ? 18.543 141.641 96.841 1.00 61.31 159 ALA C C 1
ATOM 5693 O O . ALA C 1 162 ? 17.543 140.960 97.021 1.00 64.15 159 ALA C O 1
ATOM 5695 N N . GLU C 1 163 ? 19.643 141.471 97.567 1.00 58.97 160 GLU C N 1
ATOM 5696 C CA . GLU C 1 163 ? 19.700 140.531 98.690 1.00 58.77 160 GLU C CA 1
ATOM 5697 C C . GLU C 1 163 ? 19.252 141.155 100.026 1.00 57.65 160 GLU C C 1
ATOM 5698 O O . GLU C 1 163 ? 19.555 140.612 101.086 1.00 56.38 160 GLU C O 1
ATOM 5704 N N . GLY C 1 164 ? 18.548 142.288 99.978 1.00 54.90 161 GLY C N 1
ATOM 5705 C CA . GLY C 1 164 ? 18.112 142.981 101.192 1.00 53.35 161 GLY C CA 1
ATOM 5706 C C . GLY C 1 164 ? 19.144 143.690 102.083 1.00 51.31 161 GLY C C 1
ATOM 5707 O O . GLY C 1 164 ? 18.805 144.066 103.207 1.00 52.15 161 GLY C O 1
ATOM 5708 N N . ARG C 1 165 ? 20.385 143.895 101.625 1.00 44.27 162 ARG C N 1
ATOM 5709 C CA . ARG C 1 165 ? 21.341 144.724 102.374 1.00 41.15 162 ARG C CA 1
ATOM 5710 C C . ARG C 1 165 ? 21.346 146.148 101.785 1.00 37.70 162 ARG C C 1
ATOM 5711 O O . ARG C 1 165 ? 21.820 146.350 100.670 1.00 38.80 162 ARG C O 1
ATOM 5719 N N . ASP C 1 166 ? 20.757 147.099 102.485 1.00 32.58 163 ASP C N 1
ATOM 5720 C CA . ASP C 1 166 ? 20.779 148.488 102.045 1.00 28.88 163 ASP C CA 1
ATOM 5721 C C . ASP C 1 166 ? 21.355 149.321 103.191 1.00 24.82 163 ASP C C 1
ATOM 5722 O O . ASP C 1 166 ? 21.406 148.878 104.330 1.00 24.58 163 ASP C O 1
ATOM 5727 N N . ASN C 1 167 ? 21.855 150.490 102.851 1.00 21.45 164 ASN C N 1
ATOM 5728 C CA . ASN C 1 167 ? 22.236 151.502 103.811 1.00 19.78 164 ASN C CA 1
ATOM 5729 C C . ASN C 1 167 ? 20.990 152.267 104.245 1.00 20.14 164 ASN C C 1
ATOM 5730 O O . ASN C 1 167 ? 20.112 152.495 103.437 1.00 19.94 164 ASN C O 1
ATOM 5735 N N . HIS C 1 168 ? 20.913 152.602 105.515 1.00 20.95 165 HIS C N 1
ATOM 5736 C CA . HIS C 1 168 ? 19.721 153.180 106.132 1.00 21.80 165 HIS C CA 1
ATOM 5737 C C . HIS C 1 168 ? 20.081 154.414 106.933 1.00 20.42 165 HIS C C 1
ATOM 5738 O O . HIS C 1 168 ? 21.176 154.492 107.436 1.00 18.71 165 HIS C O 1
ATOM 5745 N N . ILE C 1 169 ? 19.094 155.281 107.131 1.00 19.76 166 ILE C N 1
ATOM 5746 C CA . ILE C 1 169 ? 19.222 156.458 107.922 1.00 20.36 166 ILE C CA 1
ATOM 5747 C C . ILE C 1 169 ? 17.839 156.818 108.483 1.00 19.38 166 ILE C C 1
ATOM 5748 O O . ILE C 1 169 ? 16.835 156.290 108.022 1.00 19.39 166 ILE C O 1
ATOM 5753 N N . THR C 1 170 ? 17.818 157.640 109.525 1.00 18.14 167 THR C N 1
ATOM 5754 C CA . THR C 1 170 ? 16.621 158.300 109.978 1.00 19.89 167 THR C CA 1
ATOM 5755 C C . THR C 1 170 ? 16.945 159.782 110.094 1.00 19.55 167 THR C C 1
ATOM 5756 O O . THR C 1 170 ? 18.128 160.143 110.149 1.00 19.32 167 THR C O 1
ATOM 5760 N N . ALA C 1 171 ? 15.910 160.623 110.124 1.00 19.73 168 ALA C N 1
ATOM 5761 C CA . ALA C 1 171 ? 16.152 162.064 110.220 1.00 19.72 168 ALA C CA 1
ATOM 5762 C C . ALA C 1 171 ? 16.842 162.462 111.536 1.00 20.49 168 ALA C C 1
ATOM 5763 O O . ALA C 1 171 ? 17.754 163.317 111.531 1.00 19.99 168 ALA C O 1
ATOM 5773 N N . SER C 1 173 ? 18.731 160.565 113.653 1.00 20.20 170 SER C N 1
ATOM 5774 C CA . SER C 1 173 ? 20.081 160.094 113.698 1.00 19.63 170 SER C CA 1
ATOM 5775 C C . SER C 1 173 ? 21.017 160.997 112.878 1.00 19.41 170 SER C C 1
ATOM 5776 O O . SER C 1 173 ? 22.106 161.323 113.343 1.00 18.58 170 SER C O 1
ATOM 5779 N N . LEU C 1 174 ? 20.586 161.412 111.683 1.00 19.02 171 LEU C N 1
ATOM 5780 C CA . LEU C 1 174 ? 21.410 162.313 110.882 1.00 18.69 171 LEU C CA 1
ATOM 5781 C C . LEU C 1 174 ? 21.532 163.667 111.594 1.00 18.19 171 LEU C C 1
ATOM 5782 O O . LEU C 1 174 ? 22.639 164.253 111.633 1.00 17.50 171 LEU C O 1
ATOM 5787 N N . ALA C 1 175 ? 20.429 164.142 112.204 1.00 18.39 172 ALA C N 1
ATOM 5788 C CA . ALA C 1 175 ? 20.466 165.387 112.966 1.00 18.66 172 ALA C CA 1
ATOM 5789 C C . ALA C 1 175 ? 21.475 165.288 114.092 1.00 18.64 172 ALA C C 1
ATOM 5790 O O . ALA C 1 175 ? 22.215 166.242 114.350 1.00 19.60 172 ALA C O 1
ATOM 5792 N N . ARG C 1 176 ? 21.483 164.167 114.802 1.00 19.36 173 ARG C N 1
ATOM 5793 C CA . ARG C 1 176 ? 22.468 164.001 115.900 1.00 20.12 173 ARG C CA 1
ATOM 5794 C C . ARG C 1 176 ? 23.921 163.945 115.393 1.00 18.74 173 ARG C C 1
ATOM 5795 O O . ARG C 1 176 ? 24.865 164.453 116.060 1.00 17.78 173 ARG C O 1
ATOM 5803 N N . LEU C 1 177 ? 24.117 163.340 114.231 1.00 17.62 174 LEU C N 1
ATOM 5804 C CA . LEU C 1 177 ? 25.449 163.307 113.660 1.00 17.39 174 LEU C CA 1
ATOM 5805 C C . LEU C 1 177 ? 25.913 164.735 113.290 1.00 17.47 174 LEU C C 1
ATOM 5806 O O . LEU C 1 177 ? 27.050 165.103 113.574 1.00 17.92 174 LEU C O 1
ATOM 5811 N N . TYR C 1 178 ? 25.033 165.526 112.673 1.00 17.41 175 TYR C N 1
ATOM 5812 C CA . TYR C 1 178 ? 25.349 166.901 112.351 1.00 17.61 175 TYR C CA 1
ATOM 5813 C C . TYR C 1 178 ? 25.600 167.730 113.624 1.00 17.38 175 TYR C C 1
ATOM 5814 O O . TYR C 1 178 ? 26.482 168.581 113.609 1.00 16.91 175 TYR C O 1
ATOM 5823 N N . LYS C 1 179 ? 24.875 167.463 114.713 1.00 17.37 176 LYS C N 1
ATOM 5824 C CA . LYS C 1 179 ? 25.134 168.187 115.954 1.00 18.07 176 LYS C CA 1
ATOM 5825 C C . LYS C 1 179 ? 26.547 167.863 116.447 1.00 18.24 176 LYS C C 1
ATOM 5826 O O . LYS C 1 179 ? 27.264 168.742 116.890 1.00 18.25 176 LYS C O 1
ATOM 5832 N N . HIS C 1 180 ? 26.926 166.597 116.394 1.00 18.42 177 HIS C N 1
ATOM 5833 C CA . HIS C 1 180 ? 28.285 166.233 116.764 1.00 19.34 177 HIS C CA 1
ATOM 5834 C C . HIS C 1 180 ? 29.356 166.960 115.905 1.00 17.97 177 HIS C C 1
ATOM 5835 O O . HIS C 1 180 ? 30.332 167.537 116.429 1.00 17.48 177 HIS C O 1
ATOM 5842 N N . ILE C 1 181 ? 29.149 166.951 114.599 1.00 16.93 178 ILE C N 1
ATOM 5843 C CA . ILE C 1 181 ? 30.021 167.662 113.678 1.00 17.80 178 ILE C CA 1
ATOM 5844 C C . ILE C 1 181 ? 30.058 169.163 113.966 1.00 17.42 178 ILE C C 1
ATOM 5845 O O . ILE C 1 181 ? 31.127 169.730 114.073 1.00 16.61 178 ILE C O 1
ATOM 5850 N N . PHE C 1 182 ? 28.888 169.758 114.190 1.00 17.55 179 PHE C N 1
ATOM 5851 C CA . PHE C 1 182 ? 28.765 171.161 114.572 1.00 17.85 179 PHE C CA 1
ATOM 5852 C C . PHE C 1 182 ? 29.604 171.439 115.824 1.00 18.16 179 PHE C C 1
ATOM 5853 O O . PHE C 1 182 ? 30.351 172.423 115.860 1.00 18.06 179 PHE C O 1
ATOM 5861 N N . GLU C 1 183 ? 29.506 170.568 116.825 1.00 18.36 180 GLU C N 1
ATOM 5862 C CA . GLU C 1 183 ? 30.309 170.730 118.036 1.00 19.74 180 GLU C CA 1
ATOM 5863 C C . GLU C 1 183 ? 31.816 170.691 117.834 1.00 20.12 180 GLU C C 1
ATOM 5864 O O . GLU C 1 183 ? 32.541 171.257 118.644 1.00 20.74 180 GLU C O 1
ATOM 5870 N N . CYS C 1 184 ? 32.297 170.010 116.796 1.00 19.52 181 CYS C N 1
ATOM 5871 C CA . CYS C 1 184 ? 33.725 169.890 116.512 1.00 20.59 181 CYS C CA 1
ATOM 5872 C C . CYS C 1 184 ? 34.298 171.017 115.654 1.00 18.35 181 CYS C C 1
ATOM 5873 O O . CYS C 1 184 ? 35.499 171.069 115.460 1.00 16.75 181 CYS C O 1
ATOM 5876 N N . ARG C 1 185 ? 33.433 171.842 115.072 1.00 17.07 182 ARG C N 1
ATOM 5877 C CA . ARG C 1 185 ? 33.803 172.712 113.948 1.00 15.82 182 ARG C CA 1
ATOM 5878 C C . ARG C 1 185 ? 34.890 173.711 114.275 1.00 16.02 182 ARG C C 1
ATOM 5879 O O . ARG C 1 185 ? 35.614 174.125 113.378 1.00 15.08 182 ARG C O 1
ATOM 5887 N N . ASP C 1 186 ? 34.981 174.110 115.541 1.00 16.12 183 ASP C N 1
ATOM 5888 C CA . ASP C 1 186 ? 36.002 175.080 115.992 1.00 17.16 183 ASP C CA 1
ATOM 5889 C C . ASP C 1 186 ? 37.012 174.482 116.944 1.00 17.30 183 ASP C C 1
ATOM 5890 O O . ASP C 1 186 ? 37.825 175.204 117.518 1.00 17.20 183 ASP C O 1
ATOM 5895 N N . ARG C 1 187 ? 36.994 173.170 117.099 1.00 17.76 184 ARG C N 1
ATOM 5896 C CA . ARG C 1 187 ? 37.890 172.548 118.088 1.00 20.32 184 ARG C CA 1
ATOM 5897 C C . ARG C 1 187 ? 39.316 172.337 117.607 1.00 17.98 184 ARG C C 1
ATOM 5898 O O . ARG C 1 187 ? 40.247 172.548 118.363 1.00 17.11 184 ARG C O 1
ATOM 5906 N N . ASP C 1 188 ? 39.446 171.891 116.372 1.00 16.13 185 ASP C N 1
ATOM 5907 C CA . ASP C 1 188 ? 40.731 171.536 115.799 1.00 16.18 185 ASP C CA 1
ATOM 5908 C C . ASP C 1 188 ? 40.699 171.581 114.277 1.00 15.06 185 ASP C C 1
ATOM 5909 O O . ASP C 1 188 ? 39.621 171.837 113.656 1.00 14.79 185 ASP C O 1
ATOM 5914 N N . VAL C 1 189 ? 41.833 171.304 113.625 1.00 14.69 186 VAL C N 1
ATOM 5915 C CA . VAL C 1 189 ? 41.861 171.415 112.164 1.00 14.39 186 VAL C CA 1
ATOM 5916 C C . VAL C 1 189 ? 40.966 170.342 111.476 1.00 14.42 186 VAL C C 1
ATOM 5917 O O . VAL C 1 189 ? 40.481 170.571 110.370 1.00 14.06 186 VAL C O 1
ATOM 5921 N N . TYR C 1 190 ? 40.759 169.207 112.136 1.00 14.75 187 TYR C N 1
ATOM 5922 C CA . TYR C 1 190 ? 39.950 168.125 111.589 1.00 14.58 187 TYR C CA 1
ATOM 5923 C C . TYR C 1 190 ? 38.460 168.488 111.622 1.00 14.35 187 TYR C C 1
ATOM 5924 O O . TYR C 1 190 ? 37.722 168.346 110.627 1.00 12.92 187 TYR C O 1
ATOM 5933 N N . GLY C 1 191 ? 37.987 168.934 112.786 1.00 14.23 188 GLY C N 1
ATOM 5934 C CA . GLY C 1 191 ? 36.625 169.393 112.877 1.00 14.65 188 GLY C CA 1
ATOM 5935 C C . GLY C 1 191 ? 36.334 170.567 111.952 1.00 13.79 188 GLY C C 1
ATOM 5936 O O . GLY C 1 191 ? 35.245 170.658 111.331 1.00 13.37 188 GLY C O 1
ATOM 5937 N N . ARG C 1 192 ? 37.283 171.477 111.827 1.00 14.07 189 ARG C N 1
ATOM 5938 C CA . ARG C 1 192 ? 37.090 172.639 110.940 1.00 13.99 189 ARG C CA 1
ATOM 5939 C C . ARG C 1 192 ? 36.978 172.219 109.468 1.00 13.60 189 ARG C C 1
ATOM 5940 O O . ARG C 1 192 ? 36.084 172.699 108.711 1.00 13.91 189 ARG C O 1
ATOM 5948 N N . GLU C 1 193 ? 37.854 171.297 109.078 1.00 14.36 190 GLU C N 1
ATOM 5949 C CA . GLU C 1 193 ? 37.857 170.784 107.720 1.00 14.83 190 GLU C CA 1
ATOM 5950 C C . GLU C 1 193 ? 36.531 170.085 107.419 1.00 14.23 190 GLU C C 1
ATOM 5951 O O . GLU C 1 193 ? 35.998 170.305 106.352 1.00 13.67 190 GLU C O 1
ATOM 5965 N N . TRP C 1 195 ? 33.572 170.693 108.713 1.00 14.88 192 TRP C N 1
ATOM 5966 C CA . TRP C 1 195 ? 32.598 171.761 108.575 1.00 15.44 192 TRP C CA 1
ATOM 5967 C C . TRP C 1 195 ? 32.763 172.458 107.230 1.00 15.16 192 TRP C C 1
ATOM 5968 O O . TRP C 1 195 ? 31.764 172.778 106.570 1.00 16.01 192 TRP C O 1
ATOM 5979 N N . ASN C 1 196 ? 34.014 172.729 106.837 1.00 15.21 193 ASN C N 1
ATOM 5980 C CA . ASN C 1 196 ? 34.295 173.411 105.580 1.00 14.95 193 ASN C CA 1
ATOM 5981 C C . ASN C 1 196 ? 33.868 172.548 104.357 1.00 13.93 193 ASN C C 1
ATOM 5982 O O . ASN C 1 196 ? 33.231 173.062 103.434 1.00 13.60 193 ASN C O 1
ATOM 5987 N N . ILE C 1 197 ? 34.176 171.251 104.388 1.00 13.28 194 ILE C N 1
ATOM 5988 C CA . ILE C 1 197 ? 33.757 170.290 103.337 1.00 13.09 194 ILE C CA 1
ATOM 5989 C C . ILE C 1 197 ? 32.253 170.298 103.206 1.00 13.63 194 ILE C C 1
ATOM 5990 O O . ILE C 1 197 ? 31.732 170.391 102.090 1.00 13.74 194 ILE C O 1
ATOM 5995 N N . LEU C 1 198 ? 31.541 170.201 104.334 1.00 13.65 195 LEU C N 1
ATOM 5996 C CA . LEU C 1 198 ? 30.080 170.271 104.285 1.00 13.83 195 LEU C CA 1
ATOM 5997 C C . LEU C 1 198 ? 29.589 171.518 103.557 1.00 13.13 195 LEU C C 1
ATOM 5998 O O . LEU C 1 198 ? 28.643 171.490 102.735 1.00 12.72 195 LEU C O 1
ATOM 6003 N N . GLY C 1 199 ? 30.233 172.642 103.852 1.00 13.05 196 GLY C N 1
ATOM 6004 C CA . GLY C 1 199 ? 29.843 173.916 103.259 1.00 13.94 196 GLY C CA 1
ATOM 6005 C C . GLY C 1 199 ? 30.244 174.108 101.813 1.00 13.94 196 GLY C C 1
ATOM 6006 O O . GLY C 1 199 ? 29.781 175.045 101.161 1.00 14.28 196 GLY C O 1
ATOM 6007 N N . ARG C 1 200 ? 31.045 173.198 101.274 1.00 13.46 197 ARG C N 1
ATOM 6008 C CA . ARG C 1 200 ? 31.467 173.278 99.872 1.00 14.43 197 ARG C CA 1
ATOM 6009 C C . ARG C 1 200 ? 30.672 172.336 98.980 1.00 14.17 197 ARG C C 1
ATOM 6010 O O . ARG C 1 200 ? 31.038 172.124 97.827 1.00 14.22 197 ARG C O 1
ATOM 6018 N N . GLN C 1 201 ? 29.605 171.765 99.513 1.00 13.73 198 GLN C N 1
ATOM 6019 C CA . GLN C 1 201 ? 28.698 170.893 98.706 1.00 14.09 198 GLN C CA 1
ATOM 6020 C C . GLN C 1 201 ? 28.329 171.537 97.393 1.00 14.58 198 GLN C C 1
ATOM 6021 O O . GLN C 1 201 ? 27.905 172.680 97.382 1.00 14.30 198 GLN C O 1
ATOM 6027 N N . GLN C 1 202 ? 28.458 170.794 96.293 1.00 15.35 199 GLN C N 1
ATOM 6028 C CA . GLN C 1 202 ? 28.239 171.361 94.965 1.00 15.65 199 GLN C CA 1
ATOM 6029 C C . GLN C 1 202 ? 26.820 171.120 94.484 1.00 17.66 199 GLN C C 1
ATOM 6030 O O . GLN C 1 202 ? 26.393 171.776 93.566 1.00 17.38 199 GLN C O 1
ATOM 6036 N N . PHE C 1 203 ? 26.076 170.181 95.084 1.00 16.39 200 PHE C N 1
ATOM 6037 C CA . PHE C 1 203 ? 24.720 169.942 94.603 1.00 17.73 200 PHE C CA 1
ATOM 6038 C C . PHE C 1 203 ? 23.694 170.757 95.402 1.00 16.79 200 PHE C C 1
ATOM 6039 O O . PHE C 1 203 ? 23.414 170.461 96.563 1.00 15.00 200 PHE C O 1
ATOM 6047 N N . ARG C 1 204 ? 23.088 171.748 94.737 1.00 16.83 201 ARG C N 1
ATOM 6048 C CA . ARG C 1 204 ? 22.200 172.695 95.405 1.00 16.61 201 ARG C CA 1
ATOM 6049 C C . ARG C 1 204 ? 20.831 172.670 94.770 1.00 17.40 201 ARG C C 1
ATOM 6050 O O . ARG C 1 204 ? 20.144 173.663 94.758 1.00 17.32 201 ARG C O 1
ATOM 6058 N N . ASP C 1 205 ? 20.404 171.501 94.327 1.00 17.63 202 ASP C N 1
ATOM 6059 C CA . ASP C 1 205 ? 19.150 171.372 93.663 1.00 18.74 202 ASP C CA 1
ATOM 6060 C C . ASP C 1 205 ? 17.963 171.081 94.581 1.00 18.97 202 ASP C C 1
ATOM 6061 O O . ASP C 1 205 ? 16.814 171.041 94.123 1.00 19.43 202 ASP C O 1
ATOM 6066 N N . ILE C 1 206 ? 18.207 170.895 95.865 1.00 17.98 203 ILE C N 1
ATOM 6067 C CA . ILE C 1 206 ? 17.120 170.517 96.766 1.00 18.35 203 ILE C CA 1
ATOM 6068 C C . ILE C 1 206 ? 16.872 171.706 97.703 1.00 18.30 203 ILE C C 1
ATOM 6069 O O . ILE C 1 206 ? 16.309 172.723 97.273 1.00 18.42 203 ILE C O 1
ATOM 6074 N N . LEU C 1 207 ? 17.284 171.613 98.965 1.00 17.52 204 LEU C N 1
ATOM 6075 C CA . LEU C 1 207 ? 16.902 172.623 99.950 1.00 17.70 204 LEU C CA 1
ATOM 6076 C C . LEU C 1 207 ? 17.324 174.046 99.620 1.00 17.57 204 LEU C C 1
ATOM 6077 O O . LEU C 1 207 ? 16.554 174.971 99.878 1.00 19.09 204 LEU C O 1
ATOM 6082 N N . PRO C 1 208 ? 18.523 174.249 99.044 1.00 17.05 205 PRO C N 1
ATOM 6083 C CA . PRO C 1 208 ? 18.924 175.643 98.813 1.00 17.17 205 PRO C CA 1
ATOM 6084 C C . PRO C 1 208 ? 18.576 176.173 97.453 1.00 17.07 205 PRO C C 1
ATOM 6085 O O . PRO C 1 208 ? 19.064 177.244 97.052 1.00 17.40 205 PRO C O 1
ATOM 6089 N N . PHE C 1 209 ? 17.737 175.468 96.727 1.00 16.83 206 PHE C N 1
ATOM 6090 C CA . PHE C 1 209 ? 17.410 175.863 95.353 1.00 17.84 206 PHE C CA 1
ATOM 6091 C C . PHE C 1 209 ? 17.073 177.362 95.207 1.00 18.96 206 PHE C C 1
ATOM 6092 O O . PHE C 1 209 ? 17.562 178.029 94.307 1.00 18.82 206 PHE C O 1
ATOM 6100 N N . TYR C 1 210 ? 16.193 177.855 96.058 1.00 19.51 207 TYR C N 1
ATOM 6101 C CA . TYR C 1 210 ? 15.728 179.237 95.965 1.00 20.12 207 TYR C CA 1
ATOM 6102 C C . TYR C 1 210 ? 16.575 180.214 96.808 1.00 20.64 207 TYR C C 1
ATOM 6103 O O . TYR C 1 210 ? 16.271 181.392 96.855 1.00 20.87 207 TYR C O 1
ATOM 6112 N N . TRP C 1 211 ? 17.627 179.757 97.466 1.00 19.69 208 TRP C N 1
ATOM 6113 C CA . TRP C 1 211 ? 18.296 180.611 98.445 1.00 21.03 208 TRP C CA 1
ATOM 6114 C C . TRP C 1 211 ? 19.248 181.630 97.805 1.00 22.50 208 TRP C C 1
ATOM 6115 O O . TRP C 1 211 ? 19.483 182.684 98.381 1.00 26.01 208 TRP C O 1
ATOM 6126 N N . GLY C 1 212 ? 19.800 181.304 96.657 1.00 23.30 209 GLY C N 1
ATOM 6127 C CA . GLY C 1 212 ? 20.847 182.124 96.025 1.00 26.46 209 GLY C CA 1
ATOM 6128 C C . GLY C 1 212 ? 22.239 181.575 96.351 1.00 26.97 209 GLY C C 1
ATOM 6129 O O . GLY C 1 212 ? 22.451 180.976 97.410 1.00 24.69 209 GLY C O 1
ATOM 6130 N N . GLU C 1 213 ? 23.174 181.772 95.425 1.00 33.13 210 GLU C N 1
ATOM 6131 C CA . GLU C 1 213 ? 24.536 181.217 95.531 1.00 37.80 210 GLU C CA 1
ATOM 6132 C C . GLU C 1 213 ? 25.295 181.721 96.745 1.00 35.32 210 GLU C C 1
ATOM 6133 O O . GLU C 1 213 ? 26.136 181.026 97.292 1.00 38.01 210 GLU C O 1
ATOM 6139 N N . GLY C 1 214 ? 24.982 182.904 97.203 1.00 34.75 211 GLY C N 1
ATOM 6140 C CA . GLY C 1 214 ? 25.668 183.433 98.386 1.00 34.96 211 GLY C CA 1
ATOM 6141 C C . GLY C 1 214 ? 25.364 182.818 99.748 1.00 32.17 211 GLY C C 1
ATOM 6142 O O . GLY C 1 214 ? 25.986 183.193 100.720 1.00 32.08 211 GLY C O 1
ATOM 6143 N N . ILE C 1 215 ? 24.373 181.926 99.849 1.00 27.49 212 ILE C N 1
ATOM 6144 C CA . ILE C 1 215 ? 23.980 181.420 101.136 1.00 25.01 212 ILE C CA 1
ATOM 6145 C C . ILE C 1 215 ? 24.660 180.063 101.277 1.00 24.45 212 ILE C C 1
ATOM 6146 O O . ILE C 1 215 ? 24.274 179.075 100.614 1.00 20.72 212 ILE C O 1
ATOM 6151 N N . ARG C 1 216 ? 25.653 180.022 102.146 1.00 23.06 213 ARG C N 1
ATOM 6152 C CA . ARG C 1 216 ? 26.357 178.785 102.422 1.00 23.39 213 ARG C CA 1
ATOM 6153 C C . ARG C 1 216 ? 25.460 177.836 103.224 1.00 20.76 213 ARG C C 1
ATOM 6154 O O . ARG C 1 216 ? 24.757 178.242 104.149 1.00 20.18 213 ARG C O 1
ATOM 6162 N N . PHE C 1 217 ? 25.509 176.555 102.874 1.00 18.34 214 PHE C N 1
ATOM 6163 C CA . PHE C 1 217 ? 24.773 175.539 103.606 1.00 16.74 214 PHE C CA 1
ATOM 6164 C C . PHE C 1 217 ? 25.782 174.380 103.794 1.00 15.90 214 PHE C C 1
ATOM 6165 O O . PHE C 1 217 ? 26.528 174.053 102.871 1.00 15.06 214 PHE C O 1
ATOM 6173 N N . HIS C 1 218 ? 25.811 173.810 104.985 1.00 15.37 215 HIS C N 1
ATOM 6174 C CA . HIS C 1 218 ? 26.742 172.740 105.344 1.00 15.11 215 HIS C CA 1
ATOM 6175 C C . HIS C 1 218 ? 25.991 171.446 105.293 1.00 14.67 215 HIS C C 1
ATOM 6176 O O . HIS C 1 218 ? 25.296 171.058 106.272 1.00 14.84 215 HIS C O 1
ATOM 6183 N N . HIS C 1 219 ? 26.070 170.798 104.127 1.00 14.33 216 HIS C N 1
ATOM 6184 C CA . HIS C 1 219 ? 25.096 169.753 103.814 1.00 13.97 216 HIS C CA 1
ATOM 6185 C C . HIS C 1 219 ? 25.584 168.687 102.870 1.00 13.97 216 HIS C C 1
ATOM 6186 O O . HIS C 1 219 ? 26.692 168.777 102.307 1.00 13.71 216 HIS C O 1
ATOM 6193 N N . LYS C 1 220 ? 24.733 167.669 102.705 1.00 14.08 217 LYS C N 1
ATOM 6194 C CA . LYS C 1 220 ? 24.987 166.549 101.810 1.00 14.16 217 LYS C CA 1
ATOM 6195 C C . LYS C 1 220 ? 23.633 166.137 101.243 1.00 14.96 217 LYS C C 1
ATOM 6196 O O . LYS C 1 220 ? 22.645 166.102 102.002 1.00 15.48 217 LYS C O 1
ATOM 6202 N N . THR C 1 221 ? 23.569 165.862 99.944 1.00 15.18 218 THR C N 1
ATOM 6203 C CA . THR C 1 221 ? 22.317 165.359 99.331 1.00 15.52 218 THR C CA 1
ATOM 6204 C C . THR C 1 221 ? 22.415 163.864 99.096 1.00 16.48 218 THR C C 1
ATOM 6205 O O . THR C 1 221 ? 23.499 163.261 99.154 1.00 15.24 218 THR C O 1
ATOM 6209 N N . GLY C 1 222 ? 21.275 163.239 98.786 1.00 16.74 219 GLY C N 1
ATOM 6210 C CA . GLY C 1 222 ? 21.322 161.852 98.415 1.00 17.63 219 GLY C CA 1
ATOM 6211 C C . GLY C 1 222 ? 20.277 161.609 97.362 1.00 18.65 219 GLY C C 1
ATOM 6212 O O . GLY C 1 222 ? 19.266 162.266 97.353 1.00 19.23 219 GLY C O 1
ATOM 6213 N N . SER C 1 223 ? 20.542 160.699 96.459 1.00 19.58 220 SER C N 1
ATOM 6214 C CA . SER C 1 223 ? 19.566 160.399 95.438 1.00 21.57 220 SER C CA 1
ATOM 6215 C C . SER C 1 223 ? 19.699 158.956 94.991 1.00 21.46 220 SER C C 1
ATOM 6216 O O . SER C 1 223 ? 20.826 158.467 94.795 1.00 19.62 220 SER C O 1
ATOM 6219 N N . LEU C 1 224 ? 18.568 158.261 94.826 1.00 19.86 221 LEU C N 1
ATOM 6220 C CA . LEU C 1 224 ? 18.551 156.955 94.157 1.00 21.42 221 LEU C CA 1
ATOM 6221 C C . LEU C 1 224 ? 17.226 156.938 93.410 1.00 21.14 221 LEU C C 1
ATOM 6222 O O . LEU C 1 224 ? 16.461 157.894 93.520 1.00 20.09 221 LEU C O 1
ATOM 6227 N N . ASP C 1 225 ? 16.926 155.865 92.701 1.00 21.95 222 ASP C N 1
ATOM 6228 C CA . ASP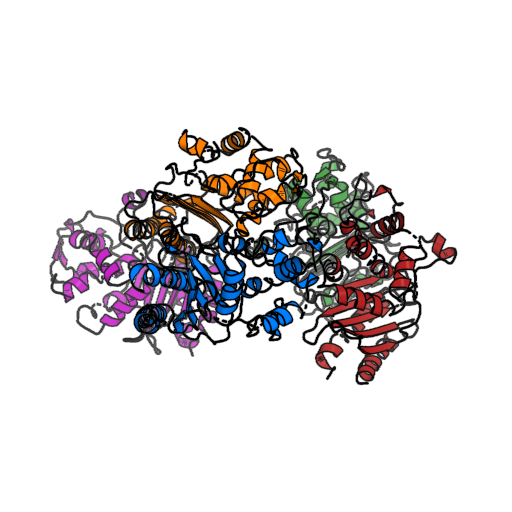 C 1 225 ? 15.612 155.775 92.069 1.00 23.53 222 ASP C CA 1
ATOM 6229 C C . ASP C 1 225 ? 14.513 155.989 93.124 1.00 22.97 222 ASP C C 1
ATOM 6230 O O . ASP C 1 225 ? 14.434 155.258 94.108 1.00 21.82 222 ASP C O 1
ATOM 6235 N N . ARG C 1 226 ? 13.679 157.000 92.900 1.00 22.93 223 ARG C N 1
ATOM 6236 C CA . ARG C 1 226 ? 12.519 157.311 93.742 1.00 23.57 223 ARG C CA 1
ATOM 6237 C C . ARG C 1 226 ? 12.860 157.732 95.180 1.00 22.61 223 ARG C C 1
ATOM 6238 O O . ARG C 1 226 ? 12.022 157.631 96.070 1.00 22.85 223 ARG C O 1
ATOM 6246 N N . VAL C 1 227 ? 14.081 158.235 95.378 1.00 21.40 224 VAL C N 1
ATOM 6247 C CA . VAL C 1 227 ? 14.571 158.697 96.673 1.00 20.73 224 VAL C CA 1
ATOM 6248 C C . VAL C 1 227 ? 15.376 159.986 96.464 1.00 20.07 224 VAL C C 1
ATOM 6249 O O . VAL C 1 227 ? 16.299 160.038 95.629 1.00 18.66 224 VAL C O 1
ATOM 6253 N N . GLU C 1 228 ? 15.000 161.036 97.173 1.00 19.40 225 GLU C N 1
ATOM 6254 C CA . GLU C 1 228 ? 15.740 162.294 97.143 1.00 18.73 225 GLU C CA 1
ATOM 6255 C C . GLU C 1 228 ? 15.816 162.857 98.553 1.00 17.90 225 GLU C C 1
ATOM 6256 O O . GLU C 1 228 ? 14.760 163.100 99.190 1.00 18.04 225 GLU C O 1
ATOM 6262 N N . HIS C 1 229 ? 17.038 163.106 99.021 1.00 17.04 226 HIS C N 1
ATOM 6263 C CA . HIS C 1 229 ? 17.282 163.602 100.361 1.00 16.20 226 HIS C CA 1
ATOM 6264 C C . HIS C 1 229 ? 18.190 164.810 100.338 1.00 16.03 226 HIS C C 1
ATOM 6265 O O . HIS C 1 229 ? 19.082 164.919 99.486 1.00 15.69 226 HIS C O 1
ATOM 6272 N N . ASP C 1 230 ? 18.036 165.668 101.345 1.00 15.99 227 ASP C N 1
ATOM 6273 C CA . ASP C 1 230 ? 19.018 166.737 101.609 1.00 15.14 227 ASP C CA 1
ATOM 6274 C C . ASP C 1 230 ? 18.983 167.033 103.070 1.00 14.97 227 ASP C C 1
ATOM 6275 O O . ASP C 1 230 ? 17.912 167.082 103.676 1.00 15.81 227 ASP C O 1
ATOM 6280 N N . GLY C 1 231 ? 20.151 167.228 103.677 1.00 14.87 228 GLY C N 1
ATOM 6281 C CA . GLY C 1 231 ? 20.200 167.598 105.070 1.00 14.41 228 GLY C CA 1
ATOM 6282 C C . GLY C 1 231 ? 21.469 168.329 105.442 1.00 14.03 228 GLY C C 1
ATOM 6283 O O . GLY C 1 231 ? 22.556 168.019 104.925 1.00 13.65 228 GLY C O 1
ATOM 6284 N N . GLY C 1 232 ? 21.337 169.282 106.353 1.00 14.57 229 GLY C N 1
ATOM 6285 C CA . GLY C 1 232 ? 22.502 170.036 106.788 1.00 14.30 229 GLY C CA 1
ATOM 6286 C C . GLY C 1 232 ? 22.165 171.179 107.699 1.00 15.33 229 GLY C C 1
ATOM 6287 O O . GLY C 1 232 ? 21.060 171.265 108.249 1.00 16.08 229 GLY C O 1
ATOM 6288 N N . VAL C 1 233 ? 23.148 172.044 107.888 1.00 15.00 230 VAL C N 1
ATOM 6289 C CA . VAL C 1 233 ? 23.099 173.122 108.835 1.00 15.65 230 VAL C CA 1
ATOM 6290 C C . VAL C 1 233 ? 23.323 174.436 108.116 1.00 16.51 230 VAL C C 1
ATOM 6291 O O . VAL C 1 233 ? 24.323 174.610 107.394 1.00 15.63 230 VAL C O 1
ATOM 6295 N N . ILE C 1 234 ? 22.425 175.375 108.372 1.00 17.93 231 ILE C N 1
ATOM 6296 C CA . ILE C 1 234 ? 22.547 176.735 107.838 1.00 19.21 231 ILE C CA 1
ATOM 6297 C C . ILE C 1 234 ? 22.872 177.691 108.947 1.00 20.98 231 ILE C C 1
ATOM 6298 O O . ILE C 1 234 ? 22.282 177.625 110.033 1.00 20.59 231 ILE C O 1
ATOM 6303 N N . GLU C 1 235 ? 23.803 178.601 108.693 1.00 22.45 232 GLU C N 1
ATOM 6304 C CA . GLU C 1 235 ? 24.082 179.677 109.654 1.00 26.15 232 GLU C CA 1
ATOM 6305 C C . GLU C 1 235 ? 23.231 180.895 109.247 1.00 27.14 232 GLU C C 1
ATOM 6306 O O . GLU C 1 235 ? 23.327 181.328 108.118 1.00 26.73 232 GLU C O 1
ATOM 6312 N N . THR C 1 236 ? 22.365 181.399 110.122 1.00 27.54 233 THR C N 1
ATOM 6313 C CA . THR C 1 236 ? 21.563 182.579 109.816 1.00 30.30 233 THR C CA 1
ATOM 6314 C C . THR C 1 236 ? 21.972 183.685 110.779 1.00 32.54 233 THR C C 1
ATOM 6315 O O . THR C 1 236 ? 22.713 183.449 111.743 1.00 31.83 233 THR C O 1
ATOM 6319 N N . PHE C 1 237 ? 21.451 184.881 110.554 1.00 36.15 234 PHE C N 1
ATOM 6320 C CA . PHE C 1 237 ? 21.680 185.996 111.494 1.00 39.83 234 PHE C CA 1
ATOM 6321 C C . PHE C 1 237 ? 21.138 185.690 112.884 1.00 38.67 234 PHE C C 1
ATOM 6322 O O . PHE C 1 237 ? 21.641 186.220 113.859 1.00 40.12 234 PHE C O 1
ATOM 6330 N N . ARG C 1 238 ? 20.136 184.811 112.959 1.00 36.90 235 ARG C N 1
ATOM 6331 C CA . ARG C 1 238 ? 19.519 184.366 114.212 1.00 37.51 235 ARG C CA 1
ATOM 6332 C C . ARG C 1 238 ? 20.239 183.142 114.864 1.00 35.24 235 ARG C C 1
ATOM 6333 O O . ARG C 1 238 ? 19.837 182.709 115.930 1.00 37.16 235 ARG C O 1
ATOM 6335 N N . GLY C 1 239 ? 21.266 182.572 114.225 1.00 30.47 236 GLY C N 1
ATOM 6336 C CA . GLY C 1 239 ? 21.961 181.389 114.757 1.00 27.31 236 GLY C CA 1
ATOM 6337 C C . GLY C 1 239 ? 21.942 180.224 113.753 1.00 24.84 236 GLY C C 1
ATOM 6338 O O . GLY C 1 239 ? 21.533 180.388 112.590 1.00 23.78 236 GLY C O 1
ATOM 6339 N N . HIS C 1 240 ? 22.339 179.043 114.214 1.00 22.30 237 HIS C N 1
ATOM 6340 C CA . HIS C 1 240 ? 22.425 177.891 113.341 1.00 20.82 237 HIS C CA 1
ATOM 6341 C C . HIS C 1 240 ? 21.178 177.040 113.459 1.00 20.15 237 HIS C C 1
ATOM 6342 O O . HIS C 1 240 ? 20.701 176.806 114.556 1.00 20.34 237 HIS C O 1
ATOM 6349 N N . PHE C 1 241 ? 20.720 176.517 112.326 1.00 19.67 238 PHE C N 1
ATOM 6350 C CA . PHE C 1 241 ? 19.596 175.591 112.275 1.00 19.74 238 PHE C CA 1
ATOM 6351 C C . PHE C 1 241 ? 19.943 174.398 111.412 1.00 18.51 238 PHE C C 1
ATOM 6352 O O . PHE C 1 241 ? 20.661 174.531 110.435 1.00 18.70 238 PHE C O 1
ATOM 6360 N N . CYS C 1 242 ? 19.417 173.238 111.781 1.00 18.17 239 CYS C N 1
ATOM 6361 C CA . CYS C 1 242 ? 19.595 172.020 111.034 1.00 17.58 239 CYS C CA 1
ATOM 6362 C C . CYS C 1 242 ? 18.303 171.696 110.314 1.00 17.74 239 CYS C C 1
ATOM 6363 O O . CYS C 1 242 ? 17.234 171.669 110.958 1.00 18.49 239 CYS C O 1
ATOM 6366 N N . PHE C 1 243 ? 18.413 171.476 109.014 1.00 16.87 240 PHE C N 1
ATOM 6367 C CA . PHE C 1 243 ? 17.283 171.180 108.152 1.00 18.01 240 PHE C CA 1
ATOM 6368 C C . PHE C 1 243 ? 17.534 169.799 107.570 1.00 17.38 240 PHE C C 1
ATOM 6369 O O . PHE C 1 243 ? 18.544 169.612 106.888 1.00 16.72 240 PHE C O 1
ATOM 6377 N N . ILE C 1 244 ? 16.631 168.852 107.816 1.00 17.59 241 ILE C N 1
ATOM 6378 C CA . ILE C 1 244 ? 16.744 167.508 107.265 1.00 18.18 241 ILE C CA 1
ATOM 6379 C C . ILE C 1 244 ? 15.458 167.202 106.517 1.00 17.74 241 ILE C C 1
ATOM 6380 O O . ILE C 1 244 ? 14.379 167.382 107.079 1.00 17.88 241 ILE C O 1
ATOM 6385 N N . LEU C 1 245 ? 15.576 166.733 105.289 1.00 16.83 242 LEU C N 1
ATOM 6386 C CA . LEU C 1 245 ? 14.412 166.331 104.475 1.00 17.29 242 LEU C CA 1
ATOM 6387 C C . LEU C 1 245 ? 14.741 165.007 103.772 1.00 16.99 242 LEU C C 1
ATOM 6388 O O . LEU C 1 245 ? 15.736 164.910 103.008 1.00 16.79 242 LEU C O 1
ATOM 6393 N N . LEU C 1 246 ? 13.978 163.984 104.108 1.00 17.40 243 LEU C N 1
ATOM 6394 C CA . LEU C 1 246 ? 14.119 162.664 103.508 1.00 17.53 243 LEU C CA 1
ATOM 6395 C C . LEU C 1 246 ? 12.851 162.352 102.717 1.00 18.49 243 LEU C C 1
ATOM 6396 O O . LEU C 1 246 ? 11.728 162.398 103.290 1.00 19.96 243 LEU C O 1
ATOM 6409 N N . SER C 1 248 ? 11.185 159.438 100.196 1.00 20.05 245 SER C N 1
ATOM 6410 C CA . SER C 1 248 ? 11.165 158.138 99.537 1.00 20.83 245 SER C CA 1
ATOM 6411 C C . SER C 1 248 ? 9.826 157.909 98.865 1.00 22.79 245 SER C C 1
ATOM 6412 O O . SER C 1 248 ? 8.829 158.583 99.168 1.00 23.15 245 SER C O 1
ATOM 6415 N N . ASP C 1 249 ? 9.821 156.949 97.955 1.00 24.15 246 ASP C N 1
ATOM 6416 C CA . ASP C 1 249 ? 8.645 156.626 97.147 1.00 26.56 246 ASP C CA 1
ATOM 6417 C C . ASP C 1 249 ? 8.056 157.874 96.489 1.00 26.51 246 ASP C C 1
ATOM 6418 O O . ASP C 1 249 ? 6.862 158.148 96.577 1.00 26.99 246 ASP C O 1
ATOM 6423 N N . ILE C 1 250 ? 8.901 158.601 95.772 1.00 25.80 247 ILE C N 1
ATOM 6424 C CA . ILE C 1 250 ? 8.480 159.833 95.099 1.00 26.20 247 ILE C CA 1
ATOM 6425 C C . ILE C 1 250 ? 9.147 159.891 93.734 1.00 25.53 247 ILE C C 1
ATOM 6426 O O . ILE C 1 250 ? 10.261 159.418 93.611 1.00 24.82 247 ILE C O 1
ATOM 6431 N N . ASP C 1 251 ? 8.491 160.436 92.701 1.00 25.62 248 ASP C N 1
ATOM 6432 C CA . ASP C 1 251 ? 9.189 160.633 91.434 1.00 25.08 248 ASP C CA 1
ATOM 6433 C C . ASP C 1 251 ? 10.371 161.571 91.736 1.00 23.53 248 ASP C C 1
ATOM 6434 O O . ASP C 1 251 ? 10.221 162.532 92.495 1.00 23.17 248 ASP C O 1
ATOM 6439 N N . ASN C 1 252 ? 11.539 161.298 91.171 1.00 22.41 249 ASN C N 1
ATOM 6440 C CA . ASN C 1 252 ? 12.729 162.093 91.495 1.00 22.12 249 ASN C CA 1
ATOM 6441 C C . ASN C 1 252 ? 12.583 163.564 91.125 1.00 21.92 249 ASN C C 1
ATOM 6442 O O . ASN C 1 252 ? 13.009 164.417 91.891 1.00 21.09 249 ASN C O 1
ATOM 6447 N N . ASP C 1 253 ? 11.966 163.857 89.972 1.00 22.42 250 ASP C N 1
ATOM 6448 C CA . ASP C 1 253 ? 11.804 165.268 89.582 1.00 23.63 250 ASP C CA 1
ATOM 6449 C C . ASP C 1 253 ? 10.872 165.981 90.565 1.00 23.72 250 ASP C C 1
ATOM 6450 O O . ASP C 1 253 ? 11.177 167.083 91.046 1.00 23.36 250 ASP C O 1
ATOM 6455 N N . ARG C 1 254 ? 9.810 165.285 90.956 1.00 23.70 251 ARG C N 1
A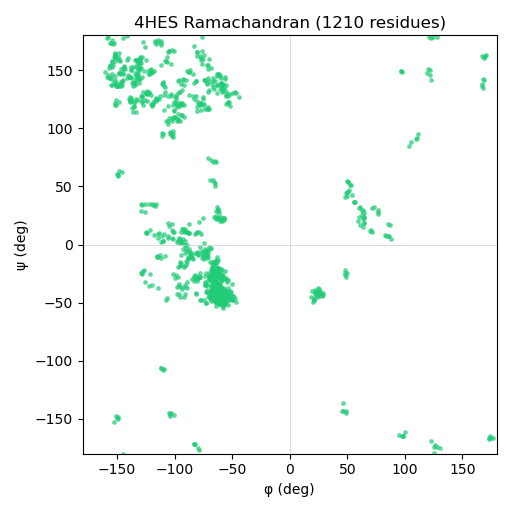TOM 6456 C CA . ARG C 1 254 ? 8.884 165.813 91.943 1.00 24.90 251 ARG C CA 1
ATOM 6457 C C . ARG C 1 254 ? 9.539 166.015 93.314 1.00 23.28 251 ARG C C 1
ATOM 6458 O O . ARG C 1 254 ? 9.288 167.020 93.980 1.00 23.12 251 ARG C O 1
ATOM 6466 N N . GLY C 1 255 ? 10.412 165.094 93.722 1.00 22.65 252 GLY C N 1
ATOM 6467 C CA . GLY C 1 255 ? 11.100 165.235 94.985 1.00 21.13 252 GLY C CA 1
ATOM 6468 C C . GLY C 1 255 ? 12.001 166.464 94.987 1.00 20.60 252 GLY C C 1
ATOM 6469 O O . GLY C 1 255 ? 12.055 167.215 95.965 1.00 20.48 252 GLY C O 1
ATOM 6470 N N . LYS C 1 256 ? 12.707 166.693 93.887 1.00 20.03 253 LYS C N 1
ATOM 6471 C CA . LYS C 1 256 ? 13.556 167.878 93.797 1.00 19.48 253 LYS C CA 1
ATOM 6472 C C . LYS C 1 256 ? 12.722 169.173 93.904 1.00 19.61 253 LYS C C 1
ATOM 6473 O O . LYS C 1 256 ? 13.098 170.100 94.629 1.00 18.27 253 LYS C O 1
ATOM 6479 N N . GLU C 1 257 ? 11.566 169.201 93.222 1.00 20.00 254 GLU C N 1
ATOM 6480 C CA . GLU C 1 257 ? 10.654 170.350 93.276 1.00 21.17 254 GLU C CA 1
ATOM 6481 C C . GLU C 1 257 ? 10.119 170.546 94.669 1.00 21.06 254 GLU C C 1
ATOM 6482 O O . GLU C 1 257 ? 10.117 171.681 95.175 1.00 21.15 254 GLU C O 1
ATOM 6488 N N . LEU C 1 258 ? 9.730 169.446 95.317 1.00 20.51 255 LEU C N 1
ATOM 6489 C CA . LEU C 1 258 ? 9.213 169.521 96.676 1.00 20.86 255 LEU C CA 1
ATOM 6490 C C . LEU C 1 258 ? 10.295 170.038 97.625 1.00 19.87 255 LEU C C 1
ATOM 6491 O O . LEU C 1 258 ? 10.036 170.911 98.445 1.00 19.24 255 LEU C O 1
ATOM 6496 N N . GLY C 1 259 ? 11.505 169.507 97.490 1.00 18.69 256 GLY C N 1
ATOM 6497 C CA . GLY C 1 259 ? 12.594 169.907 98.367 1.00 18.23 256 GLY C CA 1
ATOM 6498 C C . GLY C 1 259 ? 12.949 171.355 98.235 1.00 18.10 256 GLY C C 1
ATOM 6499 O O . GLY C 1 259 ? 13.279 172.012 99.218 1.00 18.42 256 GLY C O 1
ATOM 6500 N N . ALA C 1 260 ? 12.880 171.879 97.015 1.00 18.74 257 ALA C N 1
ATOM 6501 C CA . ALA C 1 260 ? 13.100 173.308 96.819 1.00 19.11 257 ALA C CA 1
ATOM 6502 C C . ALA C 1 260 ? 12.062 174.143 97.592 1.00 19.83 257 ALA C C 1
ATOM 6503 O O . ALA C 1 260 ? 12.407 175.159 98.239 1.00 19.33 257 ALA C O 1
ATOM 6505 N N . GLN C 1 261 ? 10.789 173.759 97.479 1.00 20.08 258 GLN C N 1
ATOM 6506 C CA . GLN C 1 261 ? 9.720 174.459 98.232 1.00 21.71 258 GLN C CA 1
ATOM 6507 C C . GLN C 1 261 ? 9.953 174.404 99.734 1.00 21.20 258 GLN C C 1
ATOM 6508 O O . GLN C 1 261 ? 9.849 175.419 100.429 1.00 21.22 258 GLN C O 1
ATOM 6514 N N . VAL C 1 262 ? 10.310 173.213 100.217 1.00 20.50 259 VAL C N 1
ATOM 6515 C CA . VAL C 1 262 ? 10.519 172.981 101.632 1.00 20.69 259 VAL C CA 1
ATOM 6516 C C . VAL C 1 262 ? 11.677 173.828 102.182 1.00 20.31 259 VAL C C 1
ATOM 6517 O O . VAL C 1 262 ? 11.540 174.478 103.229 1.00 20.38 259 VAL C O 1
ATOM 6521 N N . GLY C 1 263 ? 12.794 173.855 101.458 1.00 19.64 260 GLY C N 1
ATOM 6522 C CA . GLY C 1 263 ? 13.968 174.625 101.889 1.00 19.24 260 GLY C CA 1
ATOM 6523 C C . GLY C 1 263 ? 13.703 176.111 102.011 1.00 19.95 260 GLY C C 1
ATOM 6524 O O . GLY C 1 263 ? 14.222 176.778 102.908 1.00 19.80 260 GLY C O 1
ATOM 6525 N N . ARG C 1 264 ? 12.898 176.641 101.100 1.00 20.49 261 ARG C N 1
ATOM 6526 C CA . ARG C 1 264 ? 12.535 178.036 101.151 1.00 21.55 261 ARG C CA 1
ATOM 6527 C C . ARG C 1 264 ? 11.633 178.308 102.375 1.00 22.21 261 ARG C C 1
ATOM 6528 O O . ARG C 1 264 ? 11.821 179.287 103.105 1.00 21.55 261 ARG C O 1
ATOM 6536 N N . ILE C 1 265 ? 10.647 177.440 102.575 1.00 22.61 262 ILE C N 1
ATOM 6537 C CA . ILE C 1 265 ? 9.743 177.574 103.736 1.00 23.67 262 ILE C CA 1
ATOM 6538 C C . ILE C 1 265 ? 10.528 177.517 105.060 1.00 23.39 262 ILE C C 1
ATOM 6539 O O . ILE C 1 265 ? 10.348 178.375 105.914 1.00 23.37 262 ILE C O 1
ATOM 6552 N N . LYS C 1 267 ? 13.861 178.061 105.684 1.00 22.18 264 LYS C N 1
ATOM 6553 C CA . LYS C 1 267 ? 14.724 179.230 105.876 1.00 22.89 264 LYS C CA 1
ATOM 6554 C C . LYS C 1 267 ? 13.932 180.476 106.230 1.00 24.29 264 LYS C C 1
ATOM 6555 O O . LYS C 1 267 ? 14.295 181.186 107.179 1.00 24.25 264 LYS C O 1
ATOM 6561 N N . GLU C 1 268 ? 12.831 180.732 105.514 1.00 25.79 265 GLU C N 1
ATOM 6562 C CA . GLU C 1 268 ? 11.976 181.884 105.829 1.00 28.94 265 GLU C CA 1
ATOM 6563 C C . GLU C 1 268 ? 11.424 181.797 107.253 1.00 29.62 265 GLU C C 1
ATOM 6564 O O . GLU C 1 268 ? 11.406 182.798 107.976 1.00 29.60 265 GLU C O 1
ATOM 6570 N N . PHE C 1 269 ? 11.010 180.596 107.663 1.00 28.64 266 PHE C N 1
ATOM 6571 C CA . PHE C 1 269 ? 10.423 180.427 108.980 1.00 28.78 266 PHE C CA 1
ATOM 6572 C C . PHE C 1 269 ? 11.417 180.738 110.095 1.00 28.99 266 PHE C C 1
ATOM 6573 O O . PHE C 1 269 ? 11.092 181.488 111.024 1.00 28.72 266 PHE C O 1
ATOM 6581 N N . VAL C 1 270 ? 12.625 180.181 110.020 1.00 28.63 267 VAL C N 1
ATOM 6582 C CA . VAL C 1 270 ? 13.594 180.391 111.106 1.00 29.48 267 VAL C CA 1
ATOM 6583 C C . VAL C 1 270 ? 14.163 181.810 111.120 1.00 32.39 267 VAL C C 1
ATOM 6584 O O . VAL C 1 270 ? 14.564 182.334 112.183 1.00 33.20 267 VAL C O 1
ATOM 6588 N N . GLU C 1 271 ? 14.148 182.457 109.970 1.00 33.36 268 GLU C N 1
ATOM 6589 C CA . GLU C 1 271 ? 14.624 183.819 109.882 1.00 36.23 268 GLU C CA 1
ATOM 6590 C C . GLU C 1 271 ? 13.586 184.858 110.292 1.00 40.06 268 GLU C C 1
ATOM 6591 O O . GLU C 1 271 ? 13.956 185.894 110.803 1.00 40.83 268 GLU C O 1
ATOM 6597 N N . GLU C 1 272 ? 12.307 184.584 110.066 1.00 42.93 269 GLU C N 1
ATOM 6598 C CA . GLU C 1 272 ? 11.262 185.612 110.201 1.00 47.25 269 GLU C CA 1
ATOM 6599 C C . GLU C 1 272 ? 10.152 185.267 111.200 1.00 48.49 269 GLU C C 1
ATOM 6600 O O . GLU C 1 272 ? 9.659 186.150 111.882 1.00 52.94 269 GLU C O 1
ATOM 6606 N N . ALA C 1 273 ? 9.760 184.001 111.297 1.00 48.57 270 ALA C N 1
ATOM 6607 C CA . ALA C 1 273 ? 8.597 183.587 112.115 1.00 50.85 270 ALA C CA 1
ATOM 6608 C C . ALA C 1 273 ? 8.940 183.127 113.534 1.00 53.34 270 ALA C C 1
ATOM 6609 O O . ALA C 1 273 ? 8.061 183.045 114.391 1.00 54.33 270 ALA C O 1
ATOM 6611 N N . LEU C 1 274 ? 10.206 182.828 113.792 1.00 53.91 271 LEU C N 1
ATOM 6612 C CA . LEU C 1 274 ? 10.600 182.227 115.060 1.00 57.07 271 LEU C CA 1
ATOM 6613 C C . LEU C 1 274 ? 10.978 183.319 116.069 1.00 62.79 271 LEU C C 1
ATOM 6614 O O . LEU C 1 274 ? 11.892 184.106 115.820 1.00 65.07 271 LEU C O 1
ATOM 6619 N N . PRO C 1 275 ? 10.268 183.382 117.212 1.00 68.94 272 PRO C N 1
ATOM 6620 C CA . PRO C 1 275 ? 10.669 184.341 118.223 1.00 70.96 272 PRO C CA 1
ATOM 6621 C C . PRO C 1 275 ? 11.878 183.798 118.953 1.00 71.03 272 PRO C C 1
ATOM 6622 O O . PRO C 1 275 ? 12.860 184.506 119.099 1.00 76.33 272 PRO C O 1
ATOM 6626 N N . ILE D 1 8 ? 7.379 175.122 59.235 1.00 64.75 5 ILE D N 1
ATOM 6627 C CA . ILE D 1 8 ? 6.115 175.918 59.380 1.00 68.55 5 ILE D CA 1
ATOM 6628 C C . ILE D 1 8 ? 5.213 175.390 60.512 1.00 66.58 5 ILE D C 1
ATOM 6629 O O . ILE D 1 8 ? 4.515 176.160 61.184 1.00 67.81 5 ILE D O 1
ATOM 6634 N N . VAL D 1 9 ? 5.237 174.071 60.709 1.00 63.64 6 VAL D N 1
ATOM 6635 C CA . VAL D 1 9 ? 4.715 173.424 61.929 1.00 59.14 6 VAL D CA 1
ATOM 6636 C C . VAL D 1 9 ? 5.530 173.855 63.171 1.00 51.78 6 VAL D C 1
ATOM 6637 O O . VAL D 1 9 ? 5.057 173.794 64.312 1.00 50.51 6 VAL D O 1
ATOM 6641 N N . GLY D 1 10 ? 6.768 174.283 62.934 1.00 44.80 7 GLY D N 1
ATOM 6642 C CA . GLY D 1 10 ? 7.595 174.872 63.977 1.00 39.04 7 GLY D CA 1
ATOM 6643 C C . GLY D 1 10 ? 7.089 176.141 64.636 1.00 36.03 7 GLY D C 1
ATOM 6644 O O . GLY D 1 10 ? 7.513 176.449 65.752 1.00 32.05 7 GLY D O 1
ATOM 6645 N N . LYS D 1 11 ? 6.215 176.896 63.953 1.00 34.63 8 LYS D N 1
ATOM 6646 C CA . LYS D 1 11 ? 5.570 178.076 64.553 1.00 33.72 8 LYS D CA 1
ATOM 6647 C C . LYS D 1 11 ? 4.736 177.690 65.781 1.00 32.97 8 LYS D C 1
ATOM 6648 O O . LYS D 1 11 ? 4.636 178.435 66.734 1.00 32.08 8 LYS D O 1
ATOM 6650 N N . SER D 1 12 ? 4.095 176.540 65.736 1.00 33.37 9 SER D N 1
ATOM 6651 C CA . SER D 1 12 ? 3.370 176.082 66.892 1.00 34.32 9 SER D CA 1
ATOM 6652 C C . SER D 1 12 ? 4.311 175.851 68.110 1.00 31.65 9 SER D C 1
ATOM 6653 O O . SER D 1 12 ? 3.986 176.245 69.239 1.00 30.80 9 SER D O 1
ATOM 6656 N N . LEU D 1 13 ? 5.493 175.288 67.867 1.00 29.41 10 LEU D N 1
ATOM 6657 C CA . LEU D 1 13 ? 6.463 175.123 68.933 1.00 27.46 10 LEU D CA 1
ATOM 6658 C C . LEU D 1 13 ? 6.951 176.475 69.431 1.00 26.85 10 LEU D C 1
ATOM 6659 O O . LEU D 1 13 ? 7.061 176.670 70.628 1.00 25.81 10 LEU D O 1
ATOM 6664 N N . GLU D 1 14 ? 7.235 177.409 68.513 1.00 27.14 11 GLU D N 1
ATOM 6665 C CA . GLU D 1 14 ? 7.667 178.757 68.905 1.00 26.02 11 GLU D CA 1
ATOM 6666 C C . GLU D 1 14 ? 6.600 179.405 69.771 1.00 27.63 11 GLU D C 1
ATOM 6667 O O . GLU D 1 14 ? 6.906 180.005 70.798 1.00 26.75 11 GLU D O 1
ATOM 6673 N N . HIS D 1 15 ? 5.341 179.293 69.367 1.00 29.61 12 HIS D N 1
ATOM 6674 C CA . HIS D 1 15 ? 4.275 179.873 70.197 1.00 32.31 12 HIS D CA 1
ATOM 6675 C C . HIS D 1 15 ? 4.230 179.287 71.625 1.00 31.11 12 HIS D C 1
ATOM 6676 O O . HIS D 1 15 ? 4.082 180.033 72.596 1.00 30.94 12 HIS D O 1
ATOM 6683 N N . GLN D 1 16 ? 4.312 177.967 71.736 1.00 30.54 13 GLN D N 1
ATOM 6684 C CA . GLN D 1 16 ? 4.336 177.300 73.050 1.00 30.54 13 GLN D CA 1
ATOM 6685 C C . GLN D 1 16 ? 5.503 177.763 73.909 1.00 28.01 13 GLN D C 1
ATOM 6686 O O . GLN D 1 16 ? 5.326 178.030 75.086 1.00 27.89 13 GLN D O 1
ATOM 6692 N N . LEU D 1 17 ? 6.701 177.821 73.337 1.00 26.07 14 LEU D N 1
ATOM 6693 C CA . LEU D 1 17 ? 7.866 178.251 74.101 1.00 24.58 14 LEU D CA 1
ATOM 6694 C C . LEU D 1 17 ? 7.801 179.730 74.477 1.00 24.74 14 LEU D C 1
ATOM 6695 O O . LEU D 1 17 ? 8.147 180.104 75.591 1.00 23.73 14 LEU D O 1
ATOM 6700 N N . ASP D 1 18 ? 7.366 180.569 73.531 1.00 25.41 15 ASP D N 1
ATOM 6701 C CA . ASP D 1 18 ? 7.262 181.995 73.770 1.00 25.94 15 ASP D CA 1
ATOM 6702 C C . ASP D 1 18 ? 6.209 182.315 74.834 1.00 26.81 15 ASP D C 1
ATOM 6703 O O . ASP D 1 18 ? 6.382 183.266 75.601 1.00 26.99 15 ASP D O 1
ATOM 6708 N N . THR D 1 19 ? 5.170 181.491 74.914 1.00 27.22 16 THR D N 1
ATOM 6709 C CA . THR D 1 19 ? 4.151 181.646 75.946 1.00 28.30 16 THR D CA 1
ATOM 6710 C C . THR D 1 19 ? 4.722 181.416 77.351 1.00 27.33 16 THR D C 1
ATOM 6711 O O . THR D 1 19 ? 4.520 182.237 78.245 1.00 27.77 16 THR D O 1
ATOM 6715 N N A VAL D 1 20 ? 5.427 180.306 77.541 0.50 26.39 17 VAL D N 1
ATOM 6716 N N B VAL D 1 20 ? 5.409 180.297 77.549 0.50 26.49 17 VAL D N 1
ATOM 6717 C CA A VAL D 1 20 ? 6.000 179.997 78.846 0.50 25.91 17 VAL D CA 1
ATOM 6718 C CA B VAL D 1 20 ? 6.016 180.003 78.842 0.50 26.05 17 VAL D CA 1
ATOM 6719 C C A VAL D 1 20 ? 7.164 180.940 79.208 0.50 25.07 17 VAL D C 1
ATOM 6720 C C B VAL D 1 20 ? 7.100 181.029 79.198 0.50 25.23 17 VAL D C 1
ATOM 6721 O O A VAL D 1 20 ? 7.383 181.232 80.383 0.50 24.83 17 VAL D O 1
ATOM 6722 O O B VAL D 1 20 ? 7.194 181.471 80.346 0.50 25.08 17 VAL D O 1
ATOM 6729 N N . ILE D 1 21 ? 7.885 181.446 78.206 1.00 24.47 18 ILE D N 1
ATOM 6730 C CA . ILE D 1 21 ? 8.947 182.448 78.450 1.00 24.02 18 ILE D CA 1
ATOM 6731 C C . ILE D 1 21 ? 8.302 183.783 78.927 1.00 25.45 18 ILE D C 1
ATOM 6732 O O . ILE D 1 21 ? 8.760 184.424 79.879 1.00 24.73 18 ILE D O 1
ATOM 6737 N N . LYS D 1 22 ? 7.228 184.190 78.274 1.00 27.12 19 LYS D N 1
ATOM 6738 C CA . LYS D 1 22 ? 6.556 185.395 78.701 1.00 29.37 19 LYS D CA 1
ATOM 6739 C C . LYS D 1 22 ? 5.983 185.254 80.118 1.00 30.40 19 LYS D C 1
ATOM 6740 O O . LYS D 1 22 ? 6.006 186.207 80.876 1.00 31.04 19 LYS D O 1
ATOM 6746 N N . GLU D 1 23 ? 5.484 184.081 80.482 1.00 31.26 20 GLU D N 1
ATOM 6747 C CA . GLU D 1 23 ? 4.942 183.887 81.829 1.00 33.43 20 GLU D CA 1
ATOM 6748 C C . GLU D 1 23 ? 6.047 183.919 82.889 1.00 30.81 20 GLU D C 1
ATOM 6749 O O . GLU D 1 23 ? 5.904 184.527 83.937 1.00 29.28 20 GLU D O 1
ATOM 6755 N N . LEU D 1 24 ? 7.168 183.280 82.599 1.00 28.66 21 LEU D N 1
ATOM 6756 C CA . LEU D 1 24 ? 8.187 183.063 83.630 1.00 27.62 21 LEU D CA 1
ATOM 6757 C C . LEU D 1 24 ? 9.358 184.025 83.618 1.00 27.26 21 LEU D C 1
ATOM 6758 O O . LEU D 1 24 ? 10.019 184.216 84.657 1.00 27.13 21 LEU D O 1
ATOM 6763 N N . ALA D 1 25 ? 9.694 184.558 82.451 1.00 26.61 22 ALA D N 1
ATOM 6764 C CA . ALA D 1 25 ? 10.851 185.424 82.343 1.00 26.94 22 ALA D CA 1
ATOM 6765 C C . ALA D 1 25 ? 10.625 186.514 81.306 1.00 26.83 22 ALA D C 1
ATOM 6766 O O . ALA D 1 25 ? 11.382 186.619 80.351 1.00 26.01 22 ALA D O 1
ATOM 6768 N N . PRO D 1 26 ? 9.626 187.371 81.541 1.00 28.53 23 PRO D N 1
ATOM 6769 C CA . PRO D 1 26 ? 9.238 188.360 80.541 1.00 29.00 23 PRO D CA 1
ATOM 6770 C C . PRO D 1 26 ? 10.282 189.425 80.299 1.00 29.12 23 PRO D C 1
ATOM 6771 O O . PRO D 1 26 ? 10.233 190.070 79.282 1.00 28.81 23 PRO D O 1
ATOM 6775 N N . ALA D 1 27 ? 11.213 189.619 81.227 1.00 28.64 24 ALA D N 1
ATOM 6776 C CA . ALA D 1 27 ? 12.249 190.605 81.037 1.00 29.00 24 ALA D CA 1
ATOM 6777 C C . ALA D 1 27 ? 13.616 189.960 80.801 1.00 28.35 24 ALA D C 1
ATOM 6778 O O . ALA D 1 27 ? 14.608 190.653 80.787 1.00 28.84 24 ALA D O 1
ATOM 6780 N N . GLY D 1 28 ? 13.668 188.640 80.618 1.00 26.71 25 GLY D N 1
ATOM 6781 C CA . GLY D 1 28 ? 14.927 187.936 80.392 1.00 25.17 25 GLY D CA 1
ATOM 6782 C C . GLY D 1 28 ? 15.362 188.064 78.943 1.00 24.39 25 GLY D C 1
ATOM 6783 O O . GLY D 1 28 ? 14.574 188.480 78.066 1.00 24.34 25 GLY D O 1
ATOM 6784 N N . ASN D 1 29 ? 16.629 187.786 78.702 1.00 22.31 26 ASN D N 1
ATOM 6785 C CA . ASN D 1 29 ? 17.142 187.640 77.368 1.00 22.08 26 ASN D CA 1
ATOM 6786 C C . ASN D 1 29 ? 17.275 186.131 77.060 1.00 20.34 26 ASN D C 1
ATOM 6787 O O . ASN D 1 29 ? 18.233 185.466 77.469 1.00 18.86 26 ASN D O 1
ATOM 6792 N N . ILE D 1 30 ? 16.267 185.596 76.381 1.00 19.82 27 ILE D N 1
ATOM 6793 C CA . ILE D 1 30 ? 16.096 184.155 76.214 1.00 19.31 27 ILE D CA 1
ATOM 6794 C C . ILE D 1 30 ? 16.171 183.842 74.727 1.00 18.83 27 ILE D C 1
ATOM 6795 O O . ILE D 1 30 ? 15.371 184.376 73.920 1.00 19.14 27 ILE D O 1
ATOM 6800 N N . SER D 1 31 ? 17.093 182.964 74.370 1.00 17.10 28 SER D N 1
ATOM 6801 C CA . SER D 1 31 ? 17.247 182.507 73.011 1.00 16.62 28 SER D CA 1
ATOM 6802 C C . SER D 1 31 ? 17.128 181.007 72.962 1.00 16.17 28 SER D C 1
ATOM 6803 O O . SER D 1 31 ? 17.536 180.319 73.890 1.00 16.14 28 SER D O 1
ATOM 6806 N N . TYR D 1 32 ? 16.627 180.477 71.848 1.00 16.40 29 TYR D N 1
ATOM 6807 C CA . TYR D 1 32 ? 16.622 179.019 71.653 1.00 16.12 29 TYR D CA 1
ATOM 6808 C C . TYR D 1 32 ? 16.682 178.669 70.183 1.00 16.14 29 TYR D C 1
ATOM 6809 O O . TYR D 1 32 ? 16.375 179.513 69.292 1.00 16.39 29 TYR D O 1
ATOM 6818 N N . ALA D 1 33 ? 17.030 177.423 69.935 1.00 15.72 30 ALA D N 1
ATOM 6819 C CA . ALA D 1 33 ? 16.981 176.839 68.609 1.00 16.29 30 ALA D CA 1
ATOM 6820 C C . ALA D 1 33 ? 16.658 175.373 68.764 1.00 16.77 30 ALA D C 1
ATOM 6821 O O . ALA D 1 33 ? 17.249 174.698 69.630 1.00 16.43 30 ALA D O 1
ATOM 6823 N N . VAL D 1 34 ? 15.751 174.878 67.923 1.00 17.20 31 VAL D N 1
ATOM 6824 C CA . VAL D 1 34 ? 15.423 173.478 67.862 1.00 17.64 31 VAL D CA 1
ATOM 6825 C C . VAL D 1 34 ? 15.632 173.031 66.421 1.00 18.23 31 VAL D C 1
ATOM 6826 O O . VAL D 1 34 ? 15.033 173.610 65.481 1.00 18.30 31 VAL D O 1
ATOM 6830 N N . LEU D 1 35 ? 16.483 172.019 66.251 1.00 18.03 32 LEU D N 1
ATOM 6831 C CA . LEU D 1 35 ? 16.830 171.525 64.925 1.00 18.85 32 LEU D CA 1
ATOM 6832 C C . LEU D 1 35 ? 16.731 170.031 64.835 1.00 19.43 32 LEU D C 1
ATOM 6833 O O . LEU D 1 35 ? 16.947 169.340 65.815 1.00 19.07 32 LEU D O 1
ATOM 6838 N N . GLN D 1 36 ? 16.411 169.532 63.639 1.00 20.52 33 GLN D N 1
ATOM 6839 C CA . GLN D 1 36 ? 16.542 168.135 63.340 1.00 21.37 33 GLN D CA 1
ATOM 6840 C C . GLN D 1 36 ? 17.912 167.859 62.681 1.00 20.49 33 GLN D C 1
ATOM 6841 O O . GLN D 1 36 ? 18.299 168.537 61.752 1.00 19.93 33 GLN D O 1
ATOM 6847 N N . PHE D 1 37 ? 18.591 166.828 63.161 1.00 20.53 34 PHE D N 1
ATOM 6848 C CA . PHE D 1 37 ? 19.932 166.411 62.710 1.00 20.27 34 PHE D CA 1
ATOM 6849 C C . PHE D 1 37 ? 19.777 165.042 62.039 1.00 22.31 34 PHE D C 1
ATOM 6850 O O . PHE D 1 37 ? 19.288 164.079 62.669 1.00 22.59 34 PHE D O 1
ATOM 6858 N N . ASP D 1 38 ? 20.250 164.955 60.807 1.00 23.48 35 ASP D N 1
ATOM 6859 C CA . ASP D 1 38 ? 20.341 163.709 60.065 1.00 25.88 35 ASP D CA 1
ATOM 6860 C C . ASP D 1 38 ? 21.731 163.585 59.465 1.00 25.26 35 ASP D C 1
ATOM 6861 O O . ASP D 1 38 ? 22.317 164.561 59.045 1.00 23.29 35 ASP D O 1
ATOM 6866 N N . ASP D 1 39 ? 22.263 162.372 59.455 1.00 26.48 36 ASP D N 1
ATOM 6867 C CA . ASP D 1 39 ? 23.625 162.148 58.958 1.00 28.04 36 ASP D CA 1
ATOM 6868 C C . ASP D 1 39 ? 23.817 162.686 57.552 1.00 28.84 36 ASP D C 1
ATOM 6869 O O . ASP D 1 39 ? 23.030 162.400 56.663 1.00 28.44 36 ASP D O 1
ATOM 6874 N N . GLU D 1 40 ? 24.885 163.460 57.390 1.00 28.49 37 GLU D N 1
ATOM 6875 C CA . GLU D 1 40 ? 25.283 164.027 56.122 1.00 30.24 37 GLU D CA 1
ATOM 6876 C C . GLU D 1 40 ? 24.259 164.968 55.483 1.00 30.97 37 GLU D C 1
ATOM 6877 O O . GLU D 1 40 ? 24.386 165.251 54.311 1.00 33.56 37 GLU D O 1
ATOM 6883 N N . GLU D 1 41 ? 23.287 165.468 56.234 1.00 30.28 38 GLU D N 1
ATOM 6884 C CA . GLU D 1 41 ? 22.303 166.434 55.706 1.00 31.65 38 GLU D CA 1
ATOM 6885 C C . GLU D 1 41 ? 22.405 167.731 56.501 1.00 28.90 38 GLU D C 1
ATOM 6886 O O . GLU D 1 41 ? 22.705 167.703 57.689 1.00 25.41 38 GLU D O 1
ATOM 6892 N N . GLU D 1 42 ? 22.134 168.852 55.854 1.00 29.09 39 GLU D N 1
ATOM 6893 C CA . GLU D 1 42 ? 22.025 170.150 56.532 1.00 30.13 39 GLU D CA 1
ATOM 6894 C C . GLU D 1 42 ? 20.958 170.065 57.564 1.00 27.54 39 GLU D C 1
ATOM 6895 O O . GLU D 1 42 ? 19.912 169.506 57.302 1.00 28.37 39 GLU D O 1
ATOM 6901 N N . PRO D 1 43 ? 21.209 170.618 58.746 1.00 25.95 40 PRO D N 1
ATOM 6902 C CA . PRO D 1 43 ? 20.176 170.591 59.774 1.00 25.41 40 PRO D CA 1
ATOM 6903 C C . PRO D 1 43 ? 18.931 171.356 59.329 1.00 27.28 40 PRO D C 1
ATOM 6904 O O . PRO D 1 43 ? 19.053 172.338 58.594 1.00 26.11 40 PRO D O 1
ATOM 6908 N N . THR D 1 44 ? 17.761 170.890 59.757 1.00 27.81 41 THR D N 1
ATOM 6909 C CA . THR D 1 44 ? 16.513 171.581 59.575 1.00 29.71 41 THR D CA 1
ATOM 6910 C C . THR D 1 44 ? 16.204 172.386 60.813 1.00 27.78 41 THR D C 1
ATOM 6911 O O . THR D 1 44 ? 16.053 171.803 61.887 1.00 27.09 41 THR D O 1
ATOM 6915 N N . LEU D 1 45 ? 16.036 173.693 60.659 1.00 26.42 42 LEU D N 1
ATOM 6916 C CA . LEU D 1 45 ? 15.656 174.555 61.767 1.00 25.52 42 LEU D CA 1
ATOM 6917 C C . LEU D 1 45 ? 14.159 174.465 61.995 1.00 25.57 42 LEU D C 1
ATOM 6918 O O . LEU D 1 45 ? 13.379 174.775 61.096 1.00 26.06 42 LEU D O 1
ATOM 6923 N N . ILE D 1 46 ? 13.738 174.000 63.172 1.00 23.67 43 ILE D N 1
ATOM 6924 C CA . ILE D 1 46 ? 12.300 173.777 63.443 1.00 24.22 43 ILE D CA 1
ATOM 6925 C C . ILE D 1 46 ? 11.720 174.982 64.146 1.00 23.38 43 ILE D C 1
ATOM 6926 O O . ILE D 1 46 ? 10.667 175.446 63.784 1.00 23.38 43 ILE D O 1
ATOM 6931 N N . ALA D 1 47 ? 12.425 175.487 65.149 1.00 21.10 44 ALA D N 1
ATOM 6932 C CA . ALA D 1 47 ? 11.976 176.646 65.880 1.00 21.06 44 ALA D CA 1
ATOM 6933 C C . ALA D 1 47 ? 13.173 177.429 66.356 1.00 19.51 44 ALA D C 1
ATOM 6934 O O . ALA D 1 47 ? 14.169 176.837 66.676 1.00 18.32 44 ALA D O 1
ATOM 6936 N N . ALA D 1 48 ? 13.039 178.745 66.441 1.00 19.90 45 ALA D N 1
ATOM 6937 C CA . ALA D 1 48 ? 14.113 179.622 66.909 1.00 19.67 45 ALA D CA 1
ATOM 6938 C C . ALA D 1 48 ? 13.600 180.913 67.521 1.00 20.29 45 ALA D C 1
ATOM 6939 O O . ALA D 1 48 ? 12.520 181.379 67.173 1.00 21.25 45 ALA D O 1
ATOM 6941 N N . ARG D 1 49 ? 14.410 181.493 68.409 1.00 19.52 46 ARG D N 1
ATOM 6942 C CA . ARG D 1 49 ? 14.136 182.787 69.019 1.00 20.08 46 ARG D CA 1
ATOM 6943 C C . ARG D 1 49 ? 15.501 183.388 69.362 1.00 18.86 46 ARG D C 1
ATOM 6944 O O . ARG D 1 49 ? 16.297 182.756 70.072 1.00 17.59 46 ARG D O 1
ATOM 6952 N N . GLY D 1 50 ? 15.794 184.566 68.825 1.00 18.81 47 GLY D N 1
ATOM 6953 C CA . GLY D 1 50 ? 17.031 185.258 69.192 1.00 18.58 47 GLY D CA 1
ATOM 6954 C C . GLY D 1 50 ? 18.269 184.407 68.942 1.00 17.89 47 GLY D C 1
ATOM 6955 O O . GLY D 1 50 ? 19.242 184.445 69.696 1.00 17.27 47 GLY D O 1
ATOM 6956 N N . GLU D 1 51 ? 18.242 183.633 67.856 1.00 17.80 48 GLU D N 1
ATOM 6957 C CA . GLU D 1 51 ? 19.182 182.554 67.700 1.00 17.39 48 GLU D CA 1
ATOM 6958 C C . GLU D 1 51 ? 20.584 183.000 67.322 1.00 16.67 48 GLU D C 1
ATOM 6959 O O . GLU D 1 51 ? 21.506 182.187 67.347 1.00 15.79 48 GLU D O 1
ATOM 6965 N N . ASN D 1 52 ? 20.738 184.271 66.986 1.00 17.09 49 ASN D N 1
ATOM 6966 C CA . ASN D 1 52 ? 22.066 184.860 66.730 1.00 17.38 49 ASN D CA 1
ATOM 6967 C C . ASN D 1 52 ? 22.524 185.849 67.798 1.00 16.97 49 ASN D C 1
ATOM 6968 O O . ASN D 1 52 ? 23.616 186.431 67.690 1.00 17.10 49 ASN D O 1
ATOM 6973 N N . THR D 1 53 ? 21.731 186.010 68.837 1.00 16.47 50 THR D N 1
ATOM 6974 C CA . THR D 1 53 ? 22.113 186.917 69.919 1.00 16.63 50 THR D CA 1
ATOM 6975 C C . THR D 1 53 ? 23.332 186.404 70.641 1.00 16.28 50 THR D C 1
ATOM 6976 O O . THR D 1 53 ? 23.408 185.213 70.953 1.00 15.47 50 THR D O 1
ATOM 6980 N N . VAL D 1 54 ? 24.286 187.291 70.883 1.00 16.93 51 VAL D N 1
ATOM 6981 C CA . VAL D 1 54 ? 25.453 186.946 71.645 1.00 16.98 51 VAL D CA 1
ATOM 6982 C C . VAL D 1 54 ? 25.120 186.922 73.152 1.00 17.19 51 VAL D C 1
ATOM 6983 O O . VAL D 1 54 ? 24.727 187.947 73.725 1.00 17.67 51 VAL D O 1
ATOM 6987 N N . HIS D 1 55 ? 25.331 185.772 73.794 1.00 16.66 52 HIS D N 1
ATOM 6988 C CA . HIS D 1 55 ? 25.280 185.626 75.253 1.00 16.68 52 HIS D CA 1
ATOM 6989 C C . HIS D 1 55 ? 26.696 185.341 75.789 1.00 17.02 52 HIS D C 1
ATOM 6990 O O . HIS D 1 55 ? 27.566 184.824 75.072 1.00 16.41 52 HIS D O 1
ATOM 6997 N N . SER D 1 56 ? 26.942 185.693 77.035 1.00 17.92 53 SER D N 1
ATOM 6998 C CA . SER D 1 56 ? 28.109 185.176 77.748 1.00 18.68 53 SER D CA 1
ATOM 6999 C C . SER D 1 56 ? 28.023 183.640 77.710 1.00 17.82 53 SER D C 1
ATOM 7000 O O . SER D 1 56 ? 26.947 183.057 77.905 1.00 17.34 53 SER D O 1
ATOM 7003 N N . SER D 1 57 ? 29.106 182.989 77.372 1.00 17.93 54 SER D N 1
ATOM 7004 C CA . SER D 1 57 ? 29.029 181.554 77.141 1.00 18.17 54 SER D CA 1
ATOM 7005 C C . SER D 1 57 ? 28.871 180.756 78.436 1.00 18.59 54 SER D C 1
ATOM 7006 O O . SER D 1 57 ? 28.311 179.659 78.458 1.00 16.48 54 SER D O 1
ATOM 7009 N N . ALA D 1 58 ? 29.378 181.349 79.507 1.00 16.24 55 ALA D N 1
ATOM 7010 C CA . ALA D 1 58 ? 29.645 180.643 80.683 1.00 18.91 55 ALA D CA 1
ATOM 7011 C C . ALA D 1 58 ? 30.388 179.354 80.233 1.00 19.54 55 ALA D C 1
ATOM 7012 O O . ALA D 1 58 ? 31.287 179.370 79.388 1.00 24.63 55 ALA D O 1
ATOM 7014 N N . SER D 1 59 ? 30.043 178.246 80.767 1.00 19.75 56 SER D N 1
ATOM 7015 C CA . SER D 1 59 ? 30.835 177.055 80.484 1.00 18.22 56 SER D CA 1
ATOM 7016 C C . SER D 1 59 ? 30.597 176.400 79.127 1.00 16.86 56 SER D C 1
ATOM 7017 O O . SER D 1 59 ? 31.255 175.413 78.822 1.00 13.72 56 SER D O 1
ATOM 7020 N N . LEU D 1 60 ? 29.670 176.918 78.308 1.00 15.93 57 LEU D N 1
ATOM 7021 C CA . LEU D 1 60 ? 29.427 176.283 77.023 1.00 15.30 57 LEU D CA 1
ATOM 7022 C C . LEU D 1 60 ? 30.623 176.279 76.087 1.00 15.46 57 LEU D C 1
ATOM 7023 O O . LEU D 1 60 ? 30.706 175.453 75.195 1.00 14.89 57 LEU D O 1
ATOM 7028 N N . ILE D 1 61 ? 31.529 177.229 76.248 1.00 14.46 58 ILE D N 1
ATOM 7029 C CA . ILE D 1 61 ? 32.683 177.344 75.390 1.00 14.80 58 ILE D CA 1
ATOM 7030 C C . ILE D 1 61 ? 33.567 176.112 75.553 1.00 14.15 58 ILE D C 1
ATOM 7031 O O . ILE D 1 61 ? 34.405 175.817 74.680 1.00 13.48 58 ILE D O 1
ATOM 7036 N N . LYS D 1 62 ? 33.396 175.398 76.669 1.00 12.89 59 LYS D N 1
ATOM 7037 C CA . LYS D 1 62 ? 34.117 174.133 76.877 1.00 13.02 59 LYS D CA 1
ATOM 7038 C C . LYS D 1 62 ? 33.902 173.102 75.754 1.00 12.87 59 LYS D C 1
ATOM 7039 O O . LYS D 1 62 ? 34.807 172.288 75.459 1.00 12.84 59 LYS D O 1
ATOM 7045 N N . VAL D 1 63 ? 32.738 173.157 75.094 1.00 12.76 60 VAL D N 1
ATOM 7046 C CA . VAL D 1 63 ? 32.469 172.231 74.008 1.00 12.39 60 VAL D CA 1
ATOM 7047 C C . VAL D 1 63 ? 33.488 172.431 72.884 1.00 12.40 60 VAL D C 1
ATOM 7048 O O . VAL D 1 63 ? 33.992 171.448 72.329 1.00 12.25 60 VAL D O 1
ATOM 7052 N N . LEU D 1 64 ? 33.786 173.694 72.544 1.00 12.42 61 LEU D N 1
ATOM 7053 C CA . LEU D 1 64 ? 34.778 174.014 71.501 1.00 12.71 61 LEU D CA 1
ATOM 7054 C C . LEU D 1 64 ? 36.183 173.528 71.901 1.00 12.46 61 LEU D C 1
ATOM 7055 O O . LEU D 1 64 ? 36.921 172.965 71.077 1.00 12.84 61 LEU D O 1
ATOM 7060 N N . ILE D 1 65 ? 36.518 173.741 73.156 1.00 12.41 62 ILE D N 1
ATOM 7061 C CA . ILE D 1 65 ? 37.817 173.293 73.699 1.00 12.20 62 ILE D CA 1
ATOM 7062 C C . ILE D 1 65 ? 37.993 171.779 73.509 1.00 12.74 62 ILE D C 1
ATOM 7063 O O . ILE D 1 65 ? 39.038 171.305 73.016 1.00 12.98 62 ILE D O 1
ATOM 7076 N N . GLU D 1 67 ? 36.431 169.865 71.370 1.00 14.13 64 GLU D N 1
ATOM 7077 C CA . GLU D 1 67 ? 36.518 169.572 69.955 1.00 14.41 64 GLU D CA 1
ATOM 7078 C C . GLU D 1 67 ? 37.951 169.749 69.480 1.00 14.36 64 GLU D C 1
ATOM 7079 O O . GLU D 1 67 ? 38.488 168.894 68.740 1.00 15.19 64 GLU D O 1
ATOM 7085 N N . TYR D 1 68 ? 38.577 170.825 69.926 1.00 14.31 65 TYR D N 1
ATOM 7086 C CA . TYR D 1 68 ? 39.924 171.139 69.490 1.00 14.48 65 TYR D CA 1
ATOM 7087 C C . TYR D 1 68 ? 40.903 170.089 69.939 1.00 14.66 65 TYR D C 1
ATOM 7088 O O . TYR D 1 68 ? 41.782 169.690 69.153 1.00 15.28 65 TYR D O 1
ATOM 7097 N N . VAL D 1 69 ? 40.755 169.616 71.177 1.00 14.53 66 VAL D N 1
ATOM 7098 C CA . VAL D 1 69 ? 41.669 168.568 71.719 1.00 14.91 66 VAL D CA 1
ATOM 7099 C C . VAL D 1 69 ? 41.571 167.328 70.837 1.00 14.85 66 VAL D C 1
ATOM 7100 O O . VAL D 1 69 ? 42.585 166.792 70.401 1.00 15.43 66 VAL D O 1
ATOM 7104 N N . PHE D 1 70 ? 40.338 166.922 70.519 1.00 14.51 67 PHE D N 1
ATOM 7105 C CA . PHE D 1 70 ? 40.142 165.724 69.711 1.00 14.62 67 PHE D CA 1
ATOM 7106 C C . PHE D 1 70 ? 40.547 165.866 68.255 1.00 15.22 67 PHE D C 1
ATOM 7107 O O . PHE D 1 70 ? 41.022 164.911 67.651 1.00 15.53 67 PHE D O 1
ATOM 7115 N N . HIS D 1 71 ? 40.423 167.073 67.700 1.00 15.05 68 HIS D N 1
ATOM 7116 C CA . HIS D 1 71 ? 40.977 167.382 66.409 1.00 15.82 68 HIS D CA 1
ATOM 7117 C C . HIS D 1 71 ? 42.499 167.211 66.360 1.00 16.16 68 HIS D C 1
ATOM 7118 O O . HIS D 1 71 ? 43.029 166.600 65.431 1.00 16.26 68 HIS D O 1
ATOM 7125 N N . LEU D 1 72 ? 43.189 167.769 67.354 1.00 16.28 69 LEU D N 1
ATOM 7126 C CA . LEU D 1 72 ? 44.610 167.619 67.488 1.00 17.30 69 LEU D CA 1
ATOM 7127 C C . LEU D 1 72 ? 45.007 166.138 67.626 1.00 17.99 69 LEU D C 1
ATOM 7128 O O . LEU D 1 72 ? 46.003 165.704 67.016 1.00 18.25 69 LEU D O 1
ATOM 7133 N N . ALA D 1 73 ? 44.214 165.344 68.365 1.00 17.08 70 ALA D N 1
ATOM 7134 C CA . ALA D 1 73 ? 44.486 163.896 68.484 1.00 17.50 70 ALA D CA 1
ATOM 7135 C C . ALA D 1 73 ? 44.290 163.202 67.140 1.00 18.34 70 ALA D C 1
ATOM 7136 O O . ALA D 1 73 ? 45.145 162.421 66.691 1.00 18.40 70 ALA D O 1
ATOM 7138 N N . ARG D 1 74 ? 43.206 163.545 66.450 1.00 17.68 71 ARG D N 1
ATOM 7139 C CA . ARG D 1 74 ? 42.884 162.895 65.210 1.00 18.93 71 ARG D CA 1
ATOM 7140 C C . ARG D 1 74 ? 43.948 163.177 64.148 1.00 19.74 71 ARG D C 1
ATOM 7141 O O . ARG D 1 74 ? 44.263 162.306 63.330 1.00 19.44 71 ARG D O 1
ATOM 7149 N N . THR D 1 75 ? 44.531 164.373 64.187 1.00 19.91 72 THR D N 1
ATOM 7150 C CA . THR D 1 75 ? 45.518 164.758 63.198 1.00 21.40 72 THR D CA 1
ATOM 7151 C C . THR D 1 75 ? 46.924 164.484 63.691 1.00 23.28 72 THR D C 1
ATOM 7152 O O . THR D 1 75 ? 47.884 164.947 63.110 1.00 24.40 72 THR D O 1
ATOM 7156 N N . GLU D 1 76 ? 47.046 163.756 64.789 1.00 24.82 73 GLU D N 1
ATOM 7157 C CA . GLU D 1 76 ? 48.331 163.277 65.288 1.00 27.47 73 GLU D CA 1
ATOM 7158 C C . GLU D 1 76 ? 49.260 164.397 65.700 1.00 28.09 73 GLU D C 1
ATOM 7159 O O . GLU D 1 76 ? 50.471 164.266 65.683 1.00 27.99 73 GLU D O 1
ATOM 7165 N N . GLN D 1 77 ? 48.683 165.486 66.144 1.00 25.83 74 GLN D N 1
ATOM 7166 C CA . GLN D 1 77 ? 49.459 166.586 66.668 1.00 27.18 74 GLN D CA 1
ATOM 7167 C C . GLN D 1 77 ? 49.574 166.497 68.176 1.00 27.41 74 GLN D C 1
ATOM 7168 O O . GLN D 1 77 ? 50.374 167.200 68.751 1.00 29.45 74 GLN D O 1
ATOM 7174 N N . LEU D 1 78 ? 48.748 165.682 68.837 1.00 26.27 75 LEU D N 1
ATOM 7175 C CA . LEU D 1 78 ? 49.011 165.327 70.227 1.00 25.80 75 LEU D CA 1
ATOM 7176 C C . LEU D 1 78 ? 48.511 163.926 70.482 1.00 23.46 75 LEU D C 1
ATOM 7177 O O . LEU D 1 78 ? 47.708 163.381 69.711 1.00 21.76 75 LEU D O 1
ATOM 7182 N N . ASP D 1 79 ? 49.057 163.311 71.514 1.00 21.66 76 ASP D N 1
ATOM 7183 C CA . ASP D 1 79 ? 48.641 162.026 71.981 1.00 22.19 76 ASP D CA 1
ATOM 7184 C C . ASP D 1 79 ? 47.691 162.317 73.150 1.00 21.17 76 ASP D C 1
ATOM 7185 O O . ASP D 1 79 ? 48.079 162.946 74.142 1.00 18.90 76 ASP D O 1
ATOM 7190 N N . ILE D 1 80 ? 46.449 161.858 73.030 1.00 19.73 77 ILE D N 1
ATOM 7191 C CA . ILE D 1 80 ? 45.440 162.190 74.019 1.00 20.56 77 ILE D CA 1
ATOM 7192 C C . ILE D 1 80 ? 45.767 161.591 75.403 1.00 18.76 77 ILE D C 1
ATOM 7193 O O . ILE D 1 80 ? 45.192 161.996 76.424 1.00 17.61 77 ILE D O 1
ATOM 7198 N N . ASN D 1 81 ? 46.684 160.632 75.443 1.00 17.84 78 ASN D N 1
ATOM 7199 C CA . ASN D 1 81 ? 47.074 160.027 76.711 1.00 18.64 78 ASN D CA 1
ATOM 7200 C C . ASN D 1 81 ? 48.311 160.657 77.319 1.00 18.21 78 ASN D C 1
ATOM 7201 O O . ASN D 1 81 ? 48.785 160.184 78.345 1.00 17.83 78 ASN D O 1
ATOM 7206 N N . ASP D 1 82 ? 48.874 161.672 76.686 1.00 18.05 79 ASP D N 1
ATOM 7207 C CA . ASP D 1 82 ? 49.924 162.454 77.379 1.00 19.54 79 ASP D CA 1
ATOM 7208 C C . ASP D 1 82 ? 49.339 163.255 78.540 1.00 17.37 79 ASP D C 1
ATOM 7209 O O . ASP D 1 82 ? 48.178 163.626 78.508 1.00 15.62 79 ASP D O 1
ATOM 7214 N N . THR D 1 83 ? 50.151 163.525 79.556 1.00 16.98 80 THR D N 1
ATOM 7215 C CA . THR D 1 83 ? 49.659 164.159 80.752 1.00 16.77 80 THR D CA 1
ATOM 7216 C C . THR D 1 83 ? 50.071 165.620 80.893 1.00 16.77 80 THR D C 1
ATOM 7217 O O . THR D 1 83 ? 51.052 166.099 80.314 1.00 16.60 80 THR D O 1
ATOM 7221 N N . VAL D 1 84 ? 49.330 166.291 81.750 1.00 15.60 81 VAL D N 1
ATOM 7222 C CA . VAL D 1 84 ? 49.485 167.695 82.075 1.00 15.54 81 VAL D CA 1
ATOM 7223 C C . VAL D 1 84 ? 49.455 167.726 83.632 1.00 14.72 81 VAL D C 1
ATOM 7224 O O . VAL D 1 84 ? 48.497 167.267 84.258 1.00 13.75 81 VAL D O 1
ATOM 7228 N N . PRO D 1 85 ? 50.486 168.278 84.254 1.00 15.09 82 PRO D N 1
ATOM 7229 C CA . PRO D 1 85 ? 50.446 168.439 85.711 1.00 15.08 82 PRO D CA 1
ATOM 7230 C C . PRO D 1 85 ? 49.361 169.414 86.200 1.00 13.72 82 PRO D C 1
ATOM 7231 O O . PRO D 1 85 ? 49.100 170.455 85.575 1.00 13.00 82 PRO D O 1
ATOM 7235 N N . LEU D 1 86 ? 48.718 169.064 87.294 1.00 13.34 83 LEU D N 1
ATOM 7236 C CA . LEU D 1 86 ? 47.720 169.953 87.935 1.00 13.70 83 LEU D CA 1
ATOM 7237 C C . LEU D 1 86 ? 48.288 171.367 88.264 1.00 13.75 83 LEU D C 1
ATOM 7238 O O . LEU D 1 86 ? 47.573 172.390 88.254 1.00 13.47 83 LEU D O 1
ATOM 7243 N N . SER D 1 87 ? 49.591 171.395 88.544 1.00 14.18 84 SER D N 1
ATOM 7244 C CA . SER D 1 87 ? 50.322 172.616 88.859 1.00 14.79 84 SER D CA 1
ATOM 7245 C C . SER D 1 87 ? 50.414 173.671 87.730 1.00 14.72 84 SER D C 1
ATOM 7246 O O . SER D 1 87 ? 50.764 174.830 88.003 1.00 14.84 84 SER D O 1
ATOM 7249 N N . ARG D 1 88 ? 50.069 173.305 86.480 1.00 15.28 85 ARG D N 1
ATOM 7250 C CA . ARG D 1 88 ? 50.276 174.183 85.316 1.00 15.93 85 ARG D CA 1
ATOM 7251 C C . ARG D 1 88 ? 49.335 175.373 85.192 1.00 13.83 85 ARG D C 1
ATOM 7252 O O . ARG D 1 88 ? 49.529 176.183 84.309 1.00 13.09 85 ARG D O 1
ATOM 7260 N N . THR D 1 89 ? 48.330 175.485 86.039 1.00 13.02 86 THR D N 1
ATOM 7261 C CA . THR D 1 89 ? 47.492 176.676 86.070 1.00 13.08 86 THR D CA 1
ATOM 7262 C C . THR D 1 89 ? 47.112 176.979 87.531 1.00 12.54 86 THR D C 1
ATOM 7263 O O . THR D 1 89 ? 47.021 176.052 88.348 1.00 12.83 86 THR D O 1
ATOM 7267 N N . PRO D 1 90 ? 46.884 178.267 87.878 1.00 12.98 87 PRO D N 1
ATOM 7268 C CA . PRO D 1 90 ? 46.482 178.522 89.267 1.00 13.10 87 PRO D CA 1
ATOM 7269 C C . PRO D 1 90 ? 45.175 177.845 89.622 1.00 13.16 87 PRO D C 1
ATOM 7270 O O . PRO D 1 90 ? 44.284 177.675 88.746 1.00 13.56 87 PRO D O 1
ATOM 7274 N N . ARG D 1 91 ? 45.059 177.431 90.879 1.00 12.94 88 ARG D N 1
ATOM 7275 C CA . ARG D 1 91 ? 43.806 176.912 91.379 1.00 13.54 88 ARG D CA 1
ATOM 7276 C C . ARG D 1 91 ? 42.699 177.960 91.239 1.00 13.32 88 ARG D C 1
ATOM 7277 O O . ARG D 1 91 ? 42.915 179.134 91.527 1.00 12.29 88 ARG D O 1
ATOM 7285 N N . VAL D 1 92 ? 41.565 177.546 90.694 1.00 12.86 89 VAL D N 1
ATOM 7286 C CA . VAL D 1 92 ? 40.365 178.394 90.649 1.00 14.26 89 VAL D CA 1
ATOM 7287 C C . VAL D 1 92 ? 39.194 177.532 91.162 1.00 14.47 89 VAL D C 1
ATOM 7288 O O . VAL D 1 92 ? 39.226 176.286 91.041 1.00 13.73 89 VAL D O 1
ATOM 7292 N N . GLU D 1 93 ? 38.139 178.170 91.636 1.00 14.79 90 GLU D N 1
ATOM 7293 C CA . GLU D 1 93 ? 36.984 177.462 92.143 1.00 16.11 90 GLU D CA 1
ATOM 7294 C C . GLU D 1 93 ? 35.827 177.502 91.116 1.00 15.94 90 GLU D C 1
ATOM 7295 O O . GLU D 1 93 ? 36.063 177.461 89.902 1.00 14.89 90 GLU D O 1
ATOM 7301 N N . GLY D 1 94 ? 34.595 177.575 91.602 1.00 15.67 91 GLY D N 1
ATOM 7302 C CA . GLY D 1 94 ? 33.450 177.692 90.750 1.00 16.38 91 GLY D CA 1
ATOM 7303 C C . GLY D 1 94 ? 32.973 176.327 90.265 1.00 17.31 91 GLY D C 1
ATOM 7304 O O . GLY D 1 94 ? 32.105 176.260 89.403 1.00 17.92 91 GLY D O 1
ATOM 7305 N N . GLY D 1 95 ? 33.532 175.232 90.768 1.00 16.37 92 GLY D N 1
ATOM 7306 C CA . GLY D 1 95 ? 33.020 173.933 90.394 1.00 16.65 92 GLY D CA 1
ATOM 7307 C C . GLY D 1 95 ? 34.042 173.009 89.774 1.00 16.60 92 GLY D C 1
ATOM 7308 O O . GLY D 1 95 ? 34.920 173.432 89.008 1.00 16.11 92 GLY D O 1
ATOM 7309 N N . GLY D 1 96 ? 33.913 171.740 90.149 1.00 16.03 93 GLY D N 1
ATOM 7310 C CA . GLY D 1 96 ? 34.772 170.695 89.631 1.00 15.44 93 GLY D CA 1
ATOM 7311 C C . GLY D 1 96 ? 35.393 169.891 90.772 1.00 14.68 93 GLY D C 1
ATOM 7312 O O . GLY D 1 96 ? 35.168 170.142 91.970 1.00 14.55 93 GLY D O 1
ATOM 7313 N N . ALA D 1 97 ? 36.157 168.901 90.380 1.00 13.78 94 ALA D N 1
ATOM 7314 C CA . ALA D 1 97 ? 36.828 168.050 91.336 1.00 13.63 94 ALA D CA 1
ATOM 7315 C C . ALA D 1 97 ? 38.252 168.497 91.589 1.00 13.27 94 ALA D C 1
ATOM 7316 O O . ALA D 1 97 ? 38.763 168.299 92.699 1.00 13.98 94 ALA D O 1
ATOM 7318 N N . LEU D 1 98 ? 38.940 169.027 90.575 1.00 12.44 95 LEU D N 1
ATOM 7319 C CA . LEU D 1 98 ? 40.352 169.305 90.759 1.00 12.83 95 LEU D CA 1
ATOM 7320 C C . LEU D 1 98 ? 40.592 170.373 91.820 1.00 12.33 95 LEU D C 1
ATOM 7321 O O . LEU D 1 98 ? 41.640 170.374 92.482 1.00 11.63 95 LEU D O 1
ATOM 7326 N N . GLN D 1 99 ? 39.618 171.257 92.014 1.00 12.40 96 GLN D N 1
ATOM 7327 C CA . GLN D 1 99 ? 39.729 172.301 93.051 1.00 13.15 96 GLN D CA 1
ATOM 7328 C C . GLN D 1 99 ? 39.843 171.726 94.481 1.00 13.28 96 GLN D C 1
ATOM 7329 O O . GLN D 1 99 ? 40.347 172.406 95.407 1.00 13.45 96 GLN D O 1
ATOM 7335 N N . GLU D 1 100 ? 39.400 170.480 94.670 1.00 12.73 97 GLU D N 1
ATOM 7336 C CA . GLU D 1 100 ? 39.529 169.820 95.965 1.00 13.67 97 GLU D CA 1
ATOM 7337 C C . GLU D 1 100 ? 40.863 169.100 96.195 1.00 13.67 97 GLU D C 1
ATOM 7338 O O . GLU D 1 100 ? 41.124 168.615 97.301 1.00 13.48 97 GLU D O 1
ATOM 7344 N N . LEU D 1 101 ? 41.698 169.013 95.169 1.00 14.11 98 LEU D N 1
ATOM 7345 C CA . LEU D 1 101 ? 42.934 168.237 95.223 1.00 14.18 98 LEU D CA 1
ATOM 7346 C C . LEU D 1 101 ? 44.082 169.073 95.764 1.00 16.35 98 LEU D C 1
ATOM 7347 O O . LEU D 1 101 ? 44.108 170.281 95.572 1.00 15.24 98 LEU D O 1
ATOM 7352 N N . VAL D 1 102 ? 45.007 168.421 96.460 1.00 18.25 99 VAL D N 1
ATOM 7353 C CA . VAL D 1 102 ? 46.130 169.117 97.078 1.00 20.90 99 VAL D CA 1
ATOM 7354 C C . VAL D 1 102 ? 47.460 168.518 96.723 1.00 22.60 99 VAL D C 1
ATOM 7355 O O . VAL D 1 102 ? 48.463 169.209 96.797 1.00 23.11 99 VAL D O 1
ATOM 7359 N N . GLY D 1 103 ? 47.499 167.254 96.347 1.00 20.33 100 GLY D N 1
ATOM 7360 C CA . GLY D 1 103 ? 48.757 166.596 96.069 1.00 23.38 100 GLY D CA 1
ATOM 7361 C C . GLY D 1 103 ? 49.318 166.938 94.691 1.00 23.34 100 GLY D C 1
ATOM 7362 O O . GLY D 1 103 ? 48.757 167.735 93.916 1.00 23.89 100 GLY D O 1
ATOM 7363 N N . LYS D 1 104 ? 50.432 166.297 94.387 1.00 21.86 101 LYS D N 1
ATOM 7364 C CA . LYS D 1 104 ? 51.024 166.308 93.071 1.00 22.02 101 LYS D CA 1
ATOM 7365 C C . LYS D 1 104 ? 50.098 165.389 92.271 1.00 19.92 101 LYS D C 1
ATOM 7366 O O . LYS D 1 104 ? 49.865 164.271 92.679 1.00 22.11 101 LYS D O 1
ATOM 7372 N N . HIS D 1 105 ? 49.486 165.875 91.211 1.00 16.83 102 HIS D N 1
ATOM 7373 C CA . HIS D 1 105 ? 48.683 165.018 90.331 1.00 16.17 102 HIS D CA 1
ATOM 7374 C C . HIS D 1 105 ? 48.997 165.428 88.906 1.00 17.05 102 HIS D C 1
ATOM 7375 O O . HIS D 1 105 ? 49.385 166.604 88.651 1.00 16.87 102 HIS D O 1
ATOM 7382 N N A SER D 1 106 ? 48.768 164.491 87.986 0.50 16.09 103 SER D N 1
ATOM 7383 N N B SER D 1 106 ? 48.816 164.500 87.976 0.50 16.32 103 SER D N 1
ATOM 7384 C CA A SER D 1 106 ? 48.848 164.733 86.559 0.50 15.78 103 SER D CA 1
ATOM 7385 C CA B SER D 1 106 ? 48.769 164.846 86.577 0.50 16.10 103 SER D CA 1
ATOM 7386 C C A SER D 1 106 ? 47.683 164.017 85.861 0.50 15.03 103 SER D C 1
ATOM 7387 C C B SER D 1 106 ? 47.592 164.118 85.951 0.50 15.06 103 SER D C 1
ATOM 7388 O O A SER D 1 106 ? 47.304 162.915 86.237 0.50 14.90 103 SER D O 1
ATOM 7389 O O B SER D 1 106 ? 47.085 163.141 86.488 0.50 14.53 103 SER D O 1
ATOM 7394 N N . PHE D 1 107 ? 47.131 164.653 84.839 1.00 14.66 104 PHE D N 1
ATOM 7395 C CA . PHE D 1 107 ? 45.973 164.151 84.133 1.00 13.40 104 PHE D CA 1
ATOM 7396 C C . PHE D 1 107 ? 46.226 164.117 82.633 1.00 13.81 104 PHE D C 1
ATOM 7397 O O . PHE D 1 107 ? 46.850 165.026 82.091 1.00 14.24 104 PHE D O 1
ATOM 7405 N N . THR D 1 108 ? 45.676 163.109 81.945 1.00 13.60 105 THR D N 1
ATOM 7406 C CA . THR D 1 108 ? 45.817 163.045 80.508 1.00 13.19 105 THR D CA 1
ATOM 7407 C C . THR D 1 108 ? 44.862 164.048 79.869 1.00 13.00 105 THR D C 1
ATOM 7408 O O . THR D 1 108 ? 43.916 164.526 80.498 1.00 11.41 105 THR D O 1
ATOM 7412 N N . TYR D 1 109 ? 45.160 164.426 78.634 1.00 13.43 106 TYR D N 1
ATOM 7413 C CA . TYR D 1 109 ? 44.211 165.273 77.885 1.00 13.93 106 TYR D CA 1
ATOM 7414 C C . TYR D 1 109 ? 42.797 164.670 77.903 1.00 13.52 106 TYR D C 1
ATOM 7415 O O . TYR D 1 109 ? 41.809 165.407 78.016 1.00 14.35 106 TYR D O 1
ATOM 7424 N N . LEU D 1 110 ? 42.706 163.352 77.757 1.00 13.89 107 LEU D N 1
ATOM 7425 C CA . LEU D 1 110 ? 41.420 162.676 77.787 1.00 14.14 107 LEU D CA 1
ATOM 7426 C C . LEU D 1 110 ? 40.724 162.914 79.127 1.00 13.52 107 LEU D C 1
ATOM 7427 O O . LEU D 1 110 ? 39.559 163.315 79.165 1.00 12.26 107 LEU D O 1
ATOM 7432 N N . GLU D 1 111 ? 41.436 162.668 80.231 1.00 12.82 108 GLU D N 1
ATOM 7433 C CA . GLU D 1 111 ? 40.875 162.865 81.573 1.00 12.60 108 GLU D CA 1
ATOM 7434 C C . GLU D 1 111 ? 40.423 164.316 81.779 1.00 12.23 108 GLU D C 1
ATOM 7435 O O . GLU D 1 111 ? 39.347 164.584 82.336 1.00 12.34 108 GLU D O 1
ATOM 7441 N N . LEU D 1 112 ? 41.215 165.266 81.303 1.00 11.53 109 LEU D N 1
ATOM 7442 C CA . LEU D 1 112 ? 40.876 166.654 81.486 1.00 12.12 109 LEU D CA 1
ATOM 7443 C C . LEU D 1 112 ? 39.646 167.041 80.668 1.00 11.96 109 LEU D C 1
ATOM 7444 O O . LEU D 1 112 ? 38.801 167.757 81.167 1.00 12.53 109 LEU D O 1
ATOM 7449 N N . CYS D 1 113 ? 39.546 166.537 79.450 1.00 12.34 110 CYS D N 1
ATOM 7450 C CA . CYS D 1 113 ? 38.333 166.793 78.638 1.00 13.19 110 CYS D CA 1
ATOM 7451 C C . CYS D 1 113 ? 37.116 166.258 79.335 1.00 12.46 110 CYS D C 1
ATOM 7452 O O . CYS D 1 113 ? 36.073 166.892 79.361 1.00 12.63 110 CYS D O 1
ATOM 7455 N N . ARG D 1 114 ? 37.213 165.029 79.836 1.00 12.52 111 ARG D N 1
ATOM 7456 C CA . ARG D 1 114 ? 36.103 164.408 80.554 1.00 12.39 111 ARG D CA 1
ATOM 7457 C C . ARG D 1 114 ? 35.618 165.227 81.749 1.00 12.14 111 ARG D C 1
ATOM 7458 O O . ARG D 1 114 ? 34.427 165.506 81.861 1.00 12.24 111 ARG D O 1
ATOM 7466 N N . LEU D 1 115 ? 36.535 165.638 82.623 1.00 11.66 112 LEU D N 1
ATOM 7467 C CA . LEU D 1 115 ? 36.202 166.406 83.807 1.00 11.77 112 LEU D CA 1
ATOM 7468 C C . LEU D 1 115 ? 35.690 167.789 83.464 1.00 10.97 112 LEU D C 1
ATOM 7469 O O . LEU D 1 115 ? 34.747 168.257 84.081 1.00 11.95 112 LEU D O 1
ATOM 7490 N N . VAL D 1 118 ? 31.925 166.807 81.880 1.00 12.85 115 VAL D N 1
ATOM 7491 C CA . VAL D 1 118 ? 30.842 166.149 82.620 1.00 13.69 115 VAL D CA 1
ATOM 7492 C C . VAL D 1 118 ? 30.532 166.787 83.972 1.00 14.03 115 VAL D C 1
ATOM 7493 O O . VAL D 1 118 ? 29.437 166.624 84.500 1.00 14.83 115 VAL D O 1
ATOM 7497 N N . LEU D 1 119 ? 31.511 167.478 84.542 1.00 14.62 116 LEU D N 1
ATOM 7498 C CA . LEU D 1 119 ? 31.352 168.170 85.815 1.00 15.40 116 LEU D CA 1
ATOM 7499 C C . LEU D 1 119 ? 31.708 169.648 85.751 1.00 15.01 116 LEU D C 1
ATOM 7500 O O . LEU D 1 119 ? 31.883 170.272 86.788 1.00 15.13 116 LEU D O 1
ATOM 7505 N N . SER D 1 120 ? 31.900 170.162 84.539 1.00 14.32 117 SER D N 1
ATOM 7506 C CA . SER D 1 120 ? 32.227 171.567 84.284 1.00 13.59 117 SER D CA 1
ATOM 7507 C C . SER D 1 120 ? 33.408 172.000 85.146 1.00 14.11 117 SER D C 1
ATOM 7508 O O . SER D 1 120 ? 33.408 173.095 85.722 1.00 14.75 117 SER D O 1
ATOM 7511 N N . ASP D 1 121 ? 34.454 171.176 85.164 1.00 12.78 118 ASP D N 1
ATOM 7512 C CA . ASP D 1 121 ? 35.611 171.431 85.998 1.00 12.85 118 ASP D CA 1
ATOM 7513 C C . ASP D 1 121 ? 36.422 172.614 85.439 1.00 12.02 118 ASP D C 1
ATOM 7514 O O . ASP D 1 121 ? 36.967 172.521 84.355 1.00 11.50 118 ASP D O 1
ATOM 7519 N N . ASN D 1 122 ? 36.525 173.702 86.212 1.00 11.89 119 ASN D N 1
ATOM 7520 C CA . ASN D 1 122 ? 37.167 174.934 85.761 1.00 11.74 119 ASN D CA 1
ATOM 7521 C C . ASN D 1 122 ? 38.674 174.839 85.694 1.00 11.90 119 ASN D C 1
ATOM 7522 O O . ASN D 1 122 ? 39.303 175.405 84.805 1.00 12.05 119 ASN D O 1
ATOM 7527 N N . ILE D 1 123 ? 39.281 174.099 86.615 1.00 11.89 120 ILE D N 1
ATOM 7528 C CA . ILE D 1 123 ? 40.710 173.918 86.540 1.00 12.06 120 ILE D CA 1
ATOM 7529 C C . ILE D 1 123 ? 41.089 173.065 85.350 1.00 11.21 120 ILE D C 1
ATOM 7530 O O . ILE D 1 123 ? 42.033 173.369 84.654 1.00 11.63 120 ILE D O 1
ATOM 7535 N N . ALA D 1 124 ? 40.383 171.956 85.139 1.00 11.83 121 ALA D N 1
ATOM 7536 C CA . ALA D 1 124 ? 40.625 171.127 83.940 1.00 11.60 121 ALA D CA 1
ATOM 7537 C C . ALA D 1 124 ? 40.580 171.966 82.671 1.00 11.56 121 ALA D C 1
ATOM 7538 O O . ALA D 1 124 ? 41.471 171.865 81.806 1.00 12.05 121 ALA D O 1
ATOM 7540 N N . THR D 1 125 ? 39.602 172.858 82.609 1.00 10.73 122 THR D N 1
ATOM 7541 C CA . THR D 1 125 ? 39.466 173.764 81.478 1.00 11.41 122 THR D CA 1
ATOM 7542 C C . THR D 1 125 ? 40.652 174.695 81.313 1.00 11.69 122 THR D C 1
ATOM 7543 O O . THR D 1 125 ? 41.200 174.814 80.225 1.00 11.58 122 THR D O 1
ATOM 7547 N N . ASN D 1 126 ? 41.057 175.355 82.408 1.00 11.83 123 ASN D N 1
ATOM 7548 C CA . ASN D 1 126 ? 42.181 176.249 82.357 1.00 12.29 123 ASN D CA 1
ATOM 7549 C C . ASN D 1 126 ? 43.526 175.549 82.078 1.00 12.19 123 ASN D C 1
ATOM 7550 O O . ASN D 1 126 ? 44.384 176.127 81.440 1.00 12.77 123 ASN D O 1
ATOM 7555 N N . LEU D 1 127 ? 43.678 174.315 82.535 1.00 12.36 124 LEU D N 1
ATOM 7556 C CA . LEU D 1 127 ? 44.845 173.516 82.168 1.00 12.44 124 LEU D CA 1
ATOM 7557 C C . LEU D 1 127 ? 44.894 173.321 80.655 1.00 12.44 124 LEU D C 1
ATOM 7558 O O . LEU D 1 127 ? 45.913 173.567 80.022 1.00 13.05 124 LEU D O 1
ATOM 7563 N N . LEU D 1 128 ? 43.772 172.944 80.065 1.00 12.84 125 LEU D N 1
ATOM 7564 C CA . LEU D 1 128 ? 43.710 172.797 78.596 1.00 12.95 125 LEU D CA 1
ATOM 7565 C C . LEU D 1 128 ? 43.949 174.099 77.845 1.00 12.83 125 LEU D C 1
ATOM 7566 O O . LEU D 1 128 ? 44.723 174.126 76.894 1.00 13.69 125 LEU D O 1
ATOM 7571 N N . ILE D 1 129 ? 43.340 175.182 78.301 1.00 12.94 126 ILE D N 1
ATOM 7572 C CA . ILE D 1 129 ? 43.580 176.477 77.669 1.00 13.77 126 ILE D CA 1
ATOM 7573 C C . ILE D 1 129 ? 45.062 176.846 77.715 1.00 14.52 126 ILE D C 1
ATOM 7574 O O . ILE D 1 129 ? 45.671 177.239 76.696 1.00 14.73 126 ILE D O 1
ATOM 7579 N N . THR D 1 130 ? 45.659 176.650 78.877 1.00 15.31 127 THR D N 1
ATOM 7580 C CA . THR D 1 130 ? 47.089 176.985 79.102 1.00 17.16 127 THR D CA 1
ATOM 7581 C C . THR D 1 130 ? 47.981 176.245 78.122 1.00 17.59 127 THR D C 1
ATOM 7582 O O . THR D 1 130 ? 48.839 176.848 77.508 1.00 18.18 127 THR D O 1
ATOM 7586 N N . VAL D 1 131 ? 47.771 174.952 77.954 1.00 17.61 128 VAL D N 1
ATOM 7587 C CA . VAL D 1 131 ? 48.637 174.179 77.076 1.00 19.42 128 VAL D CA 1
ATOM 7588 C C . VAL D 1 131 ? 48.252 174.262 75.613 1.00 19.99 128 VAL D C 1
ATOM 7589 O O . VAL D 1 131 ? 49.119 174.144 74.768 1.00 21.23 128 VAL D O 1
ATOM 7593 N N . LEU D 1 132 ? 46.994 174.508 75.280 1.00 18.10 129 LEU D N 1
ATOM 7594 C CA . LEU D 1 132 ? 46.586 174.535 73.868 1.00 19.09 129 LEU D CA 1
ATOM 7595 C C . LEU D 1 132 ? 46.715 175.908 73.234 1.00 19.45 129 LEU D C 1
ATOM 7596 O O . LEU D 1 132 ? 47.069 176.019 72.052 1.00 19.19 129 LEU D O 1
ATOM 7601 N N . GLY D 1 133 ? 46.404 176.954 74.011 1.00 18.55 130 GLY D N 1
ATOM 7602 C CA . GLY D 1 133 ? 46.552 178.349 73.623 1.00 18.37 130 GLY D CA 1
ATOM 7603 C C . GLY D 1 133 ? 45.192 178.888 73.184 1.00 18.07 130 GLY D C 1
ATOM 7604 O O . GLY D 1 133 ? 44.508 178.289 72.329 1.00 15.43 130 GLY D O 1
ATOM 7613 N N . GLU D 1 135 ? 44.431 181.600 71.351 1.00 21.68 132 GLU D N 1
ATOM 7614 C CA . GLU D 1 135 ? 44.382 181.962 69.945 1.00 23.46 132 GLU D CA 1
ATOM 7615 C C . GLU D 1 135 ? 44.149 180.749 69.046 1.00 20.11 132 GLU D C 1
ATOM 7616 O O . GLU D 1 135 ? 43.419 180.837 68.075 1.00 18.24 132 GLU D O 1
ATOM 7622 N N . ASN D 1 136 ? 44.789 179.635 69.364 1.00 18.70 133 ASN D N 1
ATOM 7623 C CA . ASN D 1 136 ? 44.581 178.394 68.625 1.00 18.08 133 ASN D CA 1
ATOM 7624 C C . ASN D 1 136 ? 43.189 177.833 68.761 1.00 17.03 133 ASN D C 1
ATOM 7625 O O . ASN D 1 136 ? 42.631 177.282 67.798 1.00 16.78 133 ASN D O 1
ATOM 7630 N N . ILE D 1 137 ? 42.622 177.924 69.953 1.00 16.63 134 ILE D N 1
ATOM 7631 C CA . ILE D 1 137 ? 41.221 177.520 70.154 1.00 16.00 134 ILE D CA 1
ATOM 7632 C C . ILE D 1 137 ? 40.272 178.384 69.294 1.00 16.69 134 ILE D C 1
ATOM 7633 O O . ILE D 1 137 ? 39.439 177.839 68.568 1.00 15.45 134 ILE D O 1
ATOM 7638 N N . ASN D 1 138 ? 40.451 179.707 69.306 1.00 17.35 135 ASN D N 1
ATOM 7639 C CA . ASN D 1 138 ? 39.674 180.566 68.420 1.00 17.44 135 ASN D CA 1
ATOM 7640 C C . ASN D 1 138 ? 39.885 180.324 66.931 1.00 18.05 135 ASN D C 1
ATOM 7641 O O . ASN D 1 138 ? 38.950 180.404 66.163 1.00 17.42 135 ASN D O 1
ATOM 7646 N N . ALA D 1 139 ? 41.118 180.021 66.516 1.00 18.51 136 ALA D N 1
ATOM 7647 C CA . ALA D 1 139 ? 41.387 179.700 65.115 1.00 18.99 136 ALA D CA 1
ATOM 7648 C C . ALA D 1 139 ? 40.596 178.464 64.724 1.00 17.89 136 ALA D C 1
ATOM 7649 O O . ALA D 1 139 ? 40.157 178.328 63.588 1.00 18.00 136 ALA D O 1
ATOM 7651 N N . ARG D 1 140 ? 40.450 177.524 65.651 1.00 17.42 137 ARG D N 1
ATOM 7652 C CA . ARG D 1 140 ? 39.664 176.331 65.371 1.00 16.80 137 ARG D CA 1
ATOM 7653 C C . ARG D 1 140 ? 38.179 176.674 65.149 1.00 16.58 137 ARG D C 1
ATOM 7654 O O . ARG D 1 140 ? 37.555 176.167 64.208 1.00 16.33 137 ARG D O 1
ATOM 7662 N N . ALA D 1 141 ? 37.639 177.543 65.986 1.00 16.50 138 ALA D N 1
ATOM 7663 C CA . ALA D 1 141 ? 36.269 178.005 65.808 1.00 17.01 138 ALA D CA 1
ATOM 7664 C C . ALA D 1 141 ? 36.096 178.642 64.428 1.00 18.12 138 ALA D C 1
ATOM 7665 O O . ALA D 1 141 ? 35.082 178.398 63.747 1.00 18.57 138 ALA D O 1
ATOM 7667 N N . GLU D 1 142 ? 37.075 179.438 64.011 1.00 18.98 139 GLU D N 1
ATOM 7668 C CA . GLU D 1 142 ? 37.031 180.053 62.668 1.00 22.03 139 GLU D CA 1
ATOM 7669 C C . GLU D 1 142 ? 37.019 178.982 61.564 1.00 21.52 139 GLU D C 1
ATOM 7670 O O . GLU D 1 142 ? 36.220 179.034 60.630 1.00 19.41 139 GLU D O 1
ATOM 7676 N N . LYS D 1 143 ? 37.885 177.993 61.678 1.00 21.13 140 LYS D N 1
ATOM 7677 C CA . LYS D 1 143 ? 37.955 176.918 60.708 1.00 22.24 140 LYS D CA 1
ATOM 7678 C C . LYS D 1 143 ? 36.642 176.141 60.637 1.00 21.79 140 LYS D C 1
ATOM 7679 O O . LYS D 1 143 ? 36.221 175.738 59.567 1.00 21.42 140 LYS D O 1
ATOM 7685 N N . LEU D 1 144 ? 35.969 175.953 61.765 1.00 20.35 141 LEU D N 1
ATOM 7686 C CA . LEU D 1 144 ? 34.685 175.266 61.776 1.00 20.05 141 LEU D CA 1
ATOM 7687 C C . LEU D 1 144 ? 33.493 176.143 61.356 1.00 20.26 141 LEU D C 1
ATOM 7688 O O . LEU D 1 144 ? 32.382 175.644 61.263 1.00 19.66 141 LEU D O 1
ATOM 7693 N N . GLY D 1 145 ? 33.718 177.428 61.164 1.00 19.77 142 GLY D N 1
ATOM 7694 C CA . GLY D 1 145 ? 32.636 178.369 60.858 1.00 20.28 142 GLY D CA 1
ATOM 7695 C C . GLY D 1 145 ? 31.716 178.643 62.043 1.00 19.31 142 GLY D C 1
ATOM 7696 O O . GLY D 1 145 ? 30.529 178.920 61.849 1.00 18.30 142 GLY D O 1
ATOM 7697 N N . VAL D 1 146 ? 32.255 178.602 63.269 1.00 17.58 143 VAL D N 1
ATOM 7698 C CA . VAL D 1 146 ? 31.444 178.861 64.474 1.00 17.57 143 VAL D CA 1
ATOM 7699 C C . VAL D 1 146 ? 32.071 179.964 65.305 1.00 19.11 143 VAL D C 1
ATOM 7700 O O . VAL D 1 146 ? 31.824 180.078 66.488 1.00 17.35 143 VAL D O 1
ATOM 7704 N N . ASP D 1 147 ? 32.792 180.859 64.654 1.00 20.88 144 ASP D N 1
ATOM 7705 C CA . ASP D 1 147 ? 33.531 181.859 65.397 1.00 22.37 144 ASP D CA 1
ATOM 7706 C C . ASP D 1 147 ? 32.694 183.021 65.951 1.00 22.95 144 ASP D C 1
ATOM 7707 O O . ASP D 1 147 ? 33.274 183.969 66.506 1.00 24.10 144 ASP D O 1
ATOM 7712 N N . GLU D 1 148 ? 31.362 182.936 65.883 1.00 22.72 145 GLU D N 1
ATOM 7713 C CA . GLU D 1 148 ? 30.558 183.802 66.744 1.00 24.79 145 GLU D CA 1
ATOM 7714 C C . GLU D 1 148 ? 30.778 183.413 68.196 1.00 23.50 145 GLU D C 1
ATOM 7715 O O . GLU D 1 148 ? 30.541 184.212 69.058 1.00 27.59 145 GLU D O 1
ATOM 7729 N N . GLU D 1 150 ? 33.471 182.777 71.087 1.00 19.96 147 GLU D N 1
ATOM 7730 C CA . GLU D 1 150 ? 34.843 183.254 71.290 1.00 19.41 147 GLU D CA 1
ATOM 7731 C C . GLU D 1 150 ? 35.326 182.947 72.686 1.00 17.14 147 GLU D C 1
ATOM 7732 O O . GLU D 1 150 ? 34.577 183.111 73.650 1.00 15.49 147 GLU D O 1
ATOM 7738 N N . LEU D 1 151 ? 36.594 182.572 72.788 1.00 16.39 148 LEU D N 1
ATOM 7739 C CA . LEU D 1 151 ? 37.248 182.336 74.033 1.00 16.30 148 LEU D CA 1
ATOM 7740 C C . LEU D 1 151 ? 38.216 183.505 74.241 1.00 17.12 148 LEU D C 1
ATOM 7741 O O . LEU D 1 151 ? 39.239 183.571 73.561 1.00 17.06 148 LEU D O 1
ATOM 7746 N N . ASN D 1 152 ? 37.873 184.413 75.153 1.00 16.62 149 ASN D N 1
ATOM 7747 C CA . ASN D 1 152 ? 38.707 185.591 75.469 1.00 18.37 149 ASN D CA 1
ATOM 7748 C C . ASN D 1 152 ? 39.287 185.621 76.902 1.00 17.82 149 ASN D C 1
ATOM 7749 O O . ASN D 1 152 ? 40.129 186.465 77.211 1.00 18.18 149 ASN D O 1
ATOM 7754 N N . ARG D 1 153 ? 38.829 184.714 77.773 1.00 17.29 150 ARG D N 1
ATOM 7755 C CA . ARG D 1 153 ? 39.315 184.687 79.156 1.00 16.82 150 ARG D CA 1
ATOM 7756 C C . ARG D 1 153 ? 39.259 183.285 79.688 1.00 16.44 150 ARG D C 1
ATOM 7757 O O . ARG D 1 153 ? 38.428 182.443 79.258 1.00 15.82 150 ARG D O 1
ATOM 7789 N N . ASP D 1 157 ? 38.279 184.094 85.687 1.00 19.15 154 ASP D N 1
ATOM 7790 C CA . ASP D 1 157 ? 39.108 185.290 85.612 1.00 20.89 154 ASP D CA 1
ATOM 7791 C C . ASP D 1 157 ? 38.209 186.547 85.628 1.00 23.63 154 ASP D C 1
ATOM 7792 O O . ASP D 1 157 ? 37.849 187.110 84.584 1.00 24.53 154 ASP D O 1
ATOM 7797 N N . PHE D 1 158 ? 37.882 186.948 86.834 1.00 30.52 155 PHE D N 1
ATOM 7798 C CA . PHE D 1 158 ? 37.059 188.127 87.093 1.00 35.61 155 PHE D CA 1
ATOM 7799 C C . PHE D 1 158 ? 37.718 189.447 86.690 1.00 32.57 155 PHE D C 1
ATOM 7800 O O . PHE D 1 158 ? 37.024 190.314 86.166 1.00 33.05 155 PHE D O 1
ATOM 7808 N N . ASN D 1 159 ? 39.028 189.599 86.883 1.00 30.46 156 ASN D N 1
ATOM 7809 C CA . ASN D 1 159 ? 39.717 190.787 86.348 1.00 32.74 156 ASN D CA 1
ATOM 7810 C C . ASN D 1 159 ? 39.558 190.963 84.858 1.00 30.63 156 ASN D C 1
ATOM 7811 O O . ASN D 1 159 ? 39.302 192.066 84.391 1.00 26.60 156 ASN D O 1
ATOM 7816 N N . ALA D 1 160 ? 39.717 189.862 84.111 1.00 30.14 157 ALA D N 1
ATOM 7817 C CA . ALA D 1 160 ? 39.643 189.913 82.650 1.00 29.69 157 ALA D CA 1
ATOM 7818 C C . ALA D 1 160 ? 38.265 190.424 82.295 1.00 29.26 157 ALA D C 1
ATOM 7819 O O . ALA D 1 160 ? 38.071 191.343 81.442 1.00 26.41 157 ALA D O 1
ATOM 7821 N N . LEU D 1 161 ? 37.287 189.882 82.990 1.00 29.91 158 LEU D N 1
ATOM 7822 C CA . LEU D 1 161 ? 35.917 190.305 82.739 1.00 31.16 158 LEU D CA 1
ATOM 7823 C C . LEU D 1 161 ? 35.757 191.790 82.975 1.00 31.83 158 LEU D C 1
ATOM 7824 O O . LEU D 1 161 ? 35.224 192.498 82.140 1.00 32.41 158 LEU D O 1
ATOM 7829 N N . ALA D 1 162 ? 36.291 192.291 84.083 1.00 34.12 159 ALA D N 1
ATOM 7830 C CA . ALA D 1 162 ? 36.214 193.728 84.379 1.00 33.29 159 ALA D CA 1
ATOM 7831 C C . ALA D 1 162 ? 37.005 194.605 83.380 1.00 33.30 159 ALA D C 1
ATOM 7832 O O . ALA D 1 162 ? 36.724 195.797 83.233 1.00 33.24 159 ALA D O 1
ATOM 7834 N N . GLU D 1 163 ? 37.997 194.027 82.710 1.00 30.39 160 GLU D N 1
ATOM 7835 C CA . GLU D 1 163 ? 38.737 194.695 81.627 1.00 31.35 160 GLU D CA 1
ATOM 7836 C C . GLU D 1 163 ? 38.126 194.544 80.243 1.00 29.98 160 GLU D C 1
ATOM 7837 O O . GLU D 1 163 ? 38.757 194.873 79.237 1.00 31.33 160 GLU D O 1
ATOM 7843 N N . GLY D 1 164 ? 36.914 194.012 80.180 1.00 28.04 161 GLY D N 1
ATOM 7844 C CA . GLY D 1 164 ? 36.194 193.874 78.918 1.00 27.45 161 GLY D CA 1
ATOM 7845 C C . GLY D 1 164 ? 36.484 192.626 78.096 1.00 26.23 161 GLY D C 1
ATOM 7846 O O . GLY D 1 164 ? 36.155 192.579 76.909 1.00 24.80 161 GLY D O 1
ATOM 7847 N N . ARG D 1 165 ? 37.063 191.594 78.707 1.00 24.14 162 ARG D N 1
ATOM 7848 C CA . ARG D 1 165 ? 37.294 190.327 78.018 1.00 23.62 162 ARG D CA 1
ATOM 7849 C C . ARG D 1 165 ? 36.283 189.288 78.538 1.00 23.29 162 ARG D C 1
ATOM 7850 O O . ARG D 1 165 ? 36.299 188.961 79.743 1.00 23.56 162 ARG D O 1
ATOM 7858 N N . ASP D 1 166 ? 35.442 188.758 77.654 1.00 20.55 163 ASP D N 1
ATOM 7859 C CA . ASP D 1 166 ? 34.474 187.747 78.048 1.00 19.96 163 ASP D CA 1
ATOM 7860 C C . ASP D 1 166 ? 34.314 186.665 76.974 1.00 17.83 163 ASP D C 1
ATOM 7861 O O . ASP D 1 166 ? 34.685 186.856 75.817 1.00 18.52 163 ASP D O 1
ATOM 7866 N N . ASN D 1 167 ? 33.825 185.507 77.393 1.00 15.97 164 ASN D N 1
ATOM 7867 C CA . ASN D 1 167 ? 33.576 184.379 76.508 1.00 14.90 164 ASN D CA 1
ATOM 7868 C C . ASN D 1 167 ? 32.146 184.465 76.035 1.00 15.21 164 ASN D C 1
ATOM 7869 O O . ASN D 1 167 ? 31.246 184.721 76.831 1.00 15.43 164 ASN D O 1
ATOM 7874 N N . HIS D 1 168 ? 31.945 184.216 74.756 1.00 15.66 165 HIS D N 1
ATOM 7875 C CA . HIS D 1 168 ? 30.668 184.437 74.109 1.00 16.77 165 HIS D CA 1
ATOM 7876 C C . HIS D 1 168 ? 30.218 183.234 73.289 1.00 15.96 165 HIS D C 1
ATOM 7877 O O . HIS D 1 168 ? 31.042 182.484 72.785 1.00 14.91 165 HIS D O 1
ATOM 7884 N N . ILE D 1 169 ? 28.913 183.137 73.096 1.00 15.48 166 ILE D N 1
ATOM 7885 C CA . ILE D 1 169 ? 28.339 182.100 72.268 1.00 16.32 166 ILE D CA 1
ATOM 7886 C C . ILE D 1 169 ? 27.006 182.630 71.676 1.00 15.76 166 ILE D C 1
ATOM 7887 O O . ILE D 1 169 ? 26.452 183.609 72.174 1.00 16.01 166 ILE D O 1
ATOM 7892 N N . THR D 1 170 ? 26.530 181.988 70.617 1.00 15.56 167 THR D N 1
ATOM 7893 C CA . THR D 1 170 ? 25.179 182.202 70.102 1.00 14.98 167 THR D CA 1
ATOM 7894 C C . THR D 1 170 ? 24.528 180.826 69.928 1.00 15.02 167 THR D C 1
ATOM 7895 O O . THR D 1 170 ? 25.229 179.776 69.852 1.00 14.41 167 THR D O 1
ATOM 7899 N N . ALA D 1 171 ? 23.205 180.807 69.863 1.00 14.98 168 ALA D N 1
ATOM 7900 C CA . ALA D 1 171 ? 22.503 179.516 69.721 1.00 15.54 168 ALA D CA 1
ATOM 7901 C C . ALA D 1 171 ? 22.873 178.814 68.418 1.00 16.22 168 ALA D C 1
ATOM 7902 O O . ALA D 1 171 ? 23.132 177.606 68.410 1.00 15.67 168 ALA D O 1
ATOM 7912 N N . SER D 1 173 ? 25.655 179.186 66.472 1.00 15.38 170 SER D N 1
ATOM 7913 C CA . SER D 1 173 ? 27.018 178.738 66.369 1.00 15.57 170 SER D CA 1
ATOM 7914 C C . SER D 1 173 ? 27.179 177.439 67.189 1.00 15.96 170 SER D C 1
ATOM 7915 O O . SER D 1 173 ? 27.873 176.542 66.764 1.00 16.51 170 SER D O 1
ATOM 7918 N N . LEU D 1 174 ? 26.547 177.373 68.358 1.00 16.08 171 LEU D N 1
ATOM 7919 C CA . LEU D 1 174 ? 26.598 176.169 69.187 1.00 15.60 171 LEU D CA 1
ATOM 7920 C C . LEU D 1 174 ? 25.909 175.036 68.455 1.00 15.48 171 LEU D C 1
ATOM 7921 O O . LEU D 1 174 ? 26.419 173.902 68.467 1.00 14.58 171 LEU D O 1
ATOM 7926 N N . ALA D 1 175 ? 24.783 175.329 67.782 1.00 15.26 172 ALA D N 1
ATOM 7927 C CA . ALA D 1 175 ? 24.098 174.304 66.985 1.00 15.73 172 ALA D CA 1
ATOM 7928 C C . ALA D 1 175 ? 24.994 173.741 65.881 1.00 15.83 172 ALA D C 1
ATOM 7929 O O . ALA D 1 175 ? 25.023 172.526 65.667 1.00 15.42 172 ALA D O 1
ATOM 7931 N N . ARG D 1 176 ? 25.705 174.621 65.178 1.00 16.22 173 ARG D N 1
ATOM 7932 C CA . ARG D 1 176 ? 26.586 174.165 64.117 1.00 16.89 173 ARG D CA 1
ATOM 7933 C C . ARG D 1 176 ? 27.755 173.347 64.697 1.00 15.22 173 ARG D C 1
ATOM 7934 O O . ARG D 1 176 ? 28.171 172.375 64.084 1.00 15.19 173 ARG D O 1
ATOM 7942 N N . LEU D 1 177 ? 28.274 173.728 65.854 1.00 14.26 174 LEU D N 1
ATOM 7943 C CA . LEU D 1 177 ? 29.321 172.960 66.487 1.00 14.19 174 LEU D CA 1
ATOM 7944 C C . LEU D 1 177 ? 28.826 171.531 66.828 1.00 14.36 174 LEU D C 1
ATOM 7945 O O . LEU D 1 177 ? 29.500 170.539 66.546 1.00 14.39 174 LEU D O 1
ATOM 7950 N N . TYR D 1 178 ? 27.640 171.441 67.424 1.00 14.41 175 TYR D N 1
ATOM 7951 C CA . TYR D 1 178 ? 27.008 170.158 67.710 1.00 15.16 175 TYR D CA 1
ATOM 7952 C C . TYR D 1 178 ? 26.750 169.336 66.459 1.00 14.96 175 TYR D C 1
ATOM 7953 O O . TYR D 1 178 ? 26.924 168.109 66.486 1.00 14.85 175 TYR D O 1
ATOM 7962 N N . LYS D 1 179 ? 26.374 169.967 65.355 1.00 15.21 176 LYS D N 1
ATOM 7963 C CA . LYS D 1 179 ? 26.190 169.198 64.118 1.00 15.68 176 LYS D CA 1
ATOM 7964 C C . LYS D 1 179 ? 27.518 168.587 63.678 1.00 16.10 176 LYS D C 1
ATOM 7965 O O . LYS D 1 179 ? 27.571 167.447 63.214 1.00 16.03 176 LYS D O 1
ATOM 7971 N N . HIS D 1 180 ? 28.586 169.348 63.811 1.00 15.77 177 HIS D N 1
ATOM 7972 C CA . HIS D 1 180 ? 29.897 168.870 63.423 1.00 17.09 177 HIS D CA 1
ATOM 7973 C C . HIS D 1 180 ? 30.314 167.668 64.315 1.00 15.81 177 HIS D C 1
ATOM 7974 O O . HIS D 1 180 ? 30.801 166.651 63.827 1.00 16.24 177 HIS D O 1
ATOM 7981 N N . ILE D 1 181 ? 30.073 167.771 65.599 1.00 14.78 178 ILE D N 1
ATOM 7982 C CA . ILE D 1 181 ? 30.363 166.661 66.528 1.00 15.44 178 ILE D CA 1
ATOM 7983 C C . ILE D 1 181 ? 29.495 165.439 66.240 1.00 14.80 178 ILE D C 1
ATOM 7984 O O . ILE D 1 181 ? 29.997 164.316 66.178 1.00 14.07 178 ILE D O 1
ATOM 7989 N N . PHE D 1 182 ? 28.204 165.679 66.016 1.00 14.32 179 PHE D N 1
ATOM 7990 C CA . PHE D 1 182 ? 27.268 164.642 65.579 1.00 14.52 179 PHE D CA 1
ATOM 7991 C C . PHE D 1 182 ? 27.797 163.900 64.350 1.00 15.04 179 PHE D C 1
ATOM 7992 O O . PHE D 1 182 ? 27.740 162.660 64.288 1.00 15.35 179 PHE D O 1
ATOM 8000 N N . GLU D 1 183 ? 28.276 164.643 63.362 1.00 15.69 180 GLU D N 1
ATOM 8001 C CA . GLU D 1 183 ? 28.820 164.049 62.137 1.00 17.04 180 GLU D CA 1
ATOM 8002 C C . GLU D 1 183 ? 30.037 163.158 62.404 1.00 17.40 180 GLU D C 1
ATOM 8003 O O . GLU D 1 183 ? 30.247 162.216 61.665 1.00 17.37 180 GLU D O 1
ATOM 8009 N N . CYS D 1 184 ? 30.801 163.456 63.439 1.00 16.83 181 CYS D N 1
ATOM 8010 C CA . CYS D 1 184 ? 31.998 162.668 63.808 1.00 18.36 181 CYS D CA 1
ATOM 8011 C C . CYS D 1 184 ? 31.766 161.428 64.696 1.00 16.78 181 CYS D C 1
ATOM 8012 O O . CYS D 1 184 ? 32.700 160.642 64.926 1.00 15.88 181 CYS D O 1
ATOM 8015 N N . ARG D 1 185 ? 30.571 161.294 65.248 1.00 16.54 182 ARG D N 1
ATOM 8016 C CA . ARG D 1 185 ? 30.302 160.389 66.354 1.00 15.50 182 ARG D CA 1
ATOM 8017 C C . ARG D 1 185 ? 30.542 158.915 66.035 1.00 15.82 182 ARG D C 1
ATOM 8018 O O . ARG D 1 185 ? 30.842 158.159 66.949 1.00 15.22 182 ARG D O 1
ATOM 8026 N N . ASP D 1 186 ? 30.428 158.519 64.773 1.00 16.29 183 ASP D N 1
ATOM 8027 C CA . ASP D 1 186 ? 30.675 157.136 64.377 1.00 17.19 183 ASP D CA 1
ATOM 8028 C C . ASP D 1 186 ? 31.907 156.999 63.464 1.00 17.32 183 ASP D C 1
ATOM 8029 O O . ASP D 1 186 ? 32.130 155.922 62.896 1.00 17.18 183 ASP D O 1
ATOM 8034 N N . ARG D 1 187 ? 32.685 158.070 63.296 1.00 17.09 184 ARG D N 1
ATOM 8035 C CA . ARG D 1 187 ? 33.757 158.044 62.300 1.00 19.22 184 ARG D CA 1
ATOM 8036 C C . ARG D 1 187 ? 35.017 157.345 62.845 1.00 17.49 184 ARG D C 1
ATOM 8037 O O . ARG D 1 187 ? 35.698 156.625 62.131 1.00 16.81 184 ARG D O 1
ATOM 8045 N N . ASP D 1 188 ? 35.353 157.648 64.089 1.00 16.30 185 ASP D N 1
ATOM 8046 C CA . ASP D 1 188 ? 36.597 157.156 64.696 1.00 16.06 185 ASP D CA 1
ATOM 8047 C C . ASP D 1 188 ? 36.527 157.188 66.196 1.00 15.10 185 ASP D C 1
ATOM 8048 O O . ASP D 1 188 ? 35.519 157.637 66.770 1.00 14.87 185 ASP D O 1
ATOM 8053 N N . VAL D 1 189 ? 37.565 156.723 66.881 1.00 14.68 186 VAL D N 1
ATOM 8054 C CA . VAL D 1 189 ? 37.453 156.618 68.342 1.00 14.78 186 VAL D CA 1
ATOM 8055 C C . VAL D 1 189 ? 37.389 157.984 69.024 1.00 14.54 186 VAL D C 1
ATOM 8056 O O . VAL D 1 189 ? 36.836 158.099 70.117 1.00 14.12 186 VAL D O 1
ATOM 8060 N N . TYR D 1 190 ? 37.877 159.036 68.353 1.00 14.69 187 TYR D N 1
ATOM 8061 C CA . TYR D 1 190 ? 37.916 160.382 68.940 1.00 14.65 187 TYR D CA 1
ATOM 8062 C C . TYR D 1 190 ? 36.522 161.000 68.869 1.00 14.53 187 TYR D C 1
ATOM 8063 O O . TYR D 1 190 ? 35.978 161.489 69.865 1.00 14.18 187 TYR D O 1
ATOM 8072 N N . GLY D 1 191 ? 35.895 160.921 67.703 1.00 14.37 188 GLY D N 1
ATOM 8073 C CA . GLY D 1 191 ? 34.524 161.370 67.582 1.00 13.93 188 GLY D CA 1
ATOM 8074 C C . GLY D 1 191 ? 33.539 160.622 68.456 1.00 13.39 188 GLY D C 1
ATOM 8075 O O . GLY D 1 191 ? 32.623 161.213 69.028 1.00 12.94 188 GLY D O 1
ATOM 8076 N N . ARG D 1 192 ? 33.715 159.309 68.570 1.00 13.55 189 ARG D N 1
ATOM 8077 C CA . ARG D 1 192 ? 32.865 158.502 69.428 1.00 13.33 189 ARG D CA 1
ATOM 8078 C C . ARG D 1 192 ? 33.016 158.931 70.900 1.00 13.76 189 ARG D C 1
ATOM 8079 O O . ARG D 1 192 ? 32.014 159.056 71.643 1.00 13.61 189 ARG D O 1
ATOM 8087 N N . GLU D 1 193 ? 34.268 159.125 71.336 1.00 13.81 190 GLU D N 1
ATOM 8088 C CA . GLU D 1 193 ? 34.499 159.558 72.701 1.00 14.51 190 GLU D CA 1
ATOM 8089 C C . GLU D 1 193 ? 33.897 160.903 73.007 1.00 13.75 190 GLU D C 1
ATOM 8090 O O . GLU D 1 193 ? 33.299 161.055 74.079 1.00 13.70 190 GLU D O 1
ATOM 8104 N N . TRP D 1 195 ? 31.192 162.156 71.624 1.00 14.25 192 TRP D N 1
ATOM 8105 C CA . TRP D 1 195 ? 29.775 161.870 71.730 1.00 15.20 192 TRP D CA 1
ATOM 8106 C C . TRP D 1 195 ? 29.450 161.224 73.088 1.00 14.88 192 TRP D C 1
ATOM 8107 O O . TRP D 1 195 ? 28.487 161.626 73.756 1.00 14.63 192 TRP D O 1
ATOM 8118 N N . ASN D 1 196 ? 30.273 160.256 73.515 1.00 14.92 193 ASN D N 1
ATOM 8119 C CA . ASN D 1 196 ? 30.036 159.557 74.763 1.00 14.93 193 ASN D CA 1
ATOM 8120 C C . ASN D 1 196 ? 30.209 160.520 75.950 1.00 13.65 193 ASN D C 1
ATOM 8121 O O . ASN D 1 196 ? 29.409 160.541 76.860 1.00 13.04 193 ASN D O 1
ATOM 8126 N N . ILE D 1 197 ? 31.218 161.366 75.884 1.00 13.36 194 ILE D N 1
ATOM 8127 C CA . ILE D 1 197 ? 31.417 162.387 76.934 1.00 13.44 194 ILE D CA 1
ATOM 8128 C C . ILE D 1 197 ? 30.209 163.310 77.069 1.00 13.46 194 ILE D C 1
ATOM 8129 O O . ILE D 1 197 ? 29.705 163.572 78.193 1.00 13.08 194 ILE D O 1
ATOM 8134 N N . LEU D 1 198 ? 29.720 163.800 75.923 1.00 13.89 195 LEU D N 1
ATOM 8135 C CA . LEU D 1 198 ? 28.513 164.630 75.940 1.00 14.02 195 LEU D CA 1
ATOM 8136 C C . LEU D 1 198 ? 27.352 163.925 76.622 1.00 13.94 195 LEU D C 1
ATOM 8137 O O . LEU D 1 198 ? 26.605 164.533 77.416 1.00 13.95 195 LEU D O 1
ATOM 8142 N N . GLY D 1 199 ? 27.202 162.632 76.325 1.00 14.06 196 GLY D N 1
ATOM 8143 C CA . GLY D 1 199 ? 26.165 161.825 76.918 1.00 14.76 196 GLY D CA 1
ATOM 8144 C C . GLY D 1 199 ? 26.315 161.450 78.381 1.00 15.31 196 GLY D C 1
ATOM 8145 O O . GLY D 1 199 ? 25.374 160.935 78.960 1.00 15.86 196 GLY D O 1
ATOM 8146 N N . ARG D 1 200 ? 27.465 161.734 78.981 1.00 15.11 197 ARG D N 1
ATOM 8147 C CA . ARG D 1 200 ? 27.718 161.414 80.394 1.00 15.97 197 ARG D CA 1
ATOM 8148 C C . ARG D 1 200 ? 27.660 162.675 81.244 1.00 16.04 197 ARG D C 1
ATOM 8149 O O . ARG D 1 200 ? 28.095 162.686 82.401 1.00 15.59 197 ARG D O 1
ATOM 8157 N N . GLN D 1 201 ? 27.093 163.737 80.668 1.00 15.39 198 GLN D N 1
ATOM 8158 C CA . GLN D 1 201 ? 26.901 164.987 81.412 1.00 15.23 198 GLN D CA 1
ATOM 8159 C C . GLN D 1 201 ? 26.193 164.725 82.722 1.00 15.59 198 GLN D C 1
ATOM 8160 O O . GLN D 1 201 ? 25.157 164.062 82.750 1.00 15.86 198 GLN D O 1
ATOM 8166 N N . GLN D 1 202 ? 26.756 165.235 83.825 1.00 15.63 199 GLN D N 1
ATOM 8167 C CA . GLN D 1 202 ? 26.180 164.966 85.131 1.00 16.17 199 GLN D CA 1
ATOM 8168 C C . GLN D 1 202 ? 25.140 165.988 85.593 1.00 17.19 199 GLN D C 1
ATOM 8169 O O . GLN D 1 202 ? 24.373 165.667 86.478 1.00 17.15 199 GLN D O 1
ATOM 8175 N N . PHE D 1 203 ? 25.071 167.190 85.004 1.00 16.85 200 PHE D N 1
ATOM 8176 C CA . PHE D 1 203 ? 24.134 168.211 85.480 1.00 18.24 200 PHE D CA 1
ATOM 8177 C C . PHE D 1 203 ? 22.858 168.181 84.616 1.00 18.30 200 PHE D C 1
ATOM 8178 O O . PHE D 1 203 ? 22.891 168.575 83.456 1.00 17.24 200 PHE D O 1
ATOM 8186 N N . ARG D 1 204 ? 21.763 167.677 85.199 1.00 17.64 201 ARG D N 1
ATOM 8187 C CA . ARG D 1 204 ? 20.519 167.466 84.478 1.00 18.20 201 ARG D CA 1
ATOM 8188 C C . ARG D 1 204 ? 19.413 168.354 85.071 1.00 18.47 201 ARG D C 1
ATOM 8189 O O . ARG D 1 204 ? 18.224 167.991 85.092 1.00 18.95 201 ARG D O 1
ATOM 8197 N N . ASP D 1 205 ? 19.815 169.521 85.544 1.00 18.00 202 ASP D N 1
ATOM 8198 C CA . ASP D 1 205 ? 18.892 170.430 86.194 1.00 18.83 202 ASP D CA 1
ATOM 8199 C C . ASP D 1 205 ? 18.137 171.370 85.276 1.00 18.11 202 ASP D C 1
ATOM 8200 O O . ASP D 1 205 ? 17.200 172.088 85.726 1.00 18.58 202 ASP D O 1
ATOM 8205 N N . ILE D 1 206 ? 18.492 171.362 84.007 1.00 17.40 203 ILE D N 1
ATOM 8206 C CA . ILE D 1 206 ? 17.848 172.269 83.029 1.00 17.34 203 ILE D CA 1
ATOM 8207 C C . ILE D 1 206 ? 16.947 171.478 82.046 1.00 16.85 203 ILE D C 1
ATOM 8208 O O . ILE D 1 206 ? 15.854 170.997 82.426 1.00 16.88 203 ILE D O 1
ATOM 8213 N N . LEU D 1 207 ? 17.371 171.341 80.791 1.00 16.18 204 LEU D N 1
ATOM 8214 C CA . LEU D 1 207 ? 16.500 170.741 79.766 1.00 16.64 204 LEU D CA 1
ATOM 8215 C C . LEU D 1 207 ? 15.946 169.334 80.081 1.00 16.81 204 LEU D C 1
ATOM 8216 O O . LEU D 1 207 ? 14.775 169.059 79.820 1.00 17.38 204 LEU D O 1
ATOM 8221 N N . PRO D 1 208 ? 16.768 168.445 80.653 1.00 17.18 205 PRO D N 1
ATOM 8222 C CA . PRO D 1 208 ? 16.280 167.099 80.898 1.00 17.53 205 PRO D CA 1
ATOM 8223 C C . PRO D 1 208 ? 15.609 166.910 82.260 1.00 17.65 205 PRO D C 1
ATOM 8224 O O . PRO D 1 208 ? 15.360 165.787 82.662 1.00 17.73 205 PRO D O 1
ATOM 8228 N N . PHE D 1 209 ? 15.335 167.982 82.989 1.00 17.25 206 PHE D N 1
ATOM 8229 C CA . PHE D 1 209 ? 14.836 167.842 84.362 1.00 18.13 206 PHE D CA 1
ATOM 8230 C C . PHE D 1 209 ? 13.666 166.869 84.488 1.00 18.92 206 PHE D C 1
ATOM 8231 O O . PHE D 1 209 ? 13.647 166.035 85.393 1.00 18.77 206 PHE D O 1
ATOM 8239 N N . TYR D 1 210 ? 12.676 167.022 83.604 1.00 18.98 207 TYR D N 1
ATOM 8240 C CA . TYR D 1 210 ? 11.487 166.153 83.615 1.00 20.49 207 TYR D CA 1
ATOM 8241 C C . TYR D 1 210 ? 11.593 164.880 82.778 1.00 21.19 207 TYR D C 1
ATOM 8242 O O . TYR D 1 210 ? 10.647 164.076 82.745 1.00 21.52 207 TYR D O 1
ATOM 8251 N N . TRP D 1 211 ? 12.714 164.643 82.109 1.00 21.01 208 TRP D N 1
ATOM 8252 C CA . TRP D 1 211 ? 12.747 163.523 81.140 1.00 22.06 208 TRP D CA 1
ATOM 8253 C C . TRP D 1 211 ? 12.888 162.139 81.786 1.00 23.89 208 TRP D C 1
ATOM 8254 O O . TRP D 1 211 ? 12.520 161.143 81.184 1.00 24.20 208 TRP D O 1
ATOM 8265 N N . GLY D 1 212 ? 13.451 162.106 82.972 1.00 24.34 209 GLY D N 1
ATOM 8266 C CA . GLY D 1 212 ? 13.792 160.851 83.643 1.00 28.39 209 GLY D CA 1
ATOM 8267 C C . GLY D 1 212 ? 15.247 160.465 83.423 1.00 28.93 209 GLY D C 1
ATOM 8268 O O . GLY D 1 212 ? 15.814 160.743 82.351 1.00 27.89 209 GLY D O 1
ATOM 8269 N N A GLU D 1 213 ? 15.886 159.821 84.394 0.50 30.42 210 GLU D N 1
ATOM 8270 N N B GLU D 1 213 ? 15.796 159.795 84.440 0.50 30.43 210 GLU D N 1
ATOM 8271 C CA A GLU D 1 213 ? 17.317 159.496 84.234 0.50 31.73 210 GLU D CA 1
ATOM 8272 C CA B GLU D 1 213 ? 17.143 159.206 84.452 0.50 32.28 210 GLU D CA 1
ATOM 8273 C C A GLU D 1 213 ? 17.587 158.415 83.156 0.50 31.71 210 GLU D C 1
ATOM 8274 C C B GLU D 1 213 ? 17.497 158.514 83.147 0.50 31.80 210 GLU D C 1
ATOM 8275 O O A GLU D 1 213 ? 18.721 158.243 82.732 0.50 31.85 210 GLU D O 1
ATOM 8276 O O B GLU D 1 213 ? 18.547 158.739 82.560 0.50 31.54 210 GLU D O 1
ATOM 8287 N N . GLY D 1 214 ? 16.572 157.697 82.682 1.00 32.01 211 GLY D N 1
ATOM 8288 C CA . GLY D 1 214 ? 16.806 156.815 81.545 1.00 32.76 211 GLY D CA 1
ATOM 8289 C C . GLY D 1 214 ? 17.051 157.469 80.192 1.00 30.85 211 GLY D C 1
ATOM 8290 O O . GLY D 1 214 ? 17.366 156.775 79.234 1.00 30.94 211 GLY D O 1
ATOM 8291 N N . ILE D 1 215 ? 16.838 158.779 80.069 1.00 27.81 212 ILE D N 1
ATOM 8292 C CA . ILE D 1 215 ? 16.887 159.422 78.765 1.00 25.43 212 ILE D CA 1
ATOM 8293 C C . ILE D 1 215 ? 18.246 160.093 78.644 1.00 23.48 212 ILE D C 1
ATOM 8294 O O . ILE D 1 215 ? 18.516 161.112 79.291 1.00 21.70 212 ILE D O 1
ATOM 8299 N N . ARG D 1 216 ? 19.080 159.540 77.781 1.00 22.82 213 ARG D N 1
ATOM 8300 C CA . ARG D 1 216 ? 20.407 160.114 77.554 1.00 22.43 213 ARG D CA 1
ATOM 8301 C C . ARG D 1 216 ? 20.314 161.414 76.738 1.00 19.94 213 ARG D C 1
ATOM 8302 O O . ARG D 1 216 ? 19.516 161.551 75.814 1.00 19.61 213 ARG D O 1
ATOM 8310 N N . PHE D 1 217 ? 21.139 162.387 77.095 1.00 17.22 214 PHE D N 1
ATOM 8311 C CA . PHE D 1 217 ? 21.165 163.634 76.336 1.00 16.24 214 PHE D CA 1
ATOM 8312 C C . PHE D 1 217 ? 22.636 163.947 76.209 1.00 15.21 214 PHE D C 1
ATOM 8313 O O . PHE D 1 217 ? 23.394 163.744 77.146 1.00 15.50 214 PHE D O 1
ATOM 8321 N N . HIS D 1 218 ? 23.028 164.402 75.038 1.00 15.26 215 HIS D N 1
ATOM 8322 C CA . HIS D 1 218 ? 24.422 164.675 74.705 1.00 14.93 215 HIS D CA 1
ATOM 8323 C C . HIS D 1 218 ? 24.589 166.183 74.760 1.00 14.50 215 HIS D C 1
ATOM 8324 O O . HIS D 1 218 ? 24.246 166.899 73.799 1.00 14.21 215 HIS D O 1
ATOM 8331 N N . HIS D 1 219 ? 25.063 166.670 75.910 1.00 13.60 216 HIS D N 1
ATOM 8332 C CA . HIS D 1 219 ? 24.901 168.044 76.213 1.00 13.08 216 HIS D CA 1
ATOM 8333 C C . HIS D 1 219 ? 25.897 168.614 77.192 1.00 13.15 216 HIS D C 1
ATOM 8334 O O . HIS D 1 219 ? 26.719 167.889 77.823 1.00 11.86 216 HIS D O 1
ATOM 8341 N N . LYS D 1 220 ? 25.791 169.921 77.333 1.00 12.72 217 LYS D N 1
ATOM 8342 C CA . LYS D 1 220 ? 26.614 170.666 78.299 1.00 13.28 217 LYS D CA 1
ATOM 8343 C C . LYS D 1 220 ? 25.794 171.836 78.842 1.00 13.87 217 LYS D C 1
ATOM 8344 O O . LYS D 1 220 ? 25.079 172.474 78.061 1.00 14.31 217 LYS D O 1
ATOM 8350 N N . THR D 1 221 ? 25.895 172.127 80.148 1.00 13.89 218 THR D N 1
ATOM 8351 C CA . THR D 1 221 ? 25.162 173.265 80.740 1.00 14.78 218 THR D CA 1
ATOM 8352 C C . THR D 1 221 ? 26.152 174.376 80.989 1.00 15.07 218 THR D C 1
ATOM 8353 O O . THR D 1 221 ? 27.366 174.157 80.962 1.00 14.86 218 THR D O 1
ATOM 8357 N N . GLY D 1 222 ? 25.652 175.570 81.264 1.00 14.91 219 GLY D N 1
ATOM 8358 C CA . GLY D 1 222 ? 26.537 176.655 81.694 1.00 15.46 219 GLY D CA 1
ATOM 8359 C C . GLY D 1 222 ? 25.794 177.515 82.692 1.00 16.77 219 GLY D C 1
ATOM 8360 O O . GLY D 1 222 ? 24.614 177.673 82.591 1.00 17.86 219 GLY D O 1
ATOM 8361 N N A SER D 1 223 ? 26.473 177.998 83.715 0.50 17.34 220 SER D N 1
ATOM 8362 N N B SER D 1 223 ? 26.519 178.108 83.611 0.50 16.93 220 SER D N 1
ATOM 8363 C CA A SER D 1 223 ? 25.832 178.886 84.692 0.50 18.57 220 SER D CA 1
ATOM 8364 C CA B SER D 1 223 ? 25.886 178.882 84.650 0.50 17.84 220 SER D CA 1
ATOM 8365 C C A SER D 1 223 ? 26.841 179.940 85.105 0.50 18.31 220 SER D C 1
ATOM 8366 C C B SER D 1 223 ? 26.856 179.942 85.122 0.50 17.94 220 SER D C 1
ATOM 8367 O O A SER D 1 223 ? 28.015 179.622 85.304 0.50 18.03 220 SER D O 1
ATOM 8368 O O B SER D 1 223 ? 28.021 179.627 85.391 0.50 17.72 220 SER D O 1
ATOM 8373 N N . LEU D 1 224 ? 26.369 181.169 85.248 1.00 18.41 221 LEU D N 1
ATOM 8374 C CA . LEU D 1 224 ? 27.089 182.265 85.920 1.00 19.17 221 LEU D CA 1
ATOM 8375 C C . LEU D 1 224 ? 25.983 183.053 86.643 1.00 18.89 221 LEU D C 1
ATOM 8376 O O . LEU D 1 224 ? 24.793 182.740 86.505 1.00 17.80 221 LEU D O 1
ATOM 8381 N N . ASP D 1 225 ? 26.342 184.059 87.411 1.00 18.25 222 ASP D N 1
ATOM 8382 C CA . ASP D 1 225 ? 25.332 184.904 88.014 1.00 20.47 222 ASP D CA 1
ATOM 8383 C C . ASP D 1 225 ? 24.373 185.430 86.927 1.00 19.90 222 ASP D C 1
ATOM 8384 O O . ASP D 1 225 ? 24.817 186.014 85.943 1.00 18.78 222 ASP D O 1
ATOM 8389 N N . ARG D 1 226 ? 23.094 185.146 87.099 1.00 19.77 223 ARG D N 1
ATOM 8390 C CA . ARG D 1 226 ? 22.031 185.545 86.159 1.00 20.67 223 ARG D CA 1
ATOM 8391 C C . ARG D 1 226 ? 22.149 185.003 84.715 1.00 19.85 223 ARG D C 1
ATOM 8392 O O . ARG D 1 226 ? 21.542 185.558 83.774 1.00 20.03 223 ARG D O 1
ATOM 8400 N N . VAL D 1 227 ? 22.871 183.890 84.568 1.00 18.66 224 VAL D N 1
ATOM 8401 C CA . VAL D 1 227 ? 23.038 183.188 83.310 1.00 17.76 224 VAL D CA 1
ATOM 8402 C C . VAL D 1 227 ? 22.832 181.683 83.552 1.00 16.72 224 VAL D C 1
ATOM 8403 O O . VAL D 1 227 ? 23.503 181.102 84.405 1.00 16.43 224 VAL D O 1
ATOM 8407 N N . GLU D 1 228 ? 21.896 181.084 82.816 1.00 16.10 225 GLU D N 1
ATOM 8408 C CA . GLU D 1 228 ? 21.671 179.636 82.792 1.00 15.80 225 GLU D CA 1
ATOM 8409 C C . GLU D 1 228 ? 21.452 179.160 81.367 1.00 15.43 225 GLU D C 1
ATOM 8410 O O . GLU D 1 228 ? 20.499 179.598 80.668 1.00 15.45 225 GLU D O 1
ATOM 8416 N N . HIS D 1 229 ? 22.283 178.215 80.944 1.00 14.30 226 HIS D N 1
ATOM 8417 C CA . HIS D 1 229 ? 22.237 177.670 79.608 1.00 13.79 226 HIS D CA 1
ATOM 8418 C C . HIS D 1 229 ? 22.219 176.142 79.594 1.00 13.85 226 HIS D C 1
ATOM 8419 O O . HIS D 1 229 ? 22.855 175.492 80.452 1.00 13.25 226 HIS D O 1
ATOM 8426 N N . ASP D 1 230 ? 21.608 175.569 78.549 1.00 13.88 227 ASP D N 1
ATOM 8427 C CA . ASP D 1 230 ? 21.783 174.120 78.293 1.00 14.00 227 ASP D CA 1
ATOM 8428 C C . ASP D 1 230 ? 21.605 173.912 76.800 1.00 14.48 227 ASP D C 1
ATOM 8429 O O . ASP D 1 230 ? 20.744 174.527 76.155 1.00 15.23 227 ASP D O 1
ATOM 8434 N N . GLY D 1 231 ? 22.421 173.051 76.231 1.00 13.97 228 GLY D N 1
ATOM 8435 C CA . GLY D 1 231 ? 22.247 172.701 74.832 1.00 14.07 228 GLY D CA 1
ATOM 8436 C C . GLY D 1 231 ? 22.871 171.373 74.484 1.00 13.40 228 GLY D C 1
ATOM 8437 O O . GLY D 1 231 ? 23.870 170.967 75.082 1.00 12.07 228 GLY D O 1
ATOM 8438 N N . GLY D 1 232 ? 22.225 170.653 73.563 1.00 14.11 229 GLY D N 1
ATOM 8439 C CA . GLY D 1 232 ? 22.721 169.356 73.158 1.00 14.30 229 GLY D CA 1
ATOM 8440 C C . GLY D 1 232 ? 21.783 168.614 72.237 1.00 15.44 229 GLY D C 1
ATOM 8441 O O . GLY D 1 232 ? 20.829 169.222 71.654 1.00 16.13 229 GLY D O 1
ATOM 8442 N N . VAL D 1 233 ? 22.081 167.335 72.072 1.00 15.18 230 VAL D N 1
ATOM 8443 C CA . VAL D 1 233 ? 21.431 166.485 71.102 1.00 16.19 230 VAL D CA 1
ATOM 8444 C C . VAL D 1 233 ? 20.762 165.313 71.813 1.00 16.67 230 VAL D C 1
ATOM 8445 O O . VAL D 1 233 ? 21.385 164.617 72.618 1.00 16.50 230 VAL D O 1
ATOM 8449 N N . ILE D 1 234 ? 19.491 165.108 71.513 1.00 17.73 231 ILE D N 1
ATOM 8450 C CA . ILE D 1 234 ? 18.749 163.974 72.030 1.00 19.16 231 ILE D CA 1
ATOM 8451 C C . ILE D 1 234 ? 18.444 163.003 70.902 1.00 21.01 231 ILE D C 1
ATOM 8452 O O . ILE D 1 234 ? 18.076 163.426 69.793 1.00 20.30 231 ILE D O 1
ATOM 8457 N N . GLU D 1 235 ? 18.597 161.704 71.175 1.00 22.68 232 GLU D N 1
ATOM 8458 C CA . GLU D 1 235 ? 18.129 160.688 70.236 1.00 25.69 232 GLU D CA 1
ATOM 8459 C C . GLU D 1 235 ? 16.732 160.255 70.641 1.00 27.14 232 GLU D C 1
ATOM 8460 O O . GLU D 1 235 ? 16.539 159.791 71.749 1.00 25.77 232 GLU D O 1
ATOM 8466 N N . THR D 1 236 ? 15.762 160.416 69.741 1.00 28.86 233 THR D N 1
ATOM 8467 C CA . THR D 1 236 ? 14.399 159.982 69.961 1.00 30.09 233 THR D CA 1
ATOM 8468 C C . THR D 1 236 ? 14.105 158.825 69.022 1.00 33.29 233 THR D C 1
ATOM 8469 O O . THR D 1 236 ? 14.879 158.532 68.114 1.00 31.97 233 THR D O 1
ATOM 8473 N N . PHE D 1 237 ? 12.955 158.201 69.212 1.00 35.85 234 PHE D N 1
ATOM 8474 C CA . PHE D 1 237 ? 12.504 157.171 68.287 1.00 41.11 234 PHE D CA 1
ATOM 8475 C C . PHE D 1 237 ? 12.344 157.722 66.860 1.00 43.08 234 PHE D C 1
ATOM 8476 O O . PHE D 1 237 ? 12.486 156.983 65.911 1.00 46.77 234 PHE D O 1
ATOM 8484 N N . ARG D 1 238 ? 12.108 159.028 66.724 1.00 43.90 235 ARG D N 1
ATOM 8485 C CA . ARG D 1 238 ? 11.958 159.703 65.421 1.00 43.74 235 ARG D CA 1
ATOM 8486 C C . ARG D 1 238 ? 13.235 160.277 64.813 1.00 38.42 235 ARG D C 1
ATOM 8487 O O . ARG D 1 238 ? 13.161 160.889 63.736 1.00 38.24 235 ARG D O 1
ATOM 8495 N N . GLY D 1 239 ? 14.375 160.137 65.504 1.00 32.13 236 GLY D N 1
ATOM 8496 C CA . GLY D 1 239 ? 15.647 160.677 65.025 1.00 28.19 236 GLY D CA 1
ATOM 8497 C C . GLY D 1 239 ? 16.305 161.595 66.051 1.00 24.61 236 GLY D C 1
ATOM 8498 O O . GLY D 1 239 ? 15.820 161.744 67.170 1.00 24.01 236 GLY D O 1
ATOM 8499 N N . HIS D 1 240 ? 17.394 162.216 65.658 1.00 21.77 237 HIS D N 1
ATOM 8500 C CA . HIS D 1 240 ? 18.119 163.119 66.537 1.00 20.39 237 HIS D CA 1
ATOM 8501 C C . HIS D 1 240 ? 17.615 164.539 66.397 1.00 19.34 237 HIS D C 1
ATOM 8502 O O . HIS D 1 240 ? 17.387 164.998 65.290 1.00 19.57 237 HIS D O 1
ATOM 8509 N N . PHE D 1 241 ? 17.550 165.252 67.510 1.00 17.90 238 PHE D N 1
ATOM 8510 C CA . PHE D 1 241 ? 17.204 166.673 67.504 1.00 17.64 238 PHE D CA 1
ATOM 8511 C C . PHE D 1 241 ? 18.204 167.421 68.382 1.00 16.07 238 PHE D C 1
ATOM 8512 O O . PHE D 1 241 ? 18.632 166.889 69.361 1.00 15.42 238 PHE D O 1
ATOM 8520 N N . CYS D 1 242 ? 18.525 168.632 67.999 1.00 15.65 239 CYS D N 1
ATOM 8521 C CA . CYS D 1 242 ? 19.370 169.519 68.786 1.00 15.67 239 CYS D CA 1
ATOM 8522 C C . CYS D 1 242 ? 18.489 170.549 69.469 1.00 16.39 239 CYS D C 1
ATOM 8523 O O . CYS D 1 242 ? 17.666 171.199 68.793 1.00 16.40 239 CYS D O 1
ATOM 8526 N N . PHE D 1 243 ? 18.670 170.695 70.780 1.00 15.94 240 PHE D N 1
ATOM 8527 C CA . PHE D 1 243 ? 17.903 171.632 71.606 1.00 16.35 240 PHE D CA 1
ATOM 8528 C C . PHE D 1 243 ? 18.934 172.597 72.240 1.00 16.07 240 PHE D C 1
ATOM 8529 O O . PHE D 1 243 ? 19.879 172.153 72.947 1.00 15.39 240 PHE D O 1
ATOM 8537 N N . ILE D 1 244 ? 18.799 173.902 71.983 1.00 15.29 241 ILE D N 1
ATOM 8538 C CA . ILE D 1 244 ? 19.727 174.875 72.560 1.00 15.32 241 ILE D CA 1
ATOM 8539 C C . ILE D 1 244 ? 18.866 175.888 73.294 1.00 15.43 241 ILE D C 1
ATOM 8540 O O . ILE D 1 244 ? 17.927 176.421 72.696 1.00 14.84 241 ILE D O 1
ATOM 8545 N N . LEU D 1 245 ? 19.193 176.181 74.546 1.00 14.18 242 LEU D N 1
ATOM 8546 C CA . LEU D 1 245 ? 18.486 177.184 75.299 1.00 14.39 242 LEU D CA 1
ATOM 8547 C C . LEU D 1 245 ? 19.516 178.058 76.016 1.00 14.41 242 LEU D C 1
ATOM 8548 O O . LEU D 1 245 ? 20.287 177.557 76.864 1.00 13.72 242 LEU D O 1
ATOM 8553 N N . LEU D 1 246 ? 19.513 179.360 75.675 1.00 14.67 243 LEU D N 1
ATOM 8554 C CA . LEU D 1 246 ? 20.392 180.341 76.285 1.00 14.50 243 LEU D CA 1
ATOM 8555 C C . LEU D 1 246 ? 19.576 181.348 77.059 1.00 15.24 243 LEU D C 1
ATOM 8556 O O . LEU D 1 246 ? 18.645 181.976 76.488 1.00 16.45 243 LEU D O 1
ATOM 8569 N N . SER D 1 248 ? 19.894 184.640 79.663 1.00 17.91 245 SER D N 1
ATOM 8570 C CA . SER D 1 248 ? 20.649 185.684 80.355 1.00 18.11 245 SER D CA 1
ATOM 8571 C C . SER D 1 248 ? 19.692 186.705 80.969 1.00 20.04 245 SER D C 1
ATOM 8572 O O . SER D 1 248 ? 18.519 186.791 80.587 1.00 20.33 245 SER D O 1
ATOM 8575 N N . ASP D 1 249 ? 20.211 187.476 81.914 1.00 21.73 246 ASP D N 1
ATOM 8576 C CA . ASP D 1 249 ? 19.446 188.440 82.688 1.00 24.31 246 ASP D CA 1
ATOM 8577 C C . ASP D 1 249 ? 18.185 187.850 83.299 1.00 23.88 246 ASP D C 1
ATOM 8578 O O . ASP D 1 249 ? 17.076 188.378 83.134 1.00 23.48 246 ASP D O 1
ATOM 8583 N N . ILE D 1 250 ? 18.388 186.764 84.036 1.00 22.34 247 ILE D N 1
ATOM 8584 C CA . ILE D 1 250 ? 17.330 186.025 84.654 1.00 23.39 247 ILE D CA 1
ATOM 8585 C C . ILE D 1 250 ? 17.819 185.584 86.033 1.00 22.80 247 ILE D C 1
ATOM 8586 O O . ILE D 1 250 ? 19.004 185.274 86.177 1.00 22.37 247 ILE D O 1
ATOM 8591 N N . ASP D 1 251 ? 16.945 185.560 87.049 1.00 22.66 248 ASP D N 1
ATOM 8592 C CA . ASP D 1 251 ? 17.311 184.944 88.336 1.00 22.67 248 ASP D CA 1
ATOM 8593 C C . ASP D 1 251 ? 17.707 183.492 88.046 1.00 21.28 248 ASP D C 1
ATOM 8594 O O . ASP D 1 251 ? 17.008 182.786 87.290 1.00 20.37 248 ASP D O 1
ATOM 8599 N N . ASN D 1 252 ? 18.813 183.022 88.642 1.00 19.58 249 ASN D N 1
ATOM 8600 C CA . ASN D 1 252 ? 19.283 181.682 88.331 1.00 18.96 249 ASN D CA 1
ATOM 8601 C C . ASN D 1 252 ? 18.258 180.605 88.611 1.00 18.76 249 ASN D C 1
ATOM 8602 O O . ASN D 1 252 ? 18.102 179.697 87.810 1.00 18.13 249 ASN D O 1
ATOM 8607 N N . ASP D 1 253 ? 17.598 180.690 89.761 1.00 20.38 250 ASP D N 1
ATOM 8608 C CA . ASP D 1 253 ? 16.532 179.697 90.090 1.00 20.66 250 ASP D CA 1
ATOM 8609 C C . ASP D 1 253 ? 15.420 179.720 89.051 1.00 20.86 250 ASP D C 1
ATOM 8610 O O . ASP D 1 253 ? 14.958 178.660 88.572 1.00 20.25 250 ASP D O 1
ATOM 8615 N N . ARG D 1 254 ? 15.012 180.918 88.649 1.00 20.73 251 ARG D N 1
ATOM 8616 C CA . ARG D 1 254 ? 13.948 181.044 87.641 1.00 21.13 251 ARG D CA 1
ATOM 8617 C C . ARG D 1 254 ? 14.402 180.466 86.318 1.00 20.25 251 ARG D C 1
ATOM 8618 O O . ARG D 1 254 ? 13.635 179.802 85.622 1.00 19.85 251 ARG D O 1
ATOM 8626 N N . GLY D 1 255 ? 15.663 180.696 85.965 1.00 19.59 252 GLY D N 1
ATOM 8627 C CA . GLY D 1 255 ? 16.197 180.159 84.735 1.00 19.15 252 GLY D CA 1
ATOM 8628 C C . GLY D 1 255 ? 16.150 178.625 84.734 1.00 19.12 252 GLY D C 1
ATOM 8629 O O . GLY D 1 255 ? 15.760 177.987 83.757 1.00 18.36 252 GLY D O 1
ATOM 8630 N N . LYS D 1 256 ? 16.563 178.019 85.836 1.00 19.11 253 LYS D N 1
ATOM 8631 C CA . LYS D 1 256 ? 16.500 176.555 85.899 1.00 18.67 253 LYS D CA 1
ATOM 8632 C C . LYS D 1 256 ? 15.060 176.056 85.759 1.00 18.49 253 LYS D C 1
ATOM 8633 O O . LYS D 1 256 ? 14.819 175.088 85.033 1.00 18.00 253 LYS D O 1
ATOM 8639 N N . GLU D 1 257 ? 14.107 176.733 86.403 1.00 19.79 254 GLU D N 1
ATOM 8640 C CA . GLU D 1 257 ? 12.702 176.343 86.284 1.00 20.43 254 GLU D CA 1
ATOM 8641 C C . GLU D 1 257 ? 12.174 176.462 84.864 1.00 20.01 254 GLU D C 1
ATOM 8642 O O . GLU D 1 257 ? 11.452 175.560 84.374 1.00 20.15 254 GLU D O 1
ATOM 8648 N N . LEU D 1 258 ? 12.522 177.570 84.213 1.00 19.38 255 LEU D N 1
ATOM 8649 C CA . LEU D 1 258 ? 12.048 177.852 82.848 1.00 19.62 255 LEU D CA 1
ATOM 8650 C C . LEU D 1 258 ? 12.670 176.807 81.923 1.00 18.96 255 LEU D C 1
ATOM 8651 O O . LEU D 1 258 ? 12.012 176.238 81.069 1.00 19.34 255 LEU D O 1
ATOM 8656 N N . GLY D 1 259 ? 13.946 176.534 82.128 1.00 18.69 256 GLY D N 1
ATOM 8657 C CA . GLY D 1 259 ? 14.637 175.529 81.330 1.00 18.34 256 GLY D CA 1
ATOM 8658 C C . GLY D 1 259 ? 14.006 174.136 81.424 1.00 18.62 256 GLY D C 1
ATOM 8659 O O . GLY D 1 259 ? 13.916 173.431 80.423 1.00 18.85 256 GLY D O 1
ATOM 8660 N N . ALA D 1 260 ? 13.596 173.734 82.628 1.00 18.76 257 ALA D N 1
ATOM 8661 C CA . ALA D 1 260 ? 12.921 172.456 82.804 1.00 18.52 257 ALA D CA 1
ATOM 8662 C C . ALA D 1 260 ? 11.604 172.428 82.003 1.00 19.75 257 ALA D C 1
ATOM 8663 O O . ALA D 1 260 ? 11.301 171.441 81.312 1.00 19.92 257 ALA D O 1
ATOM 8665 N N . GLN D 1 261 ? 10.819 173.506 82.090 1.00 20.09 258 GLN D N 1
ATOM 8666 C CA . GLN D 1 261 ? 9.588 173.622 81.276 1.00 21.06 258 GLN D CA 1
ATOM 8667 C C . GLN D 1 261 ? 9.882 173.525 79.790 1.00 20.72 258 GLN D C 1
ATOM 8668 O O . GLN D 1 261 ? 9.237 172.776 79.065 1.00 20.76 258 GLN D O 1
ATOM 8674 N N . VAL D 1 262 ? 10.877 174.269 79.332 1.00 19.98 259 VAL D N 1
ATOM 8675 C CA . VAL D 1 262 ? 11.236 174.309 77.915 1.00 19.81 259 VAL D CA 1
ATOM 8676 C C . VAL D 1 262 ? 11.666 172.940 77.394 1.00 19.66 259 VAL D C 1
ATOM 8677 O O . VAL D 1 262 ? 11.204 172.488 76.328 1.00 18.52 259 VAL D O 1
ATOM 8681 N N . GLY D 1 263 ? 12.511 172.251 78.168 1.00 18.83 260 GLY D N 1
ATOM 8682 C CA . GLY D 1 263 ? 12.992 170.949 77.725 1.00 18.72 260 GLY D CA 1
ATOM 8683 C C . GLY D 1 263 ? 11.853 169.968 77.582 1.00 19.64 260 GLY D C 1
ATOM 8684 O O . GLY D 1 263 ? 11.844 169.149 76.679 1.00 19.65 260 GLY D O 1
ATOM 8685 N N . ARG D 1 264 ? 10.901 170.018 78.492 1.00 20.30 261 ARG D N 1
ATOM 8686 C CA . ARG D 1 264 ? 9.762 169.132 78.395 1.00 21.35 261 ARG D CA 1
ATOM 8687 C C . ARG D 1 264 ? 8.927 169.451 77.158 1.00 21.92 261 ARG D C 1
ATOM 8688 O O . ARG D 1 264 ? 8.455 168.544 76.478 1.00 21.71 261 ARG D O 1
ATOM 8696 N N . ILE D 1 265 ? 8.733 170.736 76.874 1.00 21.83 262 ILE D N 1
ATOM 8697 C CA . ILE D 1 265 ? 7.923 171.125 75.704 1.00 22.73 262 ILE D CA 1
ATOM 8698 C C . ILE D 1 265 ? 8.622 170.694 74.421 1.00 22.14 262 ILE D C 1
ATOM 8699 O O . ILE D 1 265 ? 7.986 170.155 73.517 1.00 23.37 262 ILE D O 1
ATOM 8712 N N . LYS D 1 267 ? 10.919 168.236 73.874 1.00 20.46 264 LYS D N 1
ATOM 8713 C CA . LYS D 1 267 ? 10.917 166.790 73.708 1.00 21.33 264 LYS D CA 1
ATOM 8714 C C . LYS D 1 267 ? 9.547 166.274 73.281 1.00 23.20 264 LYS D C 1
ATOM 8715 O O . LYS D 1 267 ? 9.454 165.466 72.346 1.00 22.29 264 LYS D O 1
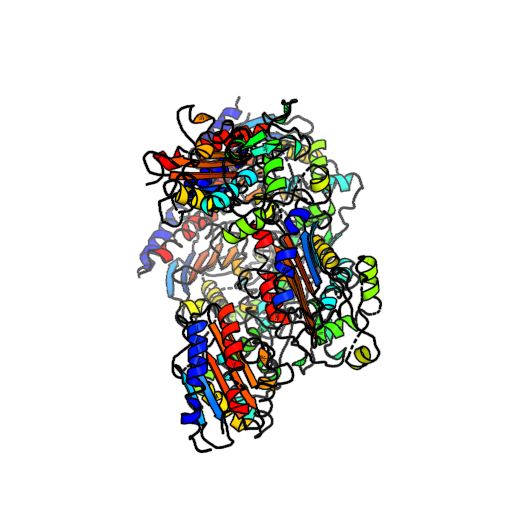ATOM 8721 N N . GLU D 1 268 ? 8.487 166.758 73.943 1.00 24.82 265 GLU D N 1
ATOM 8722 C CA . GLU D 1 268 ? 7.148 166.309 73.608 1.00 27.42 265 GLU D CA 1
ATOM 8723 C C . GLU D 1 268 ? 6.807 166.675 72.168 1.00 27.49 265 GLU D C 1
ATOM 8724 O O . GLU D 1 268 ? 6.135 165.890 71.451 1.00 28.12 265 GLU D O 1
ATOM 8730 N N . PHE D 1 269 ? 7.247 167.858 71.740 1.00 26.22 266 PHE D N 1
ATOM 8731 C CA . PHE D 1 269 ? 6.878 168.364 70.430 1.00 27.37 266 PHE D CA 1
ATOM 8732 C C . PHE D 1 269 ? 7.524 167.534 69.316 1.00 27.48 266 PHE D C 1
ATOM 8733 O O . PHE D 1 269 ? 6.861 167.118 68.348 1.00 26.94 266 PHE D O 1
ATOM 8741 N N . VAL D 1 270 ? 8.817 167.293 69.437 1.00 27.04 267 VAL D N 1
ATOM 8742 C CA . VAL D 1 270 ? 9.502 166.557 68.392 1.00 28.20 267 VAL D CA 1
ATOM 8743 C C . VAL D 1 270 ? 9.061 165.111 68.377 1.00 30.37 267 VAL D C 1
ATOM 8744 O O . VAL D 1 270 ? 9.128 164.481 67.338 1.00 31.78 267 VAL D O 1
ATOM 8748 N N . GLU D 1 271 ? 8.623 164.590 69.519 1.00 31.37 268 GLU D N 1
ATOM 8749 C CA . GLU D 1 271 ? 8.142 163.211 69.579 1.00 33.73 268 GLU D CA 1
ATOM 8750 C C . GLU D 1 271 ? 6.716 163.021 69.099 1.00 37.78 268 GLU D C 1
ATOM 8751 O O . GLU D 1 271 ? 6.420 161.972 68.569 1.00 39.14 268 GLU D O 1
ATOM 8757 N N . GLU D 1 272 ? 5.851 164.013 69.284 1.00 40.75 269 GLU D N 1
ATOM 8758 C CA . GLU D 1 272 ? 4.409 163.854 69.080 1.00 45.58 269 GLU D CA 1
ATOM 8759 C C . GLU D 1 272 ? 3.768 164.789 68.050 1.00 47.60 269 GLU D C 1
ATOM 8760 O O . GLU D 1 272 ? 2.709 164.453 67.523 1.00 48.44 269 GLU D O 1
ATOM 8766 N N . ALA D 1 273 ? 4.356 165.959 67.795 1.00 48.18 270 ALA D N 1
ATOM 8767 C CA . ALA D 1 273 ? 3.715 167.014 66.979 1.00 50.25 270 ALA D CA 1
ATOM 8768 C C . ALA D 1 273 ? 4.341 167.203 65.605 1.00 53.66 270 ALA D C 1
ATOM 8769 O O . ALA D 1 273 ? 3.797 167.914 64.757 1.00 58.75 270 ALA D O 1
ATOM 8771 N N . LEU D 1 274 ? 5.480 166.573 65.375 1.00 55.60 271 LEU D N 1
ATOM 8772 C CA . LEU D 1 274 ? 6.174 166.703 64.103 1.00 59.28 271 LEU D CA 1
ATOM 8773 C C . LEU D 1 274 ? 5.595 165.631 63.172 1.00 65.30 271 LEU D C 1
ATOM 8774 O O . LEU D 1 274 ? 5.518 164.469 63.571 1.00 69.54 271 LEU D O 1
ATOM 8779 N N . PRO D 1 275 ? 5.165 166.017 61.948 1.00 71.23 272 PRO D N 1
ATOM 8780 C CA . PRO D 1 275 ? 4.355 165.136 61.080 1.00 75.65 272 PRO D CA 1
ATOM 8781 C C . PRO D 1 275 ? 4.945 163.748 60.837 1.00 77.76 272 PRO D C 1
ATOM 8782 O O . PRO D 1 275 ? 6.134 163.631 60.551 1.00 77.14 272 PRO D O 1
ATOM 8786 N N . ILE E 1 8 ? -1.064 130.387 82.161 1.00 66.17 5 ILE E N 1
ATOM 8787 C CA . ILE E 1 8 ? -0.220 131.535 82.591 1.00 65.40 5 ILE E CA 1
ATOM 8788 C C . ILE E 1 8 ? -0.885 132.368 83.696 1.00 63.17 5 ILE E C 1
ATOM 8789 O O . ILE E 1 8 ? -0.272 133.287 84.246 1.00 64.98 5 ILE E O 1
ATOM 8794 N N . VAL E 1 9 ? -2.145 132.043 84.001 1.00 59.61 6 VAL E N 1
ATOM 8795 C CA . VAL E 1 9 ? -2.807 132.468 85.248 1.00 55.83 6 VAL E CA 1
ATOM 8796 C C . VAL E 1 9 ? -2.089 131.812 86.443 1.00 48.35 6 VAL E C 1
ATOM 8797 O O . VAL E 1 9 ? -2.227 132.231 87.591 1.00 46.85 6 VAL E O 1
ATOM 8801 N N . GLY E 1 10 ? -1.279 130.805 86.140 1.00 41.73 7 GLY E N 1
ATOM 8802 C CA . GLY E 1 10 ? -0.428 130.169 87.120 1.00 37.86 7 GLY E CA 1
ATOM 8803 C C . GLY E 1 10 ? 0.588 131.059 87.806 1.00 35.12 7 GLY E C 1
ATOM 8804 O O . GLY E 1 10 ? 0.977 130.763 88.934 1.00 31.55 7 GLY E O 1
ATOM 8805 N N . LYS E 1 11 ? 1.040 132.130 87.140 1.00 33.35 8 LYS E N 1
ATOM 8806 C CA . LYS E 1 11 ? 1.956 133.099 87.766 1.00 32.22 8 LYS E CA 1
ATOM 8807 C C . LYS E 1 11 ? 1.315 133.785 89.011 1.00 31.04 8 LYS E C 1
ATOM 8808 O O . LYS E 1 11 ? 1.981 134.097 89.974 1.00 29.84 8 LYS E O 1
ATOM 8810 N N . SER E 1 12 ? 0.018 134.007 88.983 1.00 30.44 9 SER E N 1
ATOM 8811 C CA . SER E 1 12 ? -0.706 134.497 90.158 1.00 31.36 9 SER E CA 1
ATOM 8812 C C . SER E 1 12 ? -0.605 133.529 91.372 1.00 27.89 9 SER E C 1
ATOM 8813 O O . SER E 1 12 ? -0.358 133.944 92.512 1.00 26.43 9 SER E O 1
ATOM 8816 N N . LEU E 1 13 ? -0.790 132.246 91.111 1.00 25.81 10 LEU E N 1
ATOM 8817 C CA . LEU E 1 13 ? -0.656 131.240 92.146 1.00 24.91 10 LEU E CA 1
ATOM 8818 C C . LEU E 1 13 ? 0.775 131.182 92.659 1.00 24.10 10 LEU E C 1
ATOM 8819 O O . LEU E 1 13 ? 0.982 131.121 93.859 1.00 24.24 10 LEU E O 1
ATOM 8824 N N . GLU E 1 14 ? 1.761 131.212 91.765 1.00 23.91 11 GLU E N 1
ATOM 8825 C CA . GLU E 1 14 ? 3.155 131.237 92.208 1.00 23.04 11 GLU E CA 1
ATOM 8826 C C . GLU E 1 14 ? 3.436 132.451 93.089 1.00 24.03 11 GLU E C 1
ATOM 8827 O O . GLU E 1 14 ? 4.137 132.364 94.090 1.00 21.82 11 GLU E O 1
ATOM 8833 N N . HIS E 1 15 ? 2.923 133.613 92.707 1.00 24.71 12 HIS E N 1
ATOM 8834 C CA . HIS E 1 15 ? 3.146 134.799 93.529 1.00 27.56 12 HIS E CA 1
ATOM 8835 C C . HIS E 1 15 ? 2.555 134.650 94.929 1.00 26.22 12 HIS E C 1
ATOM 8836 O O . HIS E 1 15 ? 3.216 134.986 95.903 1.00 25.75 12 HIS E O 1
ATOM 8843 N N . GLN E 1 16 ? 1.333 134.116 95.036 1.00 26.57 13 GLN E N 1
ATOM 8844 C CA . GLN E 1 16 ? 0.710 133.894 96.358 1.00 26.79 13 GLN E CA 1
ATOM 8845 C C . GLN E 1 16 ? 1.524 132.909 97.226 1.00 24.35 13 GLN E C 1
ATOM 8846 O O . GLN E 1 16 ? 1.753 133.148 98.415 1.00 23.62 13 GLN E O 1
ATOM 8852 N N . LEU E 1 17 ? 1.955 131.806 96.626 1.00 22.10 14 LEU E N 1
ATOM 8853 C CA . LEU E 1 17 ? 2.745 130.799 97.339 1.00 21.21 14 LEU E CA 1
ATOM 8854 C C . LEU E 1 17 ? 4.100 131.369 97.714 1.00 21.82 14 LEU E C 1
ATOM 8855 O O . LEU E 1 17 ? 4.569 131.216 98.845 1.00 21.52 14 LEU E O 1
ATOM 8860 N N . ASP E 1 18 ? 4.742 132.038 96.768 1.00 22.10 15 ASP E N 1
ATOM 8861 C CA . ASP E 1 18 ? 6.065 132.597 97.037 1.00 23.49 15 ASP E CA 1
ATOM 8862 C C . ASP E 1 18 ? 6.050 133.672 98.132 1.00 24.42 15 ASP E C 1
ATOM 8863 O O . ASP E 1 18 ? 7.000 133.779 98.906 1.00 24.46 15 ASP E O 1
ATOM 8868 N N . THR E 1 19 ? 4.956 134.424 98.223 1.00 24.53 16 THR E N 1
ATOM 8869 C CA . THR E 1 19 ? 4.794 135.425 99.279 1.00 25.61 16 THR E CA 1
ATOM 8870 C C . THR E 1 19 ? 4.759 134.762 100.675 1.00 24.97 16 THR E C 1
ATOM 8871 O O . THR E 1 19 ? 5.489 135.194 101.596 1.00 23.92 16 THR E O 1
ATOM 8875 N N . VAL E 1 20 ? 3.930 133.724 100.836 1.00 23.75 17 VAL E N 1
ATOM 8876 C CA . VAL E 1 20 ? 3.806 133.079 102.138 1.00 24.46 17 VAL E CA 1
ATOM 8877 C C . VAL E 1 20 ? 5.115 132.336 102.501 1.00 23.01 17 VAL E C 1
ATOM 8878 O O . VAL E 1 20 ? 5.529 132.330 103.681 1.00 21.47 17 VAL E O 1
ATOM 8882 N N . ILE E 1 21 ? 5.784 131.766 101.490 1.00 21.26 18 ILE E N 1
ATOM 8883 C CA . ILE E 1 21 ? 7.066 131.086 101.714 1.00 21.50 18 ILE E CA 1
ATOM 8884 C C . ILE E 1 21 ? 8.117 132.106 102.212 1.00 22.76 18 ILE E C 1
ATOM 8885 O O . ILE E 1 21 ? 8.864 131.834 103.152 1.00 22.75 18 ILE E O 1
ATOM 8890 N N . LYS E 1 22 ? 8.172 133.262 101.569 1.00 24.14 19 LYS E N 1
ATOM 8891 C CA . LYS E 1 22 ? 9.088 134.318 102.024 1.00 27.39 19 LYS E CA 1
ATOM 8892 C C . LYS E 1 22 ? 8.754 134.781 103.455 1.00 27.75 19 LYS E C 1
ATOM 8893 O O . LYS E 1 22 ? 9.648 135.018 104.240 1.00 27.73 19 LYS E O 1
ATOM 8899 N N . GLU E 1 23 ? 7.472 134.882 103.798 1.00 28.10 20 GLU E N 1
ATOM 8900 C CA . GLU E 1 23 ? 7.064 135.279 105.136 1.00 29.90 20 GLU E CA 1
ATOM 8901 C C . GLU E 1 23 ? 7.432 134.229 106.181 1.00 28.37 20 GLU E C 1
ATOM 8902 O O . GLU E 1 23 ? 7.960 134.579 107.218 1.00 28.43 20 GLU E O 1
ATOM 8908 N N . LEU E 1 24 ? 7.191 132.948 105.904 1.00 25.71 21 LEU E N 1
ATOM 8909 C CA . LEU E 1 24 ? 7.292 131.921 106.922 1.00 25.46 21 LEU E CA 1
ATOM 8910 C C . LEU E 1 24 ? 8.605 131.130 106.924 1.00 25.09 21 LEU E C 1
ATOM 8911 O O . LEU E 1 24 ? 8.982 130.591 107.951 1.00 25.10 21 LEU E O 1
ATOM 8916 N N . ALA E 1 25 ? 9.276 131.037 105.783 1.00 24.35 22 ALA E N 1
ATOM 8917 C CA . ALA E 1 25 ? 10.472 130.208 105.644 1.00 24.55 22 ALA E CA 1
ATOM 8918 C C . ALA E 1 25 ? 11.431 130.809 104.613 1.00 24.75 22 ALA E C 1
ATOM 8919 O O . ALA E 1 25 ? 11.750 130.164 103.610 1.00 24.18 22 ALA E O 1
ATOM 8921 N N . PRO E 1 26 ? 11.881 132.056 104.861 1.00 25.59 23 PRO E N 1
ATOM 8922 C CA . PRO E 1 26 ? 12.701 132.739 103.887 1.00 26.09 23 PRO E CA 1
ATOM 8923 C C . PRO E 1 26 ? 14.025 132.040 103.636 1.00 26.43 23 PRO E C 1
ATOM 8924 O O . PRO E 1 26 ? 14.602 132.251 102.587 1.00 27.73 23 PRO E O 1
ATOM 8928 N N . ALA E 1 27 ? 14.525 131.237 104.575 1.00 26.31 24 ALA E N 1
ATOM 8929 C CA . ALA E 1 27 ? 15.794 130.542 104.370 1.00 27.08 24 ALA E CA 1
ATOM 8930 C C . ALA E 1 27 ? 15.646 129.035 104.085 1.00 26.03 24 ALA E C 1
ATOM 8931 O O . ALA E 1 27 ? 16.644 128.329 104.004 1.00 26.06 24 ALA E O 1
ATOM 8933 N N . GLY E 1 28 ? 14.424 128.566 103.909 1.00 25.11 25 GLY E N 1
ATOM 8934 C CA . GLY E 1 28 ? 14.171 127.137 103.670 1.00 24.12 25 GLY E CA 1
ATOM 8935 C C . GLY E 1 28 ? 14.423 126.790 102.226 1.00 23.82 25 GLY E C 1
ATOM 8936 O O . GLY E 1 28 ? 14.523 127.679 101.358 1.00 24.82 25 GLY E O 1
ATOM 8937 N N . ASN E 1 29 ? 14.525 125.498 101.945 1.00 21.39 26 ASN E N 1
ATOM 8938 C CA . ASN E 1 29 ? 14.602 125.013 100.599 1.00 20.79 26 ASN E CA 1
ATOM 8939 C C . ASN E 1 29 ? 13.223 124.431 100.268 1.00 19.03 26 ASN E C 1
ATOM 8940 O O . ASN E 1 29 ? 12.897 123.302 100.679 1.00 17.48 26 ASN E O 1
ATOM 8945 N N . ILE E 1 30 ? 12.394 125.239 99.612 1.00 18.42 27 ILE E N 1
ATOM 8946 C CA . ILE E 1 30 ? 10.990 124.905 99.431 1.00 18.17 27 ILE E CA 1
ATOM 8947 C C . ILE E 1 30 ? 10.724 124.728 97.963 1.00 17.58 27 ILE E C 1
ATOM 8948 O O . ILE E 1 30 ? 10.986 125.649 97.168 1.00 18.52 27 ILE E O 1
ATOM 8953 N N . SER E 1 31 ? 10.204 123.556 97.592 1.00 16.90 28 SER E N 1
ATOM 8954 C CA . SER E 1 31 ? 9.791 123.270 96.226 1.00 16.16 28 SER E CA 1
ATOM 8955 C C . SER E 1 31 ? 8.331 122.914 96.163 1.00 15.66 28 SER E C 1
ATOM 8956 O O . SER E 1 31 ? 7.783 122.361 97.102 1.00 15.02 28 SER E O 1
ATOM 8959 N N . TYR E 1 32 ? 7.678 123.273 95.059 1.00 16.23 29 TYR E N 1
ATOM 8960 C CA . TYR E 1 32 ? 6.294 122.846 94.833 1.00 15.75 29 TYR E CA 1
ATOM 8961 C C . TYR E 1 32 ? 6.003 122.669 93.358 1.00 15.57 29 TYR E C 1
ATOM 8962 O O . TYR E 1 32 ? 6.687 123.220 92.477 1.00 15.91 29 TYR E O 1
ATOM 8971 N N . ALA E 1 33 ? 4.957 121.911 93.102 1.00 15.44 30 ALA E N 1
ATOM 8972 C CA . ALA E 1 33 ? 4.353 121.822 91.784 1.00 16.04 30 ALA E CA 1
ATOM 8973 C C . ALA E 1 33 ? 2.836 121.630 91.925 1.00 16.60 30 ALA E C 1
ATOM 8974 O O . ALA E 1 33 ? 2.381 120.915 92.832 1.00 17.22 30 ALA E O 1
ATOM 8976 N N . VAL E 1 34 ? 2.069 122.295 91.042 1.00 16.21 31 VAL E N 1
ATOM 8977 C CA . VAL E 1 34 ? 0.646 122.211 90.987 1.00 16.40 31 VAL E CA 1
ATOM 8978 C C . VAL E 1 34 ? 0.316 121.877 89.523 1.00 16.64 31 VAL E C 1
ATOM 8979 O O . VAL E 1 34 ? 0.691 122.639 88.608 1.00 16.85 31 VAL E O 1
ATOM 8983 N N . LEU E 1 35 ? -0.384 120.760 89.317 1.00 16.44 32 LEU E N 1
ATOM 8984 C CA . LEU E 1 35 ? -0.687 120.290 87.987 1.00 17.16 32 LEU E CA 1
ATOM 8985 C C . LEU E 1 35 ? -2.132 119.894 87.875 1.00 17.39 32 LEU E C 1
ATOM 8986 O O . LEU E 1 35 ? -2.740 119.490 88.859 1.00 17.65 32 LEU E O 1
ATOM 8991 N N A GLN E 1 36 ? -2.672 120.006 86.665 0.50 17.99 33 GLN E N 1
ATOM 8992 N N B GLN E 1 36 ? -2.686 120.019 86.674 0.50 17.90 33 GLN E N 1
ATOM 8993 C CA A GLN E 1 36 ? -3.976 119.477 86.345 0.50 18.70 33 GLN E CA 1
ATOM 8994 C CA B GLN E 1 36 ? -3.981 119.455 86.389 0.50 18.50 33 GLN E CA 1
ATOM 8995 C C A GLN E 1 36 ? -3.805 118.105 85.696 0.50 18.54 33 GLN E C 1
ATOM 8996 C C B GLN E 1 36 ? -3.800 118.104 85.712 0.50 18.43 33 GLN E C 1
ATOM 8997 O O A GLN E 1 36 ? -3.004 117.949 84.775 0.50 18.36 33 GLN E O 1
ATOM 8998 O O B GLN E 1 36 ? -2.997 117.964 84.790 0.50 18.26 33 GLN E O 1
ATOM 9009 N N . PHE E 1 37 ? -4.546 117.120 86.197 1.00 18.41 34 PHE E N 1
ATOM 9010 C CA . PHE E 1 37 ? -4.496 115.749 85.704 1.00 18.92 34 PHE E CA 1
ATOM 9011 C C . PHE E 1 37 ? -5.813 115.416 85.020 1.00 20.77 34 PHE E C 1
ATOM 9012 O O . PHE E 1 37 ? -6.891 115.549 85.615 1.00 21.26 34 PHE E O 1
ATOM 9020 N N . ASP E 1 38 ? -5.713 114.957 83.781 1.00 22.27 35 ASP E N 1
ATOM 9021 C CA . ASP E 1 38 ? -6.859 114.469 83.023 1.00 23.95 35 ASP E CA 1
ATOM 9022 C C . ASP E 1 38 ? -6.516 113.137 82.413 1.00 23.02 35 ASP E C 1
ATOM 9023 O O . ASP E 1 38 ? -5.405 112.916 81.974 1.00 21.20 35 ASP E O 1
ATOM 9028 N N . ASP E 1 39 ? -7.494 112.255 82.346 1.00 24.28 36 ASP E N 1
ATOM 9029 C CA . ASP E 1 39 ? -7.263 110.913 81.803 1.00 25.80 36 ASP E CA 1
ATOM 9030 C C . ASP E 1 39 ? -6.681 110.931 80.393 1.00 26.64 36 ASP E C 1
ATOM 9031 O O . ASP E 1 39 ? -7.230 111.590 79.509 1.00 26.52 36 ASP E O 1
ATOM 9036 N N . GLU E 1 40 ? -5.575 110.201 80.227 1.00 26.53 37 GLU E N 1
ATOM 9037 C CA . GLU E 1 40 ? -4.910 109.986 78.963 1.00 28.87 37 GLU E CA 1
ATOM 9038 C C . GLU E 1 40 ? -4.338 111.269 78.365 1.00 29.63 37 GLU E C 1
ATOM 9039 O O . GLU E 1 40 ? -4.054 111.298 77.197 1.00 31.79 37 GLU E O 1
ATOM 9045 N N . GLU E 1 41 ? -4.152 112.320 79.163 1.00 28.62 38 GLU E N 1
ATOM 9046 C CA . GLU E 1 41 ? -3.563 113.561 78.661 1.00 29.48 38 GLU E CA 1
ATOM 9047 C C . GLU E 1 41 ? -2.333 113.884 79.450 1.00 27.32 38 GLU E C 1
ATOM 9048 O O . GLU E 1 41 ? -2.248 113.577 80.633 1.00 23.95 38 GLU E O 1
ATOM 9054 N N . GLU E 1 42 ? -1.366 114.491 78.791 1.00 26.81 39 GLU E N 1
ATOM 9055 C CA . GLU E 1 42 ? -0.177 114.955 79.473 1.00 29.22 39 GLU E CA 1
ATOM 9056 C C . GLU E 1 42 ? -0.606 115.972 80.543 1.00 26.71 39 GLU E C 1
ATOM 9057 O O . GLU E 1 42 ? -1.498 116.769 80.300 1.00 27.38 39 GLU E O 1
ATOM 9063 N N . PRO E 1 43 ? -0.045 115.895 81.745 1.00 25.10 40 PRO E N 1
ATOM 9064 C CA . PRO E 1 43 ? -0.392 116.885 82.784 1.00 25.70 40 PRO E CA 1
ATOM 9065 C C . PRO E 1 43 ? -0.084 118.333 82.402 1.00 27.55 40 PRO E C 1
ATOM 9066 O O . PRO E 1 43 ? 0.936 118.585 81.763 1.00 27.14 40 PRO E O 1
ATOM 9070 N N . THR E 1 44 ? -0.941 119.269 82.811 1.00 27.19 41 THR E N 1
ATOM 9071 C CA . THR E 1 44 ? -0.657 120.681 82.676 1.00 27.47 41 THR E CA 1
ATOM 9072 C C . THR E 1 44 ? -0.029 121.201 83.961 1.00 25.76 41 THR E C 1
ATOM 9073 O O . THR E 1 44 ? -0.637 121.150 85.023 1.00 22.97 41 THR E O 1
ATOM 9077 N N . LEU E 1 45 ? 1.171 121.739 83.838 1.00 24.50 42 LEU E N 1
ATOM 9078 C CA . LEU E 1 45 ? 1.863 122.343 84.962 1.00 24.34 42 LEU E CA 1
ATOM 9079 C C . LEU E 1 45 ? 1.305 123.758 85.172 1.00 24.39 42 LEU E C 1
ATOM 9080 O O . LEU E 1 45 ? 1.462 124.588 84.319 1.00 25.54 42 LEU E O 1
ATOM 9085 N N . ILE E 1 46 ? 0.646 124.017 86.298 1.00 22.26 43 ILE E N 1
ATOM 9086 C CA . ILE E 1 46 ? 0.035 125.320 86.578 1.00 22.53 43 ILE E CA 1
ATOM 9087 C C . ILE E 1 46 ? 0.990 126.255 87.304 1.00 22.12 43 ILE E C 1
ATOM 9088 O O . ILE E 1 46 ? 1.040 127.451 86.994 1.00 22.11 43 ILE E O 1
ATOM 9093 N N . ALA E 1 47 ? 1.723 125.735 88.281 1.00 19.86 44 ALA E N 1
ATOM 9094 C CA . ALA E 1 47 ? 2.599 126.570 89.091 1.00 19.61 44 ALA E CA 1
ATOM 9095 C C . ALA E 1 47 ? 3.744 125.713 89.573 1.00 18.86 44 ALA E C 1
ATOM 9096 O O . ALA E 1 47 ? 3.549 124.546 89.852 1.00 17.90 44 ALA E O 1
ATOM 9098 N N . ALA E 1 48 ? 4.938 126.283 89.677 1.00 18.98 45 ALA E N 1
ATOM 9099 C CA . ALA E 1 48 ? 6.087 125.496 90.101 1.00 18.40 45 ALA E CA 1
ATOM 9100 C C . ALA E 1 48 ? 7.151 126.368 90.693 1.00 18.85 45 ALA E C 1
ATOM 9101 O O . ALA E 1 48 ? 7.256 127.536 90.330 1.00 19.78 45 ALA E O 1
ATOM 9103 N N . ARG E 1 49 ? 7.950 125.768 91.576 1.00 18.10 46 ARG E N 1
ATOM 9104 C CA . ARG E 1 49 ? 9.083 126.397 92.234 1.00 18.11 46 ARG E CA 1
ATOM 9105 C C . ARG E 1 49 ? 10.084 125.298 92.542 1.00 17.73 46 ARG E C 1
ATOM 9106 O O . ARG E 1 49 ? 9.767 124.338 93.251 1.00 16.76 46 ARG E O 1
ATOM 9114 N N . GLY E 1 50 ? 11.295 125.401 91.997 1.00 17.48 47 GLY E N 1
ATOM 9115 C CA . GLY E 1 50 ? 12.331 124.450 92.362 1.00 17.47 47 GLY E CA 1
ATOM 9116 C C . GLY E 1 50 ? 11.878 123.030 92.117 1.00 16.77 47 GLY E C 1
ATOM 9117 O O . GLY E 1 50 ? 12.181 122.107 92.892 1.00 16.15 47 GLY E O 1
ATOM 9118 N N . GLU E 1 51 ? 11.126 122.849 91.033 1.00 16.86 48 GLU E N 1
ATOM 9119 C CA . GLU E 1 51 ? 10.394 121.581 90.816 1.00 16.73 48 GLU E CA 1
ATOM 9120 C C . GLU E 1 51 ? 11.289 120.393 90.411 1.00 16.34 48 GLU E C 1
ATOM 9121 O O . GLU E 1 51 ? 10.835 119.237 90.454 1.00 15.91 48 GLU E O 1
ATOM 9127 N N . ASN E 1 52 ? 12.567 120.662 90.117 1.00 15.61 49 ASN E N 1
ATOM 9128 C CA . ASN E 1 52 ? 13.526 119.592 89.844 1.00 15.66 49 ASN E CA 1
ATOM 9129 C C . ASN E 1 52 ? 14.595 119.447 90.905 1.00 15.51 49 ASN E C 1
ATOM 9130 O O . ASN E 1 52 ? 15.472 118.598 90.761 1.00 15.54 49 ASN E O 1
ATOM 9135 N N . THR E 1 53 ? 14.525 120.250 91.978 1.00 15.26 50 THR E N 1
ATOM 9136 C CA . THR E 1 53 ? 15.530 120.173 93.034 1.00 15.65 50 THR E CA 1
ATOM 9137 C C . THR E 1 53 ? 15.441 118.855 93.759 1.00 15.31 50 THR E C 1
ATOM 9138 O O . THR E 1 53 ? 14.341 118.373 94.082 1.00 15.01 50 THR E O 1
ATOM 9142 N N . VAL E 1 54 ? 16.583 118.254 94.003 1.00 15.36 51 VAL E N 1
ATOM 9143 C CA . VAL E 1 54 ? 16.633 117.024 94.766 1.00 15.42 51 VAL E CA 1
ATOM 9144 C C . VAL E 1 54 ? 16.538 117.300 96.257 1.00 15.62 51 VAL E C 1
ATOM 9145 O O . VAL E 1 54 ? 17.361 118.030 96.810 1.00 16.31 51 VAL E O 1
ATOM 9149 N N . HIS E 1 55 ? 15.513 116.733 96.897 1.00 14.93 52 HIS E N 1
ATOM 9150 C CA . HIS E 1 55 ? 15.367 116.695 98.339 1.00 15.31 52 HIS E CA 1
ATOM 9151 C C . HIS E 1 55 ? 15.529 115.256 98.858 1.00 15.49 52 HIS E C 1
ATOM 9152 O O . HIS E 1 55 ? 15.273 114.282 98.132 1.00 15.48 52 HIS E O 1
ATOM 9159 N N A SER E 1 56 ? 15.936 115.120 100.109 0.50 15.68 53 SER E N 1
ATOM 9160 N N B SER E 1 56 ? 15.934 115.128 100.115 0.50 16.61 53 SER E N 1
ATOM 9161 C CA A SER E 1 56 ? 15.809 113.868 100.825 0.50 15.61 53 SER E CA 1
ATOM 9162 C CA B SER E 1 56 ? 15.756 113.898 100.860 0.50 17.23 53 SER E CA 1
ATOM 9163 C C A SER E 1 56 ? 14.317 113.456 100.832 0.50 15.83 53 SER E C 1
ATOM 9164 C C B SER E 1 56 ? 14.282 113.489 100.703 0.50 16.68 53 SER E C 1
ATOM 9165 O O A SER E 1 56 ? 13.441 114.248 101.187 0.50 15.42 53 SER E O 1
ATOM 9166 O O B SER E 1 56 ? 13.376 114.321 100.778 0.50 15.85 53 SER E O 1
ATOM 9171 N N . SER E 1 57 ? 14.028 112.224 100.438 1.00 16.59 54 SER E N 1
ATOM 9172 C CA . SER E 1 57 ? 12.657 111.819 100.220 1.00 16.42 54 SER E CA 1
ATOM 9173 C C . SER E 1 57 ? 11.857 111.705 101.507 1.00 17.08 54 SER E C 1
ATOM 9174 O O . SER E 1 57 ? 10.627 111.849 101.465 1.00 15.08 54 SER E O 1
ATOM 9177 N N . ALA E 1 58 ? 12.548 111.417 102.614 1.00 15.80 55 ALA E N 1
ATOM 9178 C CA . ALA E 1 58 ? 11.915 110.943 103.772 1.00 17.79 55 ALA E CA 1
ATOM 9179 C C . ALA E 1 58 ? 10.922 109.835 103.279 1.00 18.71 55 ALA E C 1
ATOM 9180 O O . ALA E 1 58 ? 11.185 109.070 102.351 1.00 23.03 55 ALA E O 1
ATOM 9182 N N . SER E 1 59 ? 9.808 109.735 103.869 1.00 18.33 56 SER E N 1
ATOM 9183 C CA . SER E 1 59 ? 8.913 108.653 103.534 1.00 17.59 56 SER E CA 1
ATOM 9184 C C . SER E 1 59 ? 8.252 108.665 102.149 1.00 16.63 56 SER E C 1
ATOM 9185 O O . SER E 1 59 ? 7.513 107.715 101.815 1.00 14.61 56 SER E O 1
ATOM 9188 N N . LEU E 1 60 ? 8.456 109.708 101.342 1.00 15.53 57 LEU E N 1
ATOM 9189 C CA . LEU E 1 60 ? 7.791 109.758 100.029 1.00 15.28 57 LEU E CA 1
ATOM 9190 C C . LEU E 1 60 ? 8.175 108.656 99.036 1.00 14.94 57 LEU E C 1
ATOM 9191 O O . LEU E 1 60 ? 7.405 108.305 98.160 1.00 14.43 57 LEU E O 1
ATOM 9196 N N . ILE E 1 61 ? 9.343 108.060 99.219 1.00 15.27 58 ILE E N 1
ATOM 9197 C CA . ILE E 1 61 ? 9.835 107.022 98.345 1.00 14.44 58 ILE E CA 1
ATOM 9198 C C . ILE E 1 61 ? 8.982 105.751 98.519 1.00 13.87 58 ILE E C 1
ATOM 9199 O O . ILE E 1 61 ? 8.998 104.851 97.674 1.00 13.17 58 ILE E O 1
ATOM 9204 N N . LYS E 1 62 ? 8.201 105.714 99.587 1.00 12.43 59 LYS E N 1
ATOM 9205 C CA . LYS E 1 62 ? 7.302 104.600 99.829 1.00 12.36 59 LYS E CA 1
ATOM 9206 C C . LYS E 1 62 ? 6.257 104.484 98.690 1.00 12.55 59 LYS E C 1
ATOM 9207 O O . LYS E 1 62 ? 5.779 103.406 98.380 1.00 13.04 59 LYS E O 1
ATOM 9213 N N . VAL E 1 63 ? 5.931 105.607 98.036 1.00 12.74 60 VAL E N 1
ATOM 9214 C CA . VAL E 1 63 ? 4.968 105.555 96.935 1.00 12.29 60 VAL E CA 1
ATOM 9215 C C . VAL E 1 63 ? 5.485 104.676 95.774 1.00 12.50 60 VAL E C 1
ATOM 9216 O O . VAL E 1 63 ? 4.731 103.872 95.180 1.00 12.80 60 VAL E O 1
ATOM 9220 N N . LEU E 1 64 ? 6.770 104.808 95.470 1.00 13.07 61 LEU E N 1
ATOM 9221 C CA . LEU E 1 64 ? 7.413 103.993 94.428 1.00 13.15 61 LEU E CA 1
ATOM 9222 C C . LEU E 1 64 ? 7.426 102.532 94.827 1.00 12.81 61 LEU E C 1
ATOM 9223 O O . LEU E 1 64 ? 7.166 101.664 94.013 1.00 12.22 61 LEU E O 1
ATOM 9228 N N . ILE E 1 65 ? 7.710 102.256 96.096 1.00 12.96 62 ILE E N 1
ATOM 9229 C CA . ILE E 1 65 ? 7.683 100.856 96.560 1.00 13.61 62 ILE E CA 1
ATOM 9230 C C . ILE E 1 65 ? 6.307 100.192 96.357 1.00 13.65 62 ILE E C 1
ATOM 9231 O O . ILE E 1 65 ? 6.205 99.058 95.895 1.00 13.54 62 ILE E O 1
ATOM 9244 N N . GLU E 1 67 ? 3.973 101.126 94.236 1.00 13.38 64 GLU E N 1
ATOM 9245 C CA . GLU E 1 67 ? 3.709 100.943 92.811 1.00 13.98 64 GLU E CA 1
ATOM 9246 C C . GLU E 1 67 ? 4.378 99.643 92.313 1.00 13.80 64 GLU E C 1
ATOM 9247 O O . GLU E 1 67 ? 3.816 98.885 91.505 1.00 13.89 64 GLU E O 1
ATOM 9253 N N . TYR E 1 68 ? 5.594 99.397 92.770 1.00 13.03 65 TYR E N 1
ATOM 9254 C CA . TYR E 1 68 ? 6.347 98.220 92.304 1.00 13.48 65 TYR E CA 1
ATOM 9255 C C . TYR E 1 68 ? 5.683 96.927 92.749 1.00 14.04 65 TYR E C 1
ATOM 9256 O O . TYR E 1 68 ? 5.549 96.014 91.934 1.00 14.04 65 TYR E O 1
ATOM 9265 N N . VAL E 1 69 ? 5.219 96.885 93.998 1.00 13.96 66 VAL E N 1
ATOM 9266 C CA . VAL E 1 69 ? 4.505 95.693 94.513 1.00 14.34 66 VAL E CA 1
ATOM 9267 C C . VAL E 1 69 ? 3.298 95.423 93.621 1.00 13.96 66 VAL E C 1
ATOM 9268 O O . VAL E 1 69 ? 3.080 94.293 93.175 1.00 13.62 66 VAL E O 1
ATOM 9272 N N . PHE E 1 70 ? 2.518 96.466 93.359 1.00 13.77 67 PHE E N 1
ATOM 9273 C CA . PHE E 1 70 ? 1.318 96.278 92.509 1.00 13.95 67 PHE E CA 1
ATOM 9274 C C . PHE E 1 70 ? 1.612 95.938 91.051 1.00 14.89 67 PHE E C 1
ATOM 9275 O O . PHE E 1 70 ? 0.834 95.186 90.411 1.00 15.01 67 PHE E O 1
ATOM 9283 N N . HIS E 1 71 ? 2.730 96.439 90.522 1.00 14.24 68 HIS E N 1
ATOM 9284 C CA . HIS E 1 71 ? 3.206 96.032 89.215 1.00 15.06 68 HIS E CA 1
ATOM 9285 C C . HIS E 1 71 ? 3.539 94.513 89.176 1.00 15.49 68 HIS E C 1
ATOM 9286 O O . HIS E 1 71 ? 3.155 93.807 88.231 1.00 15.63 68 HIS E O 1
ATOM 9293 N N . LEU E 1 72 ? 4.250 94.026 90.196 1.00 15.64 69 LEU E N 1
ATOM 9294 C CA . LEU E 1 72 ? 4.594 92.620 90.268 1.00 16.10 69 LEU E CA 1
ATOM 9295 C C . LEU E 1 72 ? 3.319 91.799 90.364 1.00 16.47 69 LEU E C 1
ATOM 9296 O O . LEU E 1 72 ? 3.204 90.721 89.757 1.00 16.99 69 LEU E O 1
ATOM 9301 N N . ALA E 1 73 ? 2.320 92.312 91.074 1.00 16.75 70 ALA E N 1
ATOM 9302 C CA . ALA E 1 73 ? 1.083 91.576 91.234 1.00 17.32 70 ALA E CA 1
ATOM 9303 C C . ALA E 1 73 ? 0.311 91.541 89.914 1.00 17.55 70 ALA E C 1
ATOM 9304 O O . ALA E 1 73 ? -0.130 90.474 89.494 1.00 18.44 70 ALA E O 1
ATOM 9306 N N . ARG E 1 74 ? 0.209 92.680 89.238 1.00 17.60 71 ARG E N 1
ATOM 9307 C CA . ARG E 1 74 ? -0.464 92.740 87.967 1.00 19.52 71 ARG E CA 1
ATOM 9308 C C . ARG E 1 74 ? 0.178 91.834 86.938 1.00 19.87 71 ARG E C 1
ATOM 9309 O O . ARG E 1 74 ? -0.509 91.254 86.088 1.00 18.81 71 ARG E O 1
ATOM 9317 N N . THR E 1 75 ? 1.503 91.750 86.962 1.00 19.11 72 THR E N 1
ATOM 9318 C CA . THR E 1 75 ? 2.205 90.924 85.963 1.00 20.51 72 THR E CA 1
ATOM 9319 C C . THR E 1 75 ? 2.411 89.488 86.430 1.00 22.17 72 THR E C 1
ATOM 9320 O O . THR E 1 75 ? 3.125 88.747 85.806 1.00 22.40 72 THR E O 1
ATOM 9324 N N . GLU E 1 76 ? 1.773 89.109 87.530 1.00 23.59 73 GLU E N 1
ATOM 9325 C CA . GLU E 1 76 ? 1.757 87.750 88.028 1.00 26.28 73 GLU E CA 1
ATOM 9326 C C . GLU E 1 76 ? 3.116 87.245 88.457 1.00 26.75 73 GLU E C 1
ATOM 9327 O O . GLU E 1 76 ? 3.354 86.062 88.462 1.00 27.29 73 GLU E O 1
ATOM 9333 N N . GLN E 1 77 ? 3.993 88.146 88.855 1.00 24.01 74 GLN E N 1
ATOM 9334 C CA . GLN E 1 77 ? 5.259 87.772 89.447 1.00 24.62 74 GLN E CA 1
ATOM 9335 C C . GLN E 1 77 ? 5.165 87.590 90.951 1.00 25.06 74 GLN E C 1
ATOM 9336 O O . GLN E 1 77 ? 6.102 87.113 91.571 1.00 26.33 74 GLN E O 1
ATOM 9342 N N . LEU E 1 78 ? 4.056 88.018 91.561 1.00 24.86 75 LEU E N 1
ATOM 9343 C CA . LEU E 1 78 ? 3.779 87.699 92.958 1.00 25.25 75 LEU E CA 1
ATOM 9344 C C . LEU E 1 78 ? 2.301 87.727 93.183 1.00 22.33 75 LEU E C 1
ATOM 9345 O O . LEU E 1 78 ? 1.557 88.345 92.425 1.00 21.41 75 LEU E O 1
ATOM 9350 N N . ASP E 1 79 ? 1.889 87.047 94.225 1.00 21.34 76 ASP E N 1
ATOM 9351 C CA . ASP E 1 79 ? 0.503 87.036 94.668 1.00 21.46 76 ASP E CA 1
ATOM 9352 C C . ASP E 1 79 ? 0.423 88.009 95.840 1.00 20.79 76 ASP E C 1
ATOM 9353 O O . ASP E 1 79 ? 1.117 87.837 96.819 1.00 18.88 76 ASP E O 1
ATOM 9358 N N . ILE E 1 80 ? -0.436 89.024 95.732 1.00 19.62 77 ILE E N 1
ATOM 9359 C CA . ILE E 1 80 ? -0.467 90.116 96.700 1.00 20.40 77 ILE E CA 1
ATOM 9360 C C . ILE E 1 80 ? -0.962 89.615 98.067 1.00 19.46 77 ILE E C 1
ATOM 9361 O O . ILE E 1 80 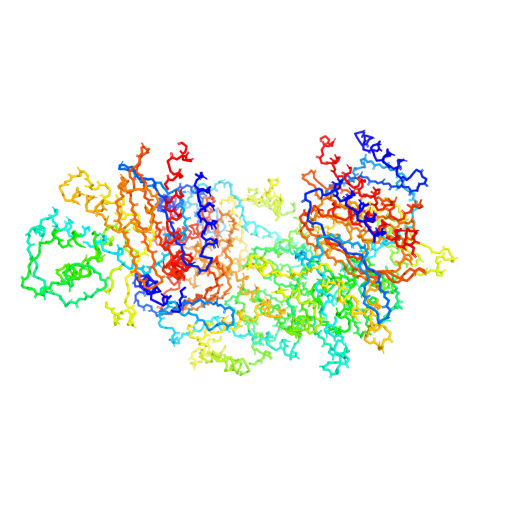? -0.728 90.272 99.090 1.00 16.88 77 ILE E O 1
ATOM 9366 N N . ASN E 1 81 ? -1.581 88.428 98.075 1.00 17.96 78 ASN E N 1
ATOM 9367 C CA . ASN E 1 81 ? -2.041 87.812 99.322 1.00 18.90 78 ASN E CA 1
ATOM 9368 C C . ASN E 1 81 ? -1.064 86.826 99.937 1.00 18.47 78 ASN E C 1
ATOM 9369 O O . ASN E 1 81 ? -1.368 86.230 100.949 1.00 17.13 78 ASN E O 1
ATOM 9374 N N . ASP E 1 82 ? 0.102 86.653 99.343 1.00 18.10 79 ASP E N 1
ATOM 9375 C CA . ASP E 1 82 ? 1.134 85.881 100.012 1.00 19.19 79 ASP E CA 1
ATOM 9376 C C . ASP E 1 82 ? 1.692 86.676 101.185 1.00 17.54 79 ASP E C 1
ATOM 9377 O O . ASP E 1 82 ? 1.639 87.894 101.185 1.00 15.42 79 ASP E O 1
ATOM 9382 N N . THR E 1 83 ? 2.227 85.971 102.180 1.00 18.12 80 THR E N 1
ATOM 9383 C CA . THR E 1 83 ? 2.641 86.615 103.423 1.00 18.15 80 THR E CA 1
ATOM 9384 C C . THR E 1 83 ? 4.149 86.693 103.594 1.00 18.62 80 THR E C 1
ATOM 9385 O O . THR E 1 83 ? 4.893 85.928 103.002 1.00 17.85 80 THR E O 1
ATOM 9389 N N . VAL E 1 84 ? 4.557 87.634 104.435 1.00 17.01 81 VAL E N 1
ATOM 9390 C CA . VAL E 1 84 ? 5.910 87.890 104.803 1.00 16.84 81 VAL E CA 1
ATOM 9391 C C . VAL E 1 84 ? 5.923 87.925 106.348 1.00 15.83 81 VAL E C 1
ATOM 9392 O O . VAL E 1 84 ? 5.151 88.656 106.948 1.00 15.20 81 VAL E O 1
ATOM 9396 N N . PRO E 1 85 ? 6.795 87.165 106.990 1.00 16.27 82 PRO E N 1
ATOM 9397 C CA . PRO E 1 85 ? 6.868 87.213 108.445 1.00 15.95 82 PRO E CA 1
ATOM 9398 C C . PRO E 1 85 ? 7.466 88.539 108.923 1.00 14.24 82 PRO E C 1
ATOM 9399 O O . PRO E 1 85 ? 8.376 89.108 108.284 1.00 12.68 82 PRO E O 1
ATOM 9403 N N . LEU E 1 86 ? 6.936 89.022 110.031 1.00 14.09 83 LEU E N 1
ATOM 9404 C CA . LEU E 1 86 ? 7.448 90.240 110.672 1.00 13.53 83 LEU E CA 1
ATOM 9405 C C . LEU E 1 86 ? 8.935 90.134 111.017 1.00 13.94 83 LEU E C 1
ATOM 9406 O O . LEU E 1 86 ? 9.630 91.157 111.048 1.00 13.81 83 LEU E O 1
ATOM 9411 N N . SER E 1 87 ? 9.392 88.900 111.264 1.00 14.42 84 SER E N 1
ATOM 9412 C CA . SER E 1 87 ? 10.778 88.585 111.584 1.00 16.06 84 SER E CA 1
ATOM 9413 C C . SER E 1 87 ? 11.815 88.899 110.470 1.00 15.90 84 SER E C 1
ATOM 9414 O O . SER E 1 87 ? 13.008 88.938 110.741 1.00 15.92 84 SER E O 1
ATOM 9417 N N . ARG E 1 88 ? 11.355 89.134 109.228 1.00 16.55 85 ARG E N 1
ATOM 9418 C CA . ARG E 1 88 ? 12.255 89.223 108.069 1.00 17.00 85 ARG E CA 1
ATOM 9419 C C . ARG E 1 88 ? 13.096 90.479 107.968 1.00 14.99 85 ARG E C 1
ATOM 9420 O O . ARG E 1 88 ? 13.953 90.585 107.082 1.00 14.36 85 ARG E O 1
ATOM 9428 N N . THR E 1 89 ? 12.895 91.423 108.878 1.00 13.78 86 THR E N 1
ATOM 9429 C CA . THR E 1 89 ? 13.766 92.596 108.916 1.00 13.07 86 THR E CA 1
ATOM 9430 C C . THR E 1 89 ? 13.911 93.024 110.369 1.00 12.31 86 THR E C 1
ATOM 9431 O O . THR E 1 89 ? 13.014 92.789 111.181 1.00 12.22 86 THR E O 1
ATOM 9435 N N . PRO E 1 90 ? 15.044 93.640 110.733 1.00 13.17 87 PRO E N 1
ATOM 9436 C CA . PRO E 1 90 ? 15.152 94.072 112.126 1.00 13.55 87 PRO E CA 1
ATOM 9437 C C . PRO E 1 90 ? 14.108 95.117 112.507 1.00 13.46 87 PRO E C 1
ATOM 9438 O O . PRO E 1 90 ? 13.687 95.957 111.664 1.00 13.11 87 PRO E O 1
ATOM 9442 N N . ARG E 1 91 ? 13.667 95.062 113.760 1.00 13.47 88 ARG E N 1
ATOM 9443 C CA . ARG E 1 91 ? 12.754 96.092 114.258 1.00 14.07 88 ARG E CA 1
ATOM 9444 C C . ARG E 1 91 ? 13.438 97.466 114.128 1.00 14.29 88 ARG E C 1
ATOM 9445 O O . ARG E 1 91 ? 14.616 97.609 114.476 1.00 14.69 88 ARG E O 1
ATOM 9453 N N . VAL E 1 92 ? 12.683 98.455 113.629 1.00 13.95 89 VAL E N 1
ATOM 9454 C CA . VAL E 1 92 ? 13.082 99.879 113.618 1.00 14.50 89 VAL E CA 1
ATOM 9455 C C . VAL E 1 92 ? 11.885 100.698 114.094 1.00 14.27 89 VAL E C 1
ATOM 9456 O O . VAL E 1 92 ? 10.737 100.256 114.018 1.00 14.35 89 VAL E O 1
ATOM 9460 N N . GLU E 1 93 ? 12.163 101.897 114.564 1.00 15.25 90 GLU E N 1
ATOM 9461 C CA . GLU E 1 93 ? 11.148 102.761 115.111 1.00 16.95 90 GLU E CA 1
ATOM 9462 C C . GLU E 1 93 ? 10.830 103.847 114.076 1.00 16.30 90 GLU E C 1
ATOM 9463 O O . GLU E 1 93 ? 10.869 103.600 112.867 1.00 16.14 90 GLU E O 1
ATOM 9469 N N . GLY E 1 94 ? 10.483 105.025 114.542 1.00 16.43 91 GLY E N 1
ATOM 9470 C CA . GLY E 1 94 ? 10.262 106.162 113.693 1.00 16.97 91 GLY E CA 1
ATOM 9471 C C . GLY E 1 94 ? 8.809 106.207 113.218 1.00 17.52 91 GLY E C 1
ATOM 9472 O O . GLY E 1 94 ? 8.444 107.058 112.420 1.00 17.68 91 GLY E O 1
ATOM 9473 N N . GLY E 1 95 ? 7.975 105.311 113.706 1.00 17.01 92 GLY E N 1
ATOM 9474 C CA . GLY E 1 95 ? 6.560 105.408 113.433 1.00 17.18 92 GLY E CA 1
ATOM 9475 C C . GLY E 1 95 ? 6.004 104.175 112.732 1.00 16.30 92 GLY E C 1
ATOM 9476 O O . GLY E 1 95 ? 6.684 103.534 111.921 1.00 15.15 92 GLY E O 1
ATOM 9477 N N . GLY E 1 96 ? 4.731 103.936 113.006 1.00 15.91 93 GLY E N 1
ATOM 9478 C CA . GLY E 1 96 ? 4.003 102.771 112.493 1.00 15.58 93 GLY E CA 1
ATOM 9479 C C . GLY E 1 96 ? 3.454 101.904 113.619 1.00 15.09 93 GLY E C 1
ATOM 9480 O O . GLY E 1 96 ? 3.640 102.163 114.821 1.00 14.32 93 GLY E O 1
ATOM 9481 N N . ALA E 1 97 ? 2.769 100.856 113.219 1.00 14.37 94 ALA E N 1
ATOM 9482 C CA . ALA E 1 97 ? 2.152 99.938 114.149 1.00 14.23 94 ALA E CA 1
ATOM 9483 C C . ALA E 1 97 ? 3.051 98.741 114.398 1.00 13.88 94 ALA E C 1
ATOM 9484 O O . ALA E 1 97 ? 3.022 98.186 115.478 1.00 14.17 94 ALA 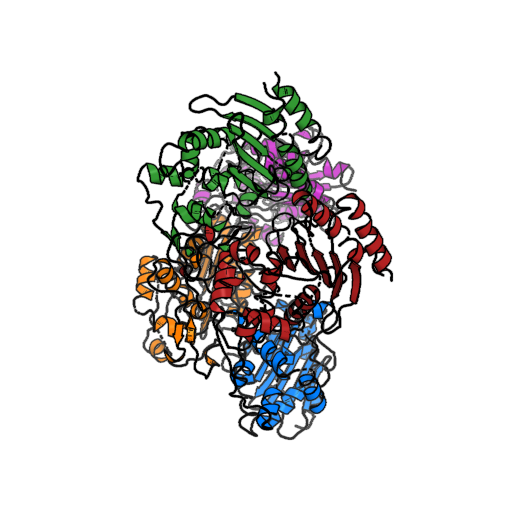E O 1
ATOM 9486 N N . LEU E 1 98 ? 3.782 98.267 113.396 1.00 12.68 95 LEU E N 1
ATOM 9487 C CA . LEU E 1 98 ? 4.486 96.993 113.583 1.00 13.19 95 LEU E CA 1
ATOM 9488 C C . LEU E 1 98 ? 5.590 97.079 114.651 1.00 12.91 95 LEU E C 1
ATOM 9489 O O . LEU E 1 98 ? 5.937 96.075 115.296 1.00 12.92 95 LEU E O 1
ATOM 9494 N N . GLN E 1 99 ? 6.091 98.283 114.887 1.00 12.81 96 GLN E N 1
ATOM 9495 C CA . GLN E 1 99 ? 7.087 98.489 115.943 1.00 14.12 96 GLN E CA 1
ATOM 9496 C C . GLN E 1 99 ? 6.563 98.149 117.353 1.00 13.88 96 GLN E C 1
ATOM 9497 O O . GLN E 1 99 ? 7.382 97.870 118.278 1.00 14.15 96 GLN E O 1
ATOM 9503 N N . GLU E 1 100 ? 5.237 98.188 117.534 1.00 13.95 97 GLU E N 1
ATOM 9504 C CA . GLU E 1 100 ? 4.639 97.832 118.818 1.00 14.82 97 GLU E CA 1
ATOM 9505 C C . GLU E 1 100 ? 4.376 96.341 118.999 1.00 14.17 97 GLU E C 1
ATOM 9506 O O . GLU E 1 100 ? 4.019 95.905 120.094 1.00 13.88 97 GLU E O 1
ATOM 9512 N N . LEU E 1 101 ? 4.571 95.546 117.949 1.00 14.60 98 LEU E N 1
ATOM 9513 C CA . LEU E 1 101 ? 4.194 94.126 117.994 1.00 14.78 98 LEU E CA 1
ATOM 9514 C C . LEU E 1 101 ? 5.326 93.305 118.518 1.00 16.62 98 LEU E C 1
ATOM 9515 O O . LEU E 1 101 ? 6.492 93.653 118.342 1.00 16.14 98 LEU E O 1
ATOM 9520 N N . VAL E 1 102 ? 4.978 92.213 119.182 1.00 18.30 99 VAL E N 1
ATOM 9521 C CA . VAL E 1 102 ? 5.987 91.357 119.800 1.00 20.22 99 VAL E CA 1
ATOM 9522 C C . VAL E 1 102 ? 5.846 89.903 119.427 1.00 22.54 99 VAL E C 1
ATOM 9523 O O . VAL E 1 102 ? 6.824 89.183 119.462 1.00 23.93 99 VAL E O 1
ATOM 9527 N N . GLY E 1 103 ? 4.662 89.458 119.063 1.00 21.40 100 GLY E N 1
ATOM 9528 C CA . GLY E 1 103 ? 4.449 88.058 118.792 1.00 23.74 100 GLY E CA 1
ATOM 9529 C C . GLY E 1 103 ? 4.939 87.638 117.409 1.00 23.85 100 GLY E C 1
ATOM 9530 O O . GLY E 1 103 ? 5.522 88.411 116.648 1.00 24.10 100 GLY E O 1
ATOM 9531 N N . LYS E 1 104 ? 4.674 86.389 117.093 1.00 23.37 101 LYS E N 1
ATOM 9532 C CA . LYS E 1 104 ? 4.872 85.853 115.762 1.00 23.28 101 LYS E CA 1
ATOM 9533 C C . LYS E 1 104 ? 3.719 86.413 114.955 1.00 20.24 101 LYS E C 1
ATOM 9534 O O . LYS E 1 104 ? 2.568 86.262 115.343 1.00 21.54 101 LYS E O 1
ATOM 9540 N N . HIS E 1 105 ? 4.024 87.164 113.909 1.00 17.78 102 HIS E N 1
ATOM 9541 C CA . HIS E 1 105 ? 3.037 87.719 113.000 1.00 16.31 102 HIS E CA 1
ATOM 9542 C C . HIS E 1 105 ? 3.546 87.582 111.559 1.00 16.86 102 HIS E C 1
ATOM 9543 O O . HIS E 1 105 ? 4.773 87.623 111.311 1.00 14.75 102 HIS E O 1
ATOM 9550 N N . SER E 1 106 ? 2.589 87.449 110.638 1.00 16.20 103 SER E N 1
ATOM 9551 C CA . SER E 1 106 ? 2.858 87.493 109.211 1.00 17.13 103 SER E CA 1
ATOM 9552 C C . SER E 1 106 ? 1.850 88.438 108.577 1.00 15.65 103 SER E C 1
ATOM 9553 O O . SER E 1 106 ? 0.742 88.521 109.039 1.00 15.83 103 SER E O 1
ATOM 9556 N N . PHE E 1 107 ? 2.262 89.120 107.529 1.00 14.54 104 PHE E N 1
ATOM 9557 C CA . PHE E 1 107 ? 1.424 90.096 106.808 1.00 13.95 104 PHE E CA 1
ATOM 9558 C C . PHE E 1 107 ? 1.479 89.863 105.325 1.00 13.83 104 PHE E C 1
ATOM 9559 O O . PHE E 1 107 ? 2.557 89.576 104.783 1.00 14.09 104 PHE E O 1
ATOM 9567 N N . THR E 1 108 ? 0.360 90.096 104.615 1.00 14.65 105 THR E N 1
ATOM 9568 C CA . THR E 1 108 ? 0.372 89.921 103.188 1.00 13.82 105 THR E CA 1
ATOM 9569 C C . THR E 1 108 ? 1.057 91.148 102.575 1.00 13.82 105 THR E C 1
ATOM 9570 O O . THR E 1 108 ? 1.183 92.206 103.208 1.00 12.83 105 THR E O 1
ATOM 9574 N N . TYR E 1 109 ? 1.484 91.015 101.334 1.00 14.19 106 TYR E N 1
ATOM 9575 C CA . TYR E 1 109 ? 2.003 92.171 100.592 1.00 14.42 106 TYR E CA 1
ATOM 9576 C C . TYR E 1 109 ? 1.018 93.327 100.578 1.00 13.80 106 TYR E C 1
ATOM 9577 O O . TYR E 1 109 ? 1.421 94.469 100.716 1.00 13.28 106 TYR E O 1
ATOM 9586 N N . LEU E 1 110 ? -0.276 93.017 100.468 1.00 13.76 107 LEU E N 1
ATOM 9587 C CA . LEU E 1 110 ? -1.350 94.041 100.466 1.00 13.97 107 LEU E CA 1
ATOM 9588 C C . LEU E 1 110 ? -1.355 94.774 101.807 1.00 13.97 107 LEU E C 1
ATOM 9589 O O . LEU E 1 110 ? -1.332 96.012 101.844 1.00 13.27 107 LEU E O 1
ATOM 9594 N N . GLU E 1 111 ? -1.343 93.995 102.902 1.00 13.42 108 GLU E N 1
ATOM 9595 C CA . GLU E 1 111 ? -1.351 94.552 104.253 1.00 12.73 108 GLU E CA 1
ATOM 9596 C C . GLU E 1 111 ? -0.100 95.435 104.488 1.00 12.40 108 GLU E C 1
ATOM 9597 O O . GLU E 1 111 ? -0.213 96.540 105.053 1.00 10.91 108 GLU E O 1
ATOM 9603 N N . LEU E 1 112 ? 1.078 94.964 104.063 1.00 12.83 109 LEU E N 1
ATOM 9604 C CA . LEU E 1 112 ? 2.279 95.730 104.239 1.00 13.02 109 LEU E CA 1
ATOM 9605 C C . LEU E 1 112 ? 2.233 97.030 103.434 1.00 12.84 109 LEU E C 1
ATOM 9606 O O . LEU E 1 112 ? 2.648 98.074 103.940 1.00 12.23 109 LEU E O 1
ATOM 9611 N N . CYS E 1 113 ? 1.762 96.977 102.192 1.00 12.45 110 CYS E N 1
ATOM 9612 C CA . CYS E 1 113 ? 1.633 98.207 101.423 1.00 13.51 110 CYS E CA 1
ATOM 9613 C C . CYS E 1 113 ? 0.702 99.189 102.133 1.00 12.70 110 CYS E C 1
ATOM 9614 O O . CYS E 1 113 ? 0.999 100.353 102.204 1.00 12.84 110 CYS E O 1
ATOM 9617 N N . ARG E 1 114 ? -0.450 98.714 102.594 1.00 11.96 111 ARG E N 1
ATOM 9618 C CA . ARG E 1 114 ? -1.404 99.551 103.321 1.00 11.26 111 ARG E CA 1
ATOM 9619 C C . ARG E 1 114 ? -0.770 100.254 104.510 1.00 11.65 111 ARG E C 1
ATOM 9620 O O . ARG E 1 114 ? -0.891 101.487 104.659 1.00 11.32 111 ARG E O 1
ATOM 9628 N N . LEU E 1 115 ? -0.093 99.496 105.366 1.00 11.63 112 LEU E N 1
ATOM 9629 C CA . LEU E 1 115 ? 0.511 100.070 106.564 1.00 11.77 112 LEU E CA 1
ATOM 9630 C C . LEU E 1 115 ? 1.672 100.995 106.262 1.00 11.75 112 LEU E C 1
ATOM 9631 O O . LEU E 1 115 ? 1.819 102.016 106.936 1.00 12.38 112 LEU E O 1
ATOM 9652 N N . VAL E 1 118 ? -0.459 104.312 104.706 1.00 12.72 115 VAL E N 1
ATOM 9653 C CA . VAL E 1 118 ? -1.419 105.125 105.479 1.00 13.11 115 VAL E CA 1
ATOM 9654 C C . VAL E 1 118 ? -0.911 105.596 106.830 1.00 13.52 115 VAL E C 1
ATOM 9655 O O . VAL E 1 118 ? -1.397 106.600 107.356 1.00 13.49 115 VAL E O 1
ATOM 9659 N N . LEU E 1 119 ? 0.000 104.819 107.415 1.00 13.99 116 LEU E N 1
ATOM 9660 C CA . LEU E 1 119 ? 0.630 105.147 108.696 1.00 14.91 116 LEU E CA 1
ATOM 9661 C C . LEU E 1 119 ? 2.130 105.336 108.596 1.00 14.11 116 LEU E C 1
ATOM 9662 O O . LEU E 1 119 ? 2.812 105.460 109.629 1.00 14.61 116 LEU E O 1
ATOM 9667 N N . SER E 1 120 ? 2.662 105.357 107.384 1.00 13.16 117 SER E N 1
ATOM 9668 C CA . SER E 1 120 ? 4.101 105.488 107.168 1.00 12.92 117 SER E CA 1
ATOM 9669 C C . SER E 1 120 ? 4.890 104.461 108.012 1.00 13.19 117 SER E C 1
ATOM 9670 O O . SER E 1 120 ? 5.918 104.776 108.607 1.00 13.99 117 SER E O 1
ATOM 9673 N N . ASP E 1 121 ? 4.432 103.221 108.013 1.00 12.87 118 ASP E N 1
ATOM 9674 C CA . ASP E 1 121 ? 5.041 102.187 108.873 1.00 12.47 118 ASP E CA 1
ATOM 9675 C C . ASP E 1 121 ? 6.421 101.826 108.327 1.00 11.86 118 ASP E C 1
ATOM 9676 O O . ASP E 1 121 ? 6.557 101.273 107.247 1.00 11.35 118 ASP E O 1
ATOM 9681 N N . ASN E 1 122 ? 7.462 102.095 109.116 1.00 11.97 119 ASN E N 1
ATOM 9682 C CA . ASN E 1 122 ? 8.835 101.866 108.650 1.00 12.01 119 ASN E CA 1
ATOM 9683 C C . ASN E 1 122 ? 9.234 100.387 108.597 1.00 11.87 119 ASN E C 1
ATOM 9684 O O . ASN E 1 122 ? 10.038 99.981 107.734 1.00 11.85 119 ASN E O 1
ATOM 9689 N N . ILE E 1 123 ? 8.696 99.560 109.497 1.00 12.18 120 ILE E N 1
ATOM 9690 C CA . ILE E 1 123 ? 9.008 98.134 109.446 1.00 12.56 120 ILE E CA 1
ATOM 9691 C C . ILE E 1 123 ? 8.315 97.529 108.207 1.00 12.47 120 ILE E C 1
ATOM 9692 O O . ILE E 1 123 ? 8.901 96.733 107.487 1.00 12.62 120 ILE E O 1
ATOM 9697 N N . ALA E 1 124 ? 7.077 97.935 107.945 1.00 12.73 121 ALA E N 1
ATOM 9698 C CA . ALA E 1 124 ? 6.363 97.442 106.760 1.00 12.41 121 ALA E CA 1
ATOM 9699 C C . ALA E 1 124 ? 7.189 97.731 105.509 1.00 12.49 121 ALA E C 1
ATOM 9700 O O . ALA E 1 124 ? 7.368 96.898 104.636 1.00 12.66 121 ALA E O 1
ATOM 9702 N N . THR E 1 125 ? 7.701 98.937 105.442 1.00 12.38 122 THR E N 1
ATOM 9703 C CA . THR E 1 125 ? 8.571 99.371 104.342 1.00 12.25 122 THR E CA 1
ATOM 9704 C C . THR E 1 125 ? 9.812 98.514 104.192 1.00 12.45 122 THR E C 1
ATOM 9705 O O . THR E 1 125 ? 10.152 98.042 103.100 1.00 13.07 122 THR E O 1
ATOM 9709 N N . ASN E 1 126 ? 10.531 98.352 105.280 1.00 12.10 123 ASN E N 1
ATOM 9710 C CA . ASN E 1 126 ? 11.740 97.564 105.242 1.00 12.42 123 ASN E CA 1
ATOM 9711 C C . ASN E 1 126 ? 11.499 96.089 104.944 1.00 12.73 123 ASN E C 1
ATOM 9712 O O . ASN E 1 126 ? 12.310 95.455 104.304 1.00 12.92 123 ASN E O 1
ATOM 9717 N N . LEU E 1 127 ? 10.373 95.559 105.372 1.00 12.40 124 LEU E N 1
ATOM 9718 C CA . LEU E 1 127 ? 10.038 94.191 105.003 1.00 12.78 124 LEU E CA 1
ATOM 9719 C C . LEU E 1 127 ? 9.901 94.095 103.484 1.00 12.83 124 LEU E C 1
ATOM 9720 O O . LEU E 1 127 ? 10.470 93.177 102.851 1.00 13.04 124 LEU E O 1
ATOM 9725 N N . LEU E 1 128 ? 9.160 95.045 102.891 1.00 13.20 125 LEU E N 1
ATOM 9726 C CA . LEU E 1 128 ? 8.991 95.091 101.415 1.00 13.41 125 LEU E CA 1
ATOM 9727 C C . LEU E 1 128 ? 10.332 95.260 100.706 1.00 13.63 125 LEU E C 1
ATOM 9728 O O . LEU E 1 128 ? 10.627 94.531 99.753 1.00 13.76 125 LEU E O 1
ATOM 9733 N N . ILE E 1 129 ? 11.181 96.147 101.206 1.00 13.73 126 ILE E N 1
ATOM 9734 C CA . ILE E 1 129 ? 12.444 96.380 100.535 1.00 13.75 126 ILE E CA 1
ATOM 9735 C C . ILE E 1 129 ? 13.291 95.078 100.580 1.00 15.04 126 ILE E C 1
ATOM 9736 O O . ILE E 1 129 ? 13.936 94.697 99.586 1.00 14.86 126 ILE E O 1
ATOM 9741 N N . THR E 1 130 ? 13.280 94.417 101.740 1.00 14.82 127 THR E N 1
ATOM 9742 C CA . THR E 1 130 ? 14.082 93.191 101.970 1.00 17.33 127 THR E CA 1
ATOM 9743 C C . THR E 1 130 ? 13.663 92.122 100.981 1.00 18.06 127 THR E C 1
ATOM 9744 O O . THR E 1 130 ? 14.501 91.483 100.342 1.00 17.21 127 THR E O 1
ATOM 9748 N N . VAL E 1 131 ? 12.363 91.937 100.820 1.00 17.92 128 VAL E N 1
ATOM 9749 C CA . VAL E 1 131 ? 11.895 90.866 99.931 1.00 20.22 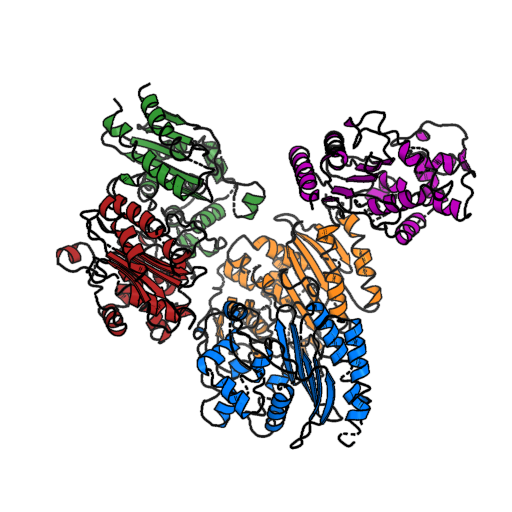128 VAL E CA 1
ATOM 9750 C C . VAL E 1 131 ? 11.935 91.217 98.450 1.00 20.75 128 VAL E C 1
ATOM 9751 O O . VAL E 1 131 ? 12.110 90.334 97.634 1.00 22.01 128 VAL E O 1
ATOM 9755 N N . LEU E 1 132 ? 11.793 92.486 98.103 1.00 19.66 129 LEU E N 1
ATOM 9756 C CA . LEU E 1 132 ? 11.705 92.920 96.687 1.00 20.57 129 LEU E CA 1
ATOM 9757 C C . LEU E 1 132 ? 13.064 93.261 96.076 1.00 20.00 129 LEU E C 1
ATOM 9758 O O . LEU E 1 132 ? 13.298 93.020 94.890 1.00 20.67 129 LEU E O 1
ATOM 9763 N N . GLY E 1 133 ? 13.947 93.853 96.873 1.00 18.06 130 GLY E N 1
ATOM 9764 C CA . GLY E 1 133 ? 15.284 94.232 96.440 1.00 18.42 130 GLY E CA 1
ATOM 9765 C C . GLY E 1 133 ? 15.333 95.692 96.057 1.00 18.20 130 GLY E C 1
ATOM 9766 O O . GLY E 1 133 ? 14.548 96.166 95.222 1.00 16.92 130 GLY E O 1
ATOM 9775 N N . GLU E 1 135 ? 17.684 97.304 94.334 1.00 21.27 132 GLU E N 1
ATOM 9776 C CA . GLU E 1 135 ? 18.056 97.497 92.950 1.00 23.48 132 GLU E CA 1
ATOM 9777 C C . GLU E 1 135 ? 16.842 97.292 92.043 1.00 20.48 132 GLU E C 1
ATOM 9778 O O . GLU E 1 135 ? 16.670 97.998 91.070 1.00 19.62 132 GLU E O 1
ATOM 9784 N N . ASN E 1 136 ? 15.981 96.334 92.360 1.00 18.52 133 ASN E N 1
ATOM 9785 C CA . ASN E 1 136 ? 14.768 96.138 91.568 1.00 17.92 133 ASN E CA 1
ATOM 9786 C C . ASN E 1 136 ? 13.778 97.316 91.639 1.00 16.84 133 ASN E C 1
ATOM 9787 O O . ASN E 1 136 ? 13.080 97.667 90.658 1.00 16.47 133 ASN E O 1
ATOM 9792 N N . ILE E 1 137 ? 13.683 97.904 92.824 1.00 16.12 134 ILE E N 1
ATOM 9793 C CA . ILE E 1 137 ? 12.807 99.051 93.043 1.00 15.69 134 ILE E CA 1
ATOM 9794 C C . ILE E 1 137 ? 13.285 100.267 92.213 1.00 16.21 134 ILE E C 1
ATOM 9795 O O . ILE E 1 137 ? 12.500 100.907 91.504 1.00 15.51 134 ILE E O 1
ATOM 9800 N N . ASN E 1 138 ? 14.590 100.495 92.211 1.00 16.83 135 ASN E N 1
ATOM 9801 C CA . ASN E 1 138 ? 15.153 101.534 91.372 1.00 17.61 135 ASN E CA 1
ATOM 9802 C C . ASN E 1 138 ? 15.023 101.267 89.882 1.00 18.22 135 ASN E C 1
ATOM 9803 O O . ASN E 1 138 ? 14.791 102.189 89.094 1.00 18.65 135 ASN E O 1
ATOM 9808 N N . ALA E 1 139 ? 15.161 100.012 89.476 1.00 19.07 136 ALA E N 1
ATOM 9809 C CA . ALA E 1 139 ? 14.972 99.661 88.078 1.00 18.93 136 ALA E CA 1
ATOM 9810 C C . ALA E 1 139 ? 13.517 99.973 87.648 1.00 18.27 136 ALA E C 1
ATOM 9811 O O . ALA E 1 139 ? 13.270 100.385 86.501 1.00 17.12 136 ALA E O 1
ATOM 9813 N N . ARG E 1 140 ? 12.547 99.787 88.554 1.00 17.06 137 ARG E N 1
ATOM 9814 C CA . ARG E 1 140 ? 11.177 100.175 88.254 1.00 16.18 137 ARG E CA 1
ATOM 9815 C C . ARG E 1 140 ? 11.034 101.700 88.041 1.00 16.09 137 ARG E C 1
ATOM 9816 O O . ARG E 1 140 ? 10.332 102.159 87.135 1.00 15.72 137 ARG E O 1
ATOM 9824 N N . ALA E 1 141 ? 11.673 102.492 88.887 1.00 16.10 138 ALA E N 1
ATOM 9825 C CA . ALA E 1 141 ? 11.664 103.948 88.698 1.00 16.31 138 ALA E CA 1
ATOM 9826 C C . ALA E 1 141 ? 12.231 104.323 87.359 1.00 17.68 138 ALA E C 1
ATOM 9827 O O . ALA E 1 141 ? 11.678 105.185 86.685 1.00 16.89 138 ALA E O 1
ATOM 9829 N N . GLU E 1 142 ? 13.336 103.677 86.964 1.00 18.98 139 GLU E N 1
ATOM 9830 C CA . GLU E 1 142 ? 13.923 103.941 85.647 1.00 21.96 139 GLU E CA 1
ATOM 9831 C C . GLU E 1 142 ? 12.926 103.610 84.540 1.00 21.59 139 GLU E C 1
ATOM 9832 O O . GLU E 1 142 ? 12.690 104.404 83.638 1.00 20.95 139 GLU E O 1
ATOM 9838 N N . LYS E 1 143 ? 12.293 102.454 84.619 1.00 20.93 140 LYS E N 1
ATOM 9839 C CA . LYS E 1 143 ? 11.268 102.071 83.628 1.00 21.59 140 LYS E CA 1
ATOM 9840 C C . LYS E 1 143 ? 10.133 103.060 83.532 1.00 20.60 140 LYS E C 1
ATOM 9841 O O . LYS E 1 143 ? 9.584 103.312 82.434 1.00 19.83 140 LYS E O 1
ATOM 9847 N N . LEU E 1 144 ? 9.741 103.623 84.667 1.00 19.22 141 LEU E N 1
ATOM 9848 C CA . LEU E 1 144 ? 8.656 104.583 84.702 1.00 19.03 141 LEU E CA 1
ATOM 9849 C C . LEU E 1 144 ? 9.084 106.001 84.315 1.00 18.97 141 LEU E C 1
ATOM 9850 O O . LEU E 1 144 ? 8.259 106.883 84.225 1.00 18.71 141 LEU E O 1
ATOM 9855 N N . GLY E 1 145 ? 10.368 106.249 84.142 1.00 19.21 142 GLY E N 1
ATOM 9856 C CA . GLY E 1 145 ? 10.825 107.599 83.802 1.00 19.58 142 GLY E CA 1
ATOM 9857 C C . GLY E 1 145 ? 10.831 108.550 84.999 1.00 19.25 142 GLY E C 1
ATOM 9858 O O . GLY E 1 145 ? 10.699 109.759 84.822 1.00 19.09 142 GLY E O 1
ATOM 9859 N N . VAL E 1 146 ? 11.007 108.016 86.206 1.00 17.74 143 VAL E N 1
ATOM 9860 C CA . VAL E 1 146 ? 10.981 108.827 87.419 1.00 17.45 143 VAL E CA 1
ATOM 9861 C C . VAL E 1 146 ? 12.207 108.556 88.257 1.00 18.13 143 VAL E C 1
ATOM 9862 O O . VAL E 1 146 ? 12.213 108.794 89.470 1.00 18.26 143 VAL E O 1
ATOM 9866 N N . ASP E 1 147 ? 13.300 108.181 87.616 1.00 19.31 144 ASP E N 1
ATOM 9867 C CA . ASP E 1 147 ? 14.469 107.808 88.391 1.00 20.95 144 ASP E CA 1
ATOM 9868 C C . ASP E 1 147 ? 15.285 108.966 88.947 1.00 19.99 144 ASP E C 1
ATOM 9869 O O . ASP E 1 147 ? 16.362 108.748 89.483 1.00 19.37 144 ASP E O 1
ATOM 9874 N N . GLU E 1 148 ? 14.786 110.192 88.879 1.00 19.91 145 GLU E N 1
ATOM 9875 C CA . GLU E 1 148 ? 15.347 111.241 89.758 1.00 22.11 145 GLU E CA 1
ATOM 9876 C C . GLU E 1 148 ? 15.063 110.898 91.213 1.00 21.47 145 GLU E C 1
ATOM 9877 O O . GLU E 1 148 ? 15.755 111.388 92.104 1.00 24.64 145 GLU E O 1
ATOM 9891 N N . GLU E 1 150 ? 15.260 108.060 94.086 1.00 18.74 147 GLU E N 1
ATOM 9892 C CA . GLU E 1 150 ? 16.107 106.900 94.289 1.00 19.27 147 GLU E CA 1
ATOM 9893 C C . GLU E 1 150 ? 15.940 106.352 95.685 1.00 17.66 147 GLU E C 1
ATOM 9894 O O . GLU E 1 150 ? 15.924 107.122 96.657 1.00 16.11 147 GLU E O 1
ATOM 9900 N N . LEU E 1 151 ? 15.980 105.035 95.778 1.00 16.27 148 LEU E N 1
ATOM 9901 C CA . LEU E 1 151 ? 16.020 104.342 97.041 1.00 16.41 148 LEU E CA 1
ATOM 9902 C C . LEU E 1 151 ? 17.430 103.800 97.269 1.00 17.12 148 LEU E C 1
ATOM 9903 O O . LEU E 1 151 ? 17.826 102.837 96.639 1.00 17.86 148 LEU E O 1
ATOM 9908 N N . ASN E 1 152 ? 18.196 104.416 98.171 1.00 18.22 149 ASN E N 1
ATOM 9909 C CA . ASN E 1 152 ? 19.537 103.949 98.506 1.00 18.22 149 ASN E CA 1
ATOM 9910 C C . ASN E 1 152 ? 19.731 103.407 99.911 1.00 18.74 149 ASN E C 1
ATOM 9911 O O . ASN E 1 152 ? 20.803 102.861 100.226 1.00 17.42 149 ASN E O 1
ATOM 9916 N N . ARG E 1 153 ? 18.725 103.561 100.783 1.00 17.52 150 ARG E N 1
ATOM 9917 C CA . ARG E 1 153 ? 18.849 103.047 102.148 1.00 17.45 150 ARG E CA 1
ATOM 9918 C C . ARG E 1 153 ? 17.494 102.665 102.703 1.00 16.90 150 ARG E C 1
ATOM 9919 O O . ARG E 1 153 ? 16.440 103.208 102.306 1.00 15.44 150 ARG E O 1
ATOM 9951 N N . ASP E 1 157 ? 17.914 103.795 108.704 1.00 19.08 154 ASP E N 1
ATOM 9952 C CA . ASP E 1 157 ? 19.314 103.363 108.649 1.00 20.90 154 ASP E CA 1
ATOM 9953 C C . ASP E 1 157 ? 20.220 104.605 108.720 1.00 24.48 154 ASP E C 1
ATOM 9954 O O . ASP E 1 157 ? 20.622 105.184 107.690 1.00 25.03 154 ASP E O 1
ATOM 9959 N N . PHE E 1 158 ? 20.529 104.981 109.939 1.00 26.27 155 PHE E N 1
ATOM 9960 C CA . PHE E 1 158 ? 21.301 106.191 110.206 1.00 30.75 155 PHE E CA 1
ATOM 9961 C C . PHE E 1 158 ? 22.761 105.985 109.810 1.00 29.57 155 PHE E C 1
ATOM 9962 O O . PHE E 1 158 ? 23.353 106.913 109.279 1.00 32.96 155 PHE E O 1
ATOM 9964 N N . ASN E 1 159 ? 23.330 104.793 109.974 1.00 28.54 156 ASN E N 1
ATOM 9965 C CA . ASN E 1 159 ? 24.692 104.571 109.419 1.00 31.79 156 ASN E CA 1
ATOM 9966 C C . ASN E 1 159 ? 24.796 104.787 107.922 1.00 29.87 156 ASN E C 1
ATOM 9967 O O . ASN E 1 159 ? 25.803 105.271 107.441 1.00 26.92 156 ASN E O 1
ATOM 9972 N N . ALA E 1 160 ? 23.784 104.323 107.175 1.00 28.65 157 ALA E N 1
ATOM 9973 C CA . ALA E 1 160 ? 23.861 104.388 105.724 1.00 29.67 157 ALA E CA 1
ATOM 9974 C C . ALA E 1 160 ? 23.927 105.867 105.371 1.00 28.41 157 ALA E C 1
ATOM 9975 O O . ALA E 1 160 ? 24.765 106.329 104.571 1.00 26.18 157 ALA E O 1
ATOM 9977 N N . LEU E 1 161 ? 23.077 106.628 106.025 1.00 30.89 158 LEU E N 1
ATOM 9978 C CA . LEU E 1 161 ? 23.057 108.058 105.780 1.00 31.81 158 LEU E CA 1
ATOM 9979 C C . LEU E 1 161 ? 24.408 108.650 105.993 1.00 31.42 158 LEU E C 1
ATOM 9980 O O . LEU E 1 161 ? 24.886 109.411 105.173 1.00 31.61 158 LEU E O 1
ATOM 9985 N N . ALA E 1 162 ? 25.060 108.284 107.087 1.00 34.03 159 ALA E N 1
ATOM 9986 C CA . ALA E 1 162 ? 26.415 108.799 107.383 1.00 33.30 159 ALA E CA 1
ATOM 9987 C C . ALA E 1 162 ? 27.509 108.335 106.399 1.00 32.82 159 ALA E C 1
ATOM 9988 O O . ALA E 1 162 ? 28.555 108.939 106.301 1.00 32.66 159 ALA E O 1
ATOM 9990 N N . GLU E 1 163 ? 27.286 107.225 105.712 1.00 30.39 160 GLU E N 1
ATOM 9991 C CA . GLU E 1 163 ? 28.179 106.742 104.682 1.00 30.27 160 GLU E CA 1
ATOM 9992 C C . GLU E 1 163 ? 27.830 107.297 103.305 1.00 29.16 160 GLU E C 1
ATOM 9993 O O . GLU E 1 163 ? 28.336 106.820 102.305 1.00 29.39 160 GLU E O 1
ATOM 9999 N N . GLY E 1 164 ? 26.941 108.283 103.250 1.00 26.77 161 GLY E N 1
ATOM 10000 C CA . GLY E 1 164 ? 26.566 108.933 102.002 1.00 25.05 161 GLY E CA 1
ATOM 10001 C C . GLY E 1 164 ? 25.433 108.299 101.208 1.00 24.60 161 GLY E C 1
ATOM 10002 O O . GLY E 1 164 ? 25.298 108.599 100.032 1.00 24.84 161 GLY E O 1
ATOM 10003 N N . ARG E 1 165 ? 24.623 107.430 101.814 1.00 22.76 162 ARG E N 1
ATOM 10004 C CA . ARG E 1 165 ? 23.548 106.773 101.079 1.00 22.75 162 ARG E CA 1
ATOM 10005 C C . ARG E 1 165 ? 22.218 107.348 101.579 1.00 22.69 162 ARG E C 1
ATOM 10006 O O . ARG E 1 165 ? 21.910 107.177 102.757 1.00 22.62 162 ARG E O 1
ATOM 10014 N N . ASP E 1 166 ? 21.447 108.037 100.717 1.00 20.89 163 ASP E N 1
ATOM 10015 C CA . ASP E 1 166 ? 20.177 108.590 101.152 1.00 20.00 163 ASP E CA 1
ATOM 10016 C C . ASP E 1 166 ? 19.124 108.426 100.065 1.00 18.70 163 ASP E C 1
ATOM 10017 O O . ASP E 1 166 ? 19.432 108.177 98.921 1.00 19.91 163 ASP E O 1
ATOM 10022 N N . ASN E 1 167 ? 17.885 108.513 100.458 1.00 16.44 164 ASN E N 1
ATOM 10023 C CA . ASN E 1 167 ? 16.785 108.403 99.533 1.00 15.49 164 ASN E CA 1
ATOM 10024 C C . ASN E 1 167 ? 16.409 109.797 99.062 1.00 16.18 164 ASN E C 1
ATOM 10025 O O . ASN E 1 167 ? 16.388 110.716 99.878 1.00 15.53 164 ASN E O 1
ATOM 10030 N N . HIS E 1 168 ? 16.073 109.938 97.783 1.00 15.73 165 HIS E N 1
ATOM 10031 C CA . HIS E 1 168 ? 15.896 111.235 97.134 1.00 17.26 165 HIS E CA 1
ATOM 10032 C C . HIS E 1 168 ? 14.626 111.259 96.345 1.00 15.83 165 HIS E C 1
ATOM 10033 O O . HIS E 1 168 ? 14.210 110.235 95.864 1.00 16.04 165 HIS E O 1
ATOM 10040 N N . ILE E 1 169 ? 14.103 112.454 96.141 1.00 15.17 166 ILE E N 1
ATOM 10041 C CA . ILE E 1 169 ? 12.946 112.689 95.304 1.00 15.86 166 ILE E CA 1
ATOM 10042 C C . ILE E 1 169 ? 13.041 114.127 94.738 1.00 14.99 166 ILE E C 1
ATOM 10043 O O . ILE E 1 169 ? 13.814 114.934 95.235 1.00 15.54 166 ILE E O 1
ATOM 10048 N N . THR E 1 170 ? 12.253 114.416 93.716 1.00 14.68 167 THR E N 1
ATOM 10049 C CA . THR E 1 170 ? 12.037 115.746 93.205 1.00 14.36 167 THR E CA 1
ATOM 10050 C C . THR E 1 170 ? 10.548 115.927 93.015 1.00 14.54 167 THR E C 1
ATOM 10051 O O . THR E 1 170 ? 9.793 114.931 92.919 1.00 14.18 167 THR E O 1
ATOM 10055 N N . ALA E 1 171 ? 10.106 117.168 92.975 1.00 14.79 168 ALA E N 1
ATOM 10056 C CA . ALA E 1 171 ? 8.673 117.413 92.798 1.00 15.28 168 ALA E CA 1
ATOM 10057 C C . ALA E 1 171 ? 8.129 116.850 91.463 1.00 16.21 168 ALA E C 1
ATOM 10058 O O . ALA E 1 171 ? 7.075 116.205 91.430 1.00 15.60 168 ALA E O 1
ATOM 10068 N N . SER E 1 173 ? 9.384 114.380 89.545 1.00 15.47 170 SER E N 1
ATOM 10069 C CA . SER E 1 173 ? 9.423 112.923 89.460 1.00 15.41 170 SER E CA 1
ATOM 10070 C C . SER E 1 173 ? 8.245 112.356 90.253 1.00 15.43 170 SER E C 1
ATOM 10071 O O . SER E 1 173 ? 7.576 111.423 89.784 1.00 17.09 170 SER E O 1
ATOM 10074 N N . LEU E 1 174 ? 7.934 112.958 91.390 1.00 14.58 171 LEU E N 1
ATOM 10075 C CA . LEU E 1 174 ? 6.800 112.484 92.187 1.00 14.81 171 LEU E CA 1
ATOM 10076 C C . LEU E 1 174 ? 5.490 112.755 91.429 1.00 14.64 171 LEU E C 1
ATOM 10077 O O . LEU E 1 174 ? 4.602 111.886 91.397 1.00 13.34 171 LEU E O 1
ATOM 10082 N N . ALA E 1 175 ? 5.383 113.937 90.824 1.00 14.08 172 ALA E N 1
ATOM 10083 C CA . ALA E 1 175 ? 4.216 114.241 90.004 1.00 14.95 172 ALA E CA 1
ATOM 10084 C C . ALA E 1 175 ? 4.003 113.230 88.878 1.00 14.96 172 ALA E C 1
ATOM 10085 O O . ALA E 1 175 ? 2.859 112.841 88.621 1.00 14.06 172 ALA E O 1
ATOM 10087 N N . ARG E 1 176 ? 5.076 112.855 88.192 1.00 15.52 173 ARG E N 1
ATOM 10088 C CA . ARG E 1 176 ? 4.989 111.857 87.124 1.00 16.44 173 ARG E CA 1
ATOM 10089 C C . ARG E 1 176 ? 4.580 110.465 87.644 1.00 15.10 173 ARG E C 1
ATOM 10090 O O . ARG E 1 176 ? 3.803 109.750 87.000 1.00 14.34 173 ARG E O 1
ATOM 10098 N N . LEU E 1 177 ? 5.064 110.108 88.814 1.00 14.19 174 LEU E N 1
ATOM 10099 C CA . LEU E 1 177 ? 4.679 108.877 89.443 1.00 14.51 174 LEU E CA 1
ATOM 10100 C C . LEU E 1 177 ? 3.200 108.901 89.800 1.00 14.32 174 LEU E C 1
ATOM 10101 O O . LEU E 1 177 ? 2.499 107.919 89.539 1.00 14.05 174 LEU E O 1
ATOM 10106 N N . TYR E 1 178 ? 2.728 110.012 90.375 1.00 14.73 175 TYR E N 1
ATOM 10107 C CA . TYR E 1 178 ? 1.314 110.147 90.663 1.00 15.10 175 TYR E CA 1
ATOM 10108 C C . TYR E 1 178 ? 0.433 110.129 89.412 1.00 14.89 175 TYR E C 1
ATOM 10109 O O . TYR E 1 178 ? -0.665 109.579 89.445 1.00 15.32 175 TYR E O 1
ATOM 10118 N N . LYS E 1 179 ? 0.910 110.684 88.320 1.00 15.65 176 LYS E N 1
ATOM 10119 C CA . LYS E 1 179 ? 0.147 110.662 87.068 1.00 16.14 176 LYS E CA 1
ATOM 10120 C C . LYS E 1 179 ? 0.016 109.217 86.552 1.00 16.05 176 LYS E C 1
ATOM 10121 O O . LYS E 1 179 ? -1.055 108.793 86.107 1.00 15.58 176 LYS E O 1
ATOM 10127 N N . HIS E 1 180 ? 1.083 108.447 86.693 1.00 15.77 177 HIS E N 1
ATOM 10128 C CA . HIS E 1 180 ? 1.036 107.031 86.322 1.00 16.88 177 HIS E CA 1
ATOM 10129 C C . HIS E 1 180 ? 0.007 106.260 87.159 1.00 15.77 177 HIS E C 1
ATOM 10130 O O . HIS E 1 180 ? -0.802 105.480 86.651 1.00 15.96 177 HIS E O 1
ATOM 10137 N N . ILE E 1 181 ? 0.041 106.495 88.463 1.00 15.00 178 ILE E N 1
ATOM 10138 C CA . ILE E 1 181 ? -0.911 105.886 89.383 1.00 15.32 178 ILE E CA 1
ATOM 10139 C C . ILE E 1 181 ? -2.342 106.314 89.084 1.00 14.64 178 ILE E C 1
ATOM 10140 O O . ILE E 1 181 ? -3.238 105.480 89.008 1.00 13.69 178 ILE E O 1
ATOM 10145 N N . PHE E 1 182 ? -2.543 107.607 88.902 1.00 14.46 179 PHE E N 1
ATOM 10146 C CA . PHE E 1 182 ? -3.823 108.150 88.438 1.00 14.40 179 PHE E CA 1
ATOM 10147 C C . PHE E 1 182 ? -4.343 107.427 87.190 1.00 15.41 179 PHE E C 1
ATOM 10148 O O . PHE E 1 182 ? -5.525 107.064 87.089 1.00 15.10 179 PHE E O 1
ATOM 10156 N N . GLU E 1 183 ? -3.466 107.226 86.216 1.00 16.27 180 GLU E N 1
ATOM 10157 C CA . GLU E 1 183 ? -3.857 106.527 85.000 1.00 17.13 180 GLU E CA 1
ATOM 10158 C C . GLU E 1 183 ? -4.267 105.071 85.226 1.00 17.27 180 GLU E C 1
ATOM 10159 O O . GLU E 1 183 ? -5.050 104.563 84.434 1.00 17.68 180 GLU E O 1
ATOM 10165 N N . CYS E 1 184 ? -3.744 104.404 86.263 1.00 16.15 181 CYS E N 1
ATOM 10166 C CA . CYS E 1 184 ? -4.089 103.017 86.609 1.00 17.99 181 CYS E CA 1
ATOM 10167 C C . CYS E 1 184 ? -5.364 102.852 87.466 1.00 16.72 181 CYS E C 1
ATOM 10168 O O . CYS E 1 184 ? -5.840 101.718 87.688 1.00 16.04 181 CYS E O 1
ATOM 10171 N N . ARG E 1 185 ? -5.865 103.951 88.018 1.00 15.10 182 ARG E N 1
ATOM 10172 C CA . ARG E 1 185 ? -6.861 103.870 89.099 1.00 14.63 182 ARG E CA 1
ATOM 10173 C C . ARG E 1 185 ? -8.177 103.157 88.757 1.00 14.37 182 ARG E C 1
ATOM 10174 O O . ARG E 1 185 ? -8.829 102.652 89.656 1.00 13.99 182 ARG E O 1
ATOM 10182 N N . ASP E 1 186 ? -8.577 103.177 87.501 1.00 14.99 183 ASP E N 1
ATOM 10183 C CA . ASP E 1 186 ? -9.788 102.471 87.074 1.00 15.74 183 ASP E CA 1
ATOM 10184 C C . ASP E 1 186 ? -9.521 101.278 86.134 1.00 15.92 183 ASP E C 1
ATOM 10185 O O . ASP E 1 186 ? -10.481 100.731 85.525 1.00 16.17 183 ASP E O 1
ATOM 10190 N N A ARG E 1 187 ? -8.261 100.898 85.964 0.50 16.12 184 ARG E N 1
ATOM 10191 N N B ARG E 1 187 ? -8.258 100.903 85.979 0.50 15.79 184 ARG E N 1
ATOM 10192 C CA A ARG E 1 187 ? -7.899 99.862 84.993 0.50 17.86 184 ARG E CA 1
ATOM 10193 C CA B ARG E 1 187 ? -7.868 99.871 85.022 0.50 17.32 184 ARG E CA 1
ATOM 10194 C C A ARG E 1 187 ? -8.186 98.455 85.527 0.50 16.80 184 ARG E C 1
ATOM 10195 C C B ARG E 1 187 ? -8.182 98.465 85.532 0.50 16.56 184 ARG E C 1
ATOM 10196 O O A ARG E 1 187 ? -8.718 97.614 84.804 0.50 16.64 184 ARG E O 1
ATOM 10197 O O B ARG E 1 187 ? -8.727 97.639 84.802 0.50 16.43 184 ARG E O 1
ATOM 10212 N N . ASP E 1 188 ? -7.826 98.209 86.781 1.00 15.68 185 ASP E N 1
ATOM 10213 C CA . ASP E 1 188 ? -7.905 96.873 87.369 1.00 15.34 185 ASP E CA 1
ATOM 10214 C C . ASP E 1 188 ? -7.920 96.942 88.890 1.00 14.27 185 ASP E C 1
ATOM 10215 O O . ASP E 1 188 ? -7.876 98.021 89.455 1.00 13.50 185 ASP E O 1
ATOM 10220 N N . VAL E 1 189 ? -8.014 95.812 89.565 1.00 14.20 186 VAL E N 1
ATOM 10221 C CA . VAL E 1 189 ? -8.163 95.862 91.011 1.00 14.56 186 VAL E CA 1
ATOM 10222 C C . VAL E 1 189 ? -6.910 96.403 91.699 1.00 13.96 186 VAL E C 1
ATOM 10223 O O . VAL E 1 189 ? -6.993 96.943 92.804 1.00 13.78 186 VAL E O 1
ATOM 10227 N N . TYR E 1 190 ? -5.765 96.276 91.034 1.00 14.76 187 TYR E N 1
ATOM 10228 C CA . TYR E 1 190 ? -4.481 96.678 91.625 1.00 14.65 187 TYR E CA 1
ATOM 10229 C C . TYR E 1 190 ? -4.327 98.187 91.577 1.00 14.39 187 TYR E C 1
ATOM 10230 O O . TYR E 1 190 ? -3.966 98.840 92.583 1.00 14.15 187 TYR E O 1
ATOM 10239 N N . GLY E 1 191 ? -4.598 98.767 90.408 1.00 14.82 188 GLY E N 1
ATOM 10240 C CA . GLY E 1 191 ? -4.616 100.198 90.279 1.00 14.50 188 GLY E CA 1
ATOM 10241 C C . GLY E 1 191 ? -5.642 100.839 91.182 1.00 14.01 188 GLY E C 1
ATOM 10242 O O . GLY E 1 191 ? -5.392 101.914 91.776 1.00 13.18 188 GLY E O 1
ATOM 10243 N N . ARG E 1 192 ? -6.812 100.220 91.276 1.00 13.81 189 ARG E N 1
ATOM 10244 C CA . ARG E 1 192 ? -7.855 100.751 92.139 1.00 13.79 189 ARG E CA 1
ATOM 10245 C C . ARG E 1 192 ? -7.434 100.741 93.615 1.00 13.91 189 ARG E C 1
ATOM 10246 O O . ARG E 1 192 ? -7.630 101.726 94.330 1.00 12.97 189 ARG E O 1
ATOM 10254 N N . GLU E 1 193 ? -6.829 99.639 94.056 1.00 14.14 190 GLU E N 1
ATOM 10255 C CA . GLU E 1 193 ? -6.368 99.552 95.430 1.00 14.20 190 GLU E CA 1
ATOM 10256 C C . GLU E 1 193 ? -5.296 100.598 95.736 1.00 13.45 190 GLU E C 1
ATOM 10257 O O . GLU E 1 193 ? -5.333 101.206 96.797 1.00 13.03 190 GLU E O 1
ATOM 10271 N N . TRP E 1 195 ? -4.981 103.552 94.350 1.00 13.07 192 TRP E N 1
ATOM 10272 C CA . TRP E 1 195 ? -5.683 104.805 94.461 1.00 13.77 192 TRP E CA 1
ATOM 10273 C C . TRP E 1 195 ? -6.404 104.899 95.832 1.00 13.58 192 TRP E C 1
ATOM 10274 O O . TRP E 1 195 ? -6.387 105.969 96.510 1.00 13.13 192 TRP E O 1
ATOM 10285 N N . ASN E 1 196 ? -7.077 103.813 96.224 1.00 13.81 193 ASN E N 1
ATOM 10286 C CA . ASN E 1 196 ? -7.827 103.820 97.451 1.00 13.43 193 ASN E CA 1
ATOM 10287 C C . ASN E 1 196 ? -6.861 103.994 98.675 1.00 13.01 193 ASN E C 1
ATOM 10288 O O . ASN E 1 196 ? -7.183 104.736 99.598 1.00 12.95 193 ASN E O 1
ATOM 10293 N N . ILE E 1 197 ? -5.740 103.289 98.663 1.00 13.38 194 ILE E N 1
ATOM 10294 C CA . ILE E 1 197 ? -4.732 103.366 99.749 1.00 13.52 194 ILE E CA 1
ATOM 10295 C C . ILE E 1 197 ? -4.250 104.824 99.879 1.00 14.08 194 ILE E C 1
ATOM 10296 O O . ILE E 1 197 ? -4.171 105.394 100.984 1.00 14.23 194 ILE E O 1
ATOM 10301 N N . LEU E 1 198 ? -3.918 105.440 98.739 1.00 14.15 195 LEU E N 1
ATOM 10302 C CA . LEU E 1 198 ? -3.500 106.835 98.765 1.00 14.45 195 LEU E CA 1
ATOM 10303 C C . LEU E 1 198 ? -4.551 107.709 99.472 1.00 14.27 195 LEU E C 1
ATOM 10304 O O . LEU E 1 198 ? -4.221 108.601 100.281 1.00 12.60 195 LEU E O 1
ATOM 10309 N N . GLY E 1 199 ? -5.817 107.448 99.155 1.00 13.36 196 GLY E N 1
ATOM 10310 C CA . GLY E 1 199 ? -6.918 108.203 99.728 1.00 13.69 196 GLY E CA 1
ATOM 10311 C C . GLY E 1 199 ? -7.259 107.924 101.178 1.00 13.71 196 GLY E C 1
ATOM 10312 O O . GLY E 1 199 ? -8.062 108.672 101.757 1.00 12.98 196 GLY E O 1
ATOM 10313 N N . ARG E 1 200 ? -6.664 106.880 101.768 1.00 13.14 197 ARG E N 1
ATOM 10314 C CA . ARG E 1 200 ? -6.885 106.525 103.191 1.00 13.66 197 ARG E CA 1
ATOM 10315 C C . ARG E 1 200 ? -5.709 106.968 104.063 1.00 13.80 197 ARG E C 1
ATOM 10316 O O . ARG E 1 200 ? -5.603 106.573 105.223 1.00 13.34 197 ARG E O 1
ATOM 10324 N N . GLN E 1 201 ? -4.832 107.801 103.508 1.00 14.50 198 GLN E N 1
ATOM 10325 C CA . GLN E 1 201 ? -3.753 108.429 104.293 1.00 14.36 198 GLN E CA 1
ATOM 10326 C C . GLN E 1 201 ? -4.259 109.014 105.601 1.00 14.30 198 GLN E C 1
ATOM 10327 O O . GLN E 1 201 ? -5.216 109.813 105.615 1.00 14.46 198 GLN E O 1
ATOM 10333 N N . GLN E 1 202 ? -3.590 108.683 106.699 1.00 14.18 199 GLN E N 1
ATOM 10334 C CA . GLN E 1 202 ? -4.085 109.113 108.014 1.00 15.02 199 GLN E CA 1
ATOM 10335 C C . GLN E 1 202 ? -3.434 110.378 108.493 1.00 16.04 199 GLN E C 1
ATOM 10336 O O . GLN E 1 202 ? -3.987 111.025 109.368 1.00 16.35 199 GLN E O 1
ATOM 10342 N N . PHE E 1 203 ? -2.294 110.760 107.936 1.00 14.81 200 PHE E N 1
ATOM 10343 C CA . PHE E 1 203 ? -1.638 111.999 108.396 1.00 17.17 200 PHE E CA 1
ATOM 10344 C C . PHE E 1 203 ? -2.093 113.199 107.538 1.00 16.66 200 PHE E C 1
ATOM 10345 O O . PHE E 1 203 ? -1.686 113.336 106.375 1.00 16.05 200 PHE E O 1
ATOM 10353 N N . ARG E 1 204 ? -2.884 114.072 108.165 1.00 15.47 201 ARG E N 1
ATOM 10354 C CA . ARG E 1 204 ? -3.478 115.237 107.511 1.00 16.24 201 ARG E CA 1
ATOM 10355 C C . ARG E 1 204 ? -3.035 116.555 108.126 1.00 16.66 201 ARG E C 1
ATOM 10356 O O . ARG E 1 204 ? -3.766 117.559 108.088 1.00 17.21 201 ARG E O 1
ATOM 10364 N N . ASP E 1 205 ? -1.787 116.588 108.590 1.00 16.39 202 ASP E N 1
ATOM 10365 C CA . ASP E 1 205 ? -1.261 117.749 109.241 1.00 17.57 202 ASP E CA 1
ATOM 10366 C C . ASP E 1 205 ? -0.593 118.784 108.306 1.00 16.99 202 ASP E C 1
ATOM 10367 O O . ASP E 1 205 ? -0.189 119.857 108.771 1.00 17.56 202 ASP E O 1
ATOM 10372 N N . ILE E 1 206 ? -0.460 118.460 107.031 1.00 16.04 203 ILE E N 1
ATOM 10373 C CA . ILE E 1 206 ? 0.238 119.337 106.097 1.00 16.38 203 ILE E CA 1
ATOM 10374 C C . ILE E 1 206 ? -0.787 119.968 105.126 1.00 15.83 203 ILE E C 1
ATOM 10375 O O . ILE E 1 206 ? -1.574 120.806 105.556 1.00 15.11 203 ILE E O 1
ATOM 10380 N N . LEU E 1 207 ? -0.821 119.543 103.858 1.00 15.18 204 LEU E N 1
ATOM 10381 C CA . LEU E 1 207 ? -1.630 120.205 102.851 1.00 15.61 204 LEU E CA 1
ATOM 10382 C C . LEU E 1 207 ? -3.141 120.263 103.181 1.00 16.28 204 LEU E C 1
ATOM 10383 O O . LEU E 1 207 ? -3.761 121.298 102.904 1.00 16.61 204 LEU E O 1
ATOM 10388 N N . PRO E 1 208 ? -3.720 119.206 103.772 1.00 16.30 205 PRO E N 1
ATOM 10389 C CA . PRO E 1 208 ? -5.165 119.245 104.031 1.00 16.49 205 PRO E CA 1
ATOM 10390 C C . PRO E 1 208 ? -5.557 119.780 105.379 1.00 16.07 205 PRO E C 1
ATOM 10391 O O . PRO E 1 208 ? -6.720 119.668 105.750 1.00 16.42 205 PRO E O 1
ATOM 10395 N N . PHE E 1 209 ? -4.626 120.373 106.111 1.00 15.05 206 PHE E N 1
ATOM 10396 C CA . PHE E 1 209 ? -4.933 120.834 107.458 1.00 16.27 206 PHE E CA 1
ATOM 10397 C C . PHE E 1 209 ? -6.202 121.664 107.565 1.00 17.48 206 PHE E C 1
ATOM 10398 O O . PHE E 1 209 ? -6.994 121.455 108.487 1.00 18.03 206 PHE E O 1
ATOM 10406 N N . TYR E 1 210 ? -6.418 122.600 106.647 1.00 17.97 207 TYR E N 1
ATOM 10407 C CA . TYR E 1 210 ? -7.596 123.438 106.728 1.00 18.25 207 TYR E CA 1
ATOM 10408 C C . TYR E 1 210 ? -8.770 122.940 105.867 1.00 19.55 207 TYR E C 1
ATOM 10409 O O . TYR E 1 210 ? -9.819 123.578 105.841 1.00 18.73 207 TYR E O 1
ATOM 10418 N N . TRP E 1 211 ? -8.645 121.792 105.211 1.00 18.89 208 TRP E N 1
ATOM 10419 C CA . TRP E 1 211 ? -9.661 121.424 104.236 1.00 19.92 208 TRP E CA 1
ATOM 10420 C C . TRP E 1 211 ? -10.922 120.849 104.879 1.00 21.21 208 TRP E C 1
ATOM 10421 O O . TRP E 1 211 ? -11.965 120.904 104.285 1.00 21.61 208 TRP E O 1
ATOM 10432 N N . GLY E 1 212 ? -10.780 120.252 106.045 1.00 22.05 209 GLY E N 1
ATOM 10433 C CA . GLY E 1 212 ? -11.880 119.536 106.703 1.00 25.48 209 GLY E CA 1
ATOM 10434 C C . GLY E 1 212 ? -11.805 118.032 106.429 1.00 27.00 209 GLY E C 1
ATOM 10435 O O . GLY E 1 212 ? -11.390 117.602 105.328 1.00 23.97 209 GLY E O 1
ATOM 10436 N N . GLU E 1 213 ? -12.264 117.257 107.415 1.00 32.78 210 GLU E N 1
ATOM 10437 C CA . GLU E 1 213 ? -12.311 115.787 107.372 1.00 37.28 210 GLU E CA 1
ATOM 10438 C C . GLU E 1 213 ? -12.958 115.202 106.100 1.00 33.91 210 GLU E C 1
ATOM 10439 O O . GLU E 1 213 ? -12.553 114.165 105.625 1.00 35.76 210 GLU E O 1
ATOM 10445 N N . GLY E 1 214 ? -13.955 115.860 105.545 1.00 32.62 211 GLY E N 1
ATOM 10446 C CA . GLY E 1 214 ? -14.651 115.325 104.387 1.00 32.21 211 GLY E CA 1
ATOM 10447 C C . GLY E 1 214 ? -13.960 115.400 103.042 1.00 30.17 211 GLY E C 1
ATOM 10448 O O . GLY E 1 214 ? -14.483 114.891 102.058 1.00 31.14 211 GLY E O 1
ATOM 10449 N N . ILE E 1 215 ? -12.809 116.062 102.947 1.00 26.02 212 ILE E N 1
ATOM 10450 C CA . ILE E 1 215 ? -12.177 116.255 101.654 1.00 23.84 212 ILE E CA 1
ATOM 10451 C C . ILE E 1 215 ? -11.112 115.158 101.518 1.00 21.97 212 ILE E C 1
ATOM 10452 O O . ILE E 1 215 ? -10.088 115.174 102.214 1.00 20.03 212 ILE E O 1
ATOM 10457 N N . ARG E 1 216 ? -11.386 114.188 100.667 1.00 20.93 213 ARG E N 1
ATOM 10458 C CA . ARG E 1 216 ? -10.450 113.101 100.423 1.00 21.30 213 ARG E CA 1
ATOM 10459 C C . ARG E 1 216 ? -9.250 113.607 99.611 1.00 18.78 213 ARG E C 1
ATOM 10460 O O . ARG E 1 216 ? -9.376 114.391 98.670 1.00 19.93 213 ARG E O 1
ATOM 10468 N N . PHE E 1 217 ? -8.065 113.155 99.990 1.00 16.52 214 PHE E N 1
ATOM 10469 C CA . PHE E 1 217 ? -6.857 113.527 99.260 1.00 15.71 214 PHE E CA 1
ATOM 10470 C C . PHE E 1 217 ? -6.059 112.234 99.118 1.00 14.86 214 PHE E C 1
ATOM 10471 O O . PHE E 1 217 ? -6.018 111.439 100.063 1.00 14.98 214 PHE E O 1
ATOM 10479 N N . HIS E 1 218 ? -5.509 112.015 97.921 1.00 14.18 215 HIS E N 1
ATOM 10480 C CA . HIS E 1 218 ? -4.807 110.790 97.583 1.00 13.55 215 HIS E CA 1
ATOM 10481 C C . HIS E 1 218 ? -3.345 111.113 97.686 1.00 12.89 215 HIS E C 1
ATOM 10482 O O . HIS E 1 218 ? -2.737 111.641 96.742 1.00 12.80 215 HIS E O 1
ATOM 10489 N N . HIS E 1 219 ? -2.779 110.821 98.847 1.00 12.27 216 HIS E N 1
ATOM 10490 C CA . HIS E 1 219 ? -1.475 111.456 99.178 1.00 11.70 216 HIS E CA 1
ATOM 10491 C C . HIS E 1 219 ? -0.622 110.683 100.120 1.00 11.89 216 HIS E C 1
ATOM 10492 O O . HIS E 1 219 ? -1.050 109.692 100.705 1.00 12.09 216 HIS E O 1
ATOM 10499 N N . LYS E 1 220 ? 0.599 111.181 100.289 1.00 11.73 217 LYS E N 1
ATOM 10500 C CA . LYS E 1 220 ? 1.551 110.601 101.217 1.00 12.03 217 LYS E CA 1
ATOM 10501 C C . LYS E 1 220 ? 2.354 111.758 101.773 1.00 12.20 217 LYS E C 1
ATOM 10502 O O . LYS E 1 220 ? 2.723 112.655 101.002 1.00 13.41 217 LYS E O 1
ATOM 10508 N N . THR E 1 221 ? 2.652 111.737 103.066 1.00 12.54 218 THR E N 1
ATOM 10509 C CA . THR E 1 221 ? 3.540 112.754 103.702 1.00 13.23 218 THR E CA 1
ATOM 10510 C C . THR E 1 221 ? 4.929 112.168 104.006 1.00 13.59 218 THR E C 1
ATOM 10511 O O . THR E 1 221 ? 5.147 110.951 103.938 1.00 14.00 218 THR E O 1
ATOM 10515 N N . GLY E 1 222 ? 5.881 113.039 104.319 1.00 14.52 219 GLY E N 1
ATOM 10516 C CA . GLY E 1 222 ? 7.164 112.558 104.752 1.00 15.19 219 GLY E CA 1
ATOM 10517 C C . GLY E 1 222 ? 7.735 113.521 105.755 1.00 15.96 219 GLY E C 1
ATOM 10518 O O . GLY E 1 222 ? 7.532 114.725 105.652 1.00 17.89 219 GLY E O 1
ATOM 10519 N N A SER E 1 223 ? 8.366 112.997 106.789 0.50 16.32 220 SER E N 1
ATOM 10520 N N B SER E 1 223 ? 8.502 113.008 106.683 0.50 16.44 220 SER E N 1
ATOM 10521 C CA A SER E 1 223 ? 9.014 113.851 107.795 0.50 17.13 220 SER E CA 1
ATOM 10522 C CA B SER E 1 223 ? 9.004 113.855 107.738 0.50 17.31 220 SER E CA 1
ATOM 10523 C C A SER E 1 223 ? 10.346 113.262 108.161 0.50 17.20 220 SER E C 1
ATOM 10524 C C B SER E 1 223 ? 10.300 113.284 108.260 0.50 17.30 220 SER E C 1
ATOM 10525 O O A SER E 1 223 ? 10.471 112.053 108.280 0.50 16.59 220 SER E O 1
ATOM 10526 O O B SER E 1 223 ? 10.355 112.099 108.564 0.50 16.47 220 SER E O 1
ATOM 10531 N N . LEU E 1 224 ? 11.327 114.131 108.363 1.00 17.24 221 LEU E N 1
ATOM 10532 C CA . LEU E 1 224 ? 12.579 113.775 109.011 1.00 18.58 221 LEU E CA 1
ATOM 10533 C C . LEU E 1 224 ? 12.996 115.060 109.754 1.00 18.15 221 LEU E C 1
ATOM 10534 O O . LEU E 1 224 ? 12.337 116.103 109.635 1.00 17.05 221 LEU E O 1
ATOM 10539 N N . ASP E 1 225 ? 14.067 115.006 110.517 1.00 18.83 222 ASP E N 1
ATOM 10540 C CA . ASP E 1 225 ? 14.536 116.224 111.141 1.00 20.19 222 ASP E CA 1
ATOM 10541 C C . ASP E 1 225 ? 14.731 117.303 110.049 1.00 19.28 222 ASP E C 1
ATOM 10542 O O . ASP E 1 225 ? 15.476 117.108 109.083 1.00 19.17 222 ASP E O 1
ATOM 10547 N N . ARG E 1 226 ? 14.036 118.418 110.223 1.00 17.85 223 ARG E N 1
ATOM 10548 C CA . ARG E 1 226 ? 14.093 119.581 109.332 1.00 18.38 223 ARG E CA 1
ATOM 10549 C C . ARG E 1 226 ? 13.593 119.347 107.911 1.00 17.69 223 ARG E C 1
ATOM 10550 O O . ARG E 1 226 ? 13.963 120.095 107.011 1.00 17.71 223 ARG E O 1
ATOM 10558 N N . VAL E 1 227 ? 12.738 118.330 107.724 1.00 16.57 224 VAL E N 1
ATOM 10559 C CA . VAL E 1 227 ? 12.191 118.002 106.421 1.00 16.45 224 VAL E CA 1
ATOM 10560 C C . VAL E 1 227 ? 10.731 117.680 106.616 1.00 15.85 224 VAL E C 1
ATOM 10561 O O . VAL E 1 227 ? 10.394 116.850 107.484 1.00 14.63 224 VAL E O 1
ATOM 10565 N N . GLU E 1 228 ? 9.863 118.365 105.871 1.00 15.32 225 GLU E N 1
ATOM 10566 C CA . GLU E 1 228 ? 8.423 118.094 105.912 1.00 15.05 225 GLU E CA 1
ATOM 10567 C C . GLU E 1 228 ? 7.869 118.150 104.507 1.00 14.26 225 GLU E C 1
ATOM 10568 O O . GLU E 1 228 ? 8.039 119.180 103.831 1.00 14.52 225 GLU E O 1
ATOM 10574 N N . HIS E 1 229 ? 7.238 117.053 104.035 1.00 13.32 226 HIS E N 1
ATOM 10575 C CA . HIS E 1 229 ? 6.755 116.994 102.677 1.00 12.70 226 HIS E CA 1
ATOM 10576 C C . HIS E 1 229 ? 5.326 116.458 102.657 1.00 12.56 226 HIS E C 1
ATOM 10577 O O . HIS E 1 229 ? 4.902 115.677 103.530 1.00 11.75 226 HIS E O 1
ATOM 10584 N N . ASP E 1 230 ? 4.591 116.856 101.633 1.00 12.70 227 ASP E N 1
ATOM 10585 C CA . ASP E 1 230 ? 3.289 116.240 101.382 1.00 12.93 227 ASP E CA 1
ATOM 10586 C C . ASP E 1 230 ? 3.057 116.353 99.904 1.00 13.35 227 ASP E C 1
ATOM 10587 O O . ASP E 1 230 ? 3.343 117.401 99.306 1.00 13.76 227 ASP E O 1
ATOM 10592 N N . GLY E 1 231 ? 2.472 115.328 99.298 1.00 13.08 228 GLY E N 1
ATOM 10593 C CA . GLY E 1 231 ? 2.056 115.459 97.917 1.00 13.28 228 GLY E CA 1
ATOM 10594 C C . GLY E 1 231 ? 1.022 114.420 97.537 1.00 12.92 228 GLY E C 1
ATOM 10595 O O . GLY E 1 231 ? 1.007 113.329 98.076 1.00 12.10 228 GLY E O 1
ATOM 10596 N N . GLY E 1 232 ? 0.136 114.804 96.623 1.00 13.72 229 GLY E N 1
ATOM 10597 C CA . GLY E 1 232 ? -0.918 113.923 96.220 1.00 13.98 229 GLY E CA 1
ATOM 10598 C C . GLY E 1 232 ? -1.845 114.586 95.249 1.00 14.65 229 GLY E C 1
ATOM 10599 O O . GLY E 1 232 ? -1.532 115.652 94.702 1.00 15.05 229 GLY E O 1
ATOM 10600 N N . VAL E 1 233 ? -2.976 113.933 95.053 1.00 14.29 230 VAL E N 1
ATOM 10601 C CA . VAL E 1 233 ? -3.963 114.305 94.060 1.00 14.49 230 VAL E CA 1
ATOM 10602 C C . VAL E 1 233 ? -5.300 114.555 94.765 1.00 15.08 230 VAL E C 1
ATOM 10603 O O . VAL E 1 233 ? -5.784 113.721 95.561 1.00 14.66 230 VAL E O 1
ATOM 10607 N N . ILE E 1 234 ? -5.910 115.695 94.454 1.00 15.94 231 ILE E N 1
ATOM 10608 C CA . ILE E 1 234 ? -7.220 115.994 94.939 1.00 17.33 231 ILE E CA 1
ATOM 10609 C C . ILE E 1 234 ? -8.253 115.949 93.806 1.00 19.20 231 ILE E C 1
ATOM 10610 O O . ILE E 1 234 ? -7.998 116.454 92.723 1.00 17.86 231 ILE E O 1
ATOM 10615 N N . GLU E 1 235 ? -9.424 115.381 94.086 1.00 20.42 232 GLU E N 1
ATOM 10616 C CA . GLU E 1 235 ? -10.537 115.409 93.139 1.00 24.42 232 GLU E CA 1
ATOM 10617 C C . GLU E 1 235 ? -11.426 116.574 93.519 1.00 25.81 232 GLU E C 1
ATOM 10618 O O . GLU E 1 235 ? -11.894 116.626 94.635 1.00 26.49 232 GLU E O 1
ATOM 10624 N N . THR E 1 236 ? -11.616 117.542 92.629 1.00 26.95 233 THR E N 1
ATOM 10625 C CA . THR E 1 236 ? -12.486 118.685 92.890 1.00 27.68 233 THR E CA 1
ATOM 10626 C C . THR E 1 236 ? -13.631 118.656 91.903 1.00 30.57 233 THR E C 1
ATOM 10627 O O . THR E 1 236 ? -13.655 117.851 90.964 1.00 27.63 233 THR E O 1
ATOM 10631 N N . PHE E 1 237 ? -14.564 119.583 92.085 1.00 34.41 234 PHE E N 1
ATOM 10632 C CA . PHE E 1 237 ? -15.720 119.684 91.185 1.00 38.02 234 PHE E CA 1
ATOM 10633 C C . PHE E 1 237 ? -15.281 119.994 89.767 1.00 38.54 234 PHE E C 1
ATOM 10634 O O . PHE E 1 237 ? -15.940 119.607 88.837 1.00 41.79 234 PHE E O 1
ATOM 10642 N N . ARG E 1 238 ? -14.132 120.625 89.583 1.00 39.17 235 ARG E N 1
ATOM 10643 C CA . ARG E 1 238 ? -13.661 120.853 88.215 1.00 40.18 235 ARG E CA 1
ATOM 10644 C C . ARG E 1 238 ? -12.485 119.975 87.735 1.00 35.82 235 ARG E C 1
ATOM 10645 O O . ARG E 1 238 ? -11.810 120.316 86.745 1.00 35.24 235 ARG E O 1
ATOM 10653 N N . GLY E 1 239 ? -12.237 118.857 88.419 1.00 29.74 236 GLY E N 1
ATOM 10654 C CA . GLY E 1 239 ? -11.244 117.902 87.955 1.00 25.88 236 GLY E CA 1
ATOM 10655 C C . GLY E 1 239 ? -10.236 117.558 89.019 1.00 22.78 236 GLY E C 1
ATOM 10656 O O . GLY E 1 239 ? -10.356 117.992 90.169 1.00 22.70 236 GLY E O 1
ATOM 10657 N N . HIS E 1 240 ? -9.240 116.783 88.624 1.00 19.81 237 HIS E N 1
ATOM 10658 C CA . HIS E 1 240 ? -8.188 116.356 89.529 1.00 19.06 237 HIS E CA 1
ATOM 10659 C C . HIS E 1 240 ? -6.995 117.277 89.391 1.00 18.51 237 HIS E C 1
ATOM 10660 O O . HIS E 1 240 ? -6.648 117.684 88.284 1.00 19.04 237 HIS E O 1
ATOM 10667 N N . PHE E 1 241 ? -6.360 117.563 90.515 1.00 17.33 238 PHE E N 1
ATOM 10668 C CA . PHE E 1 241 ? -5.152 118.361 90.540 1.00 16.84 238 PHE E CA 1
ATOM 10669 C C . PHE E 1 241 ? -4.138 117.671 91.443 1.00 15.74 238 PHE E C 1
ATOM 10670 O O . PHE E 1 241 ? -4.517 117.055 92.424 1.00 15.35 238 PHE E O 1
ATOM 10678 N N . CYS E 1 242 ? -2.875 117.760 91.048 1.00 15.60 239 CYS E N 1
ATOM 10679 C CA . CYS E 1 242 ? -1.789 117.206 91.809 1.00 15.13 239 CYS E CA 1
ATOM 10680 C C . CYS E 1 242 ? -1.114 118.347 92.519 1.00 15.51 239 CYS E C 1
ATOM 10681 O O . CYS E 1 242 ? -0.718 119.332 91.859 1.00 16.34 239 CYS E O 1
ATOM 10684 N N . PHE E 1 243 ? -0.939 118.211 93.840 1.00 15.03 240 PHE E N 1
ATOM 10685 C CA . PHE E 1 243 ? -0.260 119.227 94.682 1.00 14.84 240 PHE E CA 1
ATOM 10686 C C . PHE E 1 243 ? 0.948 118.571 95.295 1.00 14.72 240 PHE E C 1
ATOM 10687 O O . PHE E 1 243 ? 0.776 117.559 95.978 1.00 15.61 240 PHE E O 1
ATOM 10695 N N . ILE E 1 244 ? 2.147 119.101 95.057 1.00 14.45 241 ILE E N 1
ATOM 10696 C CA . ILE E 1 244 ? 3.353 118.543 95.643 1.00 14.70 241 ILE E CA 1
ATOM 10697 C C . ILE E 1 244 ? 4.024 119.670 96.400 1.00 14.38 241 ILE E C 1
ATOM 10698 O O . ILE E 1 244 ? 4.210 120.754 95.829 1.00 14.69 241 ILE E O 1
ATOM 10703 N N . LEU E 1 245 ? 4.390 119.433 97.649 1.00 13.64 242 LEU E N 1
ATOM 10704 C CA . LEU E 1 245 ? 5.135 120.414 98.425 1.00 13.69 242 LEU E CA 1
ATOM 10705 C C . LEU E 1 245 ? 6.274 119.725 99.152 1.00 13.86 242 LEU E C 1
ATOM 10706 O O . LEU E 1 245 ? 6.028 118.828 99.971 1.00 13.79 242 LEU E O 1
ATOM 10711 N N . LEU E 1 246 ? 7.508 120.151 98.845 1.00 13.72 243 LEU E N 1
ATOM 10712 C CA . LEU E 1 246 ? 8.704 119.610 99.450 1.00 13.61 243 LEU E CA 1
ATOM 10713 C C . LEU E 1 246 ? 9.377 120.720 100.215 1.00 14.06 243 LEU E C 1
ATOM 10714 O O . LEU E 1 246 ? 9.674 121.778 99.622 1.00 14.96 243 LEU E O 1
ATOM 10727 N N . SER E 1 248 ? 12.615 121.447 102.831 1.00 15.53 245 SER E N 1
ATOM 10728 C CA . SER E 1 248 ? 13.842 121.053 103.510 1.00 16.08 245 SER E CA 1
ATOM 10729 C C . SER E 1 248 ? 14.494 122.267 104.159 1.00 17.07 245 SER E C 1
ATOM 10730 O O . SER E 1 248 ? 14.214 123.423 103.806 1.00 17.28 245 SER E O 1
ATOM 10733 N N . ASP E 1 249 ? 15.386 122.003 105.105 1.00 18.62 246 ASP E N 1
ATOM 10734 C CA . ASP E 1 249 ? 16.035 123.033 105.922 1.00 20.89 246 ASP E CA 1
ATOM 10735 C C . ASP E 1 249 ? 15.053 124.021 106.545 1.00 21.05 246 ASP E C 1
ATOM 10736 O O . ASP E 1 249 ? 15.162 125.241 106.382 1.00 21.25 246 ASP E O 1
ATOM 10741 N N . ILE E 1 250 ? 14.094 123.456 107.262 1.00 20.93 247 ILE E N 1
ATOM 10742 C CA . ILE E 1 250 ? 13.062 124.203 107.908 1.00 21.92 247 ILE E CA 1
ATOM 10743 C C . ILE E 1 250 ? 12.807 123.595 109.276 1.00 21.60 247 ILE E C 1
ATOM 10744 O O . ILE E 1 250 ? 12.875 122.380 109.423 1.00 21.76 247 ILE E O 1
ATOM 10749 N N . ASP E 1 251 ? 12.502 124.411 110.280 1.00 21.90 248 ASP E N 1
ATOM 10750 C CA . ASP E 1 251 ? 12.066 123.836 111.563 1.00 22.12 248 ASP E CA 1
ATOM 10751 C C . ASP E 1 251 ? 10.823 122.994 111.262 1.00 19.61 248 ASP E C 1
ATOM 10752 O O . ASP E 1 251 ? 9.965 123.415 110.505 1.00 19.13 248 ASP E O 1
ATOM 10757 N N . ASN E 1 252 ? 10.707 121.802 111.842 1.00 17.95 249 ASN E N 1
ATOM 10758 C CA . ASN E 1 252 ? 9.556 120.944 111.482 1.00 17.63 249 ASN E CA 1
ATOM 10759 C C . ASN E 1 252 ? 8.197 121.595 111.787 1.00 17.39 249 ASN E C 1
ATOM 10760 O O . ASN E 1 252 ? 7.266 121.491 110.981 1.00 16.59 249 ASN E O 1
ATOM 10765 N N . ASP E 1 253 ? 8.087 122.262 112.940 1.00 18.86 250 ASP E N 1
ATOM 10766 C CA . ASP E 1 253 ? 6.815 122.901 113.312 1.00 19.82 250 ASP E CA 1
ATOM 10767 C C . ASP E 1 253 ? 6.441 123.982 112.295 1.00 19.06 250 ASP E C 1
ATOM 10768 O O . ASP E 1 253 ? 5.284 124.050 111.818 1.00 18.39 250 ASP E O 1
ATOM 10773 N N . ARG E 1 254 ? 7.427 124.769 111.899 1.00 19.26 251 ARG E N 1
ATOM 10774 C CA . ARG E 1 254 ? 7.196 125.808 110.880 1.00 19.55 251 ARG E CA 1
ATOM 10775 C C . ARG E 1 254 ? 6.830 125.207 109.539 1.00 18.45 251 ARG E C 1
ATOM 10776 O O . ARG E 1 254 ? 6.006 125.762 108.817 1.00 18.41 251 ARG E O 1
ATOM 10784 N N . GLY E 1 255 ? 7.459 124.088 109.189 1.00 18.04 252 GLY E N 1
ATOM 10785 C CA . GLY E 1 255 ? 7.144 123.393 107.936 1.00 17.69 252 GLY E CA 1
ATOM 10786 C C . GLY E 1 255 ? 5.687 122.966 107.888 1.00 17.15 252 GLY E C 1
ATOM 10787 O O . GLY E 1 255 ? 4.979 123.175 106.891 1.00 16.70 252 GLY E O 1
ATOM 10788 N N . LYS E 1 256 ? 5.226 122.379 108.983 1.00 16.72 253 LYS E N 1
ATOM 10789 C CA . LYS E 1 256 ? 3.816 121.979 109.066 1.00 16.98 253 LYS E CA 1
ATOM 10790 C C . LYS E 1 256 ? 2.878 123.199 108.942 1.00 16.82 253 LYS E C 1
ATOM 10791 O O . LYS E 1 256 ? 1.861 123.144 108.256 1.00 16.61 253 LYS E O 1
ATOM 10797 N N . GLU E 1 257 ? 3.237 124.313 109.575 1.00 17.23 254 GLU E N 1
ATOM 10798 C CA . GLU E 1 257 ? 2.416 125.510 109.484 1.00 17.91 254 GLU E CA 1
ATOM 10799 C C . GLU E 1 257 ? 2.392 126.081 108.079 1.00 17.71 254 GLU E C 1
ATOM 10800 O O . GLU E 1 257 ? 1.341 126.500 107.584 1.00 18.20 254 GLU E O 1
ATOM 10806 N N . LEU E 1 258 ? 3.551 126.123 107.432 1.00 17.23 255 LEU E N 1
ATOM 10807 C CA . LEU E 1 258 ? 3.649 126.625 106.088 1.00 17.22 255 LEU E CA 1
ATOM 10808 C C . LEU E 1 258 ? 2.843 125.731 105.140 1.00 17.11 255 LEU E C 1
ATOM 10809 O O . LEU E 1 258 ? 2.092 126.240 104.282 1.00 15.74 255 LEU E O 1
ATOM 10814 N N . GLY E 1 259 ? 2.993 124.420 105.307 1.00 16.16 256 GLY E N 1
ATOM 10815 C CA . GLY E 1 259 ? 2.263 123.455 104.489 1.00 16.11 256 GLY E CA 1
ATOM 10816 C C . GLY E 1 259 ? 0.752 123.603 104.569 1.00 16.49 256 GLY E C 1
ATOM 10817 O O . GLY E 1 259 ? 0.047 123.489 103.581 1.00 17.02 256 GLY E O 1
ATOM 10818 N N . ALA E 1 260 ? 0.256 123.822 105.773 1.00 16.89 257 ALA E N 1
ATOM 10819 C CA . ALA E 1 260 ? -1.160 124.083 105.980 1.00 16.91 257 ALA E CA 1
ATOM 10820 C C . ALA E 1 260 ? -1.611 125.337 105.192 1.00 17.42 257 ALA E C 1
ATOM 10821 O O . ALA E 1 260 ? -2.649 125.309 104.530 1.00 17.24 257 ALA E O 1
ATOM 10823 N N . GLN E 1 261 ? -0.832 126.415 105.259 1.00 17.11 258 GLN E N 1
ATOM 10824 C CA . GLN E 1 261 ? -1.138 127.621 104.498 1.00 18.40 258 GLN E CA 1
ATOM 10825 C C . GLN E 1 261 ? -1.114 127.365 102.998 1.00 17.70 258 GLN E C 1
ATOM 10826 O O . GLN E 1 261 ? -2.047 127.755 102.266 1.00 17.99 258 GLN E O 1
ATOM 10832 N N . VAL E 1 262 ? -0.097 126.643 102.548 1.00 16.39 259 VAL E N 1
ATOM 10833 C CA . VAL E 1 262 ? 0.060 126.356 101.129 1.00 16.77 259 VAL E CA 1
ATOM 10834 C C . VAL E 1 262 ? -1.105 125.502 100.571 1.00 16.81 259 VAL E C 1
ATOM 10835 O O . VAL E 1 262 ? -1.658 125.797 99.488 1.00 17.17 259 VAL E O 1
ATOM 10839 N N . GLY E 1 263 ? -1.479 124.471 101.318 1.00 16.38 260 GLY E N 1
ATOM 10840 C CA . GLY E 1 263 ? -2.569 123.603 100.884 1.00 16.54 260 GLY E CA 1
ATOM 10841 C C . GLY E 1 263 ? -3.872 124.365 100.700 1.00 17.08 260 GLY E C 1
ATOM 10842 O O . GLY E 1 263 ? -4.640 124.074 99.788 1.00 16.76 260 GLY E O 1
ATOM 10843 N N . ARG E 1 264 ? -4.135 125.303 101.594 1.00 18.00 261 ARG E N 1
ATOM 10844 C CA . ARG E 1 264 ? -5.350 126.078 101.545 1.00 19.50 261 ARG E CA 1
ATOM 10845 C C . ARG E 1 264 ? -5.316 127.005 100.301 1.00 19.63 261 ARG E C 1
ATOM 10846 O O . ARG E 1 264 ? -6.283 127.114 99.556 1.00 19.80 261 ARG E O 1
ATOM 10854 N N . ILE E 1 265 ? -4.178 127.639 100.065 1.00 19.79 262 ILE E N 1
ATOM 10855 C CA . ILE E 1 265 ? -4.014 128.487 98.889 1.00 20.13 262 ILE E CA 1
ATOM 10856 C C . ILE E 1 265 ? -4.194 127.695 97.572 1.00 19.76 262 ILE E C 1
ATOM 10857 O O . ILE E 1 265 ? -4.917 128.119 96.683 1.00 19.70 262 ILE E O 1
ATOM 10870 N N . LYS E 1 267 ? -5.719 124.735 97.024 1.00 18.74 264 LYS E N 1
ATOM 10871 C CA . LYS E 1 267 ? -7.105 124.275 96.847 1.00 20.25 264 LYS E CA 1
ATOM 10872 C C . LYS E 1 267 ? -8.051 125.406 96.407 1.00 21.41 264 LYS E C 1
ATOM 10873 O O . LYS E 1 267 ? -8.845 125.250 95.458 1.00 21.56 264 LYS E O 1
ATOM 10879 N N . GLU E 1 268 ? -7.966 126.537 97.098 1.00 22.68 265 GLU E N 1
ATOM 10880 C CA . GLU E 1 268 ? -8.750 127.715 96.748 1.00 25.18 265 GLU E CA 1
ATOM 10881 C C . GLU E 1 268 ? -8.512 128.182 95.310 1.00 25.37 265 GLU E C 1
ATOM 10882 O O . GLU E 1 268 ? -9.461 128.521 94.552 1.00 25.02 265 GLU E O 1
ATOM 10888 N N . PHE E 1 269 ? -7.261 128.172 94.913 1.00 24.05 266 PHE E N 1
ATOM 10889 C CA . PHE E 1 269 ? -6.913 128.616 93.600 1.00 24.53 266 PHE E CA 1
ATOM 10890 C C . PHE E 1 269 ? -7.483 127.756 92.507 1.00 24.50 266 PHE E C 1
ATOM 10891 O O . PHE E 1 269 ? -8.076 128.276 91.563 1.00 25.82 266 PHE E O 1
ATOM 10899 N N . VAL E 1 270 ? -7.316 126.448 92.610 1.00 24.52 267 VAL E N 1
ATOM 10900 C CA . VAL E 1 270 ? -7.792 125.583 91.545 1.00 25.68 267 VAL E CA 1
ATOM 10901 C C . VAL E 1 270 ? -9.324 125.542 91.507 1.00 28.28 267 VAL E C 1
ATOM 10902 O O . VAL E 1 270 ? -9.917 125.301 90.452 1.00 29.32 267 VAL E O 1
ATOM 10906 N N . GLU E 1 271 ? -9.956 125.760 92.649 1.00 28.81 268 GLU E N 1
ATOM 10907 C CA . GLU E 1 271 ? -11.416 125.698 92.710 1.00 31.51 268 GLU E CA 1
ATOM 10908 C C . GLU E 1 271 ? -12.048 126.987 92.249 1.00 34.50 268 GLU E C 1
ATOM 10909 O O . GLU E 1 271 ? -13.177 126.949 91.764 1.00 35.56 268 GLU E O 1
ATOM 10915 N N . GLU E 1 272 ? -11.335 128.107 92.381 1.00 36.61 269 GLU E N 1
ATOM 10916 C CA . GLU E 1 272 ? -11.926 129.439 92.155 1.00 43.53 269 GLU E CA 1
ATOM 10917 C C . GLU E 1 272 ? -11.230 130.354 91.149 1.00 44.27 269 GLU E C 1
ATOM 10918 O O . GLU E 1 272 ? -11.894 131.176 90.530 1.00 45.40 269 GLU E O 1
ATOM 10924 N N . ALA E 1 273 ? -9.907 130.275 91.022 1.00 44.35 270 ALA E N 1
ATOM 10925 C CA . ALA E 1 273 ? -9.143 131.245 90.205 1.00 46.05 270 ALA E CA 1
ATOM 10926 C C . ALA E 1 273 ? -8.841 130.738 88.793 1.00 48.91 270 ALA E C 1
ATOM 10927 O O . ALA E 1 273 ? -8.557 131.520 87.888 1.00 50.93 270 ALA E O 1
ATOM 10929 N N . LEU E 1 274 ? -8.916 129.426 88.609 1.00 51.49 271 LEU E N 1
ATOM 10930 C CA . LEU E 1 274 ? -8.590 128.794 87.338 1.00 54.10 271 LEU E CA 1
ATOM 10931 C C . LEU E 1 274 ? -9.801 128.945 86.411 1.00 60.04 271 LEU E C 1
ATOM 10932 O O . LEU E 1 274 ? -10.895 128.524 86.784 1.00 62.14 271 LEU E O 1
ATOM 10937 N N . PRO E 1 275 ? -9.609 129.554 85.209 1.00 64.69 272 PRO E N 1
ATOM 10938 C CA . PRO E 1 275 ? -10.705 130.068 84.349 1.00 69.80 272 PRO E CA 1
ATOM 10939 C C . PRO E 1 275 ? -11.770 129.044 83.936 1.00 70.40 272 PRO E C 1
ATOM 10940 O O . PRO E 1 275 ? -11.443 127.890 83.669 1.00 70.20 272 PRO E O 1
#

Foldseek 3Di:
DPLLLQVLLVVLQVVLVVLCCVQPVPKDKWKWKWFADAPDDIRTRYIDQQFPKDFCFLVLLLLLCLLLVCCVVVVDPQFDKFWLPLDDQDCPWFDSNVDDDTDIDGNLRLSLSLTSHVSSVVSSCSVQDVNSLVSLVVLVLNQDDFDPPVCVVVVTGHIHGNSSVSSQSVLVNLCPVDPSSVSCVSLQSNNDCLFLCVPVDPPFTWRWDWGDDQFWTWIWTWGQAPQHIMIITMTGNHHVVSRSVSRNVSSVSVCCSHPPRD/DPLLLQVLLVVLQVVLVVLCCVQPVPKDKWKWKWFADAPDDIRTRDIDQQFPKDFCFLVLLLLLCLLLVCCVVVVDPQADKDWLPLDDQDDPWFDSNVDDDTDIGGNLRLSLSLTSHPSSVVSSCSVQDVNSLVSLVVLVLNQDDQDVPVCVVVPGGHIHGNSSVSSQNVLVNLCPVDPSSVSCVSLQSNNDCLFLCVPVDPPFTWRWDWGDDQFWTWIWTWGQAPQHIMIITMTGNHHPVSRSVSRNVSNVSVCCSHPPRD/DLLVVLQVVLVVLCCVQPVPKDKWKWKWFADAPDDIHTRDIDQQFPKDFCFLVLLLLLCVLLVCCVVVVDPQFDKDWLPQDDQDDPWFDSNVDDDTDIDGNLRLSLSLTSHPSSSVSSCSVQDVNSLVSLVVLVLNQDDFDVPVCVVVVGGHIHGNSSVSSQSVLVNQCPPDPSSVSCVSQQSNPDCLFLCVPVDPPFTWRWDWGDDQFWTWIWTWGQDPQGIMIITMTGNHHVVSNSVSRNVSNVSVCCVHPSDD/DLLVVLQVVLVVLCCVQPVPKDKWKWKWFADAPDDIHTSYIDQQLDKDFCFLVLLLLLCLLLVCCVVVVDPQADKFWLPLDDQDDPWFDSNVDDDTDIGGNLRLSLSLTSHPSSVVSSCSVQDVNSLVSLVVLVLNQDDFDPVPCVVVPTTHIHGNSSVSSQSVLVNQCPPDPSSVSCVSQQSNNDCLFLCVPVDPPFTWRWDWGDDQFWTWIWTWGQDPQHIMIITMTGNHHPVSRSVSRNVSNVSVCCVHPVDD/DLLVVLQVVLVVLCCVQPVPKDKWKWKWFADAPDDIHTRYIDQQLPKDFCFLVLLLLLVVLLVCCVVVVDPQADKFWLPLDDQDPPWFDSNVDDDTDIDGNLRLSLSLTSHVSSVVSSCSVQDVNSLVSLVVLVLNSDDFDVVVCVVVPTTHIHGNSSVSSQSVLVNQCPVDPSSVSCVSLQSNNDCLFLCVPVDPPFTWRKDWGDDQFWTWIWTWGQDPVHIMIITMTGNHHVVSRSVSRNVSNVSVCCVHPVDD

Radius of gyration: 36.96 Å; Cα contacts (8 Å, |Δi|>4): 2467; chains: 5; bounding box: 79×109×92 Å

Solvent-accessible surface area: 53030 Å² total

Nearest PDB structures (foldseek):
  4hes-assembly3_E  TM=1.004E+00  e=1.644E-44  Veillonella parvula DSM 2008
  2jbf-assembly1_A  TM=8.467E-01  e=4.705E-13  Synechococcus elongatus
  3cjm-assembly1_A  TM=8.199E-01  e=9.311E-12  Enterococcus faecalis V583
  2xh9-assembly2_B  TM=7.833E-01  e=1.212E-10  Streptomyces clavuligerus
  2xep-assembly1_A  TM=8.007E-01  e=3.641E-10  Streptomyces clavuligerus

B-factor: mean 23.24, std 11.22, range [10.04, 79.47]